Protein 5HBZ (pdb70)

Structure (mmCIF, N/CA/C/O backbone):
data_5HBZ
#
_entry.id   5HBZ
#
_cell.length_a   248.268
_cell.length_b   248.268
_cell.length_c   226.298
_cell.angle_alpha   90.00
_cell.angle_beta   90.00
_cell.angle_gamma   120.00
#
_symmetry.space_group_name_H-M   'H 3 2'
#
loop_
_atom_site.group_PDB
_atom_site.id
_atom_site.type_symbol
_atom_site.label_atom_id
_atom_site.label_alt_id
_atom_site.label_comp_id
_atom_site.label_asym_id
_atom_site.label_entity_id
_atom_site.label_seq_id
_atom_site.pdbx_PDB_ins_code
_atom_site.Cartn_x
_atom_site.Cartn_y
_atom_site.Cartn_z
_atom_site.occupancy
_atom_site.B_iso_or_equiv
_atom_site.auth_seq_id
_atom_site.auth_comp_id
_atom_site.auth_asym_id
_atom_site.auth_atom_id
_atom_site.pdbx_PDB_model_num
ATOM 1 N N . SER A 1 3 ? -24.846 36.483 -13.237 1.00 105.07 1 SER A N 1
ATOM 2 C CA . SER A 1 3 ? -23.959 35.599 -12.418 1.00 105.88 1 SER A CA 1
ATOM 3 C C . SER A 1 3 ? -22.831 34.965 -13.246 1.00 111.55 1 SER A C 1
ATOM 4 O O . SER A 1 3 ? -22.993 34.703 -14.440 1.00 109.18 1 SER A O 1
ATOM 7 N N . ASN A 1 4 ? -21.684 34.759 -12.597 1.00 117.31 2 ASN A N 1
ATOM 8 C CA . ASN A 1 4 ? -20.640 33.836 -13.066 1.00 120.95 2 ASN A CA 1
ATOM 9 C C . ASN A 1 4 ? -20.496 32.713 -12.010 1.00 122.77 2 ASN A C 1
ATOM 10 O O . ASN A 1 4 ? -19.419 32.475 -11.448 1.00 129.63 2 ASN A O 1
ATOM 15 N N . LYS A 1 5 ? -21.613 32.029 -11.765 1.00 113.42 3 LYS A N 1
ATOM 16 C CA . LYS A 1 5 ? -21.763 31.075 -10.664 1.00 101.05 3 LYS A CA 1
ATOM 17 C C . LYS A 1 5 ? -22.300 29.766 -11.228 1.00 91.40 3 LYS A C 1
ATOM 18 O O . LYS A 1 5 ? -23.402 29.743 -11.776 1.00 90.29 3 LYS A O 1
ATOM 24 N N . ILE A 1 6 ? -21.532 28.684 -11.105 1.00 80.54 4 ILE A N 1
ATOM 25 C CA . ILE A 1 6 ? -21.904 27.408 -11.742 1.00 73.16 4 ILE A CA 1
ATOM 26 C C . ILE A 1 6 ? -22.837 26.579 -10.849 1.00 71.41 4 ILE A C 1
ATOM 27 O O . ILE A 1 6 ? -22.803 26.672 -9.617 1.00 68.90 4 ILE A O 1
ATOM 32 N N . SER A 1 7 ? -23.677 25.784 -11.503 1.00 69.48 5 SER A N 1
ATOM 33 C CA . SER A 1 7 ? -24.635 24.901 -10.851 1.00 66.45 5 SER A CA 1
ATOM 34 C C . SER A 1 7 ? -24.962 23.735 -11.785 1.00 66.74 5 SER A C 1
ATOM 35 O O . SER A 1 7 ? -24.843 23.846 -13.013 1.00 68.54 5 SER A O 1
ATOM 38 N N . CYS A 1 8 ? -25.388 22.626 -11.197 1.00 63.35 6 CYS A N 1
ATOM 39 C CA . CYS A 1 8 ? -25.929 21.510 -11.951 1.00 62.68 6 CYS A CA 1
ATOM 40 C C . CYS A 1 8 ? -27.330 21.868 -12.425 1.00 60.73 6 CYS A C 1
ATOM 41 O O . CYS A 1 8 ? -27.924 22.851 -11.969 1.00 58.18 6 CYS A O 1
ATOM 44 N N . LEU A 1 9 ? -27.862 21.063 -13.335 1.00 59.14 7 LEU A N 1
ATOM 45 C CA . LEU A 1 9 ? -29.284 21.122 -13.621 1.00 58.97 7 LEU A CA 1
ATOM 46 C C . LEU A 1 9 ? -30.004 20.856 -12.288 1.00 60.27 7 LEU A C 1
ATOM 47 O O . LEU A 1 9 ? -29.649 19.911 -11.585 1.00 64.30 7 LEU A O 1
ATOM 52 N N . PRO A 1 10 ? -30.989 21.692 -11.912 1.00 60.51 8 PRO A N 1
ATOM 53 C CA . PRO A 1 10 ? -31.495 21.603 -10.532 1.00 59.64 8 PRO A CA 1
ATOM 54 C C . PRO A 1 10 ? -31.963 20.231 -10.048 1.00 59.51 8 PRO A C 1
ATOM 55 O O . PRO A 1 10 ? -31.757 19.906 -8.872 1.00 60.19 8 PRO A O 1
ATOM 59 N N . ARG A 1 11 ? -32.554 19.426 -10.931 1.00 57.78 9 ARG A N 1
ATOM 60 C CA . ARG A 1 11 ? -33.007 18.082 -10.537 1.00 57.08 9 ARG A CA 1
ATOM 61 C C . ARG A 1 11 ? -31.900 17.201 -9.934 1.00 55.40 9 ARG A C 1
ATOM 62 O O . ARG A 1 11 ? -32.162 16.434 -9.015 1.00 51.03 9 ARG A O 1
ATOM 70 N N . VAL A 1 12 ? -30.672 17.349 -10.437 1.00 57.13 10 VAL A N 1
ATOM 71 C CA . VAL A 1 12 ? -29.498 16.609 -9.933 1.00 58.01 10 VAL A CA 1
ATOM 72 C C . VAL A 1 12 ? -29.312 16.790 -8.419 1.00 59.14 10 VAL A C 1
ATOM 73 O O . VAL A 1 12 ? -29.009 15.830 -7.703 1.00 60.11 10 VAL A O 1
ATOM 77 N N . ALA A 1 13 ? -29.481 18.022 -7.949 1.00 58.12 11 ALA A N 1
ATOM 78 C CA . ALA A 1 13 ? -29.289 18.344 -6.534 1.00 58.21 11 ALA A CA 1
ATOM 79 C C . ALA A 1 13 ? -30.530 17.998 -5.743 1.00 58.36 11 ALA A C 1
ATOM 80 O O . ALA A 1 13 ? -30.435 17.456 -4.638 1.00 58.39 11 ALA A O 1
ATOM 82 N N . GLN A 1 14 ? -31.688 18.330 -6.311 1.00 57.36 12 GLN A N 1
ATOM 83 C CA . GLN A 1 14 ? -32.971 18.003 -5.712 1.00 56.07 12 GLN A CA 1
ATOM 84 C C . GLN A 1 14 ? -33.073 16.505 -5.426 1.00 55.08 12 GLN A C 1
ATOM 85 O O . GLN A 1 14 ? -33.351 16.120 -4.302 1.00 53.85 12 GLN A O 1
ATOM 91 N N . ASN A 1 15 ? -32.789 15.668 -6.421 1.00 54.38 13 ASN A N 1
ATOM 92 C CA . ASN A 1 15 ? -32.804 14.207 -6.236 1.00 53.92 13 ASN A CA 1
ATOM 93 C C . ASN A 1 15 ? -31.903 13.694 -5.114 1.00 55.16 13 ASN A C 1
ATOM 94 O O . ASN A 1 15 ? -32.192 12.667 -4.522 1.00 56.22 13 ASN A O 1
ATOM 99 N N . LEU A 1 16 ? -30.813 14.397 -4.827 1.00 58.41 14 LEU A N 1
ATOM 100 C CA . LEU A 1 16 ? -29.956 14.057 -3.679 1.00 57.13 14 LEU A CA 1
ATOM 101 C C . LEU A 1 16 ? -30.549 14.530 -2.366 1.00 57.13 14 LEU A C 1
ATOM 102 O O . LEU A 1 16 ? -30.150 14.056 -1.317 1.00 61.41 14 LEU A O 1
ATOM 107 N N . GLY A 1 17 ? -31.477 15.476 -2.435 1.00 57.88 15 GLY A N 1
ATOM 108 C CA . GLY A 1 17 ? -32.269 15.920 -1.280 1.00 58.84 15 GLY A CA 1
ATOM 109 C C . GLY A 1 17 ? -32.015 17.355 -0.861 1.00 59.63 15 GLY A C 1
ATOM 110 O O . GLY A 1 17 ? -32.126 17.672 0.316 1.00 62.21 15 GLY A O 1
ATOM 111 N N . TYR A 1 18 ? -31.722 18.219 -1.834 1.00 59.81 16 TYR A N 1
ATOM 112 C CA . TYR A 1 18 ? -31.255 19.586 -1.609 1.00 58.42 16 TYR A CA 1
ATOM 113 C C . TYR A 1 18 ? -32.084 20.524 -2.489 1.00 59.39 16 TYR A C 1
ATOM 114 O O . TYR A 1 18 ? -31.906 20.539 -3.706 1.00 62.51 16 TYR A O 1
ATOM 123 N N . HIS A 1 19 ? -32.996 21.281 -1.884 1.00 58.44 17 HIS A N 1
ATOM 124 C CA . HIS A 1 19 ? -33.917 22.158 -2.637 1.00 60.90 17 HIS A CA 1
ATOM 125 C C . HIS A 1 19 ? -33.707 23.646 -2.390 1.00 62.27 17 HIS A C 1
ATOM 126 O O . HIS A 1 19 ? -34.361 24.483 -3.025 1.00 59.03 17 HIS A O 1
ATOM 133 N N . TYR A 1 20 ? -32.783 23.965 -1.485 1.00 63.82 18 TYR A N 1
ATOM 134 C CA . TYR A 1 20 ? -32.495 25.339 -1.098 1.00 63.72 18 TYR A CA 1
ATOM 135 C C . TYR A 1 20 ? -31.062 25.763 -1.470 1.00 62.06 18 TYR A C 1
ATOM 136 O O . TYR A 1 20 ? -30.137 24.937 -1.485 1.00 59.03 18 TYR A O 1
ATOM 145 N N . SER A 1 21 ? -30.888 27.050 -1.769 1.00 61.69 19 SER A N 1
ATOM 146 C CA . SER A 1 21 ? -29.559 27.618 -2.037 1.00 64.60 19 SER A CA 1
ATOM 147 C C . SER A 1 21 ? -29.474 29.083 -1.636 1.00 65.22 19 SER A C 1
ATOM 148 O O . SER A 1 21 ? -30.297 29.882 -2.079 1.00 65.32 19 SER A O 1
ATOM 151 N N . PRO A 1 22 ? -28.470 29.447 -0.814 1.00 67.38 20 PRO A N 1
ATOM 152 C CA . PRO A 1 22 ? -28.272 30.875 -0.561 1.00 67.87 20 PRO A CA 1
ATOM 153 C C . PRO A 1 22 ? -27.750 31.622 -1.783 1.00 66.82 20 PRO A C 1
ATOM 154 O O . PRO A 1 22 ? -28.107 32.776 -1.969 1.00 70.14 20 PRO A O 1
ATOM 158 N N . ASP A 1 23 ? -26.950 30.963 -2.618 1.00 66.27 21 ASP A N 1
ATOM 159 C CA . ASP A 1 23 ? -26.259 31.648 -3.721 1.00 71.13 21 ASP A CA 1
ATOM 160 C C . ASP A 1 23 ? -26.753 31.349 -5.142 1.00 70.96 21 ASP A C 1
ATOM 161 O O . ASP A 1 23 ? -26.741 32.244 -5.987 1.00 71.30 21 ASP A O 1
ATOM 166 N N . LEU A 1 24 ? -27.193 30.116 -5.401 1.00 72.32 22 LEU A N 1
ATOM 167 C CA . LEU A 1 24 ? -27.561 29.683 -6.764 1.00 70.04 22 LEU A CA 1
ATOM 168 C C . LEU A 1 24 ? -29.044 29.940 -7.073 1.00 68.49 22 LEU A C 1
ATOM 169 O O . LEU A 1 24 ? -29.909 29.651 -6.243 1.00 64.07 22 LEU A O 1
ATOM 174 N N . PRO A 1 25 ? -29.340 30.476 -8.271 1.00 67.76 23 PRO A N 1
ATOM 175 C CA . PRO A 1 25 ? -30.673 30.987 -8.561 1.00 68.53 23 PRO A CA 1
ATOM 176 C C . PRO A 1 25 ? -31.711 29.922 -8.909 1.00 69.98 23 PRO A C 1
ATOM 177 O O . PRO A 1 25 ? -32.905 30.180 -8.746 1.00 71.30 23 PRO A O 1
ATOM 181 N N . GLY A 1 26 ? -31.267 28.746 -9.367 1.00 70.53 24 GLY A N 1
ATOM 182 C CA . GLY A 1 26 ? -32.176 27.657 -9.771 1.00 68.82 24 GLY A CA 1
ATOM 183 C C . GLY A 1 26 ? -32.914 26.888 -8.675 1.00 64.11 24 GLY A C 1
ATOM 184 O O . GLY A 1 26 ? -33.670 25.966 -8.971 1.00 61.85 24 GLY A O 1
ATOM 185 N N . PHE A 1 27 ? -32.700 27.262 -7.419 1.00 63.08 25 PHE A N 1
ATOM 186 C CA . PHE A 1 27 ? -33.290 26.579 -6.273 1.00 64.69 25 PHE A CA 1
ATOM 187 C C . PHE A 1 27 ? -34.023 27.589 -5.408 1.00 64.57 25 PHE A C 1
ATOM 188 O O . PHE A 1 27 ? -33.956 28.793 -5.656 1.00 67.44 25 PHE A O 1
ATOM 196 N N . CYS A 1 28 ? -34.719 27.095 -4.390 1.00 64.48 26 CYS A N 1
ATOM 197 C CA . CYS A 1 28 ? -35.446 27.972 -3.487 1.00 65.62 26 CYS A CA 1
ATOM 198 C C . CYS A 1 28 ? -34.446 28.774 -2.668 1.00 66.01 26 CYS A C 1
ATOM 199 O O . CYS A 1 28 ? -33.499 28.204 -2.138 1.00 70.61 26 CYS A O 1
ATOM 202 N N . PRO A 1 29 ? -34.638 30.098 -2.572 1.00 63.92 27 PRO A N 1
ATOM 203 C CA . PRO A 1 29 ? -33.707 30.864 -1.767 1.00 62.41 27 PRO A CA 1
ATOM 204 C C . PRO A 1 29 ? -33.871 30.652 -0.257 1.00 62.73 27 PRO A C 1
ATOM 205 O O . PRO A 1 29 ? -34.898 30.164 0.214 1.00 58.60 27 PRO A O 1
ATOM 209 N N . ILE A 1 30 ? -32.825 31.035 0.467 1.00 68.84 28 ILE A N 1
ATOM 210 C CA . ILE A 1 30 ? -32.731 30.906 1.920 1.00 69.94 28 ILE A CA 1
ATOM 211 C C . ILE A 1 30 ? -31.746 31.974 2.446 1.00 74.57 28 ILE A C 1
ATOM 212 O O . ILE A 1 30 ? -30.791 32.322 1.750 1.00 74.98 28 ILE A O 1
ATOM 217 N N . PRO A 1 31 ? -31.977 32.513 3.659 1.00 83.42 29 PRO A N 1
ATOM 218 C CA . PRO A 1 31 ? -30.920 33.326 4.277 1.00 88.37 29 PRO A CA 1
ATOM 219 C C . PRO A 1 31 ? -29.615 32.539 4.542 1.00 89.66 29 PRO A C 1
ATOM 220 O O . PRO A 1 31 ? -29.666 31.347 4.855 1.00 91.66 29 PRO A O 1
ATOM 224 N N . LYS A 1 32 ? -28.470 33.209 4.412 1.00 88.54 30 LYS A N 1
ATOM 225 C CA . LYS A 1 32 ? -27.164 32.580 4.638 1.00 90.55 30 LYS A CA 1
ATOM 226 C C . LYS A 1 32 ? -26.964 32.136 6.087 1.00 89.28 30 LYS A C 1
ATOM 227 O O . LYS A 1 32 ? -26.320 31.114 6.336 1.00 88.65 30 LYS A O 1
ATOM 233 N N . GLU A 1 33 ? -27.507 32.906 7.033 1.00 87.31 31 GLU A N 1
ATOM 234 C CA . GLU A 1 33 ? -27.538 32.504 8.450 1.00 89.47 31 GLU A CA 1
ATOM 235 C C . GLU A 1 33 ? -28.065 31.081 8.610 1.00 86.24 31 GLU A C 1
ATOM 236 O O . GLU A 1 33 ? -27.488 30.276 9.350 1.00 88.83 31 GLU A O 1
ATOM 242 N N . LEU A 1 34 ? -29.144 30.778 7.890 1.00 78.33 32 LEU A N 1
ATOM 243 C CA . LEU A 1 34 ? -29.811 29.483 8.005 1.00 71.80 32 LEU A CA 1
ATOM 244 C C . LEU A 1 34 ? -29.109 28.354 7.222 1.00 69.41 32 LEU A C 1
ATOM 245 O O . LEU A 1 34 ? -29.143 27.183 7.635 1.00 65.00 32 LEU A O 1
ATOM 250 N N . ALA A 1 35 ? -28.452 28.710 6.119 1.00 66.33 33 ALA A N 1
ATOM 251 C CA . ALA A 1 35 ? -27.644 27.765 5.348 1.00 66.51 33 ALA A CA 1
ATOM 252 C C . ALA A 1 35 ? -26.574 27.033 6.179 1.00 69.42 33 ALA A C 1
ATOM 253 O O . ALA A 1 35 ? -26.113 25.958 5.783 1.00 69.65 33 ALA A O 1
ATOM 255 N N . GLU A 1 36 ? -26.164 27.621 7.303 1.00 72.80 34 GLU A N 1
ATOM 256 C CA . GLU A 1 36 ? -25.278 26.949 8.260 1.00 78.86 34 GLU A CA 1
ATOM 257 C C . GLU A 1 36 ? -25.937 25.744 8.944 1.00 79.83 34 GLU A C 1
ATOM 258 O O . GLU A 1 36 ? -25.273 24.740 9.206 1.00 79.01 34 GLU A O 1
ATOM 264 N N . HIS A 1 37 ? -27.236 25.844 9.217 1.00 81.28 35 HIS A N 1
ATOM 265 C CA . HIS A 1 37 ? -27.965 24.804 9.960 1.00 83.57 35 HIS A CA 1
ATOM 266 C C . HIS A 1 37 ? -29.040 24.089 9.116 1.00 79.55 35 HIS A C 1
ATOM 267 O O . HIS A 1 37 ? -30.067 23.672 9.648 1.00 80.35 35 HIS A O 1
ATOM 274 N N . TRP A 1 38 ? -28.794 23.925 7.816 1.00 76.53 36 TRP A N 1
ATOM 275 C CA . TRP A 1 38 ? -29.816 23.411 6.886 1.00 70.90 36 TRP A CA 1
ATOM 276 C C . TRP A 1 38 ? -29.232 22.924 5.557 1.00 65.93 36 TRP A C 1
ATOM 277 O O . TRP A 1 38 ? -28.394 23.619 4.985 1.00 64.81 36 TRP A O 1
ATOM 288 N N . PRO A 1 39 ? -29.715 21.770 5.028 1.00 62.07 37 PRO A N 1
ATOM 289 C CA . PRO A 1 39 ? -29.116 21.223 3.801 1.00 60.46 37 PRO A CA 1
ATOM 290 C C . PRO A 1 39 ? -29.350 22.108 2.583 1.00 59.08 37 PRO A C 1
ATOM 291 O O . PRO A 1 39 ? -30.502 22.465 2.302 1.00 59.06 37 PRO A O 1
ATOM 295 N N . VAL A 1 40 ? -28.268 22.459 1.884 1.00 57.71 38 VAL A N 1
ATOM 296 C CA . VAL A 1 40 ? -28.324 23.398 0.748 1.00 59.00 38 VAL A CA 1
ATOM 297 C C . VAL A 1 40 ? -27.325 23.071 -0.368 1.00 58.25 38 VAL A C 1
ATOM 298 O O . VAL A 1 40 ? -26.270 22.488 -0.117 1.00 57.78 38 VAL A O 1
ATOM 302 N N . VAL A 1 41 ? -27.668 23.453 -1.596 1.00 59.13 39 VAL A N 1
ATOM 303 C CA . VAL A 1 41 ? -26.664 23.516 -2.680 1.00 62.46 39 VAL A CA 1
ATOM 304 C C . VAL A 1 41 ? -26.053 24.894 -2.651 1.00 67.60 39 VAL A C 1
ATOM 305 O O . VAL A 1 41 ? -26.712 25.870 -2.283 1.00 68.52 39 VAL A O 1
ATOM 309 N N . SER A 1 42 ? -24.800 24.961 -3.083 1.00 72.92 40 SER A N 1
ATOM 310 C CA . SER A 1 42 ? -24.025 26.195 -3.056 1.00 74.57 40 SER A CA 1
ATOM 311 C C . SER A 1 42 ? -22.739 26.009 -3.851 1.00 70.07 40 SER A C 1
ATOM 312 O O . SER A 1 42 ? -22.338 24.881 -4.134 1.00 71.44 40 SER A O 1
ATOM 315 N N . ASN A 1 43 ? -22.119 27.117 -4.237 1.00 65.87 41 ASN A N 1
ATOM 316 C CA . ASN A 1 43 ? -20.702 27.110 -4.586 1.00 65.66 41 ASN A CA 1
ATOM 317 C C . ASN A 1 43 ? -19.862 27.067 -3.315 1.00 62.46 41 ASN A C 1
ATOM 318 O O . ASN A 1 43 ? -18.851 26.365 -3.245 1.00 57.45 41 ASN A O 1
ATOM 323 N N . ASP A 1 44 ? -20.322 27.804 -2.310 1.00 62.78 42 ASP A N 1
ATOM 324 C CA . ASP A 1 44 ? -19.664 27.889 -1.010 1.00 65.70 42 ASP A CA 1
ATOM 325 C C . ASP A 1 44 ? -19.940 26.648 -0.145 1.00 65.91 42 ASP A C 1
ATOM 326 O O . ASP A 1 44 ? -20.802 25.831 -0.454 1.00 66.43 42 ASP A O 1
ATOM 331 N N . ARG A 1 45 ? -19.183 26.541 0.942 1.00 66.12 43 ARG A N 1
ATOM 332 C CA . ARG A 1 45 ? -19.150 25.381 1.828 1.00 64.95 43 ARG A CA 1
ATOM 333 C C . ARG A 1 45 ? -19.989 25.632 3.084 1.00 62.47 43 ARG A C 1
ATOM 334 O O . ARG A 1 45 ? -19.911 26.699 3.679 1.00 65.95 43 ARG A O 1
ATOM 342 N N . TYR A 1 46 ? -20.808 24.663 3.475 1.00 61.44 44 TYR A N 1
ATOM 343 C CA . TYR A 1 46 ? -21.556 24.724 4.739 1.00 60.85 44 TYR A CA 1
ATOM 344 C C . TYR A 1 46 ? -21.555 23.331 5.357 1.00 62.33 44 TYR A C 1
ATOM 345 O O . TYR A 1 46 ? -21.294 22.357 4.653 1.00 66.81 44 TYR A O 1
ATOM 354 N N . PRO A 1 47 ? -21.853 23.223 6.669 1.00 62.31 45 PRO A N 1
ATOM 355 C CA . PRO A 1 47 ? -21.726 21.919 7.342 1.00 62.14 45 PRO A CA 1
ATOM 356 C C . PRO A 1 47 ? -22.528 20.796 6.696 1.00 64.08 45 PRO A C 1
ATOM 357 O O . PRO A 1 47 ? -22.037 19.670 6.603 1.00 64.29 45 PRO A O 1
ATOM 361 N N . ASN A 1 48 ? -23.751 21.108 6.278 1.00 66.37 46 ASN A N 1
ATOM 362 C CA . ASN A 1 48 ? -24.594 20.165 5.554 1.00 66.27 46 ASN A CA 1
ATOM 363 C C . ASN A 1 48 ? -24.949 20.774 4.218 1.00 66.99 46 ASN A C 1
ATOM 364 O O . ASN A 1 48 ? -25.648 21.786 4.151 1.00 67.39 46 ASN A O 1
ATOM 369 N N . CYS A 1 49 ? -24.426 20.173 3.154 1.00 66.37 47 CYS A N 1
ATOM 370 C CA . CYS A 1 49 ? -24.279 20.888 1.900 1.00 66.34 47 CYS A CA 1
ATOM 371 C C . CYS A 1 49 ? -23.876 20.015 0.711 1.00 63.18 47 CYS A C 1
ATOM 372 O O . CYS A 1 49 ? -23.100 19.067 0.854 1.00 61.09 47 CYS A O 1
ATOM 375 N N . LEU A 1 50 ? -24.406 20.354 -0.461 1.00 60.82 48 LEU A N 1
ATOM 376 C CA . LEU A 1 50 ? -23.908 19.822 -1.729 1.00 62.54 48 LEU A CA 1
ATOM 377 C C . LEU A 1 50 ? -23.163 20.963 -2.440 1.00 63.52 48 LEU A C 1
ATOM 378 O O . LEU A 1 50 ? -23.774 21.955 -2.847 1.00 63.22 48 LEU A O 1
ATOM 383 N N . GLN A 1 51 ? -21.846 20.814 -2.580 1.00 61.31 49 GLN A N 1
ATOM 384 C CA . GLN A 1 51 ? -20.992 21.898 -3.056 1.00 58.96 49 GLN A CA 1
ATOM 385 C C . GLN A 1 51 ? -20.600 21.719 -4.522 1.00 56.85 49 GLN A C 1
ATOM 386 O O . GLN A 1 51 ? -19.867 20.786 -4.885 1.00 56.24 49 GLN A O 1
ATOM 392 N N . ILE A 1 52 ? -21.076 22.648 -5.346 1.00 56.81 50 ILE A N 1
ATOM 393 C CA . ILE A 1 52 ? -20.851 22.629 -6.796 1.00 58.94 50 ILE A CA 1
ATOM 394 C C . ILE A 1 52 ? -19.703 23.590 -7.149 1.00 58.04 50 ILE A C 1
ATOM 395 O O . ILE A 1 52 ? -19.791 24.801 -6.932 1.00 53.10 50 ILE A O 1
ATOM 400 N N . THR A 1 53 ? -18.627 23.020 -7.683 1.00 58.13 51 THR A N 1
ATOM 401 C CA . THR A 1 53 ? -17.393 23.743 -7.940 1.00 57.26 51 THR A CA 1
ATOM 402 C C . THR A 1 53 ? -16.878 23.373 -9.303 1.00 58.84 51 THR A C 1
ATOM 403 O O . THR A 1 53 ? -17.219 22.333 -9.849 1.00 58.43 51 THR A O 1
ATOM 407 N N . LEU A 1 54 ? -16.033 24.246 -9.829 1.00 66.29 52 LEU A N 1
ATOM 408 C CA . LEU A 1 54 ? -15.537 24.157 -11.207 1.00 66.26 52 LEU A CA 1
ATOM 409 C C . LEU A 1 54 ? -14.307 23.244 -11.280 1.00 62.92 52 LEU A C 1
ATOM 410 O O . LEU A 1 54 ? -13.952 22.741 -12.353 1.00 56.98 52 LEU A O 1
ATOM 415 N N . GLN A 1 55 ? -13.672 23.050 -10.122 1.00 65.36 53 GLN A N 1
ATOM 416 C CA . GLN A 1 55 ? -12.532 22.147 -9.952 1.00 65.09 53 GLN A CA 1
ATOM 417 C C . GLN A 1 55 ? -12.697 21.310 -8.684 1.00 60.08 53 GLN A C 1
ATOM 418 O O . GLN A 1 55 ? -13.440 21.673 -7.764 1.00 59.13 53 GLN A O 1
ATOM 424 N N . GLN A 1 56 ? -11.969 20.203 -8.638 1.00 55.38 54 GLN A N 1
ATOM 425 C CA . GLN A 1 56 ? -11.996 19.288 -7.505 1.00 56.34 54 GLN A CA 1
ATOM 426 C C . GLN A 1 56 ? -11.646 19.978 -6.190 1.00 55.17 54 GLN A C 1
ATOM 427 O O . GLN A 1 56 ? -10.830 20.888 -6.171 1.00 60.67 54 GLN A O 1
ATOM 433 N N . VAL A 1 57 ? -12.289 19.537 -5.112 1.00 54.32 55 VAL A N 1
ATOM 434 C CA . VAL A 1 57 ? -12.041 20.021 -3.747 1.00 54.65 55 VAL A CA 1
ATOM 435 C C . VAL A 1 57 ? -11.321 18.991 -2.893 1.00 56.69 55 VAL A C 1
ATOM 436 O O . VAL A 1 57 ? -10.423 19.320 -2.133 1.00 56.40 55 VAL A O 1
ATOM 440 N N . CYS A 1 58 ? -11.750 17.745 -3.022 1.00 64.66 56 CYS A N 1
ATOM 441 C CA . CYS A 1 58 ? -11.577 16.734 -2.002 1.00 68.16 56 CYS A CA 1
ATOM 442 C C . CYS A 1 58 ? -11.284 15.393 -2.672 1.00 71.01 56 CYS A C 1
ATOM 443 O O . CYS A 1 58 ? -11.399 15.258 -3.892 1.00 66.86 56 CYS A O 1
ATOM 446 N N . GLU A 1 59 ? -10.903 14.410 -1.862 1.00 76.37 57 GLU A N 1
ATOM 447 C CA . GLU A 1 59 ? -10.721 13.020 -2.319 1.00 77.86 57 GLU A CA 1
ATOM 448 C C . GLU A 1 59 ? -12.011 12.471 -2.938 1.00 72.83 57 GLU A C 1
ATOM 449 O O . GLU A 1 59 ? -11.976 11.782 -3.953 1.00 66.97 57 GLU A O 1
ATOM 455 N N . LEU A 1 60 ? -13.136 12.819 -2.306 1.00 71.62 58 LEU A N 1
ATOM 456 C CA . LEU A 1 60 ? -14.470 12.301 -2.620 1.00 64.89 58 LEU A CA 1
ATOM 457 C C . LEU A 1 60 ? -15.345 13.239 -3.457 1.00 61.20 58 LEU A C 1
ATOM 458 O O . LEU A 1 60 ? -16.566 13.124 -3.436 1.00 62.03 58 LEU A O 1
ATOM 463 N N . SER A 1 61 ? -14.747 14.166 -4.193 1.00 57.74 59 SER A N 1
ATOM 464 C CA . SER A 1 61 ? -15.530 15.049 -5.056 1.00 56.63 59 SER A CA 1
ATOM 465 C C . SER A 1 61 ? -15.837 14.311 -6.362 1.00 56.03 59 SER A C 1
ATOM 466 O O . SER A 1 61 ? -14.931 13.841 -7.036 1.00 56.36 59 SER A O 1
ATOM 469 N N . LYS A 1 62 ? -17.110 14.211 -6.720 1.00 58.23 60 LYS A N 1
ATOM 470 C CA . LYS A 1 62 ? -17.512 13.530 -7.959 1.00 60.14 60 LYS A CA 1
ATOM 471 C C . LYS A 1 62 ? -17.419 14.462 -9.175 1.00 58.02 60 LYS A C 1
ATOM 472 O O . LYS A 1 62 ? -18.042 15.516 -9.174 1.00 54.06 60 LYS A O 1
ATOM 478 N N . PRO A 1 63 ? -16.646 14.076 -10.211 1.00 59.26 61 PRO A N 1
ATOM 479 C CA . PRO A 1 63 ? -16.686 14.807 -11.483 1.00 61.72 61 PRO A CA 1
ATOM 480 C C . PRO A 1 63 ? -17.883 14.381 -12.301 1.00 60.13 61 PRO A C 1
ATOM 481 O O . PRO A 1 63 ? -18.138 13.188 -12.410 1.00 63.06 61 PRO A O 1
ATOM 485 N N . CYS A 1 64 ? -18.596 15.340 -12.875 1.00 57.97 62 CYS A N 1
ATOM 486 C CA . CYS A 1 64 ? -19.790 15.048 -13.661 1.00 58.73 62 CYS A CA 1
ATOM 487 C C . CYS A 1 64 ? -19.692 15.699 -15.032 1.00 60.05 62 CYS A C 1
ATOM 488 O O . CYS A 1 64 ? -19.749 16.929 -15.160 1.00 60.77 62 CYS A O 1
ATOM 491 N N . SER A 1 65 ? -19.515 14.872 -16.056 1.00 59.76 63 SER A N 1
ATOM 492 C CA . SER A 1 65 ? -19.699 15.322 -17.427 1.00 62.91 63 SER A CA 1
ATOM 493 C C . SER A 1 65 ? -21.209 15.339 -17.602 1.00 63.12 63 SER A C 1
ATOM 494 O O . SER A 1 65 ? -21.852 14.287 -17.569 1.00 65.24 63 SER A O 1
ATOM 497 N N . ALA A 1 66 ? -21.767 16.540 -17.735 1.00 61.56 64 ALA A N 1
ATOM 498 C CA . ALA A 1 66 ? -23.212 16.747 -17.641 1.00 60.54 64 ALA A CA 1
ATOM 499 C C . ALA A 1 66 ? -23.625 18.148 -18.063 1.00 59.45 64 ALA A C 1
ATOM 500 O O . ALA A 1 66 ? -22.832 19.083 -18.035 1.00 63.15 64 ALA A O 1
ATOM 502 N N . GLY A 1 67 ? -24.883 18.283 -18.452 1.00 58.27 65 GLY A N 1
ATOM 503 C CA . GLY A 1 67 ? -25.488 19.587 -18.628 1.00 58.12 65 GLY A CA 1
ATOM 504 C C . GLY A 1 67 ? -25.388 20.349 -17.321 1.00 59.65 65 GLY A C 1
ATOM 505 O O . GLY A 1 67 ? -25.485 19.758 -16.226 1.00 59.60 65 GLY A O 1
ATOM 506 N N . TYR A 1 68 ? -25.177 21.654 -17.449 1.00 61.20 66 TYR A N 1
ATOM 507 C CA . TYR A 1 68 ? -24.943 22.534 -16.308 1.00 63.59 66 TYR A CA 1
ATOM 508 C C . TYR A 1 68 ? -25.450 23.917 -16.646 1.00 63.15 66 TYR A C 1
ATOM 509 O O . TYR A 1 68 ? -25.802 24.195 -17.795 1.00 57.86 66 TYR A O 1
ATOM 518 N N . MET A 1 69 ? -25.479 24.778 -15.638 1.00 67.22 67 MET A N 1
ATOM 519 C CA . MET A 1 69 ? -25.912 26.147 -15.837 1.00 71.03 67 MET A CA 1
ATOM 520 C C . MET A 1 69 ? -25.053 27.136 -15.066 1.00 70.87 67 MET A C 1
ATOM 521 O O . MET A 1 69 ? -24.602 26.862 -13.954 1.00 65.62 67 MET A O 1
ATOM 526 N N . VAL A 1 70 ? -24.813 28.273 -15.720 1.00 75.21 68 VAL A N 1
ATOM 527 C CA . VAL A 1 70 ? -24.066 29.394 -15.167 1.00 77.54 68 VAL A CA 1
ATOM 528 C C . VAL A 1 70 ? -25.054 30.551 -15.031 1.00 76.51 68 VAL A C 1
ATOM 529 O O . VAL A 1 70 ? -25.431 31.185 -16.015 1.00 72.82 68 VAL A O 1
ATOM 533 N N . GLY A 1 71 ? -25.484 30.797 -13.801 1.00 78.10 69 GLY A N 1
ATOM 534 C CA . GLY A 1 71 ? -26.569 31.726 -13.539 1.00 80.04 69 GLY A CA 1
ATOM 535 C C . GLY A 1 71 ? -27.873 31.176 -14.079 1.00 80.57 69 GLY A C 1
ATOM 536 O O . GLY A 1 71 ? -28.304 30.098 -13.681 1.00 79.27 69 GLY A O 1
ATOM 537 N N . GLN A 1 72 ? -28.482 31.921 -14.996 1.00 87.12 70 GLN A N 1
ATOM 538 C CA . GLN A 1 72 ? -29.749 31.549 -15.634 1.00 90.47 70 GLN A CA 1
ATOM 539 C C . GLN A 1 72 ? -29.538 30.712 -16.891 1.00 86.56 70 GLN A C 1
ATOM 540 O O . GLN A 1 72 ? -30.451 30.014 -17.317 1.00 85.03 70 GLN A O 1
ATOM 546 N N . SER A 1 73 ? -28.346 30.801 -17.479 1.00 83.12 71 SER A N 1
ATOM 547 C CA . SER A 1 73 ? -28.058 30.209 -18.782 1.00 83.03 71 SER A CA 1
ATOM 548 C C . SER A 1 73 ? -27.740 28.728 -18.639 1.00 82.68 71 SER A C 1
ATOM 549 O O . SER A 1 73 ? -26.778 28.382 -17.951 1.00 84.20 71 SER A O 1
ATOM 552 N N . VAL A 1 74 ? -28.525 27.867 -19.296 1.00 79.42 72 VAL A N 1
ATOM 553 C CA . VAL A 1 74 ? -28.216 26.429 -19.357 1.00 78.64 72 VAL A CA 1
ATOM 554 C C . VAL A 1 74 ? -27.275 26.123 -20.527 1.00 73.77 72 VAL A C 1
ATOM 555 O O . VAL A 1 74 ? -27.379 26.734 -21.592 1.00 70.24 72 VAL A O 1
ATOM 559 N N . PHE A 1 75 ? -26.371 25.170 -20.308 1.00 72.51 73 PHE A N 1
ATOM 560 C CA . PHE A 1 75 ? -25.391 24.748 -21.311 1.00 72.73 73 PHE A CA 1
ATOM 561 C C . PHE A 1 75 ? -25.393 23.239 -21.468 1.00 66.37 73 PHE A C 1
ATOM 562 O O . PHE A 1 75 ? -25.562 22.507 -20.494 1.00 66.37 73 PHE A O 1
ATOM 570 N N . VAL A 1 76 ? -25.197 22.797 -22.706 1.00 61.87 74 VAL A N 1
ATOM 571 C CA . VAL A 1 76 ? -25.198 21.387 -23.061 1.00 59.19 74 VAL A CA 1
ATOM 572 C C . VAL A 1 76 ? -23.873 20.776 -22.630 1.00 60.88 74 VAL A C 1
ATOM 573 O O . VAL A 1 76 ? -22.856 21.467 -22.586 1.00 62.02 74 VAL A O 1
ATOM 577 N N . GLN A 1 77 ? -23.880 19.485 -22.306 1.00 60.53 75 GLN A N 1
ATOM 578 C CA . GLN A 1 77 ? -22.652 18.819 -21.890 1.00 58.90 75 GLN A CA 1
ATOM 579 C C . GLN A 1 77 ? -21.698 18.654 -23.076 1.00 58.13 75 GLN A C 1
ATOM 580 O O . GLN A 1 77 ? -22.124 18.570 -24.227 1.00 56.33 75 GLN A O 1
ATOM 586 N N . THR A 1 78 ? -20.408 18.641 -22.774 1.00 61.36 76 THR A N 1
ATOM 587 C CA . THR A 1 78 ? -19.390 18.232 -23.730 1.00 65.09 76 THR A CA 1
ATOM 588 C C . THR A 1 78 ? -18.975 16.815 -23.343 1.00 65.38 76 THR A C 1
ATOM 589 O O . THR A 1 78 ? -18.426 16.611 -22.253 1.00 62.46 76 THR A O 1
ATOM 593 N N . PRO A 1 79 ? -19.229 15.835 -24.230 1.00 64.71 77 PRO A N 1
ATOM 594 C CA . PRO A 1 79 ? -18.866 14.456 -23.915 1.00 65.84 77 PRO A CA 1
ATOM 595 C C . PRO A 1 79 ? -17.411 14.322 -23.495 1.00 64.77 77 PRO A C 1
ATOM 596 O O . PRO A 1 79 ? -16.543 14.986 -24.060 1.00 63.38 77 PRO A O 1
ATOM 600 N N . GLY A 1 80 ? -17.168 13.506 -22.476 1.00 66.69 78 GLY A N 1
ATOM 601 C CA . GLY A 1 80 ? -15.814 13.254 -21.988 1.00 67.30 78 GLY A CA 1
ATOM 602 C C . GLY A 1 80 ? -15.180 14.337 -21.132 1.00 66.97 78 GLY A C 1
ATOM 603 O O . GLY A 1 80 ? -14.150 14.086 -20.524 1.00 69.82 78 GLY A O 1
ATOM 604 N N . VAL A 1 81 ? -15.799 15.516 -21.060 1.00 67.29 79 VAL A N 1
ATOM 605 C CA . VAL A 1 81 ? -15.268 16.679 -20.348 1.00 66.60 79 VAL A CA 1
ATOM 606 C C . VAL A 1 81 ? -16.111 16.975 -19.102 1.00 65.10 79 VAL A C 1
ATOM 607 O O . VAL A 1 81 ? -17.323 17.199 -19.217 1.00 67.57 79 VAL A O 1
ATOM 611 N N . THR A 1 82 ? -15.470 17.008 -17.931 1.00 59.86 80 THR A N 1
ATOM 612 C CA . THR A 1 82 ? -16.145 17.403 -16.685 1.00 58.83 80 THR A CA 1
ATOM 613 C C . THR A 1 82 ? -16.751 18.798 -16.810 1.00 59.68 80 THR A C 1
ATOM 614 O O . THR A 1 82 ? -16.107 19.704 -17.338 1.00 66.34 80 THR A O 1
ATOM 618 N N . SER A 1 83 ? -17.989 18.943 -16.336 1.00 57.91 81 SER A N 1
ATOM 619 C CA . SER A 1 83 ? -18.684 20.243 -16.264 1.00 56.87 81 SER A CA 1
ATOM 620 C C . SER A 1 83 ? -18.661 20.871 -14.873 1.00 55.78 81 SER A C 1
ATOM 621 O O . SER A 1 83 ? -18.693 22.086 -14.753 1.00 56.31 81 SER A O 1
ATOM 624 N N . TYR A 1 84 ? -18.653 20.037 -13.838 1.00 55.71 82 TYR A N 1
ATOM 625 C CA . TYR A 1 84 ? -18.617 20.491 -12.451 1.00 56.46 82 TYR A CA 1
ATOM 626 C C . TYR A 1 84 ? -18.287 19.340 -11.517 1.00 57.77 82 TYR A C 1
ATOM 627 O O . TYR A 1 84 ? -18.513 18.171 -11.847 1.00 59.36 82 TYR A O 1
ATOM 636 N N . TRP A 1 85 ? -17.750 19.688 -10.355 1.00 58.47 83 TRP A N 1
ATOM 637 C CA . TRP A 1 85 ? -17.387 18.725 -9.334 1.00 62.28 83 TRP A CA 1
ATOM 638 C C . TRP A 1 85 ? -18.412 18.899 -8.210 1.00 62.31 83 TRP A C 1
ATOM 639 O O . TRP A 1 85 ? -18.616 20.011 -7.723 1.00 64.91 83 TRP A O 1
ATOM 650 N N . LEU A 1 86 ? -19.079 17.810 -7.832 1.00 61.95 84 LEU A N 1
ATOM 651 C CA . LEU A 1 86 ? -19.987 17.805 -6.676 1.00 59.68 84 LEU A CA 1
ATOM 652 C C . LEU A 1 86 ? -19.242 17.273 -5.478 1.00 57.86 84 LEU A C 1
ATOM 653 O O . LEU A 1 86 ? -18.494 16.299 -5.593 1.00 53.98 84 LEU A O 1
ATOM 658 N N . THR A 1 87 ? -19.476 17.901 -4.329 1.00 57.20 85 THR A N 1
ATOM 659 C CA . THR A 1 87 ? -18.851 17.508 -3.068 1.00 56.95 85 THR A CA 1
ATOM 660 C C . THR A 1 87 ? -19.927 17.549 -1.977 1.00 58.34 85 THR A C 1
ATOM 661 O O . THR A 1 87 ? -20.433 18.631 -1.648 1.00 56.29 85 THR A O 1
ATOM 665 N N . GLU A 1 88 ? -20.301 16.383 -1.443 1.00 57.86 86 GLU A N 1
ATOM 666 C CA . GLU A 1 88 ? -21.344 16.317 -0.418 1.00 58.93 86 GLU A CA 1
ATOM 667 C C . GLU A 1 88 ? -20.753 16.419 0.980 1.00 58.13 86 GLU A C 1
ATOM 668 O O . GLU A 1 88 ? -19.947 15.580 1.353 1.00 58.67 86 GLU A O 1
ATOM 674 N N . TRP A 1 89 ? -21.188 17.420 1.750 1.00 58.51 87 TRP A N 1
ATOM 675 C CA . TRP A 1 89 ? -20.736 17.639 3.137 1.00 60.08 87 TRP A CA 1
ATOM 676 C C . TRP A 1 89 ? -21.852 17.301 4.119 1.00 60.66 87 TRP A C 1
ATOM 677 O O . TRP A 1 89 ? -22.970 17.792 3.950 1.00 59.28 87 TRP A O 1
ATOM 688 N N . VAL A 1 90 ? -21.554 16.468 5.126 1.00 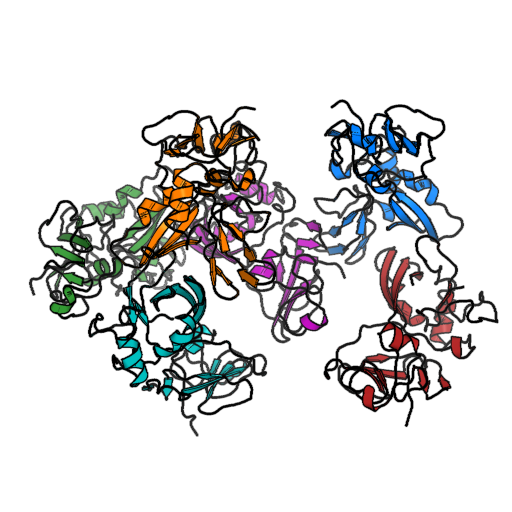65.57 88 VAL A N 1
ATOM 689 C CA . VAL A 1 90 ? -22.454 16.263 6.301 1.00 70.63 88 VAL A CA 1
ATOM 690 C C . VAL A 1 90 ? -21.716 16.383 7.632 1.00 69.75 88 VAL A C 1
ATOM 691 O O . VAL A 1 90 ? -20.902 15.534 7.972 1.00 65.79 88 VAL A O 1
ATOM 695 N N . ASP A 1 91 ? -22.043 17.431 8.385 1.00 76.07 89 ASP A N 1
ATOM 696 C CA . ASP A 1 91 ? -21.275 17.859 9.565 1.00 82.44 89 ASP A CA 1
ATOM 697 C C . ASP A 1 91 ? -19.810 18.067 9.177 1.00 78.41 89 ASP A C 1
ATOM 698 O O . ASP A 1 91 ? -18.908 17.436 9.733 1.00 78.52 89 ASP A O 1
ATOM 703 N N . GLY A 1 92 ? -19.604 18.924 8.178 1.00 74.38 90 GLY A N 1
ATOM 704 C CA . GLY A 1 92 ? -18.269 19.254 7.641 1.00 72.45 90 GLY A CA 1
ATOM 705 C C . GLY A 1 92 ? -17.355 18.093 7.261 1.00 67.98 90 GLY A C 1
ATOM 706 O O . GLY A 1 92 ? -16.126 18.244 7.255 1.00 65.03 90 GLY A O 1
ATOM 707 N N . LYS A 1 93 ? -17.956 16.948 6.942 1.00 63.83 91 LYS A N 1
ATOM 708 C CA . LYS A 1 93 ? -17.240 15.753 6.532 1.00 66.50 91 LYS A CA 1
ATOM 709 C C . LYS A 1 93 ? -17.764 15.382 5.159 1.00 65.14 91 LYS A C 1
ATOM 710 O O . LYS A 1 93 ? -18.974 15.296 4.952 1.00 66.17 91 LYS A O 1
ATOM 716 N N . ALA A 1 94 ? -16.851 15.169 4.222 1.00 65.34 92 ALA A N 1
ATOM 717 C CA . ALA A 1 94 ? -17.217 14.812 2.864 1.00 63.99 92 ALA A CA 1
ATOM 718 C C . ALA A 1 94 ? -17.663 13.355 2.826 1.00 66.25 92 ALA A C 1
ATOM 719 O O . ALA A 1 94 ? -16.948 12.477 3.301 1.00 67.18 92 ALA A O 1
ATOM 721 N N . ARG A 1 95 ? -18.856 13.118 2.289 1.00 69.50 93 ARG A N 1
ATOM 722 C CA . ARG A 1 95 ? -19.384 11.768 2.088 1.00 70.92 93 ARG A CA 1
ATOM 723 C C . ARG A 1 95 ? -19.376 11.466 0.606 1.00 63.22 93 ARG A C 1
ATOM 724 O O . ARG A 1 95 ? -19.616 12.361 -0.194 1.00 59.42 93 ARG A O 1
ATOM 732 N N . ALA A 1 96 ? -19.111 10.210 0.246 1.00 61.11 94 ALA A N 1
ATOM 733 C CA . ALA A 1 96 ? -19.033 9.806 -1.177 1.00 58.63 94 ALA A CA 1
ATOM 734 C C . ALA A 1 96 ? -20.386 9.843 -1.854 1.00 55.00 94 ALA A C 1
ATOM 735 O O . ALA A 1 96 ? -21.404 9.550 -1.242 1.00 55.66 94 ALA A O 1
ATOM 737 N N . LEU A 1 97 ? -20.391 10.208 -3.122 1.00 53.45 95 LEU A N 1
ATOM 738 C CA . LEU A 1 97 ? -21.618 10.200 -3.890 1.00 57.25 95 LEU A CA 1
ATOM 739 C C . LEU A 1 97 ? -21.722 8.924 -4.746 1.00 60.37 95 LEU A C 1
ATOM 740 O O . LEU A 1 97 ? -20.703 8.401 -5.228 1.00 57.09 95 LEU A O 1
ATOM 745 N N . PRO A 1 98 ? -22.956 8.416 -4.932 1.00 62.04 96 PRO A N 1
ATOM 746 C CA . PRO A 1 98 ? -23.161 7.229 -5.763 1.00 62.64 96 PRO A CA 1
ATOM 747 C C . PRO A 1 98 ? -22.906 7.489 -7.240 1.00 62.99 96 PRO A C 1
ATOM 748 O O . PRO A 1 98 ? -22.970 8.641 -7.672 1.00 64.84 96 PRO A O 1
ATOM 752 N N . ASP A 1 99 ? -22.617 6.424 -7.994 1.00 62.29 97 ASP A N 1
ATOM 753 C CA . ASP A 1 99 ? -22.510 6.490 -9.459 1.00 61.93 97 ASP A CA 1
ATOM 754 C C . ASP A 1 99 ? -23.859 6.886 -10.060 1.00 60.00 97 ASP A C 1
ATOM 755 O O . ASP A 1 99 ? -24.913 6.592 -9.490 1.00 60.54 97 ASP A O 1
ATOM 760 N N . SER A 1 100 ? -23.821 7.561 -11.203 1.00 55.62 98 SER A N 1
ATOM 761 C CA . SER A 1 100 ? -25.041 8.046 -11.851 1.00 54.45 98 SER A CA 1
ATOM 762 C C . SER A 1 100 ? -24.739 8.558 -13.233 1.00 53.31 98 SER A C 1
ATOM 763 O O . SER A 1 100 ? -23.758 9.252 -13.418 1.00 56.38 98 SER A O 1
ATOM 766 N N . LEU A 1 101 ? -25.599 8.241 -14.195 1.00 53.90 99 LEU A N 1
ATOM 767 C CA . LEU A 1 101 ? -25.580 8.923 -15.488 1.00 53.03 99 LEU A CA 1
ATOM 768 C C . LEU A 1 101 ? -26.167 10.320 -15.303 1.00 50.28 99 LEU A C 1
ATOM 769 O O . LEU A 1 101 ? -26.797 10.611 -14.277 1.00 46.07 99 LEU A O 1
ATOM 774 N N . PHE A 1 102 ? -25.927 11.181 -16.286 1.00 47.88 100 PHE A N 1
ATOM 775 C CA . PHE A 1 102 ? -26.341 12.570 -16.200 1.00 47.71 100 PHE A CA 1
ATOM 776 C C . PHE A 1 102 ? -27.026 13.058 -17.455 1.00 46.99 100 PHE A C 1
ATOM 777 O O . PHE A 1 102 ? -26.709 12.627 -18.557 1.00 44.17 100 PHE A O 1
ATOM 785 N N . SER A 1 103 ? -27.970 13.967 -17.273 1.00 50.78 101 SER A N 1
ATOM 786 C CA . SER A 1 103 ? -28.671 14.546 -18.404 1.00 57.76 101 SER A CA 1
ATOM 787 C C . SER A 1 103 ? -27.771 15.596 -19.059 1.00 60.68 101 SER A C 1
ATOM 788 O O . SER A 1 103 ? -27.034 16.313 -18.379 1.00 66.32 101 SER A O 1
ATOM 791 N N . SER A 1 104 ? -27.831 15.659 -20.384 1.00 59.29 102 SER A N 1
ATOM 792 C CA . SER A 1 104 ? -26.960 16.513 -21.178 1.00 59.09 102 SER A CA 1
ATOM 793 C C . SER A 1 104 ? -27.336 18.007 -21.219 1.00 60.75 102 SER A C 1
ATOM 794 O O . SER A 1 104 ? -26.585 18.803 -21.776 1.00 61.87 102 SER A O 1
ATOM 797 N N . GLY A 1 105 ? -28.487 18.387 -20.664 1.00 61.91 103 GLY A N 1
ATOM 798 C CA . GLY A 1 105 ? -29.008 19.757 -20.814 1.00 61.89 103 GLY A CA 1
ATOM 799 C C . GLY A 1 105 ? -29.721 20.041 -22.140 1.00 61.58 103 GLY A C 1
ATOM 800 O O . GLY A 1 105 ? -30.132 21.174 -22.400 1.00 59.26 103 GLY A O 1
ATOM 801 N N . ARG A 1 106 ? -29.877 19.015 -22.973 1.00 63.35 104 ARG A N 1
ATOM 802 C CA . ARG A 1 106 ? -30.556 19.146 -24.265 1.00 63.66 104 ARG A CA 1
ATOM 803 C C . ARG A 1 106 ? -32.060 19.380 -24.130 1.00 62.12 104 ARG A C 1
ATOM 804 O O . ARG A 1 106 ? -32.629 20.113 -24.928 1.00 62.24 104 ARG A O 1
ATOM 812 N N . PHE A 1 107 ? -32.693 18.753 -23.136 1.00 61.91 105 PHE A N 1
ATOM 813 C CA . PHE A 1 107 ? -34.124 18.951 -22.880 1.00 60.14 105 PHE A CA 1
ATOM 814 C C . PHE A 1 107 ? -34.423 20.431 -22.717 1.00 58.98 105 PHE A C 1
ATOM 815 O O . PHE A 1 107 ? -35.239 20.987 -23.444 1.00 60.60 105 PHE A O 1
ATOM 823 N N . GLU A 1 108 ? -33.725 21.069 -21.786 1.00 58.74 106 GLU A N 1
ATOM 824 C CA . GLU A 1 108 ? -34.056 22.460 -21.401 1.00 60.24 106 GLU A CA 1
ATOM 825 C C . GLU A 1 108 ? -33.557 23.509 -22.385 1.00 61.42 106 GLU A C 1
ATOM 826 O O . GLU A 1 108 ? -34.092 24.605 -22.436 1.00 63.59 106 GLU A O 1
ATOM 832 N N . THR A 1 109 ? -32.534 23.172 -23.157 1.00 65.90 107 THR A N 1
ATOM 833 C CA . THR A 1 109 ? -32.056 24.034 -24.231 1.00 67.69 107 THR A CA 1
ATOM 834 C C . THR A 1 109 ? -32.809 23.754 -25.562 1.00 68.26 107 THR A C 1
ATOM 835 O O . THR A 1 109 ? -32.584 24.429 -26.570 1.00 64.28 107 THR A O 1
ATOM 839 N N . ASN A 1 110 ? -33.677 22.742 -25.545 1.00 71.50 108 ASN A N 1
ATOM 840 C CA . ASN A 1 110 ? -34.510 22.333 -26.683 1.00 77.50 108 ASN A CA 1
ATOM 841 C C . ASN A 1 110 ? -33.761 21.799 -27.937 1.00 74.73 108 ASN A C 1
ATOM 842 O O . ASN A 1 110 ? -34.317 21.766 -29.037 1.00 76.48 108 ASN A O 1
ATOM 847 N N . SER A 1 111 ? -32.520 21.355 -27.766 1.00 71.24 109 SER A N 1
ATOM 848 C CA . SER A 1 111 ? -31.720 20.862 -28.882 1.00 68.74 109 SER A CA 1
ATOM 849 C C . SER A 1 111 ? -31.960 19.376 -29.026 1.00 66.51 109 SER A C 1
ATOM 850 O O . SER A 1 111 ? -31.738 18.632 -28.086 1.00 67.13 109 SER A O 1
ATOM 853 N N . ARG A 1 112 ? -32.405 18.955 -30.207 1.00 67.65 110 ARG A N 1
ATOM 854 C CA . ARG A 1 112 ? -32.539 17.532 -30.540 1.00 67.80 110 ARG A CA 1
ATOM 855 C C . ARG A 1 112 ? -31.277 16.953 -31.190 1.00 65.65 110 ARG A C 1
ATOM 856 O O . ARG A 1 112 ? -31.281 15.800 -31.608 1.00 69.26 110 ARG A O 1
ATOM 864 N N . ALA A 1 113 ? -30.201 17.730 -31.268 1.00 64.36 111 ALA A N 1
ATOM 865 C CA . ALA A 1 113 ? -29.031 17.339 -32.052 1.00 65.02 111 ALA A CA 1
ATOM 866 C C . ALA A 1 113 ? -28.121 16.384 -31.297 1.00 63.09 111 ALA A C 1
ATOM 867 O O . ALA A 1 113 ? -28.042 16.410 -30.067 1.00 62.71 111 ALA A O 1
ATOM 869 N N . PHE A 1 114 ? -27.421 15.551 -32.058 1.00 60.23 112 PHE A N 1
ATOM 870 C CA . PHE A 1 114 ? -26.368 14.725 -31.510 1.00 60.90 112 PHE A CA 1
ATOM 871 C C . PHE A 1 114 ? -25.289 15.634 -30.940 1.00 63.04 112 PHE A C 1
ATOM 872 O O . PHE A 1 114 ? -25.044 16.710 -31.479 1.00 65.11 112 PHE A O 1
ATOM 880 N N . LEU A 1 115 ? -24.664 15.218 -29.842 1.00 67.31 113 LEU A N 1
ATOM 881 C CA . LEU A 1 115 ? -23.626 16.045 -29.197 1.00 68.18 113 LEU A CA 1
ATOM 882 C C . LEU A 1 115 ? -22.382 16.085 -30.064 1.00 69.67 113 LEU A C 1
ATOM 883 O O . LEU A 1 115 ? -21.946 17.153 -30.485 1.00 71.82 113 LEU A O 1
ATOM 888 N N . ASP A 1 116 ? -21.842 14.905 -30.335 1.00 71.13 114 ASP A N 1
ATOM 889 C CA . ASP A 1 116 ? -20.705 14.743 -31.217 1.00 70.79 114 ASP A CA 1
ATOM 890 C C . ASP A 1 116 ? -21.023 13.639 -32.230 1.00 75.62 114 ASP A C 1
ATOM 891 O O . ASP A 1 116 ? -22.138 13.109 -32.248 1.00 75.02 114 ASP A O 1
ATOM 896 N N . GLU A 1 117 ? -20.050 13.305 -33.073 1.00 84.58 115 GLU A N 1
ATOM 897 C CA . GLU A 1 117 ? -20.223 12.267 -34.091 1.00 89.72 115 GLU A CA 1
ATOM 898 C C . GLU A 1 117 ? -20.358 10.869 -33.477 1.00 83.13 115 GLU A C 1
ATOM 899 O O . GLU A 1 117 ? -21.115 10.052 -33.991 1.00 88.32 115 GLU A O 1
ATOM 905 N N . ALA A 1 118 ? -19.644 10.600 -32.386 1.00 76.14 116 ALA A N 1
ATOM 906 C CA . ALA A 1 118 ? -19.663 9.271 -31.761 1.00 77.52 116 ALA A CA 1
ATOM 907 C C . ALA A 1 118 ? -21.059 8.833 -31.310 1.00 79.80 116 ALA A C 1
ATOM 908 O O . ALA A 1 118 ? -21.395 7.651 -31.417 1.00 80.30 116 ALA A O 1
ATOM 910 N N . GLU A 1 119 ? -21.859 9.780 -30.815 1.00 79.22 117 GLU A N 1
ATOM 911 C CA . GLU A 1 119 ? -23.277 9.527 -30.513 1.00 80.20 117 GLU A CA 1
ATOM 912 C C . GLU A 1 119 ? -24.112 9.180 -31.755 1.00 80.09 117 GLU A C 1
ATOM 913 O O . GLU A 1 119 ? -24.962 8.289 -31.692 1.00 77.40 117 GLU A O 1
ATOM 919 N N . GLU A 1 120 ? -23.888 9.900 -32.859 1.00 79.28 118 GLU A N 1
ATOM 920 C CA . GLU A 1 120 ? -24.579 9.631 -34.133 1.00 81.95 118 GLU A CA 1
ATOM 921 C C . GLU A 1 120 ? -24.273 8.219 -34.653 1.00 80.00 118 GLU A C 1
ATOM 922 O O . GLU A 1 120 ? -25.170 7.493 -35.097 1.00 75.02 118 GLU A O 1
ATOM 928 N N . LYS A 1 121 ? -23.002 7.846 -34.586 1.00 81.73 119 LYS A N 1
ATOM 929 C CA . LYS A 1 121 ? -22.567 6.501 -34.952 1.00 86.41 119 LYS A CA 1
ATOM 930 C C . LYS A 1 121 ? -23.115 5.460 -33.976 1.00 80.81 119 LYS A C 1
ATOM 931 O O . LYS A 1 121 ? -23.563 4.401 -34.406 1.00 82.56 119 LYS A O 1
ATOM 937 N N . PHE A 1 122 ? -23.086 5.770 -32.679 1.00 75.34 120 PHE A N 1
ATOM 938 C CA . PHE A 1 122 ? -23.675 4.898 -31.647 1.00 73.06 120 PHE A CA 1
ATOM 939 C C . PHE A 1 122 ? -25.162 4.662 -31.883 1.00 70.41 120 PHE A C 1
ATOM 940 O O . PHE A 1 122 ? -25.648 3.541 -31.705 1.00 66.74 120 PHE A O 1
ATOM 948 N N . ALA A 1 123 ? -25.869 5.730 -32.254 1.00 69.27 121 ALA A N 1
ATOM 949 C CA . ALA A 1 123 ? -27.311 5.677 -32.513 1.00 69.86 121 ALA A CA 1
ATOM 950 C C . ALA A 1 123 ? -27.631 4.733 -33.656 1.00 71.25 121 ALA A C 1
ATOM 951 O O . ALA A 1 123 ? -28.452 3.829 -33.512 1.00 71.96 121 ALA A O 1
ATOM 953 N N . ALA A 1 124 ? -26.967 4.941 -34.788 1.00 73.13 122 ALA A N 1
ATOM 954 C CA . ALA A 1 124 ? -27.178 4.095 -35.965 1.00 71.30 122 ALA A CA 1
ATOM 955 C C . ALA A 1 124 ? -26.761 2.627 -35.744 1.00 68.28 122 ALA A C 1
ATOM 956 O O . ALA A 1 124 ? -27.299 1.734 -36.384 1.00 61.89 122 ALA A O 1
ATOM 958 N N . ALA A 1 125 ? -25.818 2.398 -34.831 1.00 70.78 123 ALA A N 1
ATOM 959 C CA . ALA A 1 125 ? -25.374 1.052 -34.450 1.00 74.81 123 ALA A CA 1
ATOM 960 C C . ALA A 1 125 ? -26.355 0.313 -33.532 1.00 83.58 123 ALA A C 1
ATOM 961 O O . ALA A 1 125 ? -26.436 -0.915 -33.575 1.00 90.94 123 ALA A O 1
ATOM 963 N N . HIS A 1 126 ? -27.072 1.055 -32.690 1.00 89.55 124 HIS A N 1
ATOM 964 C CA . HIS A 1 126 ? -28.106 0.496 -31.809 1.00 87.36 124 HIS A CA 1
ATOM 965 C C . HIS A 1 126 ? -29.444 1.139 -32.183 1.00 84.01 124 HIS A C 1
ATOM 966 O O . HIS A 1 126 ? -30.045 1.845 -31.369 1.00 80.74 124 HIS A O 1
ATOM 973 N N . PRO A 1 127 ? -29.918 0.894 -33.423 1.00 82.54 125 PRO A N 1
ATOM 974 C CA . PRO A 1 127 ? -31.018 1.667 -34.010 1.00 81.95 125 PRO A CA 1
ATOM 975 C C . PRO A 1 127 ? -32.380 1.446 -33.348 1.00 83.86 125 PRO A C 1
ATOM 976 O O . PRO A 1 127 ? -33.212 2.361 -33.324 1.00 84.64 125 PRO A O 1
ATOM 980 N N . HIS A 1 128 ? -32.603 0.245 -32.820 1.00 83.79 126 HIS A N 1
ATOM 981 C CA . HIS A 1 128 ? -33.882 -0.100 -32.220 1.00 86.22 126 HIS A CA 1
ATOM 982 C C . HIS A 1 128 ? -34.061 0.701 -30.945 1.00 82.94 126 HIS A C 1
ATOM 983 O O . HIS A 1 128 ? -35.123 1.255 -30.703 1.00 88.44 126 HIS A O 1
ATOM 990 N N . ALA A 1 129 ? -33.001 0.769 -30.151 1.00 77.01 127 ALA A N 1
ATOM 991 C CA . ALA A 1 129 ? -32.999 1.533 -28.907 1.00 72.96 127 ALA A CA 1
ATOM 992 C C . ALA A 1 129 ? -33.029 3.052 -29.085 1.00 67.65 127 ALA A C 1
ATOM 993 O O . ALA A 1 129 ? -33.589 3.745 -28.238 1.00 67.17 127 ALA A O 1
ATOM 995 N N . CYS A 1 130 ? -32.414 3.569 -30.151 1.00 63.55 128 CYS A N 1
ATOM 996 C CA . CYS A 1 130 ? -32.197 5.023 -30.277 1.00 63.17 128 CYS A CA 1
ATOM 997 C C . CYS A 1 130 ? -32.967 5.751 -31.360 1.00 63.80 128 CYS A C 1
ATOM 998 O O . CYS A 1 130 ? -33.498 6.832 -31.124 1.00 61.31 128 CYS A O 1
ATOM 1001 N N . LEU A 1 131 ? -32.984 5.183 -32.554 1.00 69.77 129 LEU A N 1
ATOM 1002 C CA . LEU A 1 131 ? -33.607 5.839 -33.718 1.00 73.58 129 LEU A CA 1
ATOM 1003 C C . LEU A 1 131 ? -35.122 5.902 -33.730 1.00 70.96 129 LEU A C 1
ATOM 1004 O O . LEU A 1 131 ? -35.709 6.841 -34.267 1.00 66.01 129 LEU A O 1
ATOM 1009 N N . GLY A 1 132 ? -35.752 4.879 -33.175 1.00 73.58 130 GLY A N 1
ATOM 1010 C CA . GLY A 1 132 ? -37.199 4.802 -33.178 1.00 76.83 130 GLY A CA 1
ATOM 1011 C C . GLY A 1 132 ? -37.629 4.163 -34.479 1.00 78.33 130 GLY A C 1
ATOM 1012 O O . GLY A 1 132 ? -37.009 4.384 -35.524 1.00 80.92 130 GLY A O 1
ATOM 1013 N N . GLU A 1 133 ? -38.691 3.370 -34.413 1.00 76.17 131 GLU A N 1
ATOM 1014 C CA . GLU A 1 133 ? -39.197 2.657 -35.584 1.00 76.54 131 GLU A CA 1
ATOM 1015 C C . GLU A 1 133 ? -40.679 2.423 -35.396 1.00 74.59 131 GLU A C 1
ATOM 1016 O O . GLU A 1 133 ? -41.196 2.562 -34.293 1.00 76.69 131 GLU A O 1
ATOM 1022 N N . ILE A 1 134 ? -41.354 2.041 -36.465 1.00 71.30 132 ILE A N 1
ATOM 1023 C CA . ILE A 1 134 ? -42.783 1.833 -36.409 1.00 67.69 132 ILE A CA 1
ATOM 1024 C C . ILE A 1 134 ? -43.125 0.398 -36.721 1.00 70.82 132 ILE A C 1
ATOM 1025 O O . ILE A 1 134 ? -42.822 -0.094 -37.798 1.00 76.41 132 ILE A O 1
ATOM 1030 N N . ASN A 1 135 ? -43.776 -0.259 -35.770 1.00 75.64 133 ASN A N 1
ATOM 1031 C CA . ASN A 1 135 ? -44.235 -1.630 -35.930 1.00 77.70 133 ASN A CA 1
ATOM 1032 C C . ASN A 1 135 ? -45.731 -1.618 -35.903 1.00 72.58 133 ASN A C 1
ATOM 1033 O O . ASN A 1 135 ? -46.325 -1.255 -34.896 1.00 69.79 133 ASN A O 1
ATOM 1038 N N . LYS A 1 136 ? -46.350 -2.012 -37.005 1.00 72.58 134 LYS A N 1
ATOM 1039 C CA . LYS A 1 136 ? -47.797 -2.011 -37.095 1.00 71.90 134 LYS A CA 1
ATOM 1040 C C . LYS A 1 136 ? -48.298 -0.616 -36.678 1.00 72.69 134 LYS A C 1
ATOM 1041 O O . LYS A 1 136 ? -47.822 0.377 -37.213 1.00 74.18 134 LYS A O 1
ATOM 1045 N N . SER A 1 137 ? -49.198 -0.537 -35.700 1.00 77.63 135 SER A N 1
ATOM 1046 C CA . SER A 1 137 ? -49.812 0.705 -35.247 1.00 75.55 135 SER A CA 1
ATOM 1047 C C . SER A 1 137 ? -49.124 1.317 -34.044 1.00 75.74 135 SER A C 1
ATOM 1048 O O . SER A 1 137 ? -49.645 2.268 -33.471 1.00 76.45 135 SER A O 1
ATOM 1051 N N . THR A 1 138 ? -47.975 0.778 -33.644 1.00 77.25 136 THR A N 1
ATOM 1052 C CA . THR A 1 138 ? -47.277 1.270 -32.460 1.00 73.79 136 THR A CA 1
ATOM 1053 C C . THR A 1 138 ? -45.909 1.779 -32.824 1.00 68.53 136 THR A C 1
ATOM 1054 O O . THR A 1 138 ? -45.344 1.426 -33.845 1.00 66.06 136 THR A O 1
ATOM 1058 N N . VAL A 1 139 ? -45.394 2.626 -31.962 1.00 68.50 137 VAL A N 1
ATOM 1059 C CA . VAL A 1 139 ? -44.076 3.195 -32.118 1.00 67.62 137 VAL A CA 1
ATOM 1060 C C . VAL A 1 139 ? -43.205 2.556 -31.061 1.00 67.80 137 VAL A C 1
ATOM 1061 O O . VAL A 1 139 ? -43.617 2.417 -29.913 1.00 71.90 137 VAL A O 1
ATOM 1065 N N . GLY A 1 140 ? -42.005 2.159 -31.459 1.00 68.75 138 GLY A N 1
ATOM 1066 C CA . GLY A 1 140 ? -41.042 1.549 -30.545 1.00 68.82 138 GLY A CA 1
ATOM 1067 C C . GLY A 1 140 ? -39.708 2.262 -30.596 1.00 66.81 138 GLY A C 1
ATOM 1068 O O . GLY A 1 140 ? -39.348 2.852 -31.619 1.00 63.03 138 GLY A O 1
ATOM 1069 N N . GLY A 1 141 ? -38.992 2.231 -29.477 1.00 67.24 139 GLY A N 1
ATOM 1070 C CA . GLY A 1 141 ? -37.599 2.676 -29.432 1.00 68.39 139 GLY A CA 1
ATOM 1071 C C . GLY A 1 141 ? -37.271 4.149 -29.619 1.00 69.06 139 GLY A C 1
ATOM 1072 O O . GLY A 1 141 ? -36.134 4.482 -29.938 1.00 72.15 139 GLY A O 1
ATOM 1073 N N . SER A 1 142 ? -38.243 5.035 -29.430 1.00 68.00 140 SER A N 1
ATOM 1074 C CA . SER A 1 142 ? -37.985 6.465 -29.490 1.00 66.96 140 SER A CA 1
ATOM 1075 C C . SER A 1 142 ? -37.546 6.920 -28.111 1.00 62.30 140 SER A C 1
ATOM 1076 O O . SER A 1 142 ? -38.269 7.648 -27.442 1.00 63.88 140 SER A O 1
ATOM 1079 N N . HIS A 1 143 ? -36.367 6.485 -27.686 1.00 57.05 141 HIS A N 1
ATOM 1080 C CA . HIS A 1 143 ? -35.967 6.622 -26.285 1.00 58.50 141 HIS A CA 1
ATOM 1081 C C . HIS A 1 143 ? -34.969 7.720 -25.994 1.00 58.23 141 HIS A C 1
ATOM 1082 O O . HIS A 1 143 ? -34.619 7.926 -24.836 1.00 62.12 141 HIS A O 1
ATOM 1089 N N . PHE A 1 144 ? -34.527 8.440 -27.018 1.00 57.70 142 PHE A N 1
ATOM 1090 C CA . PHE A 1 144 ? -33.596 9.558 -26.828 1.00 56.66 142 PHE A CA 1
ATOM 1091 C C . PHE A 1 144 ? -34.150 10.830 -27.429 1.00 55.65 142 PHE A C 1
ATOM 1092 O O . PHE A 1 144 ? -34.982 10.785 -28.331 1.00 58.88 142 PHE A O 1
ATOM 1100 N N . ILE A 1 145 ? -33.684 11.971 -26.945 1.00 53.44 143 ILE A N 1
ATOM 1101 C CA . ILE A 1 145 ? -34.204 13.255 -27.424 1.00 54.44 143 ILE A CA 1
ATOM 1102 C C . ILE A 1 145 ? -34.053 13.409 -28.951 1.00 55.15 143 ILE A C 1
ATOM 1103 O O . ILE A 1 145 ? -34.904 14.003 -29.621 1.00 54.87 143 ILE A O 1
ATOM 1108 N N . PHE A 1 146 ? -32.982 12.833 -29.489 1.00 56.86 144 PHE A N 1
ATOM 1109 C CA . PHE A 1 146 ? -32.755 12.809 -30.945 1.00 57.68 144 PHE A CA 1
ATOM 1110 C C . PHE A 1 146 ? -33.626 11.830 -31.739 1.00 57.85 144 PHE A C 1
ATOM 1111 O O . PHE A 1 146 ? -33.570 11.846 -32.957 1.00 61.73 144 PHE A O 1
ATOM 1119 N N . SER A 1 147 ? -34.414 10.982 -31.077 1.00 58.36 145 SER A N 1
ATOM 1120 C CA . SER A 1 147 ? -35.215 9.959 -31.759 1.00 57.66 145 SER A CA 1
ATOM 1121 C C . SER A 1 147 ? -36.314 10.596 -32.595 1.00 59.32 145 SER A C 1
ATOM 1122 O O . SER A 1 147 ? -36.503 11.811 -32.568 1.00 58.91 145 SER A O 1
ATOM 1125 N N . GLN A 1 148 ? -37.069 9.763 -33.294 1.00 63.74 146 GLN A N 1
ATOM 1126 C CA . GLN A 1 148 ? -37.812 10.213 -34.449 1.00 72.80 146 GLN A CA 1
ATOM 1127 C C . GLN A 1 148 ? -39.221 10.714 -34.172 1.00 74.30 146 GLN A C 1
ATOM 1128 O O . GLN A 1 148 ? -39.543 11.856 -34.524 1.00 89.67 146 GLN A O 1
ATOM 1134 N N . TYR A 1 149 ? -40.056 9.890 -33.547 1.00 65.60 147 TYR A N 1
ATOM 1135 C CA . TYR A 1 149 ? -41.508 10.172 -33.505 1.00 62.87 147 TYR A CA 1
ATOM 1136 C C . TYR A 1 149 ? -41.999 10.946 -32.268 1.00 60.61 147 TYR A C 1
ATOM 1137 O O . TYR A 1 149 ? -43.122 10.755 -31.814 1.00 59.19 147 TYR A O 1
ATOM 1146 N N . LEU A 1 150 ? -41.172 11.860 -31.770 1.00 60.20 148 LEU A N 1
ATOM 1147 C CA . LEU A 1 150 ? -41.415 12.531 -30.501 1.00 58.37 148 LEU A CA 1
ATOM 1148 C C . LEU A 1 150 ? -42.184 13.810 -30.712 1.00 57.59 148 LEU A C 1
ATOM 1149 O O . LEU A 1 150 ? -42.164 14.354 -31.807 1.00 61.08 148 LEU A O 1
ATOM 1154 N N . PRO A 1 151 ? -42.868 14.297 -29.660 1.00 56.34 149 PRO A N 1
ATOM 1155 C CA . PRO A 1 151 ? -43.637 15.521 -29.785 1.00 55.88 149 PRO A CA 1
ATOM 1156 C C . PRO A 1 151 ? -42.751 16.761 -29.870 1.00 57.09 149 PRO A C 1
ATOM 1157 O O . PRO A 1 151 ? -41.559 16.671 -29.594 1.00 55.88 149 PRO A O 1
ATOM 1161 N N . PRO A 1 152 ? -43.329 17.910 -30.276 1.00 61.09 150 PRO A N 1
ATOM 1162 C CA . PRO A 1 152 ? -42.676 19.211 -30.270 1.00 59.14 150 PRO A CA 1
ATOM 1163 C C . PRO A 1 152 ? -42.009 19.596 -28.977 1.00 56.95 150 PRO A C 1
ATOM 1164 O O . PRO A 1 152 ? -40.900 20.095 -29.005 1.00 60.16 150 PRO A O 1
ATOM 1168 N N . LEU A 1 153 ? -42.673 19.379 -27.855 1.00 57.30 151 LEU A N 1
ATOM 1169 C CA . LEU A 1 153 ? -42.087 19.756 -26.568 1.00 58.92 151 LEU A CA 1
ATOM 1170 C C . LEU A 1 153 ? -41.953 18.575 -25.619 1.00 56.72 151 LEU A C 1
ATOM 1171 O O . LEU A 1 153 ? -42.825 17.703 -25.575 1.00 55.38 151 LEU A O 1
ATOM 1176 N N . LEU A 1 154 ? -40.841 18.573 -24.881 1.00 55.52 152 LEU A N 1
ATOM 1177 C CA . LEU A 1 154 ? -40.500 17.528 -23.931 1.00 56.61 152 LEU A CA 1
ATOM 1178 C C . LEU A 1 154 ? -40.168 18.160 -22.587 1.00 60.47 152 LEU A C 1
ATOM 1179 O O . LEU A 1 154 ? -39.473 19.170 -22.541 1.00 61.70 152 LEU A O 1
ATOM 1184 N N . PRO A 1 155 ? -40.638 17.554 -21.485 1.00 62.29 153 PRO A N 1
ATOM 1185 C CA . PRO A 1 155 ? -40.227 18.049 -20.182 1.00 62.70 153 PRO A CA 1
ATOM 1186 C C . PRO A 1 155 ? -38.780 17.710 -19.870 1.00 62.75 153 PRO A C 1
ATOM 1187 O O . PRO A 1 155 ? -38.251 16.713 -20.374 1.00 61.36 153 PRO A O 1
ATOM 1191 N N . ALA A 1 156 ? -38.166 18.528 -19.025 1.00 63.78 154 ALA A N 1
ATOM 1192 C CA . ALA A 1 156 ? -36.825 18.260 -18.521 1.00 61.76 154 ALA A CA 1
ATOM 1193 C C . ALA A 1 156 ? -36.945 17.415 -17.262 1.00 60.59 154 ALA A C 1
ATOM 1194 O O . ALA A 1 156 ? -37.169 17.932 -16.180 1.00 64.51 154 ALA A O 1
ATOM 1196 N N . ASP A 1 157 ? -36.837 16.107 -17.432 1.00 60.66 155 ASP A N 1
ATOM 1197 C CA . ASP A 1 157 ? -36.781 15.158 -16.324 1.00 64.33 155 ASP A CA 1
ATOM 1198 C C . ASP A 1 157 ? -35.546 14.304 -16.521 1.00 60.49 155 ASP A C 1
ATOM 1199 O O . ASP A 1 157 ? -34.903 14.387 -17.562 1.00 58.42 155 ASP A O 1
ATOM 1204 N N . ALA A 1 158 ? -35.212 13.486 -15.527 1.00 59.64 156 ALA A N 1
ATOM 1205 C CA . ALA A 1 158 ? -34.187 12.457 -15.709 1.00 60.48 156 ALA A CA 1
ATOM 1206 C C . ALA A 1 158 ? -34.561 11.618 -16.920 1.00 60.33 156 ALA A C 1
ATOM 1207 O O . ALA A 1 158 ? -33.793 11.514 -17.884 1.00 60.44 156 ALA A O 1
ATOM 1209 N N . VAL A 1 159 ? -35.774 11.080 -16.864 1.00 59.91 157 VAL A N 1
ATOM 1210 C CA . VAL A 1 159 ? -36.329 10.248 -17.921 1.00 62.65 157 VAL A CA 1
ATOM 1211 C C . VAL A 1 159 ? -37.802 10.647 -18.090 1.00 59.15 157 VAL A C 1
ATOM 1212 O O . VAL A 1 159 ? -38.622 10.339 -17.243 1.00 62.70 157 VAL A O 1
ATOM 1216 N N . ALA A 1 160 ? -38.107 11.353 -19.177 1.00 56.98 158 ALA A N 1
ATOM 1217 C CA . ALA A 1 160 ? -39.453 11.858 -19.457 1.00 58.03 158 ALA A CA 1
ATOM 1218 C C . ALA A 1 160 ? -40.366 10.788 -20.054 1.00 60.17 158 ALA A C 1
ATOM 1219 O O . ALA A 1 160 ? -39.960 10.084 -20.969 1.00 61.51 158 ALA A O 1
ATOM 1221 N N . LEU A 1 161 ? -41.588 10.673 -19.519 1.00 62.47 159 LEU A N 1
ATOM 1222 C CA . LEU A 1 161 ? -42.678 9.902 -20.138 1.00 60.53 159 LEU A CA 1
ATOM 1223 C C . LEU A 1 161 ? -43.421 10.845 -21.069 1.00 59.79 159 LEU A C 1
ATOM 1224 O O . LEU A 1 161 ? -43.912 11.887 -20.642 1.00 56.90 159 LEU A O 1
ATOM 1229 N N . VAL A 1 162 ? -43.476 10.491 -22.345 1.00 59.43 160 VAL A N 1
ATOM 1230 C CA . VAL A 1 162 ? -44.227 11.257 -23.331 1.00 58.64 160 VAL A CA 1
ATOM 1231 C C . VAL A 1 162 ? -44.888 10.280 -24.285 1.00 58.67 160 VAL A C 1
ATOM 1232 O O . VAL A 1 162 ? -44.503 9.108 -24.354 1.00 61.86 160 VAL A O 1
ATOM 1236 N N . GLY A 1 163 ? -45.880 10.766 -25.015 1.00 57.39 161 GLY A N 1
ATOM 1237 C CA . GLY A 1 163 ? -46.451 10.016 -26.127 1.00 58.70 161 GLY A CA 1
ATOM 1238 C C . GLY A 1 163 ? -45.575 10.213 -27.348 1.00 59.92 161 GLY A C 1
ATOM 1239 O O . GLY A 1 163 ? -44.971 11.266 -27.497 1.00 63.29 161 GLY A O 1
ATOM 1240 N N . ALA A 1 164 ? -45.486 9.184 -28.189 1.00 60.57 162 ALA A N 1
ATOM 1241 C CA . ALA A 1 164 ? -44.814 9.242 -29.494 1.00 57.45 162 ALA A CA 1
ATOM 1242 C C . ALA A 1 164 ? -45.837 8.942 -30.591 1.00 56.64 162 ALA A C 1
ATOM 1243 O O . ALA A 1 164 ? -46.848 8.301 -30.323 1.00 57.89 162 ALA A O 1
ATOM 1245 N N . SER A 1 165 ? -45.587 9.410 -31.812 1.00 54.63 163 SER A N 1
ATOM 1246 C CA . SER A 1 165 ? -46.577 9.287 -32.885 1.00 55.69 163 SER A CA 1
ATOM 1247 C C . SER A 1 165 ? -46.028 9.507 -34.272 1.00 55.34 163 SER A C 1
ATOM 1248 O O . SER A 1 165 ? -45.235 10.415 -34.478 1.00 58.93 163 SER A O 1
ATOM 1251 N N . LEU A 1 166 ? -46.481 8.689 -35.220 1.00 53.97 164 LEU A N 1
ATOM 1252 C CA . LEU A 1 166 ? -46.450 9.062 -36.626 1.00 55.20 164 LEU A CA 1
ATOM 1253 C C . LEU A 1 166 ? -47.877 9.301 -37.040 1.00 54.26 164 LEU A C 1
ATOM 1254 O O . LEU A 1 166 ? -48.681 8.369 -37.031 1.00 52.96 164 LEU A O 1
ATOM 1259 N N . ALA A 1 167 ? -48.172 10.542 -37.425 1.00 55.34 165 ALA A N 1
ATOM 1260 C CA . ALA A 1 167 ? -49.534 10.974 -37.737 1.00 56.26 165 ALA A CA 1
ATOM 1261 C C . ALA A 1 167 ? -50.132 10.031 -38.742 1.00 58.32 165 ALA A C 1
ATOM 1262 O O . ALA A 1 167 ? -49.500 9.746 -39.757 1.00 61.15 165 ALA A O 1
ATOM 1264 N N . GLY A 1 168 ? -51.312 9.502 -38.426 1.00 61.81 166 GLY A N 1
ATOM 1265 C CA . GLY A 1 168 ? -52.026 8.571 -39.306 1.00 64.66 166 GLY A CA 1
ATOM 1266 C C . GLY A 1 168 ? -51.775 7.089 -39.072 1.00 67.53 166 GLY A C 1
ATOM 1267 O O . GLY A 1 168 ? -52.721 6.304 -39.082 1.00 68.73 166 GLY A O 1
ATOM 1268 N N . LYS A 1 169 ? -50.516 6.700 -38.872 1.00 70.15 167 LYS A N 1
ATOM 1269 C CA . LYS A 1 169 ? -50.130 5.276 -38.869 1.00 74.05 167 LYS A CA 1
ATOM 1270 C C . LYS A 1 169 ? -50.036 4.676 -37.479 1.00 69.71 167 LYS A C 1
ATOM 1271 O O . LYS A 1 169 ? -50.538 3.577 -37.245 1.00 66.73 167 LYS A O 1
ATOM 1277 N N . ALA A 1 170 ? -49.363 5.379 -36.572 1.00 69.23 168 ALA A N 1
ATOM 1278 C CA . ALA A 1 170 ? -49.006 4.797 -35.276 1.00 67.52 168 ALA A CA 1
ATOM 1279 C C . ALA A 1 170 ? -48.825 5.792 -34.132 1.00 64.39 168 ALA A C 1
ATOM 1280 O O . ALA A 1 170 ? -48.595 6.990 -34.338 1.00 60.77 168 ALA A O 1
ATOM 1282 N N . ALA A 1 171 ? -48.913 5.242 -32.924 1.00 61.85 169 ALA A N 1
ATOM 1283 C CA . ALA A 1 171 ? -48.832 5.995 -31.688 1.00 61.16 169 ALA A CA 1
ATOM 1284 C C . ALA A 1 171 ? -48.400 5.074 -30.550 1.00 61.59 169 ALA A C 1
ATOM 1285 O O . ALA A 1 171 ? -48.693 3.882 -30.568 1.00 60.98 169 ALA A O 1
ATOM 1287 N N . ALA A 1 172 ? -47.689 5.638 -29.573 1.00 66.07 170 ALA A N 1
ATOM 1288 C CA . ALA A 1 172 ? -47.311 4.930 -28.331 1.00 68.62 170 ALA A CA 1
ATOM 1289 C C . ALA A 1 172 ? -47.355 5.896 -27.146 1.00 68.81 170 ALA A C 1
ATOM 1290 O O . ALA A 1 172 ? -46.613 6.880 -27.126 1.00 68.32 170 ALA A O 1
ATOM 1292 N N . ALA A 1 173 ? -48.216 5.604 -26.169 1.00 67.28 171 ALA A N 1
ATOM 1293 C CA . ALA A 1 173 ? -48.377 6.447 -24.985 1.00 62.83 171 ALA A CA 1
ATOM 1294 C C . ALA A 1 173 ? -47.382 6.058 -23.921 1.00 63.31 171 ALA A C 1
ATOM 1295 O O . ALA A 1 173 ? -47.069 4.881 -23.755 1.00 61.72 171 ALA A O 1
ATOM 1297 N N . ALA A 1 174 ? -46.901 7.055 -23.190 1.00 68.38 172 ALA A N 1
ATOM 1298 C CA . ALA A 1 174 ? -45.938 6.839 -22.107 1.00 73.72 172 ALA A CA 1
ATOM 1299 C C . ALA A 1 174 ? -44.740 5.981 -22.524 1.00 71.74 172 ALA A C 1
ATOM 1300 O O . ALA A 1 174 ? -44.533 4.892 -21.992 1.00 71.25 172 ALA A O 1
ATOM 1302 N N . CYS A 1 175 ? -43.979 6.461 -23.501 1.00 70.88 173 CYS A N 1
ATOM 1303 C CA . CYS A 1 175 ? -42.678 5.872 -23.789 1.00 73.49 173 CYS A CA 1
ATOM 1304 C C . CYS A 1 175 ? -41.633 6.774 -23.129 1.00 67.63 173 CYS A C 1
ATOM 1305 O O . CYS A 1 175 ? -41.766 8.005 -23.135 1.00 57.03 173 CYS A O 1
ATOM 1308 N N . SER A 1 176 ? -40.635 6.134 -22.516 1.00 66.14 174 SER A N 1
ATOM 1309 C CA . SER A 1 176 ? -39.637 6.815 -21.704 1.00 65.82 174 SER A CA 1
ATOM 1310 C C . SER A 1 176 ? -38.583 7.409 -22.630 1.00 63.98 174 SER A C 1
ATOM 1311 O O . SER A 1 176 ? -38.100 6.727 -23.526 1.00 69.60 174 SER A O 1
ATOM 1314 N N . VAL A 1 177 ? -38.234 8.670 -22.405 1.00 60.28 175 VAL A N 1
ATOM 1315 C CA . VAL A 1 177 ? -37.292 9.401 -23.249 1.00 58.94 175 VAL A CA 1
ATOM 1316 C C . VAL A 1 177 ? -36.256 10.080 -22.365 1.00 61.26 175 VAL A C 1
ATOM 1317 O O . VAL A 1 177 ? -36.590 10.693 -21.357 1.00 65.03 175 VAL A O 1
ATOM 1321 N N . VAL A 1 178 ? -35.008 10.020 -22.797 1.00 60.99 176 VAL A N 1
ATOM 1322 C CA . VAL A 1 178 ? -33.876 10.409 -21.985 1.00 60.64 176 VAL A CA 1
ATOM 1323 C C . VAL A 1 178 ? -32.961 11.313 -22.845 1.00 62.17 176 VAL A C 1
ATOM 1324 O O . VAL A 1 178 ? -32.875 11.097 -24.059 1.00 63.72 176 VAL A O 1
ATOM 1328 N N . ASP A 1 179 ? -32.318 12.337 -22.260 1.00 60.67 177 ASP A N 1
ATOM 1329 C CA . ASP A 1 179 ? -31.353 13.178 -23.039 1.00 58.52 177 ASP A CA 1
ATOM 1330 C C . ASP A 1 179 ? -29.861 12.857 -22.747 1.00 55.36 177 ASP A C 1
ATOM 1331 O O . ASP A 1 179 ? -28.975 13.593 -23.176 1.00 52.29 177 ASP A O 1
ATOM 1336 N N . VAL A 1 180 ? -29.606 11.747 -22.048 1.00 54.80 178 VAL A N 1
ATOM 1337 C CA . VAL A 1 180 ? -28.252 11.262 -21.755 1.00 55.19 178 VAL A CA 1
ATOM 1338 C C . VAL A 1 180 ? -27.449 11.082 -23.043 1.00 59.06 178 VAL A C 1
ATOM 1339 O O . VAL A 1 180 ? -27.999 10.715 -24.094 1.00 55.57 178 VAL A O 1
ATOM 1343 N N . TYR A 1 181 ? -26.145 11.343 -22.939 1.00 62.65 179 TYR A N 1
ATOM 1344 C CA . TYR A 1 181 ? -25.196 11.047 -24.007 1.00 65.28 179 TYR A CA 1
ATOM 1345 C C . TYR A 1 181 ? -25.190 9.543 -24.255 1.00 60.95 179 TYR A C 1
ATOM 1346 O O . TYR A 1 181 ? -24.650 8.777 -23.451 1.00 57.19 179 TYR A O 1
ATOM 1355 N N . ALA A 1 182 ? -25.798 9.144 -25.368 1.00 56.82 180 ALA A N 1
ATOM 1356 C CA . ALA A 1 182 ? -26.152 7.747 -25.604 1.00 58.67 180 ALA A CA 1
ATOM 1357 C C . ALA A 1 182 ? -25.035 6.708 -25.347 1.00 58.63 180 ALA A C 1
ATOM 1358 O O . ALA A 1 182 ? -25.275 5.712 -24.662 1.00 58.46 180 ALA A O 1
ATOM 1360 N N . PRO A 1 183 ? -23.811 6.943 -25.862 1.00 60.60 181 PRO A N 1
ATOM 1361 C CA . PRO A 1 183 ? -22.671 6.051 -25.561 1.00 58.84 181 PRO A CA 1
ATOM 1362 C C . PRO A 1 183 ? -22.390 5.724 -24.088 1.00 56.11 181 PRO A C 1
ATOM 1363 O O . PRO A 1 183 ? -21.753 4.704 -23.815 1.00 53.10 181 PRO A O 1
ATOM 1367 N N . SER A 1 184 ? -22.863 6.556 -23.158 1.00 56.02 182 SER A N 1
ATOM 1368 C CA . SER A 1 184 ? -22.714 6.286 -21.720 1.00 58.53 182 SER A CA 1
ATOM 1369 C C . SER A 1 184 ? -23.360 4.968 -21.262 1.00 59.16 182 SER A C 1
ATOM 1370 O O . SER A 1 184 ? -22.996 4.435 -20.208 1.00 56.92 182 SER A O 1
ATOM 1373 N N . PHE A 1 185 ? -24.313 4.459 -22.046 1.00 59.72 183 PHE A N 1
ATOM 1374 C CA . PHE A 1 185 ? -24.896 3.140 -21.807 1.00 59.91 183 PHE A CA 1
ATOM 1375 C C . PHE A 1 185 ? -24.009 1.970 -22.217 1.00 63.03 183 PHE A C 1
ATOM 1376 O O . PHE A 1 185 ? -24.214 0.873 -21.725 1.00 66.06 183 PHE A O 1
ATOM 1384 N N . GLU A 1 186 ? -23.019 2.190 -23.081 1.00 66.27 184 GLU A N 1
ATOM 1385 C CA . GLU A 1 186 ? -22.203 1.088 -23.639 1.00 69.33 184 GLU A CA 1
ATOM 1386 C C . GLU A 1 186 ? -21.744 -0.011 -22.638 1.00 67.88 184 GLU A C 1
ATOM 1387 O O . GLU A 1 186 ? -21.827 -1.198 -22.967 1.00 68.53 184 GLU A O 1
ATOM 1393 N N . PRO A 1 187 ? -21.277 0.369 -21.430 1.00 65.30 185 PRO A N 1
ATOM 1394 C CA . PRO A 1 187 ? -20.932 -0.606 -20.375 1.00 68.02 185 PRO A CA 1
ATOM 1395 C C . PRO A 1 187 ? -21.978 -1.674 -20.014 1.00 70.90 185 PRO A C 1
ATOM 1396 O O . PRO A 1 187 ? -21.613 -2.772 -19.588 1.00 72.70 185 PRO A O 1
ATOM 1400 N N . TYR A 1 188 ? -23.256 -1.346 -20.164 1.00 72.78 186 TYR A N 1
ATOM 1401 C CA . TYR A 1 188 ? -24.349 -2.244 -19.773 1.00 70.58 186 TYR A CA 1
ATOM 1402 C C . TYR A 1 188 ? -24.829 -3.151 -20.910 1.00 72.78 186 TYR A C 1
ATOM 1403 O O . TYR A 1 188 ? -25.569 -4.097 -20.669 1.00 76.22 186 TYR A O 1
ATOM 1412 N N . LEU A 1 189 ? -24.381 -2.877 -22.135 1.00 75.91 187 LEU A N 1
ATOM 1413 C CA . LEU A 1 189 ? -24.907 -3.529 -23.350 1.00 75.70 187 LEU A CA 1
ATOM 1414 C C . LEU A 1 189 ? -24.335 -4.920 -23.691 1.00 77.22 187 LEU A C 1
ATOM 1415 O O . LEU A 1 189 ? -24.729 -5.516 -24.699 1.00 73.62 187 LEU A O 1
ATOM 1420 N N . HIS A 1 190 ? -23.427 -5.432 -22.857 1.00 80.46 188 HIS A N 1
ATOM 1421 C CA . HIS A 1 190 ? -22.821 -6.752 -23.059 1.00 81.18 188 HIS A CA 1
ATOM 1422 C C . HIS A 1 190 ? -22.868 -7.538 -21.755 1.00 77.47 188 HIS A C 1
ATOM 1423 O O . HIS A 1 190 ? -21.905 -7.543 -21.005 1.00 79.39 188 HIS A O 1
ATOM 1430 N N . PRO A 1 191 ? -24.010 -8.175 -21.455 1.00 77.13 189 PRO A N 1
ATOM 1431 C CA . PRO A 1 191 ? -24.087 -9.002 -20.258 1.00 77.11 189 PRO A CA 1
ATOM 1432 C C . PRO A 1 191 ? -23.853 -10.475 -20.560 1.00 76.98 189 PRO A C 1
ATOM 1433 O O . PRO A 1 191 ? -23.876 -10.880 -21.724 1.00 71.36 189 PRO A O 1
ATOM 1437 N N . GLU A 1 192 ? -23.649 -11.257 -19.500 1.00 81.68 190 GLU A N 1
ATOM 1438 C CA . GLU A 1 192 ? -23.447 -12.717 -19.599 1.00 84.35 190 GLU A CA 1
ATOM 1439 C C . GLU A 1 192 ? -24.712 -13.382 -20.133 1.00 78.20 190 GLU A C 1
ATOM 1440 O O . GLU A 1 192 ? -24.674 -14.144 -21.095 1.00 77.42 190 GLU A O 1
ATOM 1446 N N . THR A 1 193 ? -25.825 -13.062 -19.481 1.00 75.63 191 THR A N 1
ATOM 1447 C CA . THR A 1 193 ? -27.157 -13.512 -19.859 1.00 70.04 191 THR A CA 1
ATOM 1448 C C . THR A 1 193 ? -27.701 -12.635 -21.001 1.00 69.15 191 THR A C 1
ATOM 1449 O O . THR A 1 193 ? -27.304 -11.473 -21.158 1.00 69.11 191 THR A O 1
ATOM 1453 N N . LEU A 1 194 ? -28.594 -13.204 -21.802 1.00 64.83 192 LEU A N 1
ATOM 1454 C CA . LEU A 1 194 ? -29.114 -12.536 -22.996 1.00 64.07 192 LEU A CA 1
ATOM 1455 C C . LEU A 1 194 ? -29.978 -11.338 -22.610 1.00 65.57 192 LEU A C 1
ATOM 1456 O O . LEU A 1 194 ? -29.826 -10.250 -23.172 1.00 68.92 192 LEU A O 1
ATOM 1461 N N . SER A 1 195 ? -30.896 -11.559 -21.668 1.00 63.79 193 SER A N 1
ATOM 1462 C CA . SER A 1 195 ? -31.626 -10.476 -21.004 1.00 62.34 193 SER A CA 1
ATOM 1463 C C . SER A 1 195 ? -30.955 -10.192 -19.675 1.00 61.17 193 SER A C 1
ATOM 1464 O O . SER A 1 195 ? -30.499 -11.119 -19.007 1.00 57.55 193 SER A O 1
ATOM 1467 N N . ARG A 1 196 ? -30.914 -8.912 -19.305 1.00 62.41 194 ARG A N 1
ATOM 1468 C CA . ARG A 1 196 ? -30.297 -8.453 -18.058 1.00 67.46 194 ARG A CA 1
ATOM 1469 C C . ARG A 1 196 ? -30.950 -7.148 -17.625 1.00 65.31 194 ARG A C 1
ATOM 1470 O O . ARG A 1 196 ? -31.352 -6.351 -18.470 1.00 65.42 194 ARG A O 1
ATOM 1478 N N . VAL A 1 197 ? -31.034 -6.936 -16.314 1.00 63.88 195 VAL A N 1
ATOM 1479 C CA . VAL A 1 197 ? -31.704 -5.759 -15.743 1.00 65.51 195 VAL A CA 1
ATOM 1480 C C . VAL A 1 197 ? -30.807 -5.087 -14.690 1.00 66.01 195 VAL A C 1
ATOM 1481 O O . VAL A 1 197 ? -30.574 -5.657 -13.633 1.00 71.55 195 VAL A O 1
ATOM 1485 N N . TYR A 1 198 ? -30.320 -3.876 -14.977 1.00 66.46 196 TYR A N 1
ATOM 1486 C CA . TYR A 1 198 ? -29.398 -3.148 -14.072 1.00 64.49 196 TYR A CA 1
ATOM 1487 C C . TYR A 1 198 ? -30.053 -2.043 -13.236 1.00 63.47 196 TYR A C 1
ATOM 1488 O O . TYR A 1 198 ? -30.953 -1.348 -13.720 1.00 57.95 196 TYR A O 1
ATOM 1497 N N . LYS A 1 199 ? -29.578 -1.883 -11.994 1.00 66.78 197 LYS A N 1
ATOM 1498 C CA . LYS A 1 199 ? -29.900 -0.705 -11.163 1.00 68.32 197 LYS A CA 1
ATOM 1499 C C . LYS A 1 199 ? -28.957 0.400 -11.601 1.00 67.16 197 LYS A C 1
ATOM 1500 O O . LYS A 1 199 ? -27.739 0.211 -11.611 1.00 70.69 197 LYS A O 1
ATOM 1502 N N . ILE A 1 200 ? -29.523 1.527 -12.018 1.00 64.08 198 ILE A N 1
ATOM 1503 C CA . ILE A 1 200 ? -28.744 2.702 -12.380 1.00 62.02 198 ILE A CA 1
ATOM 1504 C C . ILE A 1 200 ? -29.376 3.974 -11.802 1.00 63.09 198 ILE A C 1
ATOM 1505 O O . ILE A 1 200 ? -30.434 3.936 -11.168 1.00 63.43 198 ILE A O 1
ATOM 1510 N N . MET A 1 201 ? -28.691 5.090 -12.010 1.00 62.88 199 MET A N 1
ATOM 1511 C CA . MET A 1 201 ? -29.183 6.400 -11.629 1.00 63.07 199 MET A CA 1
ATOM 1512 C C . MET A 1 201 ? -28.979 7.369 -12.791 1.00 61.22 199 MET A C 1
ATOM 1513 O O . MET A 1 201 ? -27.943 7.331 -13.459 1.00 60.17 199 MET A O 1
ATOM 1518 N N . ILE A 1 202 ? -29.993 8.195 -13.050 1.00 56.48 200 ILE A N 1
ATOM 1519 C CA . ILE A 1 202 ? -29.890 9.304 -13.998 1.00 55.48 200 ILE A CA 1
ATOM 1520 C C . ILE A 1 202 ? -30.210 10.545 -13.193 1.00 57.45 200 ILE A C 1
ATOM 1521 O O . ILE A 1 202 ? -31.290 10.638 -12.601 1.00 57.85 200 ILE A O 1
ATOM 1526 N N . ASP A 1 203 ? -29.261 11.479 -13.158 1.00 57.38 201 ASP A N 1
ATOM 1527 C CA . ASP A 1 203 ? -29.348 12.648 -12.295 1.00 55.63 201 ASP A CA 1
ATOM 1528 C C . ASP A 1 203 ? -29.696 12.229 -10.854 1.00 57.26 201 ASP A C 1
ATOM 1529 O O . ASP A 1 203 ? -30.501 12.879 -10.183 1.00 55.95 201 ASP A O 1
ATOM 1534 N N . PHE A 1 204 ? -29.079 11.130 -10.413 1.00 59.44 202 PHE A N 1
ATOM 1535 C CA . PHE A 1 204 ? -29.311 10.520 -9.096 1.00 63.83 202 PHE A CA 1
ATOM 1536 C C . PHE A 1 204 ? -30.775 10.137 -8.798 1.00 68.36 202 PHE A C 1
ATOM 1537 O O . PHE A 1 204 ? -31.210 10.199 -7.644 1.00 76.01 202 PHE A O 1
ATOM 1545 N N . LYS A 1 205 ? -31.528 9.736 -9.819 1.00 68.02 203 LYS A N 1
ATOM 1546 C CA . LYS A 1 205 ? -32.887 9.221 -9.625 1.00 65.96 203 LYS A CA 1
ATOM 1547 C C . LYS A 1 205 ? -32.840 7.730 -9.893 1.00 62.75 203 LYS A C 1
ATOM 1548 O O . LYS A 1 205 ? -32.505 7.342 -11.006 1.00 63.74 203 LYS A O 1
ATOM 1554 N N . PRO A 1 206 ? -33.156 6.883 -8.888 1.00 61.78 204 PRO A N 1
ATOM 1555 C CA . PRO A 1 206 ? -33.052 5.440 -9.133 1.00 60.65 204 PRO A CA 1
ATOM 1556 C C . PRO A 1 206 ? -33.862 5.009 -10.353 1.00 58.95 204 PRO A C 1
ATOM 1557 O O . PRO A 1 206 ? -34.997 5.452 -10.541 1.00 57.15 204 PRO A O 1
ATOM 1561 N N . CYS A 1 207 ? -33.238 4.181 -11.180 1.00 56.81 205 CYS A N 1
ATOM 1562 C CA . CYS A 1 207 ? -33.784 3.776 -12.450 1.00 56.29 205 CYS A CA 1
ATOM 1563 C C . CYS A 1 207 ? -33.486 2.316 -12.666 1.00 57.38 205 CYS A C 1
ATOM 1564 O O . CYS A 1 207 ? -32.627 1.727 -12.002 1.00 57.99 205 CYS A O 1
ATOM 1567 N N . ARG A 1 208 ? -34.195 1.750 -13.627 1.00 58.33 206 ARG A N 1
ATOM 1568 C CA . ARG A 1 208 ? -34.007 0.379 -14.030 1.00 59.39 206 ARG A CA 1
ATOM 1569 C C . ARG A 1 208 ? -33.680 0.350 -15.521 1.00 61.82 206 ARG A C 1
ATOM 1570 O O . ARG A 1 208 ? -34.504 0.753 -16.357 1.00 60.09 206 ARG A O 1
ATOM 1578 N N . LEU A 1 209 ? -32.472 -0.116 -15.837 1.00 62.91 207 LEU A N 1
ATOM 1579 C CA . LEU A 1 209 ? -32.029 -0.298 -17.220 1.00 62.64 207 LEU A CA 1
ATOM 1580 C C . LEU A 1 209 ? -32.313 -1.733 -17.641 1.00 62.22 207 LEU A C 1
ATOM 1581 O O . LEU A 1 209 ? -31.679 -2.663 -17.146 1.00 59.09 207 LEU A O 1
ATOM 1586 N N . MET A 1 210 ? -33.271 -1.886 -18.551 1.00 63.15 208 MET A N 1
ATOM 1587 C CA . MET A 1 210 ? -33.623 -3.175 -19.135 1.00 64.22 208 MET A CA 1
ATOM 1588 C C . MET A 1 210 ? -32.803 -3.358 -20.407 1.00 64.27 208 MET A C 1
ATOM 1589 O O . MET A 1 210 ? -32.865 -2.510 -21.291 1.00 63.77 208 MET A O 1
ATOM 1594 N N . VAL A 1 211 ? -32.044 -4.454 -20.495 1.00 64.95 209 VAL A N 1
ATOM 1595 C CA . VAL A 1 211 ? -31.174 -4.738 -21.656 1.00 64.30 209 VAL A CA 1
ATOM 1596 C C . VAL A 1 211 ? -31.506 -6.080 -22.306 1.00 63.98 209 VAL A C 1
ATOM 1597 O O . VAL A 1 211 ? -31.561 -7.108 -21.630 1.00 60.94 209 VAL A O 1
ATOM 1601 N N . TRP A 1 212 ? -31.719 -6.043 -23.620 1.00 65.83 210 TRP A N 1
ATOM 1602 C CA . TRP A 1 212 ? -31.787 -7.239 -24.458 1.00 69.77 210 TRP A CA 1
ATOM 1603 C C . TRP A 1 212 ? -30.579 -7.153 -25.381 1.00 69.74 210 TRP A C 1
ATOM 1604 O O . TRP A 1 212 ? -30.496 -6.251 -26.217 1.00 72.34 210 TRP A O 1
ATOM 1615 N N . ARG A 1 213 ? -29.652 -8.096 -25.214 1.00 69.44 211 ARG A N 1
ATOM 1616 C CA . ARG A 1 213 ? -28.342 -8.045 -25.865 1.00 70.47 211 ARG A CA 1
ATOM 1617 C C . ARG A 1 213 ? -28.462 -8.017 -27.392 1.00 69.10 211 ARG A C 1
ATOM 1618 O O . ARG A 1 213 ? -29.262 -8.751 -27.985 1.00 69.92 211 ARG A O 1
ATOM 1626 N N . ASN A 1 214 ? -27.681 -7.131 -28.004 1.00 66.81 212 ASN A N 1
ATOM 1627 C CA . ASN A 1 214 ? -27.688 -6.898 -29.459 1.00 69.26 212 ASN A CA 1
ATOM 1628 C C . ASN A 1 214 ? -29.036 -6.527 -30.086 1.00 69.73 212 ASN A C 1
ATOM 1629 O O . ASN A 1 214 ? -29.167 -6.583 -31.305 1.00 77.20 212 ASN A O 1
ATOM 1634 N N . ALA A 1 215 ? -30.005 -6.107 -29.267 1.00 67.80 213 ALA A N 1
ATOM 1635 C CA . ALA A 1 215 ? -31.374 -5.856 -29.719 1.00 64.62 213 ALA A CA 1
ATOM 1636 C C . ALA A 1 215 ? -31.857 -4.476 -29.306 1.00 66.56 213 ALA A C 1
ATOM 1637 O O . ALA A 1 215 ? -32.122 -3.643 -30.166 1.00 74.12 213 ALA A O 1
ATOM 1639 N N . THR A 1 216 ? -31.990 -4.245 -28.001 1.00 65.93 214 THR A N 1
ATOM 1640 C CA . THR A 1 216 ? -32.548 -2.990 -27.472 1.00 66.81 214 THR A CA 1
ATOM 1641 C C . THR A 1 216 ? -32.201 -2.833 -26.019 1.00 68.88 214 THR A C 1
ATOM 1642 O O . THR A 1 216 ? -31.728 -3.760 -25.357 1.00 71.70 214 THR A O 1
ATOM 1646 N N . PHE A 1 217 ? -32.455 -1.626 -25.540 1.00 67.76 215 PHE A N 1
ATOM 1647 C CA . PHE A 1 217 ? -32.538 -1.340 -24.131 1.00 64.96 215 PHE A CA 1
ATOM 1648 C C . PHE A 1 217 ? -33.499 -0.173 -23.909 1.00 63.54 215 PHE A C 1
ATOM 1649 O O . PHE A 1 217 ? -33.770 0.608 -24.829 1.00 62.66 215 PHE A O 1
ATOM 1657 N N . TYR A 1 218 ? -34.024 -0.082 -22.689 1.00 62.85 216 TYR A N 1
ATOM 1658 C CA . TYR A 1 218 ? -34.856 1.049 -22.266 1.00 61.17 216 TYR A CA 1
ATOM 1659 C C . TYR A 1 218 ? -34.708 1.274 -20.761 1.00 60.02 216 TYR A C 1
ATOM 1660 O O . TYR A 1 218 ? -34.004 0.513 -20.094 1.00 54.57 216 TYR A O 1
ATOM 1669 N N . VAL A 1 219 ? -35.384 2.307 -20.244 1.00 63.50 217 VAL A N 1
ATOM 1670 C CA . VAL A 1 219 ? -35.256 2.747 -18.835 1.00 64.80 217 VAL A CA 1
ATOM 1671 C C . VAL A 1 219 ? -36.598 3.022 -18.137 1.00 63.55 217 VAL A C 1
ATOM 1672 O O . VAL A 1 219 ? -37.559 3.440 -18.782 1.00 59.44 217 VAL A O 1
ATOM 1676 N N . GLN A 1 220 ? -36.636 2.802 -16.818 1.00 64.69 218 GLN A N 1
ATOM 1677 C CA . GLN A 1 220 ? -37.820 3.103 -15.969 1.00 68.80 218 GLN A CA 1
ATOM 1678 C C . GLN A 1 220 ? -37.410 3.717 -14.620 1.00 67.91 218 GLN A C 1
ATOM 1679 O O . GLN A 1 220 ? -36.220 3.821 -14.364 1.00 72.93 218 GLN A O 1
ATOM 1685 N N . GLU A 1 221 ? -38.370 4.093 -13.761 1.00 64.63 219 GLU A N 1
ATOM 1686 C CA . GLU A 1 221 ? -38.061 4.749 -12.462 1.00 66.15 219 GLU A CA 1
ATOM 1687 C C . GLU A 1 221 ? -38.505 4.029 -11.147 1.00 62.17 219 GLU A C 1
ATOM 1688 O O . GLU A 1 221 ? -37.735 3.350 -10.437 1.00 56.34 219 GLU A O 1
ATOM 1695 N N . SER B 1 3 ? -35.819 49.987 -11.915 1.00 119.66 1 SER B N 1
ATOM 1696 C CA . SER B 1 3 ? -36.644 50.379 -13.097 1.00 118.94 1 SER B CA 1
ATOM 1697 C C . SER B 1 3 ? -37.867 51.203 -12.662 1.00 118.34 1 SER B C 1
ATOM 1698 O O . SER B 1 3 ? -38.973 50.675 -12.533 1.00 118.69 1 SER B O 1
ATOM 1701 N N . ASN B 1 4 ? -37.650 52.503 -12.444 1.00 119.68 2 ASN B N 1
ATOM 1702 C CA . ASN B 1 4 ? -38.696 53.432 -11.975 1.00 117.23 2 ASN B CA 1
ATOM 1703 C C . ASN B 1 4 ? -39.641 53.910 -13.078 1.00 113.95 2 ASN B C 1
ATOM 1704 O O . ASN B 1 4 ? -39.643 55.086 -13.461 1.00 107.28 2 ASN B O 1
ATOM 1709 N N . LYS B 1 5 ? -40.449 52.974 -13.565 1.00 113.42 3 LYS B N 1
ATOM 1710 C CA . LYS B 1 5 ? -41.471 53.239 -14.567 1.00 114.34 3 LYS B CA 1
ATOM 1711 C C . LYS B 1 5 ? -42.813 53.042 -13.879 1.00 107.02 3 LYS B C 1
ATOM 1712 O O . LYS B 1 5 ? -43.062 51.987 -13.298 1.00 109.41 3 LYS B O 1
ATOM 1718 N N . ILE B 1 6 ? -43.663 54.060 -13.928 1.00 102.08 4 ILE B N 1
ATOM 1719 C CA . ILE B 1 6 ? -44.978 53.996 -13.285 1.00 97.33 4 ILE B CA 1
ATOM 1720 C C . ILE B 1 6 ? -45.946 53.148 -14.110 1.00 92.43 4 ILE B C 1
ATOM 1721 O O . ILE B 1 6 ? -45.874 53.131 -15.341 1.00 89.13 4 ILE B O 1
ATOM 1726 N N . SER B 1 7 ? -46.844 52.455 -13.414 1.00 88.19 5 SER B N 1
ATOM 1727 C CA . SER B 1 7 ? -47.908 51.674 -14.042 1.00 82.61 5 SER B CA 1
ATOM 1728 C C . SER B 1 7 ? -49.149 51.610 -13.167 1.00 79.80 5 SER B C 1
ATOM 1729 O O . SER B 1 7 ? -49.102 51.863 -11.956 1.00 73.39 5 SER B O 1
ATOM 1732 N N . CYS B 1 8 ? -50.259 51.260 -13.810 1.00 79.58 6 CYS B N 1
ATOM 1733 C CA . CYS B 1 8 ? -51.497 50.918 -13.125 1.00 81.74 6 CYS B CA 1
ATOM 1734 C C . CYS B 1 8 ? -51.369 49.499 -12.593 1.00 82.91 6 CYS B C 1
ATOM 1735 O O . CYS B 1 8 ? -50.432 48.772 -12.955 1.00 82.61 6 CYS B O 1
ATOM 1738 N N . LEU B 1 9 ? -52.297 49.103 -11.728 1.00 82.16 7 LEU B N 1
ATOM 1739 C CA . LEU B 1 9 ? -52.417 47.690 -11.388 1.00 82.17 7 LEU B CA 1
ATOM 1740 C C . LEU B 1 9 ? -52.800 46.975 -12.691 1.00 80.91 7 LEU B C 1
ATOM 1741 O O . LEU B 1 9 ? -53.820 47.321 -13.287 1.00 81.33 7 LEU B O 1
ATOM 1746 N N . PRO B 1 10 ? -51.977 46.003 -13.157 1.00 80.70 8 PRO B N 1
ATOM 1747 C CA . PRO B 1 10 ? -52.094 45.474 -14.537 1.00 79.82 8 PRO B CA 1
ATOM 1748 C C . PRO B 1 10 ? -53.503 45.100 -15.041 1.00 74.23 8 PRO B C 1
ATOM 1749 O O . PRO B 1 10 ? -53.769 45.196 -16.242 1.00 69.13 8 PRO B O 1
ATOM 1753 N N . ARG B 1 11 ? -54.392 44.691 -14.142 1.00 69.16 9 ARG B N 1
ATOM 1754 C CA . ARG B 1 11 ? -55.765 44.406 -14.539 1.00 66.68 9 ARG B CA 1
ATOM 1755 C C . ARG B 1 11 ? -56.503 45.613 -15.148 1.00 68.16 9 ARG B C 1
ATOM 1756 O O . ARG B 1 11 ? -57.385 45.425 -15.985 1.00 70.56 9 ARG B O 1
ATOM 1764 N N . VAL B 1 12 ? -56.131 46.831 -14.738 1.00 70.01 10 VAL B N 1
ATOM 1765 C CA . VAL B 1 12 ? -56.748 48.078 -15.236 1.00 69.02 10 VAL B CA 1
ATOM 1766 C C . VAL B 1 12 ? -56.544 48.241 -16.743 1.00 70.68 10 VAL B C 1
ATOM 1767 O O . VAL B 1 12 ? -57.485 48.559 -17.474 1.00 70.46 10 VAL B O 1
ATOM 1771 N N . ALA B 1 13 ? -55.313 48.021 -17.192 1.00 73.34 11 ALA B N 1
ATOM 1772 C CA . ALA B 1 13 ? -54.983 48.046 -18.623 1.00 73.67 11 ALA B CA 1
ATOM 1773 C C . ALA B 1 13 ? -55.597 46.867 -19.377 1.00 73.25 11 ALA B C 1
ATOM 1774 O O . ALA B 1 13 ? -56.050 47.019 -20.513 1.00 74.04 11 ALA B O 1
ATOM 1776 N N . GLN B 1 14 ? -55.604 45.700 -18.736 1.00 72.71 12 GLN B N 1
ATOM 1777 C CA . GLN B 1 14 ? -56.089 44.466 -19.352 1.00 71.46 12 GLN B CA 1
ATOM 1778 C C . GLN B 1 14 ? -57.583 44.507 -19.635 1.00 69.72 12 GLN B C 1
ATOM 1779 O O . GLN B 1 14 ? -58.011 44.136 -20.723 1.00 68.14 12 GLN B O 1
ATOM 1785 N N . ASN B 1 15 ? -58.361 45.002 -18.679 1.00 70.52 13 ASN B N 1
ATOM 1786 C CA . ASN B 1 15 ? -59.802 45.212 -18.877 1.00 74.64 13 ASN B CA 1
ATOM 1787 C C . ASN B 1 15 ? -60.149 46.163 -20.030 1.00 78.24 13 ASN B C 1
ATOM 1788 O O . ASN B 1 15 ? -61.219 46.052 -20.629 1.00 78.09 13 ASN B O 1
ATOM 1793 N N . LEU B 1 16 ? -59.246 47.096 -20.323 1.00 79.86 14 LEU B N 1
ATOM 1794 C CA . LEU B 1 16 ? -59.358 47.956 -21.510 1.00 79.18 14 LEU B CA 1
ATOM 1795 C C . LEU B 1 16 ? -58.893 47.274 -22.813 1.00 77.67 14 LEU B C 1
ATOM 1796 O O . LEU B 1 16 ? -59.054 47.841 -23.890 1.00 80.65 14 LEU B O 1
ATOM 1801 N N . GLY B 1 17 ? -58.323 46.075 -22.717 1.00 74.56 15 GLY B N 1
ATOM 1802 C CA . GLY B 1 17 ? -57.920 45.298 -23.893 1.00 75.56 15 GLY B CA 1
ATOM 1803 C C . GLY B 1 17 ? -56.438 45.340 -24.229 1.00 75.78 15 GLY B C 1
ATOM 1804 O O . GLY B 1 17 ? -56.012 44.716 -25.198 1.00 77.04 15 GLY B O 1
ATOM 1805 N N . TYR B 1 18 ? -55.649 46.059 -23.432 1.00 76.40 16 TYR B N 1
ATOM 1806 C CA . TYR B 1 18 ? -54.197 46.166 -23.647 1.00 76.48 16 TYR B CA 1
ATOM 1807 C C . TYR B 1 18 ? -53.479 45.157 -22.743 1.00 77.32 16 TYR B C 1
ATOM 1808 O O . TYR B 1 18 ? -53.520 45.288 -21.515 1.00 75.92 16 TYR B O 1
ATOM 1817 N N . HIS B 1 19 ? -52.863 44.142 -23.357 1.00 77.17 17 HIS B N 1
ATOM 1818 C CA . HIS B 1 19 ? -52.188 43.044 -22.631 1.00 76.38 17 HIS B CA 1
ATOM 1819 C C . HIS B 1 19 ? -50.672 43.032 -22.784 1.00 73.43 17 HIS B C 1
ATOM 1820 O O . HIS B 1 19 ? -49.987 42.248 -22.114 1.00 67.01 17 HIS B O 1
ATOM 1827 N N . TYR B 1 20 ? -50.161 43.922 -23.630 1.00 74.69 18 TYR B N 1
ATOM 1828 C CA . TYR B 1 20 ? -48.770 43.900 -24.066 1.00 79.47 18 TYR B CA 1
ATOM 1829 C C . TYR B 1 20 ? -48.066 45.217 -23.737 1.00 81.57 18 TYR B C 1
ATOM 1830 O O . TYR B 1 20 ? -48.666 46.278 -23.866 1.00 83.87 18 TYR B O 1
ATOM 1839 N N . SER B 1 21 ? -46.798 45.148 -23.324 1.00 85.08 19 SER B N 1
ATOM 1840 C CA . SER B 1 21 ? -45.978 46.354 -23.080 1.00 84.73 19 SER B CA 1
ATOM 1841 C C . SER B 1 21 ? -44.503 46.158 -23.429 1.00 84.77 19 SER B C 1
ATOM 1842 O O . SER B 1 21 ? -43.912 45.160 -23.014 1.00 81.11 19 SER B O 1
ATOM 1845 N N . PRO B 1 22 ? -43.895 47.116 -24.168 1.00 87.74 20 PRO B N 1
ATOM 1846 C CA . PRO B 1 22 ? -42.438 47.033 -24.375 1.00 87.92 20 PRO B CA 1
ATOM 1847 C C . PRO B 1 22 ? -41.634 47.378 -23.115 1.00 87.84 20 PRO B C 1
ATOM 1848 O O . PRO B 1 22 ? -40.714 46.644 -22.763 1.00 90.69 20 PRO B O 1
ATOM 1852 N N . ASP B 1 23 ? -42.020 48.454 -22.430 1.00 87.44 21 ASP B N 1
ATOM 1853 C CA . ASP B 1 23 ? -41.230 49.032 -21.321 1.00 88.57 21 ASP B CA 1
ATOM 1854 C C . ASP B 1 23 ? -41.621 48.559 -19.916 1.00 89.06 21 ASP B C 1
ATOM 1855 O O . ASP B 1 23 ? -40.742 48.360 -19.070 1.00 86.51 21 ASP B O 1
ATOM 1860 N N . LEU B 1 24 ? -42.924 48.393 -19.670 1.00 88.35 22 LEU B N 1
ATOM 1861 C CA . LEU B 1 24 ? -43.440 48.066 -18.323 1.00 87.67 22 LEU B CA 1
ATOM 1862 C C . LEU B 1 24 ? -43.366 46.575 -17.965 1.00 86.32 22 LEU B C 1
ATOM 1863 O O . LEU B 1 24 ? -43.667 45.718 -18.797 1.00 80.39 22 LEU B O 1
ATOM 1868 N N . PRO B 1 25 ? -43.006 46.263 -16.708 1.00 89.72 23 PRO B N 1
ATOM 1869 C CA . PRO B 1 25 ? -42.717 44.883 -16.310 1.00 90.35 23 PRO B CA 1
ATOM 1870 C C . PRO B 1 25 ? -43.934 43.982 -16.028 1.00 87.15 23 PRO B C 1
ATOM 1871 O O . PRO B 1 25 ? -43.794 42.756 -16.079 1.00 85.07 23 PRO B O 1
ATOM 1875 N N . GLY B 1 26 ? -45.100 44.570 -15.739 1.00 81.93 24 GLY B N 1
ATOM 1876 C CA . GLY B 1 26 ? -46.270 43.809 -15.267 1.00 79.87 24 GLY B CA 1
ATOM 1877 C C . GLY B 1 26 ? -47.210 43.301 -16.347 1.00 77.49 24 GLY B C 1
ATOM 1878 O O . GLY B 1 26 ? -48.383 43.048 -16.073 1.00 71.48 24 GLY B O 1
ATOM 1879 N N . PHE B 1 27 ? -46.679 43.123 -17.558 1.00 76.31 25 PHE B N 1
ATOM 1880 C CA . PHE B 1 27 ? -47.449 42.802 -18.761 1.00 76.52 25 PHE B CA 1
ATOM 1881 C C . PHE B 1 27 ? -46.640 41.851 -19.640 1.00 77.65 25 PHE B C 1
ATOM 1882 O O . PHE B 1 27 ? -45.513 41.486 -19.294 1.00 76.88 25 PHE B O 1
ATOM 1890 N N . CYS B 1 28 ? -47.212 41.454 -20.777 1.00 78.38 26 CYS B N 1
ATOM 1891 C CA . CYS B 1 28 ? -46.519 40.576 -21.708 1.00 78.26 26 CYS B CA 1
ATOM 1892 C C . CYS B 1 28 ? -45.491 41.351 -22.525 1.00 73.89 26 CYS B C 1
ATOM 1893 O O . CYS B 1 28 ? -45.850 42.336 -23.166 1.00 67.24 26 CYS B O 1
ATOM 1896 N N . PRO B 1 29 ? -44.217 40.904 -22.521 1.00 75.58 27 PRO B N 1
ATOM 1897 C CA . PRO B 1 29 ? -43.217 41.523 -23.394 1.00 77.59 27 PRO B CA 1
ATOM 1898 C C . PRO B 1 29 ? -43.581 41.580 -24.885 1.00 79.89 27 PRO B C 1
ATOM 1899 O O . PRO B 1 29 ? -44.404 40.803 -25.363 1.00 79.26 27 PRO B O 1
ATOM 1903 N N . ILE B 1 30 ? -42.945 42.510 -25.590 1.00 87.43 28 ILE B N 1
ATOM 1904 C CA . ILE B 1 30 ? -43.145 42.719 -27.026 1.00 89.85 28 ILE B CA 1
ATOM 1905 C C . ILE B 1 30 ? -41.964 43.545 -27.592 1.00 96.51 28 ILE B C 1
ATOM 1906 O O . ILE B 1 30 ? -41.430 44.406 -26.882 1.00 94.35 28 ILE B O 1
ATOM 1911 N N . PRO B 1 31 ? -41.536 43.278 -28.852 1.00 107.59 29 PRO B N 1
ATOM 1912 C CA . PRO B 1 31 ? -40.495 44.129 -29.454 1.00 113.15 29 PRO B CA 1
ATOM 1913 C C . PRO B 1 31 ? -40.939 45.583 -29.634 1.00 120.08 29 PRO B C 1
ATOM 1914 O O . PRO B 1 31 ? -42.117 45.844 -29.910 1.00 123.48 29 PRO B O 1
ATOM 1918 N N . LYS B 1 32 ? -39.993 46.510 -29.490 1.00 119.78 30 LYS B N 1
ATOM 1919 C CA . LYS B 1 32 ? -40.272 47.943 -29.623 1.00 116.49 30 LYS B CA 1
ATOM 1920 C C . LYS B 1 32 ? -40.780 48.311 -31.022 1.00 113.69 30 LYS B C 1
ATOM 1921 O O . LYS B 1 32 ? -41.668 49.155 -31.160 1.00 113.08 30 LYS B O 1
ATOM 1927 N N . GLU B 1 33 ? -40.219 47.662 -32.042 1.00 113.79 31 GLU B N 1
ATOM 1928 C CA . GLU B 1 33 ? -40.687 47.777 -33.431 1.00 118.69 31 GLU B CA 1
ATOM 1929 C C . GLU B 1 33 ? -42.182 47.512 -33.570 1.00 118.35 31 GLU B C 1
ATOM 1930 O O . GLU B 1 33 ? -42.894 48.278 -34.218 1.00 116.82 31 GLU B O 1
ATOM 1936 N N . LEU B 1 34 ? -42.640 46.427 -32.948 1.00 117.73 32 LEU B N 1
ATOM 1937 C CA . LEU B 1 34 ? -44.021 45.945 -33.115 1.00 114.19 32 LEU B CA 1
ATOM 1938 C C . LEU B 1 34 ? -45.070 46.823 -32.401 1.00 115.01 32 LEU B C 1
ATOM 1939 O O . LEU B 1 34 ? -46.244 46.852 -32.803 1.00 110.39 32 LEU B O 1
ATOM 1944 N N . ALA B 1 35 ? -44.637 47.558 -31.372 1.00 110.57 33 ALA B N 1
ATOM 1945 C CA . ALA B 1 35 ? -45.519 48.447 -30.597 1.00 111.32 33 ALA B CA 1
ATOM 1946 C C . ALA B 1 35 ? -46.246 49.546 -31.405 1.00 114.23 33 ALA B C 1
ATOM 1947 O O . ALA B 1 35 ? -47.199 50.160 -30.898 1.00 112.22 33 ALA B O 1
ATOM 1949 N N . GLU B 1 36 ? -45.803 49.785 -32.644 1.00 113.69 34 GLU B N 1
ATOM 1950 C CA . GLU B 1 36 ? -46.431 50.773 -33.530 1.00 115.30 34 GLU B CA 1
ATOM 1951 C C . GLU B 1 36 ? -47.800 50.287 -34.018 1.00 121.92 34 GLU B C 1
ATOM 1952 O O . GLU B 1 36 ? -48.825 50.945 -33.791 1.00 122.12 34 GLU B O 1
ATOM 1958 N N . HIS B 1 37 ? -47.802 49.116 -34.658 1.00 126.40 35 HIS B N 1
ATOM 1959 C CA . HIS B 1 37 ? -48.994 48.560 -35.325 1.00 123.27 35 HIS B CA 1
ATOM 1960 C C . HIS B 1 37 ? -49.727 47.525 -34.451 1.00 114.11 35 HIS B C 1
ATOM 1961 O O . HIS B 1 37 ? -50.190 46.500 -34.952 1.00 106.29 35 HIS B O 1
ATOM 1968 N N . TRP B 1 38 ? -49.855 47.814 -33.154 1.00 110.30 36 TRP B N 1
ATOM 1969 C CA . TRP B 1 38 ? -50.433 46.874 -32.186 1.00 102.01 36 TRP B CA 1
ATOM 1970 C C . TRP B 1 38 ? -50.815 47.567 -30.877 1.00 96.97 36 TRP B C 1
ATOM 1971 O O . TRP B 1 38 ? -50.097 48.458 -30.412 1.00 99.40 36 TRP B O 1
ATOM 1982 N N . PRO B 1 39 ? -51.941 47.141 -30.275 1.00 84.11 37 PRO B N 1
ATOM 1983 C CA . PRO B 1 39 ? -52.459 47.676 -29.025 1.00 81.14 37 PRO B CA 1
ATOM 1984 C C . PRO B 1 39 ? -51.530 47.340 -27.844 1.00 88.42 37 PRO B C 1
ATOM 1985 O O . PRO B 1 39 ? -51.380 46.167 -27.520 1.00 98.87 37 PRO B O 1
ATOM 1987 N N . VAL B 1 40 ? -50.891 48.350 -27.235 1.00 92.49 38 VAL B N 1
ATOM 1988 C CA . VAL B 1 40 ? -49.991 48.148 -26.057 1.00 96.54 38 VAL B CA 1
ATOM 1989 C C . VAL B 1 40 ? -50.277 49.071 -24.848 1.00 96.61 38 VAL B C 1
ATOM 1990 O O . VAL B 1 40 ? -51.145 49.934 -24.909 1.00 101.00 38 VAL B O 1
ATOM 1994 N N . VAL B 1 41 ? -49.571 48.836 -23.741 1.00 93.56 39 VAL B N 1
ATOM 1995 C CA . VAL B 1 41 ? -49.492 49.792 -22.616 1.00 92.98 39 VAL B CA 1
ATOM 1996 C C . VAL B 1 41 ? -48.069 50.284 -22.532 1.00 103.22 39 VAL B C 1
ATOM 1997 O O . VAL B 1 41 ? -47.135 49.497 -22.686 1.00 113.75 39 VAL B O 1
ATOM 2001 N N . SER B 1 42 ? -47.906 51.579 -22.268 1.00 106.50 40 SER B N 1
ATOM 2002 C CA . SER B 1 42 ? -46.577 52.184 -22.191 1.00 102.65 40 SER B CA 1
ATOM 2003 C C . SER B 1 42 ? -46.592 53.544 -21.498 1.00 98.78 40 SER B C 1
ATOM 2004 O O . SER B 1 42 ? -47.628 54.218 -21.427 1.00 92.08 40 SER B O 1
ATOM 2007 N N . ASN B 1 43 ? -45.429 53.928 -20.980 1.00 94.82 41 ASN B N 1
ATOM 2008 C CA . ASN B 1 43 ? -45.183 55.316 -20.599 1.00 95.88 41 ASN B CA 1
ATOM 2009 C C . ASN B 1 43 ? -45.039 56.178 -21.844 1.00 97.74 41 ASN B C 1
ATOM 2010 O O . ASN B 1 43 ? -45.603 57.270 -21.914 1.00 98.32 41 ASN B O 1
ATOM 2015 N N . ASP B 1 44 ? -44.298 55.657 -22.825 1.00 98.82 42 ASP B N 1
ATOM 2016 C CA . ASP B 1 44 ? -44.194 56.254 -24.174 1.00 102.84 42 ASP B CA 1
ATOM 2017 C C . ASP B 1 44 ? -45.557 56.328 -24.867 1.00 102.07 42 ASP B C 1
ATOM 2018 O O . ASP B 1 44 ? -46.536 55.734 -24.417 1.00 114.45 42 ASP B O 1
ATOM 2023 N N . ARG B 1 45 ? -45.599 57.057 -25.974 1.00 99.67 43 ARG B N 1
ATOM 2024 C CA . ARG B 1 45 ? -46.782 57.135 -26.826 1.00 99.74 43 ARG B CA 1
ATOM 2025 C C . ARG B 1 45 ? -46.562 56.319 -28.106 1.00 100.95 43 ARG B C 1
ATOM 2026 O O . ARG B 1 45 ? -45.451 56.270 -28.629 1.00 107.15 43 ARG B O 1
ATOM 2034 N N . TYR B 1 46 ? -47.625 55.678 -28.593 1.00 99.01 44 TYR B N 1
ATOM 2035 C CA . TYR B 1 46 ? -47.610 54.917 -29.854 1.00 95.80 44 TYR B CA 1
ATOM 2036 C C . TYR B 1 46 ? -48.934 55.159 -30.583 1.00 98.62 44 TYR B C 1
ATOM 2037 O O . TYR B 1 46 ? -49.880 55.654 -29.963 1.00 95.11 44 TYR B O 1
ATOM 2046 N N . PRO B 1 47 ? -49.005 54.834 -31.900 1.00 107.88 45 PRO B N 1
ATOM 2047 C CA . PRO B 1 47 ? -50.251 54.968 -32.684 1.00 110.67 45 PRO B CA 1
ATOM 2048 C C . PRO B 1 47 ? -51.493 54.376 -32.013 1.00 113.20 45 PRO B C 1
ATOM 2049 O O . PRO B 1 47 ? -52.536 55.036 -31.974 1.00 113.42 45 PRO B O 1
ATOM 2053 N N . ASN B 1 48 ? -51.362 53.148 -31.501 1.00 117.55 46 ASN B N 1
ATOM 2054 C CA . ASN B 1 48 ? -52.389 52.498 -30.669 1.00 113.22 46 ASN B CA 1
ATOM 2055 C C . ASN B 1 48 ? -51.815 52.039 -29.340 1.00 109.40 46 ASN B C 1
ATOM 2056 O O . ASN B 1 48 ? -50.983 51.125 -29.311 1.00 108.67 46 ASN B O 1
ATOM 2061 N N . CYS B 1 49 ? -52.254 52.677 -28.255 1.00 103.45 47 CYS B N 1
ATOM 2062 C CA . CYS B 1 49 ? -51.892 52.264 -26.897 1.00 104.87 47 CYS B CA 1
ATOM 2063 C C . CYS B 1 49 ? -52.670 53.008 -25.814 1.00 96.05 47 CYS B C 1
ATOM 2064 O O . CYS B 1 49 ? -53.313 54.022 -26.072 1.00 94.95 47 CYS B O 1
ATOM 2067 N N . LEU B 1 50 ? -52.598 52.464 -24.603 1.00 90.04 48 LEU B N 1
ATOM 2068 C CA . LEU B 1 50 ? -53.058 53.122 -23.392 1.00 88.34 48 LEU B CA 1
ATOM 2069 C C . LEU B 1 50 ? -51.814 53.715 -22.745 1.00 94.90 48 LEU B C 1
ATOM 2070 O O . LEU B 1 50 ? -51.014 52.987 -22.151 1.00 97.87 48 LEU B O 1
ATOM 2075 N N . GLN B 1 51 ? -51.641 55.029 -22.880 1.00 102.40 49 GLN B N 1
ATOM 2076 C CA . GLN B 1 51 ? -50.469 55.731 -22.330 1.00 105.59 49 GLN B CA 1
ATOM 2077 C C . GLN B 1 51 ? -50.664 56.105 -20.862 1.00 103.85 49 GLN B C 1
ATOM 2078 O O . GLN B 1 51 ? -51.570 56.875 -20.533 1.00 102.01 49 GLN B O 1
ATOM 2084 N N . ILE B 1 52 ? -49.781 55.606 -20.002 1.00 102.90 50 ILE B N 1
ATOM 2085 C CA . ILE B 1 52 ? -49.882 55.841 -18.556 1.00 107.51 50 ILE B CA 1
ATOM 2086 C C . ILE B 1 52 ? -48.669 56.684 -18.093 1.00 107.16 50 ILE B C 1
ATOM 2087 O O . ILE B 1 52 ? -47.509 56.290 -18.265 1.00 100.91 50 ILE B O 1
ATOM 2092 N N . THR B 1 53 ? -48.971 57.857 -17.521 1.00 106.96 51 THR B N 1
ATOM 2093 C CA . THR B 1 53 ? -47.991 58.934 -17.270 1.00 99.99 51 THR B CA 1
ATOM 2094 C C . THR B 1 53 ? -48.104 59.511 -15.853 1.00 99.36 51 THR B C 1
ATOM 2095 O O . THR B 1 53 ? -49.173 59.456 -15.237 1.00 93.20 51 THR B O 1
ATOM 2099 N N . LEU B 1 54 ? -46.993 60.072 -15.363 1.00 102.99 52 LEU B N 1
ATOM 2100 C CA . LEU B 1 54 ? -46.913 60.723 -14.033 1.00 99.09 52 LEU B CA 1
ATOM 2101 C C . LEU B 1 54 ? -47.706 62.026 -13.973 1.00 99.37 52 LEU B C 1
ATOM 2102 O O . LEU B 1 54 ? -48.251 62.373 -12.922 1.00 96.22 52 LEU B O 1
ATOM 2107 N N . GLN B 1 55 ? -47.741 62.746 -15.093 1.00 102.21 53 GLN B N 1
ATOM 2108 C CA . GLN B 1 55 ? -48.511 63.985 -15.211 1.00 107.75 53 GLN B CA 1
ATOM 2109 C C . GLN B 1 55 ? -49.465 63.914 -16.404 1.00 99.81 53 GLN B C 1
ATOM 2110 O O . GLN B 1 55 ? -49.291 63.078 -17.290 1.00 98.37 53 GLN B O 1
ATOM 2116 N N . GLN B 1 56 ? -50.474 64.788 -16.398 1.00 94.18 54 GLN B N 1
ATOM 2117 C CA . GLN B 1 56 ? -51.429 64.938 -17.507 1.00 95.85 54 GLN B CA 1
ATOM 2118 C C . GLN B 1 56 ? -50.749 65.060 -18.877 1.00 93.58 54 GLN B C 1
ATOM 2119 O O . GLN B 1 56 ? -49.611 65.515 -18.975 1.00 90.42 54 GLN B O 1
ATOM 2125 N N . VAL B 1 57 ? -51.454 64.638 -19.923 1.00 95.68 55 VAL B N 1
ATOM 2126 C CA . VAL B 1 57 ? -50.986 64.815 -21.304 1.00 102.06 55 VAL B CA 1
ATOM 2127 C C . VAL B 1 57 ? -52.008 65.600 -22.145 1.00 105.74 55 VAL B C 1
ATOM 2128 O O . VAL B 1 57 ? -51.638 66.595 -22.765 1.00 113.65 55 VAL B O 1
ATOM 2132 N N . CYS B 1 58 ? -53.270 65.160 -22.166 1.00 106.08 56 CYS B N 1
ATOM 2133 C CA . CYS B 1 58 ? -54.312 65.752 -23.035 1.00 106.06 56 CYS B CA 1
ATOM 2134 C C . CYS B 1 58 ? -55.484 66.348 -22.258 1.00 110.38 56 CYS B C 1
ATOM 2135 O O . CYS B 1 58 ? -55.528 66.298 -21.024 1.00 104.65 56 CYS B O 1
ATOM 2138 N N . GLU B 1 59 ? -56.423 66.924 -23.012 1.00 117.31 57 GLU B N 1
ATOM 2139 C CA . GLU B 1 59 ? -57.745 67.301 -22.494 1.00 118.51 57 GLU B CA 1
ATOM 2140 C C . GLU B 1 59 ? -58.537 66.040 -22.085 1.00 115.36 57 GLU B C 1
ATOM 2141 O O . GLU B 1 59 ? -59.407 66.120 -21.217 1.00 114.62 57 GLU B O 1
ATOM 2147 N N . LEU B 1 60 ? -58.230 64.900 -22.722 1.00 113.90 58 LEU B N 1
ATOM 2148 C CA . LEU B 1 60 ? -58.890 63.596 -22.484 1.00 109.68 58 LEU B CA 1
ATOM 2149 C C . LEU B 1 60 ? -58.031 62.523 -21.758 1.00 105.19 58 LEU B C 1
ATOM 2150 O O . LEU B 1 60 ? -58.179 61.317 -22.012 1.00 104.19 58 LEU B O 1
ATOM 2155 N N . SER B 1 61 ? -57.147 62.963 -20.860 1.00 100.61 59 SER B N 1
ATOM 2156 C CA . SER B 1 61 ? -56.399 62.057 -19.976 1.00 97.83 59 SER B CA 1
ATOM 2157 C C . SER B 1 61 ? -57.192 61.866 -18.689 1.00 97.89 59 SER B C 1
ATOM 2158 O O . SER B 1 61 ? -57.565 62.848 -18.053 1.00 98.71 59 SER B O 1
ATOM 2161 N N . LYS B 1 62 ? -57.439 60.617 -18.298 1.00 97.53 60 LYS B N 1
ATOM 2162 C CA . LYS B 1 62 ? -58.137 60.336 -17.037 1.00 96.63 60 LYS B CA 1
ATOM 2163 C C . LYS B 1 62 ? -57.145 60.355 -15.858 1.00 96.01 60 LYS B C 1
ATOM 2164 O O . LYS B 1 62 ? -56.187 59.577 -15.848 1.00 85.65 60 LYS B O 1
ATOM 2170 N N . PRO B 1 63 ? -57.361 61.255 -14.873 1.00 97.01 61 PRO B N 1
ATOM 2171 C CA . PRO B 1 63 ? -56.586 61.178 -13.628 1.00 94.90 61 PRO B CA 1
ATOM 2172 C C . PRO B 1 63 ? -57.161 60.082 -12.735 1.00 90.82 61 PRO B C 1
ATOM 2173 O O . PRO B 1 63 ? -58.379 60.051 -12.523 1.00 93.08 61 PRO B O 1
ATOM 2177 N N . CYS B 1 64 ? -56.304 59.199 -12.220 1.00 85.73 62 CYS B N 1
ATOM 2178 C CA . CYS B 1 64 ? -56.760 58.039 -11.432 1.00 84.15 62 CYS B CA 1
ATOM 2179 C C . CYS B 1 64 ? -56.148 57.940 -10.030 1.00 79.97 62 CYS B C 1
ATOM 2180 O O . CYS B 1 64 ? -54.942 57.712 -9.876 1.00 72.09 62 CYS B O 1
ATOM 2183 N N . SER B 1 65 ? -56.995 58.130 -9.016 1.00 78.18 63 SER B N 1
ATOM 2184 C CA . SER B 1 65 ? -56.623 57.895 -7.632 1.00 80.46 63 SER B CA 1
ATOM 2185 C C . SER B 1 65 ? -56.804 56.407 -7.424 1.00 83.20 63 SER B C 1
ATOM 2186 O O . SER B 1 65 ? -57.935 55.923 -7.319 1.00 88.07 63 SER B O 1
ATOM 2189 N N . ALA B 1 66 ? -55.687 55.686 -7.405 1.00 82.96 64 ALA B N 1
ATOM 2190 C CA . ALA B 1 66 ? -55.708 54.229 -7.387 1.00 84.64 64 ALA B CA 1
ATOM 2191 C C . ALA B 1 66 ? -54.427 53.624 -6.836 1.00 83.75 64 ALA B C 1
ATOM 2192 O O . ALA B 1 66 ? -53.441 54.321 -6.560 1.00 82.73 64 ALA B O 1
ATOM 2194 N N . GLY B 1 67 ? -54.475 52.307 -6.664 1.00 80.02 65 GLY B N 1
ATOM 2195 C CA . GLY B 1 67 ? -53.278 51.514 -6.485 1.00 76.01 65 GLY B CA 1
ATOM 2196 C C . GLY B 1 67 ? -52.467 51.618 -7.760 1.00 74.97 65 GLY B C 1
ATOM 2197 O O . GLY B 1 67 ? -53.025 51.663 -8.869 1.00 72.48 65 GLY B O 1
ATOM 2198 N N . TYR B 1 68 ? -51.153 51.675 -7.596 1.00 76.15 66 TYR B N 1
ATOM 2199 C CA . TYR B 1 68 ? -50.241 51.830 -8.713 1.00 82.37 66 TYR B CA 1
ATOM 2200 C C . TYR B 1 68 ? -48.964 51.056 -8.448 1.00 83.98 66 TYR B C 1
ATOM 2201 O O . TYR B 1 68 ? -48.771 50.485 -7.370 1.00 77.45 66 TYR B O 1
ATOM 2210 N N . MET B 1 69 ? -48.110 51.035 -9.463 1.00 89.28 67 MET B N 1
ATOM 2211 C CA . MET B 1 69 ? -46.804 50.406 -9.397 1.00 95.22 67 MET B CA 1
ATOM 2212 C C . MET B 1 69 ? -45.747 51.388 -9.884 1.00 101.92 67 MET B C 1
ATOM 2213 O O . MET B 1 69 ? -46.021 52.227 -10.742 1.00 110.12 67 MET B O 1
ATOM 2218 N N . VAL B 1 70 ? -44.551 51.289 -9.309 1.00 104.11 68 VAL B N 1
ATOM 2219 C CA . VAL B 1 70 ? -43.336 51.883 -9.875 1.00 97.79 68 VAL B CA 1
ATOM 2220 C C . VAL B 1 70 ? -42.402 50.696 -10.080 1.00 94.11 68 VAL B C 1
ATOM 2221 O O . VAL B 1 70 ? -41.813 50.191 -9.126 1.00 89.04 68 VAL B O 1
ATOM 2225 N N . GLY B 1 71 ? -42.303 50.237 -11.324 1.00 95.79 69 GLY B N 1
ATOM 2226 C CA . GLY B 1 71 ? -41.608 48.990 -11.647 1.00 96.04 69 GLY B CA 1
ATOM 2227 C C . GLY B 1 71 ? -42.353 47.784 -11.093 1.00 97.88 69 GLY B C 1
ATOM 2228 O O . GLY B 1 71 ? -43.570 47.691 -11.235 1.00 97.69 69 GLY B O 1
ATOM 2229 N N . GLN B 1 72 ? -41.619 46.874 -10.453 1.00 102.02 70 GLN B N 1
ATOM 2230 C CA . GLN B 1 72 ? -42.221 45.684 -9.809 1.00 106.05 70 GLN B CA 1
ATOM 2231 C C . GLN B 1 72 ? -42.682 45.982 -8.366 1.00 102.64 70 GLN B C 1
ATOM 2232 O O . GLN B 1 72 ? -43.354 45.156 -7.751 1.00 98.31 70 GLN B O 1
ATOM 2238 N N . SER B 1 73 ? -42.328 47.156 -7.838 1.00 102.22 71 SER B N 1
ATOM 2239 C CA . SER B 1 73 ? -42.918 47.655 -6.583 1.00 103.50 71 SER B CA 1
ATOM 2240 C C . SER B 1 73 ? -44.383 48.029 -6.805 1.00 104.51 71 SER B C 1
ATOM 2241 O O . SER B 1 73 ? -44.769 48.409 -7.911 1.00 109.12 71 SER B O 1
ATOM 2244 N N . VAL B 1 74 ? -45.171 47.937 -5.736 1.00 97.93 72 VAL B N 1
ATOM 2245 C CA . VAL B 1 74 ? -46.622 48.169 -5.769 1.00 90.05 72 VAL B CA 1
ATOM 2246 C C . VAL B 1 74 ? -46.994 49.062 -4.591 1.00 84.18 72 VAL B C 1
ATOM 2247 O O . VAL B 1 74 ? -46.604 48.789 -3.463 1.00 84.53 72 VAL B O 1
ATOM 2251 N N . PHE B 1 75 ? -47.754 50.119 -4.856 1.00 84.84 73 PHE B N 1
ATOM 2252 C CA . PHE B 1 75 ? -48.081 51.112 -3.826 1.00 87.71 73 PHE B CA 1
ATOM 2253 C C . PHE B 1 75 ? -49.582 51.323 -3.659 1.00 83.78 73 PHE B C 1
ATOM 2254 O O . PHE B 1 75 ? -50.357 51.170 -4.600 1.00 84.82 73 PHE B O 1
ATOM 2262 N N . VAL B 1 76 ? -49.960 51.702 -2.444 1.00 81.29 74 VAL B N 1
ATOM 2263 C CA . VAL B 1 76 ? -51.356 51.851 -2.036 1.00 80.86 74 VAL B CA 1
ATOM 2264 C C . VAL B 1 76 ? -51.889 53.236 -2.415 1.00 81.34 74 VAL B C 1
ATOM 2265 O O . VAL B 1 76 ? -51.155 54.219 -2.399 1.00 82.77 74 VAL B O 1
ATOM 2269 N N . GLN B 1 77 ? -53.176 53.293 -2.744 1.00 84.78 75 GLN B N 1
ATOM 2270 C CA . GLN B 1 77 ? -53.889 54.545 -3.009 1.00 84.85 75 GLN B CA 1
ATOM 2271 C C . GLN B 1 77 ? -53.907 55.452 -1.777 1.00 88.81 75 GLN B C 1
ATOM 2272 O O . GLN B 1 77 ? -54.219 54.993 -0.679 1.00 90.31 75 GLN B O 1
ATOM 2278 N N . THR B 1 78 ? -53.563 56.727 -1.969 1.00 94.60 76 THR B N 1
ATOM 2279 C CA . THR B 1 78 ? -53.852 57.784 -0.983 1.00 96.18 76 THR B CA 1
ATOM 2280 C C . THR B 1 78 ? -55.064 58.575 -1.520 1.00 90.32 76 THR B C 1
ATOM 2281 O O . THR B 1 78 ? -54.980 59.163 -2.609 1.00 82.60 76 THR B O 1
ATOM 2285 N N . PRO B 1 79 ? -56.199 58.565 -0.779 1.00 86.49 77 PRO B N 1
ATOM 2286 C CA . PRO B 1 79 ? -57.448 59.093 -1.349 1.00 88.09 77 PRO B CA 1
ATOM 2287 C C . PRO B 1 79 ? -57.380 60.581 -1.642 1.00 90.01 77 PRO B C 1
ATOM 2288 O O . PRO B 1 79 ? -56.743 61.323 -0.901 1.00 94.72 77 PRO B O 1
ATOM 2292 N N . GLY B 1 80 ? -58.010 61.000 -2.733 1.00 94.45 78 GLY B N 1
ATOM 2293 C CA . GLY B 1 80 ? -57.891 62.377 -3.225 1.00 96.46 78 GLY B CA 1
ATOM 2294 C C . GLY B 1 80 ? -56.719 62.570 -4.175 1.00 97.48 78 GLY B C 1
ATOM 2295 O O . GLY B 1 80 ? -56.870 63.204 -5.221 1.00 101.75 78 GLY B O 1
ATOM 2296 N N . VAL B 1 81 ? -55.560 62.009 -3.818 1.00 95.14 79 VAL B N 1
ATOM 2297 C CA . VAL B 1 81 ? -54.315 62.165 -4.584 1.00 93.38 79 VAL B CA 1
ATOM 2298 C C . VAL B 1 81 ? -54.379 61.324 -5.869 1.00 89.73 79 VAL B C 1
ATOM 2299 O O . VAL B 1 81 ? -54.672 60.125 -5.813 1.00 91.08 79 VAL B O 1
ATOM 2303 N N . THR B 1 82 ? -54.103 61.956 -7.012 1.00 80.60 80 THR B N 1
ATOM 2304 C CA . THR B 1 82 ? -53.988 61.247 -8.290 1.00 77.98 80 THR B CA 1
ATOM 2305 C C . THR B 1 82 ? -52.681 60.436 -8.330 1.00 78.49 80 THR B C 1
ATOM 2306 O O . THR B 1 82 ? -51.631 60.918 -7.907 1.00 82.30 80 THR B O 1
ATOM 2310 N N . SER B 1 83 ? -52.775 59.206 -8.837 1.00 77.23 81 SER B N 1
ATOM 2311 C CA . SER B 1 83 ? -51.648 58.259 -8.924 1.00 75.12 81 SER B CA 1
ATOM 2312 C C . SER B 1 83 ? -51.044 58.137 -10.330 1.00 74.72 81 SER B C 1
ATOM 2313 O O . SER B 1 83 ? -49.851 57.896 -10.465 1.00 71.04 81 SER B O 1
ATOM 2316 N N . TYR B 1 84 ? -51.879 58.255 -11.360 1.00 76.80 82 TYR B N 1
ATOM 2317 C CA . TYR B 1 84 ? -51.423 58.269 -12.752 1.00 79.96 82 TYR B CA 1
ATOM 2318 C C . TYR B 1 84 ? -52.485 58.862 -13.670 1.00 85.40 82 TYR B C 1
ATOM 2319 O O . TYR B 1 84 ? -53.636 59.065 -13.264 1.00 87.88 82 TYR B O 1
ATOM 2328 N N . TRP B 1 85 ? -52.070 59.149 -14.903 1.00 89.77 83 TRP B N 1
ATOM 2329 C CA . TRP B 1 85 ? -52.945 59.692 -15.943 1.00 93.67 83 TRP B CA 1
ATOM 2330 C C . TRP B 1 85 ? -52.949 58.749 -17.156 1.00 91.52 83 TRP B C 1
ATOM 2331 O O . TRP B 1 85 ? -51.956 58.660 -17.886 1.00 86.10 83 TRP B O 1
ATOM 2342 N N . LEU B 1 86 ? -54.060 58.040 -17.353 1.00 92.73 84 LEU B N 1
ATOM 2343 C CA . LEU B 1 86 ? -54.267 57.248 -18.572 1.00 97.01 84 LEU B CA 1
ATOM 2344 C C . LEU B 1 86 ? -54.686 58.147 -19.741 1.00 96.47 84 LEU B C 1
ATOM 2345 O O . LEU B 1 86 ? -55.539 59.019 -19.581 1.00 85.91 84 LEU B O 1
ATOM 2350 N N . THR B 1 87 ? -54.087 57.901 -20.906 1.00 103.48 85 THR B N 1
ATOM 2351 C CA . THR B 1 87 ? -54.439 58.562 -22.167 1.00 107.83 85 THR B CA 1
ATOM 2352 C C . THR B 1 87 ? -54.560 57.475 -23.237 1.00 106.01 85 THR B C 1
ATOM 2353 O O . THR B 1 87 ? -53.575 56.793 -23.530 1.00 101.95 85 THR B O 1
ATOM 2357 N N . GLU B 1 88 ? -55.752 57.308 -23.810 1.00 102.35 86 GLU B N 1
ATOM 2358 C CA . GLU B 1 88 ? -55.991 56.250 -24.805 1.00 97.68 86 GLU B CA 1
ATOM 2359 C C . GLU B 1 88 ? -55.803 56.798 -26.211 1.00 97.75 86 GLU B C 1
ATOM 2360 O O . GLU B 1 88 ? -56.452 57.770 -26.572 1.00 98.18 86 GLU B O 1
ATOM 2366 N N . TRP B 1 89 ? -54.933 56.153 -26.992 1.00 99.64 87 TRP B N 1
ATOM 2367 C CA . TRP B 1 89 ? -54.641 56.542 -28.378 1.00 100.53 87 TRP B CA 1
ATOM 2368 C C . TRP B 1 89 ? -55.212 55.518 -29.355 1.00 97.37 87 TRP B C 1
ATOM 2369 O O . TRP B 1 89 ? -54.874 54.336 -29.281 1.00 92.49 87 TRP B O 1
ATOM 2380 N N . VAL B 1 90 ? -56.060 55.986 -30.271 1.00 100.54 88 VAL B N 1
ATOM 2381 C CA . VAL B 1 90 ? -56.639 55.147 -31.339 1.00 104.20 88 VAL B CA 1
ATOM 2382 C C . VAL B 1 90 ? -56.286 55.766 -32.712 1.00 103.96 88 VAL B C 1
ATOM 2383 O O . VAL B 1 90 ? -56.675 56.897 -33.027 1.00 99.42 88 VAL B O 1
ATOM 2387 N N . ASP B 1 91 ? -55.496 55.021 -33.491 1.00 105.22 89 ASP B N 1
ATOM 2388 C CA . ASP B 1 91 ? -54.962 55.446 -34.808 1.00 104.48 89 ASP B CA 1
ATOM 2389 C C . ASP B 1 91 ? -54.144 56.754 -34.825 1.00 104.28 89 ASP B C 1
ATOM 2390 O O . ASP B 1 91 ? -53.788 57.233 -35.904 1.00 103.17 89 ASP B O 1
ATOM 2395 N N . GLY B 1 92 ? -53.797 57.284 -33.648 1.00 105.56 90 GLY B N 1
ATOM 2396 C CA . GLY B 1 92 ? -53.188 58.619 -33.514 1.00 105.03 90 GLY B CA 1
ATOM 2397 C C . GLY B 1 92 ? -53.943 59.586 -32.609 1.00 103.08 90 GLY B C 1
ATOM 2398 O O . GLY B 1 92 ? -53.326 60.259 -31.785 1.00 95.17 90 GLY B O 1
ATOM 2399 N N . LYS B 1 93 ? -55.267 59.667 -32.776 1.00 104.49 91 LYS B N 1
ATOM 2400 C CA . LYS B 1 93 ? -56.120 60.608 -32.016 1.00 108.99 91 LYS B CA 1
ATOM 2401 C C . LYS B 1 93 ? -56.577 60.016 -30.667 1.00 112.80 91 LYS B C 1
ATOM 2402 O O . LYS B 1 93 ? -56.766 58.801 -30.547 1.00 121.84 91 LYS B O 1
ATOM 2404 N N . ALA B 1 94 ? -56.770 60.887 -29.671 1.00 105.58 92 ALA B N 1
ATOM 2405 C CA . ALA B 1 94 ? -57.042 60.475 -28.281 1.00 99.41 92 ALA B CA 1
ATOM 2406 C C . ALA B 1 94 ? -58.529 60.221 -27.989 1.00 98.91 92 ALA B C 1
ATOM 2407 O O . ALA B 1 94 ? -59.355 61.096 -28.238 1.00 101.65 92 ALA B O 1
ATOM 2409 N N . ARG B 1 95 ? -58.851 59.038 -27.447 1.00 99.26 93 ARG B N 1
ATOM 2410 C CA . ARG B 1 95 ? -60.220 58.700 -26.980 1.00 91.96 93 ARG B CA 1
ATOM 2411 C C . ARG B 1 95 ? -60.377 58.902 -25.458 1.00 87.06 93 ARG B C 1
ATOM 2412 O O . ARG B 1 95 ? -59.409 58.786 -24.687 1.00 83.45 93 ARG B O 1
ATOM 2414 N N . ALA B 1 96 ? -61.600 59.222 -25.044 1.00 84.69 94 ALA B N 1
ATOM 2415 C CA . ALA B 1 96 ? -61.917 59.454 -23.631 1.00 90.47 94 ALA B CA 1
ATOM 2416 C C . ALA B 1 96 ? -62.284 58.138 -22.932 1.00 96.02 94 ALA B C 1
ATOM 2417 O O . ALA B 1 96 ? -63.113 57.374 -23.435 1.00 101.17 94 ALA B O 1
ATOM 2419 N N . LEU B 1 97 ? -61.681 57.891 -21.769 1.00 98.15 95 LEU B N 1
ATOM 2420 C CA . LEU B 1 97 ? -61.893 56.649 -21.005 1.00 99.28 95 LEU B CA 1
ATOM 2421 C C . LEU B 1 97 ? -63.119 56.797 -20.095 1.00 96.56 95 LEU B C 1
ATOM 2422 O O . LEU B 1 97 ? -63.272 57.830 -19.444 1.00 102.73 95 LEU B O 1
ATOM 2427 N N . PRO B 1 98 ? -63.979 55.762 -20.019 1.00 94.10 96 PRO B N 1
ATOM 2428 C CA . PRO B 1 98 ? -65.226 55.895 -19.248 1.00 94.52 96 PRO B CA 1
ATOM 2429 C C . PRO B 1 98 ? -65.040 55.977 -17.728 1.00 93.07 96 PRO B C 1
ATOM 2430 O O . PRO B 1 98 ? -63.949 55.736 -17.214 1.00 86.69 96 PRO B O 1
ATOM 2434 N N . ASP B 1 99 ? -66.120 56.323 -17.032 1.00 95.80 97 ASP B N 1
ATOM 2435 C CA . ASP B 1 99 ? -66.107 56.439 -15.564 1.00 96.64 97 ASP B CA 1
ATOM 2436 C C . ASP B 1 99 ? -65.922 55.064 -14.917 1.00 92.36 97 ASP B C 1
ATOM 2437 O O . ASP B 1 99 ? -66.511 54.075 -15.359 1.00 91.68 97 ASP B O 1
ATOM 2442 N N . SER B 1 100 ? -65.117 55.028 -13.862 1.00 86.41 98 SER B N 1
ATOM 2443 C CA . SER B 1 100 ? -64.754 53.784 -13.194 1.00 81.71 98 SER B CA 1
ATOM 2444 C C . SER B 1 100 ? -64.263 54.067 -11.788 1.00 79.24 98 SER B C 1
ATOM 2445 O O . SER B 1 100 ? -63.610 55.079 -11.534 1.00 81.66 98 SER B O 1
ATOM 2448 N N . LEU B 1 101 ? -64.576 53.156 -10.879 1.00 76.75 99 LEU B N 1
ATOM 2449 C CA . LEU B 1 101 ? -63.917 53.108 -9.585 1.00 74.45 99 LEU B CA 1
ATOM 2450 C C . LEU B 1 101 ? -62.602 52.375 -9.793 1.00 74.42 99 LEU B C 1
ATOM 2451 O O . LEU B 1 101 ? -62.348 51.834 -10.869 1.00 78.60 99 LEU B O 1
ATOM 2456 N N . PHE B 1 102 ? -61.762 52.376 -8.770 1.00 72.89 100 PHE B N 1
ATOM 2457 C CA . PHE B 1 102 ? -60.432 51.793 -8.862 1.00 71.57 100 PHE B CA 1
ATOM 2458 C C . PHE B 1 102 ? -60.051 51.127 -7.554 1.00 70.75 100 PHE B C 1
ATOM 2459 O O . PHE B 1 102 ? -60.397 51.601 -6.462 1.00 64.19 100 PHE B O 1
ATOM 2467 N N . SER B 1 103 ? -59.310 50.034 -7.671 1.00 74.56 101 SER B N 1
ATOM 2468 C CA . SER B 1 103 ? -58.860 49.299 -6.495 1.00 78.67 101 SER B CA 1
ATOM 2469 C C . SER B 1 103 ? -57.695 50.047 -5.851 1.00 76.37 101 SER B C 1
ATOM 2470 O O . SER B 1 103 ? -56.906 50.718 -6.541 1.00 76.62 101 SER B O 1
ATOM 2473 N N . SER B 1 104 ? -57.598 49.929 -4.530 1.00 68.96 102 SER B N 1
ATOM 2474 C CA . SER B 1 104 ? -56.587 50.658 -3.772 1.00 64.63 102 SER B CA 1
ATOM 2475 C C . SER B 1 104 ? -55.179 50.070 -3.886 1.00 63.86 102 SER B C 1
ATOM 2476 O O . SER B 1 104 ? -54.206 50.755 -3.606 1.00 61.57 102 SER B O 1
ATOM 2479 N N . GLY B 1 105 ? -55.075 48.811 -4.308 1.00 68.89 103 GLY B N 1
ATOM 2480 C CA . GLY B 1 105 ? -53.813 48.066 -4.253 1.00 68.50 103 GLY B CA 1
ATOM 2481 C C . GLY B 1 105 ? -53.573 47.388 -2.911 1.00 66.71 103 GLY B C 1
ATOM 2482 O O . GLY B 1 105 ? -52.505 46.821 -2.683 1.00 64.25 103 GLY B O 1
ATOM 2483 N N . ARG B 1 106 ? -54.566 47.440 -2.026 1.00 66.35 104 ARG B N 1
ATOM 2484 C CA . ARG B 1 106 ? -54.483 46.785 -0.724 1.00 69.46 104 ARG B CA 1
ATOM 2485 C C . ARG B 1 106 ? -54.452 45.251 -0.846 1.00 72.53 104 ARG B C 1
ATOM 2486 O O . ARG B 1 106 ? -53.830 44.578 -0.011 1.00 76.17 104 ARG B O 1
ATOM 2494 N N . PHE B 1 107 ? -55.106 44.711 -1.883 1.00 71.82 105 PHE B N 1
ATOM 2495 C CA . PHE B 1 107 ? -55.115 43.262 -2.131 1.00 67.81 105 PHE B CA 1
ATOM 2496 C C . PHE B 1 107 ? -53.693 42.776 -2.292 1.00 66.63 105 PHE B C 1
ATOM 2497 O O . PHE B 1 107 ? -53.269 41.876 -1.572 1.00 70.80 105 PHE B O 1
ATOM 2505 N N . GLU B 1 108 ? -52.958 43.399 -3.211 1.00 63.72 106 GLU B N 1
ATOM 2506 C CA . GLU B 1 108 ? -51.601 42.934 -3.542 1.00 66.37 106 GLU B CA 1
ATOM 2507 C C . GLU B 1 108 ? -50.546 43.223 -2.462 1.00 71.00 106 GLU B C 1
ATOM 2508 O O . GLU B 1 108 ? -49.556 42.500 -2.393 1.00 74.99 106 GLU B O 1
ATOM 2514 N N . THR B 1 109 ? -50.759 44.235 -1.614 1.00 72.98 107 THR B N 1
ATOM 2515 C CA . THR B 1 109 ? -49.868 44.479 -0.455 1.00 72.05 107 THR B CA 1
ATOM 2516 C C . THR B 1 109 ? -50.323 43.759 0.820 1.00 73.77 107 THR B C 1
ATOM 2517 O O . THR B 1 109 ? -49.757 43.982 1.883 1.00 76.45 107 THR B O 1
ATOM 2521 N N . ASN B 1 110 ? -51.345 42.909 0.715 1.00 78.08 108 ASN B N 1
ATOM 2522 C CA . ASN B 1 110 ? -51.848 42.095 1.835 1.00 84.69 108 ASN B CA 1
ATOM 2523 C C . ASN B 1 110 ? -52.409 42.932 2.977 1.00 79.86 108 ASN B C 1
ATOM 2524 O O . ASN B 1 110 ? -52.550 42.423 4.080 1.00 80.09 108 ASN B O 1
ATOM 2529 N N . SER B 1 111 ? -52.756 44.190 2.696 1.00 78.59 109 SER B N 1
ATOM 2530 C CA . SER B 1 111 ? -53.078 45.188 3.726 1.00 81.67 109 SER B CA 1
ATOM 2531 C C . SER B 1 111 ? -54.585 45.288 3.996 1.00 80.20 109 SER B C 1
ATOM 2532 O O . SER B 1 111 ? -55.347 45.647 3.112 1.00 83.49 109 SER B O 1
ATOM 2535 N N . ARG B 1 112 ? -54.999 45.001 5.227 1.00 79.68 110 ARG B N 1
ATOM 2536 C CA . ARG B 1 112 ? -56.414 45.092 5.623 1.00 81.21 110 ARG B CA 1
ATOM 2537 C C . ARG B 1 112 ? -56.755 46.394 6.379 1.00 83.89 110 ARG B C 1
ATOM 2538 O O . ARG B 1 112 ? -57.838 46.509 6.967 1.00 81.42 110 ARG B O 1
ATOM 2546 N N . ALA B 1 113 ? -55.841 47.368 6.358 1.00 86.96 111 ALA B N 1
ATOM 2547 C CA . ALA B 1 113 ? -56.008 48.623 7.100 1.00 82.56 111 ALA B CA 1
ATOM 2548 C C . ALA B 1 113 ? -56.807 49.615 6.280 1.00 77.32 111 ALA B C 1
ATOM 2549 O O . ALA B 1 113 ? -56.738 49.593 5.046 1.00 75.78 111 ALA B O 1
ATOM 2551 N N . PHE B 1 114 ? -57.548 50.486 6.972 1.00 72.20 112 PHE B N 1
ATOM 2552 C CA . PHE B 1 114 ? -58.265 51.592 6.330 1.00 70.00 112 PHE B CA 1
ATOM 2553 C C . PHE B 1 114 ? -57.278 52.565 5.675 1.00 70.47 112 PHE B C 1
ATOM 2554 O O . PHE B 1 114 ? -56.142 52.697 6.117 1.00 69.62 112 PHE B O 1
ATOM 2562 N N . LEU B 1 115 ? -57.706 53.242 4.618 1.00 75.88 113 LEU B N 1
ATOM 2563 C CA . LEU B 1 115 ? -56.835 54.209 3.935 1.00 82.10 113 LEU B CA 1
ATOM 2564 C C . LEU B 1 115 ? -56.722 55.543 4.680 1.00 84.39 113 LEU B C 1
ATOM 2565 O O . LEU B 1 115 ? -55.723 56.238 4.532 1.00 86.37 113 LEU B O 1
ATOM 2570 N N . ASP B 1 116 ? -57.740 55.897 5.465 1.00 87.54 114 ASP B N 1
ATOM 2571 C CA . ASP B 1 116 ? -57.724 57.124 6.269 1.00 88.81 114 ASP B CA 1
ATOM 2572 C C . ASP B 1 116 ? -58.830 57.110 7.344 1.00 90.61 114 ASP B C 1
ATOM 2573 O O . ASP B 1 116 ? -59.448 56.074 7.593 1.00 86.25 114 ASP B O 1
ATOM 2578 N N . GLU B 1 117 ? -59.047 58.258 7.987 1.00 96.87 115 GLU B N 1
ATOM 2579 C CA . GLU B 1 117 ? -60.131 58.440 8.966 1.00 98.48 115 GLU B CA 1
ATOM 2580 C C . GLU B 1 117 ? -61.539 58.363 8.357 1.00 94.35 115 GLU B C 1
ATOM 2581 O O . GLU B 1 117 ? -62.440 57.761 8.947 1.00 87.46 115 GLU B O 1
ATOM 2587 N N . ALA B 1 118 ? -61.718 58.980 7.190 1.00 93.81 116 ALA B N 1
ATOM 2588 C CA . ALA B 1 118 ? -63.025 59.031 6.521 1.00 93.55 116 ALA B CA 1
ATOM 2589 C C . ALA B 1 118 ? -63.584 57.641 6.291 1.00 96.88 116 ALA B C 1
ATOM 2590 O O . ALA B 1 118 ? -64.748 57.384 6.621 1.00 94.62 116 ALA B O 1
ATOM 2592 N N . GLU B 1 119 ? -62.743 56.754 5.745 1.00 97.57 117 GLU B N 1
ATOM 2593 C CA . GLU B 1 119 ? -63.138 55.370 5.440 1.00 94.52 117 GLU B CA 1
ATOM 2594 C C . GLU B 1 119 ? -63.632 54.634 6.688 1.00 93.12 117 GLU B C 1
ATOM 2595 O O . GLU B 1 119 ? -64.667 53.970 6.632 1.00 95.01 117 GLU B O 1
ATOM 2601 N N . GLU B 1 120 ? -62.910 54.773 7.804 1.00 87.29 118 GLU B N 1
ATOM 2602 C CA . GLU B 1 120 ? -63.289 54.126 9.071 1.00 82.96 118 GLU B CA 1
ATOM 2603 C C . GLU B 1 120 ? -64.644 54.617 9.571 1.00 79.17 118 GLU B C 1
ATOM 2604 O O . GLU B 1 120 ? -65.472 53.814 10.003 1.00 69.70 118 GLU B O 1
ATOM 2610 N N . LYS B 1 121 ? -64.847 55.935 9.523 1.00 82.19 119 LYS B N 1
ATOM 2611 C CA . LYS B 1 121 ? -66.123 56.553 9.903 1.00 84.55 119 LYS B CA 1
ATOM 2612 C C . LYS B 1 121 ? -67.239 56.142 8.929 1.00 85.03 119 LYS B C 1
ATOM 2613 O O . LYS B 1 121 ? -68.357 55.822 9.351 1.00 81.84 119 LYS B O 1
ATOM 2615 N N . PHE B 1 122 ? -66.915 56.137 7.635 1.00 84.86 120 PHE B N 1
ATOM 2616 C CA . PHE B 1 122 ? -67.825 55.651 6.585 1.00 85.40 120 PHE B CA 1
ATOM 2617 C C . PHE B 1 122 ? -68.218 54.173 6.755 1.00 81.26 120 PHE B C 1
ATOM 2618 O O . PHE B 1 122 ? -69.355 53.789 6.467 1.00 76.70 120 PHE B O 1
ATOM 2626 N N . ALA B 1 123 ? -67.269 53.354 7.198 1.00 81.72 121 ALA B N 1
ATOM 2627 C CA . ALA B 1 123 ? -67.514 51.935 7.456 1.00 84.18 121 ALA B CA 1
ATOM 2628 C C . ALA B 1 123 ? -68.494 51.733 8.606 1.00 85.69 121 ALA B C 1
ATOM 2629 O O . ALA B 1 123 ? -69.394 50.902 8.502 1.00 93.95 121 ALA B O 1
ATOM 2631 N N . ALA B 1 124 ? -68.310 52.483 9.693 1.00 84.10 122 ALA B N 1
ATOM 2632 C CA . ALA B 1 124 ? -69.239 52.446 10.832 1.00 80.96 122 ALA B CA 1
ATOM 2633 C C . ALA B 1 124 ? -70.614 53.044 10.489 1.00 77.04 122 ALA B C 1
ATOM 2634 O O . ALA B 1 124 ? -71.624 52.635 11.054 1.00 72.47 122 ALA B O 1
ATOM 2636 N N . ALA B 1 125 ? -70.644 54.007 9.572 1.00 76.47 123 ALA B N 1
ATOM 2637 C CA . ALA B 1 125 ? -71.905 54.579 9.082 1.00 80.97 123 ALA B CA 1
ATOM 2638 C C . ALA B 1 125 ? -72.761 53.555 8.348 1.00 87.42 123 ALA B C 1
ATOM 2639 O O . ALA B 1 125 ? -73.987 53.567 8.476 1.00 90.39 123 ALA B O 1
ATOM 2641 N N . HIS B 1 126 ? -72.099 52.677 7.590 1.00 92.17 124 HIS B N 1
ATOM 2642 C CA . HIS B 1 126 ? -72.744 51.634 6.787 1.00 87.71 124 HIS B CA 1
ATOM 2643 C C . HIS B 1 126 ? -72.206 50.274 7.234 1.00 85.29 124 HIS B C 1
ATOM 2644 O O . HIS B 1 126 ? -71.412 49.664 6.526 1.00 80.43 124 HIS B O 1
ATOM 2651 N N . PRO B 1 127 ? -72.623 49.801 8.429 1.00 92.12 125 PRO B N 1
ATOM 2652 C CA . PRO B 1 127 ? -72.056 48.584 9.037 1.00 95.46 125 PRO B CA 1
ATOM 2653 C C . PRO B 1 127 ? -72.562 47.262 8.438 1.00 99.13 125 PRO B C 1
ATOM 2654 O O . PRO B 1 127 ? -71.861 46.250 8.494 1.00 94.78 125 PRO B O 1
ATOM 2658 N N . HIS B 1 128 ? -73.773 47.275 7.885 1.00 101.63 126 HIS B N 1
ATOM 2659 C CA . HIS B 1 128 ? -74.339 46.102 7.225 1.00 100.31 126 HIS B CA 1
ATOM 2660 C C . HIS B 1 128 ? -73.659 45.808 5.877 1.00 92.18 126 HIS B C 1
ATOM 2661 O O . HIS B 1 128 ? -73.789 44.707 5.351 1.00 93.86 126 HIS B O 1
ATOM 2668 N N . ALA B 1 129 ? -72.968 46.800 5.317 1.00 82.78 127 ALA B N 1
ATOM 2669 C CA . ALA B 1 129 ? -72.299 46.688 4.018 1.00 76.62 127 ALA B CA 1
ATOM 2670 C C . ALA B 1 129 ? -70.785 46.589 4.086 1.00 74.36 127 ALA B C 1
ATOM 2671 O O . ALA B 1 129 ? -70.175 46.033 3.182 1.00 70.96 127 ALA B O 1
ATOM 2673 N N . CYS B 1 130 ? -70.177 47.158 5.124 1.00 76.98 128 CYS B N 1
ATOM 2674 C CA . CYS B 1 130 ? -68.724 47.363 5.152 1.00 78.44 128 CYS B CA 1
ATOM 2675 C C . CYS B 1 130 ? -68.032 46.527 6.224 1.00 78.31 128 CYS B C 1
ATOM 2676 O O . CYS B 1 130 ? -67.083 45.802 5.940 1.00 72.29 128 CYS B O 1
ATOM 2679 N N . LEU B 1 131 ? -68.508 46.632 7.455 1.00 83.71 129 LEU B N 1
ATOM 2680 C CA . LEU B 1 131 ? -68.122 45.680 8.495 1.00 88.75 129 LEU B CA 1
ATOM 2681 C C . LEU B 1 131 ? -68.900 44.392 8.293 1.00 90.27 129 LEU B C 1
ATOM 2682 O O . LEU B 1 131 ? -69.987 44.403 7.715 1.00 99.02 129 LEU B O 1
ATOM 2687 N N . GLY B 1 132 ? -68.352 43.285 8.775 1.00 89.98 130 GLY B N 1
ATOM 2688 C CA . GLY B 1 132 ? -69.072 42.007 8.749 1.00 94.24 130 GLY B CA 1
ATOM 2689 C C . GLY B 1 132 ? -70.299 41.980 9.660 1.00 93.78 130 GLY B C 1
ATOM 2690 O O . GLY B 1 132 ? -70.468 42.838 10.526 1.00 103.98 130 GLY B O 1
ATOM 2691 N N . GLU B 1 133 ? -71.157 40.993 9.446 1.00 87.50 131 GLU B N 1
ATOM 2692 C CA . GLU B 1 133 ? -72.338 40.757 10.281 1.00 84.50 131 GLU B CA 1
ATOM 2693 C C . GLU B 1 133 ? -72.660 39.261 10.228 1.00 81.65 131 GLU B C 1
ATOM 2694 O O . GLU B 1 133 ? -72.400 38.617 9.218 1.00 86.08 131 GLU B O 1
ATOM 2700 N N . ILE B 1 134 ? -73.218 38.708 11.300 1.00 75.82 132 ILE B N 1
ATOM 2701 C CA . ILE B 1 134 ? -73.531 37.274 11.347 1.00 74.10 132 ILE B CA 1
ATOM 2702 C C . ILE B 1 134 ? -74.990 37.076 11.677 1.00 73.83 132 ILE B C 1
ATOM 2703 O O . ILE B 1 134 ? -75.396 37.196 12.824 1.00 76.47 132 ILE B O 1
ATOM 2708 N N . ASN B 1 135 ? -75.763 36.777 10.639 1.00 77.79 133 ASN B N 1
ATOM 2709 C CA . ASN B 1 135 ? -77.168 36.432 10.764 1.00 78.43 133 ASN B CA 1
ATOM 2710 C C . ASN B 1 135 ? -77.284 34.919 10.773 1.00 75.18 133 ASN B C 1
ATOM 2711 O O . ASN B 1 135 ? -76.971 34.266 9.779 1.00 77.67 133 ASN B O 1
ATOM 2716 N N . LYS B 1 136 ? -77.704 34.374 11.911 1.00 75.84 134 LYS B N 1
ATOM 2717 C CA . LYS B 1 136 ? -77.966 32.944 12.065 1.00 77.11 134 LYS B CA 1
ATOM 2718 C C . LYS B 1 136 ? -76.641 32.185 11.844 1.00 75.93 134 LYS B C 1
ATOM 2719 O O . LYS B 1 136 ? -75.684 32.458 12.565 1.00 74.00 134 LYS B O 1
ATOM 2725 N N . SER B 1 137 ? -76.569 31.275 10.865 1.00 76.51 135 SER B N 1
ATOM 2726 C CA . SER B 1 137 ? -75.323 30.575 10.496 1.00 74.80 135 SER B CA 1
ATOM 2727 C C . SER B 1 137 ? -74.762 30.982 9.109 1.00 69.73 135 SER B C 1
ATOM 2728 O O . SER B 1 137 ? -74.104 30.191 8.434 1.00 67.77 135 SER B O 1
ATOM 2731 N N . THR B 1 138 ? -74.997 32.234 8.724 1.00 66.81 136 THR B N 1
ATOM 2732 C CA . THR B 1 138 ? -74.509 32.815 7.476 1.00 65.38 136 THR B CA 1
ATOM 2733 C C . THR B 1 138 ? -73.737 34.076 7.808 1.00 64.70 136 THR B C 1
ATOM 2734 O O . THR B 1 138 ? -74.028 34.733 8.795 1.00 65.97 136 THR B O 1
ATOM 2738 N N . VAL B 1 139 ? -72.762 34.413 6.977 1.00 64.65 137 VAL B N 1
ATOM 2739 C CA . VAL B 1 139 ? -72.100 35.712 7.043 1.00 64.14 137 VAL B CA 1
ATOM 2740 C C . VAL B 1 139 ? -72.687 36.641 5.988 1.00 64.62 137 VAL B C 1
ATOM 2741 O O . VAL B 1 139 ? -72.822 36.264 4.833 1.00 63.03 137 VAL B O 1
ATOM 2745 N N . GLY B 1 140 ? -73.032 37.854 6.411 1.00 67.57 138 GLY B N 1
ATOM 2746 C CA . GLY B 1 140 ? -73.465 38.918 5.515 1.00 67.01 138 GLY B CA 1
ATOM 2747 C C . GLY B 1 140 ? -72.516 40.096 5.569 1.00 68.17 138 GLY B C 1
ATOM 2748 O O . GLY B 1 140 ? -71.789 40.292 6.547 1.00 70.98 138 GLY B O 1
ATOM 2749 N N . GLY B 1 141 ? -72.502 40.876 4.501 1.00 68.30 139 GLY B N 1
ATOM 2750 C CA . GLY B 1 141 ? -71.862 42.178 4.549 1.00 74.01 139 GLY B CA 1
ATOM 2751 C C . GLY B 1 141 ? -70.347 42.248 4.648 1.00 76.00 139 GLY B C 1
ATOM 2752 O O . GLY B 1 141 ? -69.822 43.286 5.031 1.00 92.86 139 GLY B O 1
ATOM 2753 N N . SER B 1 142 ? -69.632 41.185 4.307 1.00 70.38 140 SER B N 1
ATOM 2754 C CA . SER B 1 142 ? -68.169 41.225 4.362 1.00 68.98 140 SER B CA 1
ATOM 2755 C C . SER B 1 142 ? -67.611 41.633 3.000 1.00 67.22 140 SER B C 1
ATOM 2756 O O . SER B 1 142 ? -66.910 40.848 2.359 1.00 70.89 140 SER B O 1
ATOM 2759 N N . HIS B 1 143 ? -67.899 42.858 2.565 1.00 62.25 141 HIS B N 1
ATOM 2760 C CA . HIS B 1 143 ? -67.633 43.251 1.164 1.00 63.53 141 HIS B CA 1
ATOM 2761 C C . HIS B 1 143 ? -66.386 44.070 0.891 1.00 60.76 141 HIS B C 1
ATOM 2762 O O . HIS B 1 143 ? -66.156 44.462 -0.249 1.00 57.11 141 HIS B O 1
ATOM 2769 N N . PHE B 1 144 ? -65.570 44.301 1.913 1.00 62.16 142 PHE B N 1
ATOM 2770 C CA . PHE B 1 144 ? -64.350 45.103 1.769 1.00 63.77 142 PHE B CA 1
ATOM 2771 C C . PHE B 1 144 ? -63.157 44.417 2.418 1.00 62.22 142 PHE B C 1
ATOM 2772 O O . PHE B 1 144 ? -63.320 43.680 3.386 1.00 58.25 142 PHE B O 1
ATOM 2780 N N . ILE B 1 145 ? -61.959 44.697 1.911 1.00 60.69 143 ILE B N 1
ATOM 2781 C CA . ILE B 1 145 ? -60.730 44.087 2.427 1.00 61.34 143 ILE B CA 1
ATOM 2782 C C . ILE B 1 145 ? -60.520 44.299 3.933 1.00 63.75 143 ILE B C 1
ATOM 2783 O O . ILE B 1 145 ? -59.946 43.445 4.614 1.00 67.66 143 ILE B O 1
ATOM 2788 N N . PHE B 1 146 ? -61.006 45.425 4.445 1.00 65.15 144 PHE B N 1
ATOM 2789 C CA . PHE B 1 146 ? -61.038 45.661 5.900 1.00 67.45 144 PHE B CA 1
ATOM 2790 C C . PHE B 1 146 ? -62.119 44.893 6.681 1.00 70.43 144 PHE B C 1
ATOM 2791 O O . PHE B 1 146 ? -62.073 44.865 7.903 1.00 73.43 144 PHE B O 1
ATOM 2799 N N . SER B 1 147 ? -63.061 44.254 5.989 1.00 73.04 145 SER B N 1
ATOM 2800 C CA . SER B 1 147 ? -64.183 43.561 6.631 1.00 74.63 145 SER B CA 1
ATOM 2801 C C . SER B 1 147 ? -63.745 42.330 7.407 1.00 72.28 145 SER B C 1
ATOM 2802 O O . SER B 1 147 ? -62.618 41.856 7.277 1.00 71.13 145 SER B O 1
ATOM 2805 N N . GLN B 1 148 ? -64.683 41.793 8.172 1.00 74.60 146 GLN B N 1
ATOM 2806 C CA . GLN B 1 148 ? -64.357 41.153 9.430 1.00 82.09 146 GLN B CA 1
ATOM 2807 C C . GLN B 1 148 ? -64.197 39.629 9.420 1.00 84.76 146 GLN B C 1
ATOM 2808 O O . GLN B 1 148 ? -63.494 39.086 10.283 1.00 92.81 146 GLN B O 1
ATOM 2814 N N . TYR B 1 149 ? -64.828 38.938 8.473 1.00 78.69 147 TYR B N 1
ATOM 2815 C CA . TYR B 1 149 ? -64.836 37.461 8.487 1.00 73.29 147 TYR B CA 1
ATOM 2816 C C . TYR B 1 149 ? -64.184 36.811 7.262 1.00 68.31 147 TYR B C 1
ATOM 2817 O O . TYR B 1 149 ? -64.574 35.721 6.838 1.00 66.81 147 TYR B O 1
ATOM 2826 N N . LEU B 1 150 ? -63.158 37.467 6.733 1.00 65.46 148 LEU B N 1
ATOM 2827 C CA . LEU B 1 150 ? -62.540 37.076 5.468 1.00 63.76 148 LEU B CA 1
ATOM 2828 C C . LEU B 1 150 ? -61.388 36.094 5.661 1.00 62.98 148 LEU B C 1
ATOM 2829 O O . LEU B 1 150 ? -60.840 36.003 6.752 1.00 62.93 148 LEU B O 1
ATOM 2834 N N . PRO B 1 151 ? -61.016 35.354 4.596 1.00 63.45 149 PRO B N 1
ATOM 2835 C CA . PRO B 1 151 ? -59.886 34.440 4.685 1.00 63.22 149 PRO B CA 1
ATOM 2836 C C . PRO B 1 151 ? -58.550 35.189 4.603 1.00 63.09 149 PRO B C 1
ATOM 2837 O O . PRO B 1 151 ? -58.524 36.345 4.168 1.00 62.98 149 PRO B O 1
ATOM 2841 N N . PRO B 1 152 ? -57.444 34.530 5.000 1.00 60.72 150 PRO B N 1
ATOM 2842 C CA . PRO B 1 152 ? -56.164 35.206 5.056 1.00 60.10 150 PRO B CA 1
ATOM 2843 C C . PRO B 1 152 ? -55.512 35.467 3.691 1.00 63.28 150 PRO B C 1
ATOM 2844 O O . PRO B 1 152 ? -54.632 36.327 3.625 1.00 65.16 150 PRO B O 1
ATOM 2848 N N . LEU B 1 153 ? -55.926 34.760 2.631 1.00 65.27 151 LEU B N 1
ATOM 2849 C CA . LEU B 1 153 ? -55.512 35.099 1.254 1.00 64.87 151 LEU B CA 1
ATOM 2850 C C . LEU B 1 153 ? -56.701 35.649 0.498 1.00 63.23 151 LEU B C 1
ATOM 2851 O O . LEU B 1 153 ? -57.810 35.130 0.641 1.00 66.25 151 LEU B O 1
ATOM 2856 N N . LEU B 1 154 ? -56.464 36.697 -0.293 1.00 59.97 152 LEU B N 1
ATOM 2857 C CA . LEU B 1 154 ? -57.496 37.312 -1.130 1.00 61.59 152 LEU B CA 1
ATOM 2858 C C . LEU B 1 154 ? -56.875 37.640 -2.470 1.00 63.82 152 LEU B C 1
ATOM 2859 O O . LEU B 1 154 ? -55.869 38.344 -2.515 1.00 68.59 152 LEU B O 1
ATOM 2864 N N . PRO B 1 155 ? -57.483 37.167 -3.570 1.00 65.22 153 PRO B N 1
ATOM 2865 C CA . PRO B 1 155 ? -56.895 37.399 -4.888 1.00 64.49 153 PRO B CA 1
ATOM 2866 C C . PRO B 1 155 ? -57.043 38.840 -5.342 1.00 61.13 153 PRO B C 1
ATOM 2867 O O . PRO B 1 155 ? -58.020 39.507 -4.992 1.00 57.67 153 PRO B O 1
ATOM 2871 N N . ALA B 1 156 ? -56.080 39.295 -6.130 1.00 60.77 154 ALA B N 1
ATOM 2872 C CA . ALA B 1 156 ? -56.088 40.657 -6.652 1.00 63.63 154 ALA B CA 1
ATOM 2873 C C . ALA B 1 156 ? -56.959 40.716 -7.898 1.00 65.51 154 ALA B C 1
ATOM 2874 O O . ALA B 1 156 ? -56.482 40.542 -9.013 1.00 68.78 154 ALA B O 1
ATOM 2876 N N . ASP B 1 157 ? -58.249 40.927 -7.682 1.00 68.27 155 ASP B N 1
ATOM 2877 C CA . ASP B 1 157 ? -59.223 41.112 -8.757 1.00 71.51 155 ASP B CA 1
ATOM 2878 C C . ASP B 1 157 ? -59.909 42.448 -8.536 1.00 69.42 155 ASP B C 1
ATOM 2879 O O . ASP B 1 157 ? -59.762 43.049 -7.474 1.00 68.89 155 ASP B O 1
ATOM 2884 N N . ALA B 1 158 ? -60.668 42.902 -9.530 1.00 69.68 156 ALA B N 1
ATOM 2885 C CA . ALA B 1 158 ? -61.520 44.092 -9.370 1.00 70.52 156 ALA B CA 1
ATOM 2886 C C . ALA B 1 158 ? -62.497 43.874 -8.227 1.00 69.47 156 ALA B C 1
ATOM 2887 O O . ALA B 1 158 ? -62.601 44.698 -7.309 1.00 71.94 156 ALA B O 1
ATOM 2889 N N . VAL B 1 159 ? -63.193 42.744 -8.303 1.00 68.91 157 VAL B N 1
ATOM 2890 C CA . VAL B 1 159 ? -64.049 42.255 -7.227 1.00 69.07 157 VAL B CA 1
ATOM 2891 C C . VAL B 1 159 ? -63.869 40.738 -7.141 1.00 66.05 157 VAL B C 1
ATOM 2892 O O . VAL B 1 159 ? -64.109 40.018 -8.106 1.00 67.90 157 VAL B O 1
ATOM 2896 N N . ALA B 1 160 ? -63.444 40.283 -5.969 1.00 62.94 158 ALA B N 1
ATOM 2897 C CA . ALA B 1 160 ? -63.089 38.903 -5.726 1.00 63.21 158 ALA B CA 1
ATOM 2898 C C . ALA B 1 160 ? -64.257 38.159 -5.108 1.00 65.49 158 ALA B C 1
ATOM 2899 O O . ALA B 1 160 ? -64.919 38.676 -4.215 1.00 67.86 158 ALA B O 1
ATOM 2901 N N . LEU B 1 161 ? -64.515 36.953 -5.607 1.00 68.11 159 LEU B N 1
ATOM 2902 C CA . LEU B 1 161 ? -65.433 36.012 -4.971 1.00 68.72 159 LEU B CA 1
ATOM 2903 C C . LEU B 1 161 ? -64.566 35.199 -4.040 1.00 62.44 159 LEU B C 1
ATOM 2904 O O . LEU B 1 161 ? -63.573 34.654 -4.487 1.00 64.87 159 LEU B O 1
ATOM 2909 N N . VAL B 1 162 ? -64.917 35.131 -2.761 1.00 59.06 160 VAL B N 1
ATOM 2910 C CA . VAL B 1 162 ? -64.219 34.273 -1.795 1.00 58.68 160 VAL B CA 1
ATOM 2911 C C . VAL B 1 162 ? -65.176 33.769 -0.731 1.00 58.58 160 VAL B C 1
ATOM 2912 O O . VAL B 1 162 ? -66.279 34.275 -0.585 1.00 60.91 160 VAL B O 1
ATOM 2916 N N . GLY B 1 163 ? -64.725 32.785 0.030 1.00 58.69 161 GLY B N 1
ATOM 2917 C CA . GLY B 1 163 ? -65.478 32.281 1.166 1.00 57.43 161 GLY B CA 1
ATOM 2918 C C . GLY B 1 163 ? -65.218 33.178 2.350 1.00 57.36 161 GLY B C 1
ATOM 2919 O O . GLY B 1 163 ? -64.135 33.735 2.464 1.00 55.67 161 GLY B O 1
ATOM 2920 N N . ALA B 1 164 ? -66.230 33.319 3.208 1.00 60.59 162 ALA B N 1
ATOM 2921 C CA . ALA B 1 164 ? -66.156 34.078 4.467 1.00 60.29 162 ALA B CA 1
ATOM 2922 C C . ALA B 1 164 ? -66.621 33.181 5.600 1.00 59.25 162 ALA B C 1
ATOM 2923 O O . ALA B 1 164 ? -67.507 32.359 5.396 1.00 59.98 162 ALA B O 1
ATOM 2925 N N . SER B 1 165 ? -66.045 33.350 6.790 1.00 59.88 163 SER B N 1
ATOM 2926 C CA . SER B 1 165 ? -66.308 32.431 7.908 1.00 61.27 163 SER B CA 1
ATOM 2927 C C . SER B 1 165 ? -66.128 33.015 9.297 1.00 59.21 163 SER B C 1
ATOM 2928 O O . SER B 1 165 ? -65.309 33.902 9.509 1.00 58.76 163 SER B O 1
ATOM 2931 N N . LEU B 1 166 ? -66.920 32.492 10.227 1.00 58.87 164 LEU B N 1
ATOM 2932 C CA . LEU B 1 166 ? -66.610 32.527 11.645 1.00 62.96 164 LEU B CA 1
ATOM 2933 C C . LEU B 1 166 ? -66.574 31.081 12.107 1.00 62.35 164 LEU B C 1
ATOM 2934 O O . LEU B 1 166 ? -67.617 30.421 12.142 1.00 62.90 164 LEU B O 1
ATOM 2939 N N . ALA B 1 167 ? -65.382 30.606 12.469 1.00 62.71 165 ALA B N 1
ATOM 2940 C CA . ALA B 1 167 ? -65.168 29.214 12.901 1.00 65.11 165 ALA B CA 1
ATOM 2941 C C . ALA B 1 167 ? -66.228 28.731 13.893 1.00 63.04 165 ALA B C 1
ATOM 2942 O O . ALA B 1 167 ? -66.432 29.342 14.940 1.00 60.55 165 ALA B O 1
ATOM 2944 N N . GLY B 1 168 ? -66.927 27.660 13.521 1.00 63.00 166 GLY B N 1
ATOM 2945 C CA . GLY B 1 168 ? -67.920 27.029 14.380 1.00 62.45 166 GLY B CA 1
ATOM 2946 C C . GLY B 1 168 ? -69.313 27.601 14.293 1.00 65.10 166 GLY B C 1
ATOM 2947 O O . GLY B 1 168 ? -70.263 26.917 14.636 1.00 70.74 166 GLY B O 1
ATOM 2948 N N . LYS B 1 169 ? -69.447 28.843 13.834 1.00 69.64 167 LYS B N 1
ATOM 2949 C CA . LYS B 1 169 ? -70.722 29.558 13.894 1.00 72.57 167 LYS B CA 1
ATOM 2950 C C . LYS B 1 169 ? -71.376 29.643 12.532 1.00 67.04 167 LYS B C 1
ATOM 2951 O O . LYS B 1 169 ? -72.512 29.206 12.360 1.00 68.33 167 LYS B O 1
ATOM 2957 N N . ALA B 1 170 ? -70.652 30.215 11.575 1.00 63.51 168 ALA B N 1
ATOM 2958 C CA . ALA B 1 170 ? -71.238 30.632 10.307 1.00 63.56 168 ALA B CA 1
ATOM 2959 C C . ALA B 1 170 ? -70.215 30.726 9.183 1.00 63.89 168 ALA B C 1
ATOM 2960 O O . ALA B 1 170 ? -69.019 30.963 9.413 1.00 62.09 168 ALA B O 1
ATOM 2962 N N . ALA B 1 171 ? -70.713 30.557 7.962 1.00 62.77 169 ALA B N 1
ATOM 2963 C CA . ALA B 1 171 ? -69.901 30.670 6.759 1.00 61.33 169 ALA B CA 1
ATOM 2964 C C . ALA B 1 171 ? -70.746 31.122 5.579 1.00 58.07 169 ALA B C 1
ATOM 2965 O O . ALA B 1 171 ? -71.964 31.008 5.603 1.00 60.66 169 ALA B O 1
ATOM 2967 N N . ALA B 1 172 ? -70.091 31.649 4.554 1.00 56.90 170 ALA B N 1
ATOM 2968 C CA . ALA B 1 172 ? -70.781 32.069 3.346 1.00 60.46 170 ALA B CA 1
ATOM 2969 C C . ALA B 1 172 ? -69.847 31.973 2.156 1.00 63.51 170 ALA B C 1
ATOM 2970 O O . ALA B 1 172 ? -68.860 32.710 2.076 1.00 65.94 170 ALA B O 1
ATOM 2972 N N . ALA B 1 173 ? -70.174 31.065 1.237 1.00 63.36 171 ALA B N 1
ATOM 2973 C CA . ALA B 1 173 ? -69.406 30.875 0.015 1.00 63.46 171 ALA B CA 1
ATOM 2974 C C . ALA B 1 173 ? -69.660 31.984 -0.993 1.00 63.19 171 ALA B C 1
ATOM 2975 O O . ALA B 1 173 ? -70.725 32.592 -1.011 1.00 62.87 171 ALA B O 1
ATOM 2977 N N . ALA B 1 174 ? -68.672 32.236 -1.840 1.00 67.73 172 ALA B N 1
ATOM 2978 C CA . ALA B 1 174 ? -68.831 33.155 -2.976 1.00 73.11 172 ALA B CA 1
ATOM 2979 C C . ALA B 1 174 ? -69.372 34.538 -2.575 1.00 71.77 172 ALA B C 1
ATOM 2980 O O . ALA B 1 174 ? -70.385 35.007 -3.097 1.00 72.59 172 ALA B O 1
ATOM 2982 N N . CYS B 1 175 ? -68.676 35.165 -1.633 1.00 71.61 173 CYS B N 1
ATOM 2983 C CA . CYS B 1 175 ? -68.996 36.505 -1.146 1.00 71.16 173 CYS B CA 1
ATOM 2984 C C . CYS B 1 175 ? -68.156 37.528 -1.926 1.00 70.60 173 CYS B C 1
ATOM 2985 O O . CYS B 1 175 ? -66.949 37.336 -2.108 1.00 66.00 173 CYS B O 1
ATOM 2988 N N . SER B 1 176 ? -68.800 38.595 -2.403 1.00 73.17 174 SER B N 1
ATOM 2989 C CA . SER B 1 176 ? -68.103 39.666 -3.139 1.00 74.58 174 SER B CA 1
ATOM 2990 C C . SER B 1 176 ? -67.262 40.497 -2.206 1.00 71.38 174 SER B C 1
ATOM 2991 O O . SER B 1 176 ? -67.768 41.003 -1.229 1.00 74.68 174 SER B O 1
ATOM 2994 N N . VAL B 1 177 ? -65.981 40.629 -2.513 1.00 70.75 175 VAL B N 1
ATOM 2995 C CA . VAL B 1 177 ? -65.045 41.398 -1.693 1.00 71.21 175 VAL B CA 1
ATOM 2996 C C . VAL B 1 177 ? -64.352 42.352 -2.631 1.00 69.51 175 VAL B C 1
ATOM 2997 O O . VAL B 1 177 ? -64.071 42.004 -3.774 1.00 66.00 175 VAL B O 1
ATOM 3001 N N . VAL B 1 178 ? -64.063 43.546 -2.136 1.00 72.81 176 VAL B N 1
ATOM 3002 C CA . VAL B 1 178 ? -63.608 44.627 -2.993 1.00 76.03 176 VAL B CA 1
ATOM 3003 C C . VAL B 1 178 ? -62.543 45.471 -2.269 1.00 79.48 176 VAL B C 1
ATOM 3004 O O . VAL B 1 178 ? -62.491 45.515 -1.029 1.00 71.72 176 VAL B O 1
ATOM 3008 N N . ASP B 1 179 ? -61.693 46.109 -3.078 1.00 84.43 177 ASP B N 1
ATOM 3009 C CA . ASP B 1 179 ? -60.490 46.836 -2.634 1.00 82.60 177 ASP B CA 1
ATOM 3010 C C . ASP B 1 179 ? -60.665 48.348 -2.552 1.00 82.42 177 ASP B C 1
ATOM 3011 O O . ASP B 1 179 ? -59.796 49.054 -2.049 1.00 78.13 177 ASP B O 1
ATOM 3016 N N . VAL B 1 180 ? -61.794 48.818 -3.072 1.00 86.04 178 VAL B N 1
ATOM 3017 C CA . VAL B 1 180 ? -62.021 50.212 -3.415 1.00 83.99 178 VAL B CA 1
ATOM 3018 C C . VAL B 1 180 ? -62.106 51.040 -2.148 1.00 83.11 178 VAL B C 1
ATOM 3019 O O . VAL B 1 180 ? -62.562 50.551 -1.112 1.00 81.76 178 VAL B O 1
ATOM 3023 N N . TYR B 1 181 ? -61.641 52.286 -2.248 1.00 82.96 179 TYR B N 1
ATOM 3024 C CA . TYR B 1 181 ? -61.818 53.283 -1.196 1.00 80.95 179 TYR B CA 1
ATOM 3025 C C . TYR B 1 181 ? -63.318 53.446 -0.907 1.00 73.85 179 TYR B C 1
ATOM 3026 O O . TYR B 1 181 ? -64.072 53.924 -1.750 1.00 70.08 179 TYR B O 1
ATOM 3035 N N . ALA B 1 182 ? -63.745 53.029 0.279 1.00 70.04 180 ALA B N 1
ATOM 3036 C CA . ALA B 1 182 ? -65.177 52.851 0.560 1.00 71.44 180 ALA B CA 1
ATOM 3037 C C . ALA B 1 182 ? -66.065 54.079 0.280 1.00 75.09 180 ALA B C 1
ATOM 3038 O O . ALA B 1 182 ? -67.125 53.922 -0.313 1.00 74.97 180 ALA B O 1
ATOM 3040 N N . PRO B 1 183 ? -65.630 55.303 0.669 1.00 83.92 181 PRO B N 1
ATOM 3041 C CA . PRO B 1 183 ? -66.460 56.479 0.347 1.00 80.36 181 PRO B CA 1
ATOM 3042 C C . PRO B 1 183 ? -66.551 56.860 -1.141 1.00 78.21 181 PRO B C 1
ATOM 3043 O O . PRO B 1 183 ? -67.278 57.793 -1.466 1.00 80.72 181 PRO B O 1
ATOM 3047 N N . SER B 1 184 ? -65.845 56.160 -2.032 1.00 73.98 182 SER B N 1
ATOM 3048 C CA . SER B 1 184 ? -66.118 56.263 -3.473 1.00 74.16 182 SER B CA 1
ATOM 3049 C C . SER B 1 184 ? -67.517 55.777 -3.852 1.00 75.55 182 SER B C 1
ATOM 3050 O O . SER B 1 184 ? -68.004 56.114 -4.920 1.00 79.09 182 SER B O 1
ATOM 3053 N N . PHE B 1 185 ? -68.139 54.964 -3.000 1.00 79.88 183 PHE B N 1
ATOM 3054 C CA . PHE B 1 185 ? -69.516 54.488 -3.214 1.00 84.62 183 PHE B CA 1
ATOM 3055 C C . PHE B 1 185 ? -70.636 55.473 -2.828 1.00 88.73 183 PHE B C 1
ATOM 3056 O O . PHE B 1 185 ? -71.764 55.291 -3.292 1.00 89.11 183 PHE B O 1
ATOM 3064 N N . GLU B 1 186 ? -70.337 56.497 -2.010 1.00 92.04 184 GLU B N 1
ATOM 3065 C CA . GLU B 1 186 ? -71.364 57.458 -1.488 1.00 91.92 184 GLU B CA 1
ATOM 3066 C C . GLU B 1 186 ? -72.264 58.128 -2.558 1.00 89.23 184 GLU B C 1
ATOM 3067 O O . GLU B 1 186 ? -73.459 58.300 -2.313 1.00 89.54 184 GLU B O 1
ATOM 3073 N N . PRO B 1 187 ? -71.710 58.499 -3.736 1.00 85.83 185 PRO B N 1
ATOM 3074 C CA . PRO B 1 187 ? -72.564 58.937 -4.859 1.00 83.67 185 PRO B CA 1
ATOM 3075 C C . PRO B 1 187 ? -73.819 58.092 -5.174 1.00 81.87 185 PRO B C 1
ATOM 3076 O O . PRO B 1 187 ? -74.817 58.644 -5.617 1.00 82.44 185 PRO B O 1
ATOM 3080 N N . TYR B 1 188 ? -73.755 56.782 -4.940 1.00 85.14 186 TYR B N 1
ATOM 3081 C CA . TYR B 1 188 ? -74.829 55.834 -5.291 1.00 80.55 186 TYR B CA 1
ATOM 3082 C C . TYR B 1 188 ? -75.772 55.475 -4.147 1.00 79.69 186 TYR B C 1
ATOM 3083 O O . TYR B 1 188 ? -76.817 54.878 -4.383 1.00 81.69 186 TYR B O 1
ATOM 3092 N N . LEU B 1 189 ? -75.420 55.839 -2.921 1.00 80.19 187 LEU B N 1
ATOM 3093 C CA . LEU B 1 189 ? -76.167 55.368 -1.748 1.00 86.56 187 LEU B CA 1
ATOM 3094 C C . LEU B 1 189 ? -77.474 56.107 -1.431 1.00 90.91 187 LEU B C 1
ATOM 3095 O O . LEU B 1 189 ? -78.195 55.684 -0.518 1.00 94.39 187 LEU B O 1
ATOM 3100 N N . HIS B 1 190 ? -77.777 57.182 -2.167 1.00 93.28 188 HIS B N 1
ATOM 3101 C CA . HIS B 1 190 ? -79.015 57.954 -1.983 1.00 93.45 188 HIS B CA 1
ATOM 3102 C C . HIS B 1 190 ? -79.736 58.176 -3.309 1.00 92.43 188 HIS B C 1
ATOM 3103 O O . HIS B 1 190 ? -79.700 59.274 -3.849 1.00 94.34 188 HIS B O 1
ATOM 3110 N N . PRO B 1 191 ? -80.375 57.123 -3.852 1.00 95.97 189 PRO B N 1
ATOM 3111 C CA . PRO B 1 191 ? -81.267 57.275 -5.007 1.00 96.74 189 PRO B CA 1
ATOM 3112 C C . PRO B 1 191 ? -82.686 57.673 -4.614 1.00 93.80 189 PRO B C 1
ATOM 3113 O O . PRO B 1 191 ? -83.064 57.562 -3.442 1.00 86.51 189 PRO B O 1
ATOM 3117 N N . GLU B 1 192 ? -83.454 58.116 -5.609 1.00 94.10 190 GLU B N 1
ATOM 3118 C CA . GLU B 1 192 ? -84.864 58.469 -5.431 1.00 93.20 190 GLU B CA 1
ATOM 3119 C C . GLU B 1 192 ? -85.664 57.243 -4.975 1.00 92.69 190 GLU B C 1
ATOM 3120 O O . GLU B 1 192 ? -86.374 57.299 -3.979 1.00 93.43 190 GLU B O 1
ATOM 3122 N N . THR B 1 193 ? -85.509 56.134 -5.693 1.00 93.92 191 THR B N 1
ATOM 3123 C CA . THR B 1 193 ? -86.181 54.871 -5.361 1.00 92.44 191 THR B CA 1
ATOM 3124 C C . THR B 1 193 ? -85.560 54.230 -4.122 1.00 95.05 191 THR B C 1
ATOM 3125 O O . THR B 1 193 ? -84.466 54.615 -3.706 1.00 101.79 191 THR B O 1
ATOM 3129 N N . LEU B 1 194 ? -86.258 53.248 -3.546 1.00 96.41 192 LEU B N 1
ATOM 3130 C CA . LEU B 1 194 ? -85.792 52.541 -2.327 1.00 91.51 192 LEU B CA 1
ATOM 3131 C C . LEU B 1 194 ? -84.614 51.613 -2.649 1.00 93.59 192 LEU B C 1
ATOM 3132 O O . LEU B 1 194 ? -83.582 51.624 -1.978 1.00 96.49 192 LEU B O 1
ATOM 3137 N N . SER B 1 195 ? -84.804 50.792 -3.670 1.00 89.49 193 SER B N 1
ATOM 3138 C CA . SER B 1 195 ? -83.780 49.899 -4.164 1.00 85.52 193 SER B CA 1
ATOM 3139 C C . SER B 1 195 ? -83.484 50.331 -5.587 1.00 82.29 193 SER B C 1
ATOM 3140 O O . SER B 1 195 ? -84.399 50.522 -6.371 1.00 87.16 193 SER B O 1
ATOM 3143 N N . ARG B 1 196 ? -82.209 50.512 -5.898 1.00 83.15 194 ARG B N 1
ATOM 3144 C CA . ARG B 1 196 ? -81.754 50.895 -7.236 1.00 85.70 194 ARG B CA 1
ATOM 3145 C C . ARG B 1 196 ? -80.612 49.955 -7.612 1.00 82.93 194 ARG B C 1
ATOM 3146 O O . ARG B 1 196 ? -80.031 49.291 -6.752 1.00 80.97 194 ARG B O 1
ATOM 3154 N N . VAL B 1 197 ? -80.316 49.886 -8.902 1.00 79.85 195 VAL B N 1
ATOM 3155 C CA . VAL B 1 197 ? -79.238 49.052 -9.410 1.00 78.98 195 VAL B CA 1
ATOM 3156 C C . VAL B 1 197 ? -78.471 49.810 -10.507 1.00 77.90 195 VAL B C 1
ATOM 3157 O O . VAL B 1 197 ? -79.038 50.140 -11.551 1.00 76.28 195 VAL B O 1
ATOM 3161 N N . TYR B 1 198 ? -77.187 50.083 -10.250 1.00 77.89 196 TYR B N 1
ATOM 3162 C CA . TYR B 1 198 ? -76.325 50.874 -11.154 1.00 80.13 196 TYR B CA 1
ATOM 3163 C C . TYR B 1 198 ? -75.320 50.031 -11.925 1.00 75.90 196 TYR B C 1
ATOM 3164 O O . TYR B 1 198 ? -74.740 49.106 -11.367 1.00 76.93 196 TYR B O 1
ATOM 3173 N N . LYS B 1 199 ? -75.099 50.372 -13.193 1.00 76.45 197 LYS B N 1
ATOM 3174 C CA . LYS B 1 199 ? -73.984 49.810 -13.968 1.00 78.92 197 LYS B CA 1
ATOM 3175 C C . LYS B 1 199 ? -72.756 50.683 -13.699 1.00 78.05 197 LYS B C 1
ATOM 3176 O O . LYS B 1 199 ? -72.763 51.873 -13.999 1.00 76.64 197 LYS B O 1
ATOM 3178 N N . ILE B 1 200 ? -71.722 50.093 -13.102 1.00 77.99 198 ILE B N 1
ATOM 3179 C CA . ILE B 1 200 ? -70.464 50.793 -12.814 1.00 75.49 198 ILE B CA 1
ATOM 3180 C C . ILE B 1 200 ? -69.295 49.995 -13.372 1.00 72.87 198 ILE B C 1
ATOM 3181 O O . ILE B 1 200 ? -69.486 48.929 -13.955 1.00 77.10 198 ILE B O 1
ATOM 3186 N N . MET B 1 201 ? -68.091 50.523 -13.197 1.00 69.86 199 MET B N 1
ATOM 3187 C CA . MET B 1 201 ? -66.870 49.805 -13.528 1.00 71.50 199 MET B CA 1
ATOM 3188 C C . MET B 1 201 ? -65.913 49.849 -12.344 1.00 70.36 199 MET B C 1
ATOM 3189 O O . MET B 1 201 ? -65.942 50.786 -11.554 1.00 76.38 199 MET B O 1
ATOM 3194 N N . ILE B 1 202 ? -65.100 48.807 -12.208 1.00 66.29 200 ILE B N 1
ATOM 3195 C CA . ILE B 1 202 ? -64.060 48.744 -11.187 1.00 65.49 200 ILE B CA 1
ATOM 3196 C C . ILE B 1 202 ? -62.815 48.262 -11.897 1.00 68.24 200 ILE B C 1
ATOM 3197 O O . ILE B 1 202 ? -62.799 47.166 -12.435 1.00 69.71 200 ILE B O 1
ATOM 3202 N N . ASP B 1 203 ? -61.779 49.093 -11.910 1.00 71.32 201 ASP B N 1
ATOM 3203 C CA . ASP B 1 203 ? -60.617 48.862 -12.755 1.00 69.58 201 ASP B CA 1
ATOM 3204 C C . ASP B 1 203 ? -61.081 48.585 -14.201 1.00 71.03 201 ASP B C 1
ATOM 3205 O O . ASP B 1 203 ? -60.527 47.728 -14.885 1.00 70.69 201 ASP B O 1
ATOM 3210 N N . PHE B 1 204 ? -62.114 49.320 -14.633 1.00 73.05 202 PHE B N 1
ATOM 3211 C CA . PHE B 1 204 ? -62.757 49.184 -15.968 1.00 76.83 202 PHE B CA 1
ATOM 3212 C C . PHE B 1 204 ? -63.475 47.858 -16.283 1.00 74.15 202 PHE B C 1
ATOM 3213 O O . PHE B 1 204 ? -63.742 47.555 -17.447 1.00 69.73 202 PHE B O 1
ATOM 3221 N N . LYS B 1 205 ? -63.809 47.096 -15.249 1.00 72.92 203 LYS B N 1
ATOM 3222 C CA . LYS B 1 205 ? -64.518 45.826 -15.390 1.00 73.79 203 LYS B CA 1
ATOM 3223 C C . LYS B 1 205 ? -65.998 46.088 -15.116 1.00 74.64 203 LYS B C 1
ATOM 3224 O O . LYS B 1 205 ? -66.340 46.476 -13.998 1.00 70.87 203 LYS B O 1
ATOM 3230 N N . PRO B 1 206 ? -66.883 45.883 -16.126 1.00 76.13 204 PRO B N 1
ATOM 3231 C CA . PRO B 1 206 ? -68.316 46.108 -15.888 1.00 71.16 204 PRO B CA 1
ATOM 3232 C C . PRO B 1 206 ? -68.842 45.347 -14.669 1.00 69.64 204 PRO B C 1
ATOM 3233 O O . PRO B 1 206 ? -68.530 44.166 -14.473 1.00 70.78 204 PRO B O 1
ATOM 3237 N N . CYS B 1 207 ? -69.603 46.053 -13.846 1.00 69.26 205 CYS B N 1
ATOM 3238 C CA . CYS B 1 207 ? -70.179 45.495 -12.639 1.00 70.06 205 CYS B CA 1
ATOM 3239 C C . CYS B 1 207 ? -71.584 46.014 -12.463 1.00 68.43 205 CYS B C 1
ATOM 3240 O O . CYS B 1 207 ? -72.000 46.972 -13.111 1.00 67.64 205 CYS B O 1
ATOM 3243 N N . ARG B 1 208 ? -72.298 45.367 -11.558 1.00 69.63 206 ARG B N 1
ATOM 3244 C CA . ARG B 1 208 ? -73.634 45.758 -11.178 1.00 73.17 206 ARG B CA 1
ATOM 3245 C C . ARG B 1 208 ? -73.564 46.103 -9.697 1.00 75.15 206 ARG B C 1
ATOM 3246 O O . ARG B 1 208 ? -73.111 45.286 -8.899 1.00 81.13 206 ARG B O 1
ATOM 3254 N N . LEU B 1 209 ? -73.980 47.319 -9.344 1.00 73.86 207 LEU B N 1
ATOM 3255 C CA . LEU B 1 209 ? -74.009 47.783 -7.950 1.00 73.27 207 LEU B CA 1
ATOM 3256 C C . LEU B 1 209 ? -75.449 47.764 -7.431 1.00 72.18 207 LEU B C 1
ATOM 3257 O O . LEU B 1 209 ? -76.257 48.606 -7.817 1.00 74.07 207 LEU B O 1
ATOM 3262 N N . MET B 1 210 ? -75.758 46.800 -6.568 1.00 72.60 208 MET B N 1
ATOM 3263 C CA . MET B 1 210 ? -77.098 46.639 -6.005 1.00 75.45 208 MET B CA 1
ATOM 3264 C C . MET B 1 210 ? -77.175 47.438 -4.727 1.00 77.75 208 MET B C 1
ATOM 3265 O O . MET B 1 210 ? -76.524 47.088 -3.747 1.00 78.04 208 MET B O 1
ATOM 3270 N N . VAL B 1 211 ? -77.970 48.502 -4.734 1.00 81.02 209 VAL B N 1
ATOM 3271 C CA . VAL B 1 211 ? -78.087 49.377 -3.572 1.00 80.51 209 VAL B CA 1
ATOM 3272 C C . VAL B 1 211 ? -79.465 49.255 -2.957 1.00 80.93 209 VAL B C 1
ATOM 3273 O O . VAL B 1 211 ? -80.477 49.273 -3.653 1.00 78.00 209 VAL B O 1
ATOM 3277 N N . TRP B 1 212 ? -79.476 49.137 -1.641 1.00 84.07 210 TRP B N 1
ATOM 3278 C CA . TRP B 1 212 ? -80.678 49.230 -0.859 1.00 84.81 210 TRP B CA 1
ATOM 3279 C C . TRP B 1 212 ? -80.433 50.452 0.014 1.00 90.65 210 TRP B C 1
ATOM 3280 O O . TRP B 1 212 ? -79.431 50.514 0.740 1.00 93.10 210 TRP B O 1
ATOM 3291 N N . ARG B 1 213 ? -81.339 51.420 -0.066 1.00 93.53 211 ARG B N 1
ATOM 3292 C CA . ARG B 1 213 ? -81.135 52.697 0.599 1.00 92.15 211 ARG B CA 1
ATOM 3293 C C . ARG B 1 213 ? -81.124 52.576 2.102 1.00 91.47 211 ARG B C 1
ATOM 3294 O O . ARG B 1 213 ? -82.000 51.930 2.694 1.00 86.12 211 ARG B O 1
ATOM 3302 N N . ASN B 1 214 ? -80.123 53.205 2.712 1.00 92.66 212 ASN B N 1
ATOM 3303 C CA . ASN B 1 214 ? -79.995 53.213 4.163 1.00 92.62 212 ASN B CA 1
ATOM 3304 C C . ASN B 1 214 ? -79.950 51.820 4.761 1.00 87.79 212 ASN B C 1
ATOM 3305 O O . ASN B 1 214 ? -80.380 51.617 5.895 1.00 87.57 212 ASN B O 1
ATOM 3310 N N . ALA B 1 215 ? -79.434 50.860 3.998 1.00 86.46 213 ALA B N 1
ATOM 3311 C CA . ALA B 1 215 ? -79.356 49.489 4.467 1.00 82.14 213 ALA B CA 1
ATOM 3312 C C . ALA B 1 215 ? -78.036 48.863 4.071 1.00 81.55 213 ALA B C 1
ATOM 3313 O O . ALA B 1 215 ? -77.214 48.572 4.947 1.00 81.00 213 ALA B O 1
ATOM 3315 N N . THR B 1 216 ? -77.834 48.659 2.765 1.00 79.00 214 THR B N 1
ATOM 3316 C CA . THR B 1 216 ? -76.638 47.980 2.272 1.00 76.69 214 THR B CA 1
ATOM 3317 C C . THR B 1 216 ? -76.405 48.223 0.823 1.00 73.42 214 THR B C 1
ATOM 3318 O O . THR B 1 216 ? -77.260 48.742 0.109 1.00 72.98 214 THR B O 1
ATOM 3322 N N . PHE B 1 217 ? -75.233 47.788 0.390 1.00 71.70 215 PHE B N 1
ATOM 3323 C CA . PHE B 1 217 ? -74.964 47.628 -1.016 1.00 74.67 215 PHE B CA 1
ATOM 3324 C C . PHE B 1 217 ? -73.988 46.476 -1.267 1.00 71.63 215 PHE B C 1
ATOM 3325 O O . PHE B 1 217 ? -73.301 46.011 -0.348 1.00 68.16 215 PHE B O 1
ATOM 3333 N N . TYR B 1 218 ? -73.978 45.992 -2.508 1.00 68.51 216 TYR B N 1
ATOM 3334 C CA . TYR B 1 218 ? -72.980 45.029 -2.950 1.00 67.31 216 TYR B CA 1
ATOM 3335 C C . TYR B 1 218 ? -72.729 45.113 -4.453 1.00 70.16 216 TYR B C 1
ATOM 3336 O O . TYR B 1 218 ? -73.471 45.760 -5.187 1.00 71.60 216 TYR B O 1
ATOM 3345 N N . VAL B 1 219 ? -71.659 44.453 -4.882 1.00 71.76 217 VAL B N 1
ATOM 3346 C CA . VAL B 1 219 ? -71.196 44.479 -6.263 1.00 72.50 217 VAL B CA 1
ATOM 3347 C C . VAL B 1 219 ? -71.089 43.043 -6.782 1.00 75.68 217 VAL B C 1
ATOM 3348 O O . VAL B 1 219 ? -70.838 42.125 -6.011 1.00 79.12 217 VAL B O 1
ATOM 3352 N N . GLN B 1 220 ? -71.300 42.866 -8.086 1.00 80.18 218 GLN B N 1
ATOM 3353 C CA . GLN B 1 220 ? -71.016 41.605 -8.801 1.00 80.64 218 GLN B CA 1
ATOM 3354 C C . GLN B 1 220 ? -70.643 41.918 -10.257 1.00 74.67 218 GLN B C 1
ATOM 3355 O O . GLN B 1 220 ? -70.808 43.050 -10.700 1.00 70.54 218 GLN B O 1
ATOM 3361 N N . GLU B 1 221 ? -70.132 40.921 -10.977 1.00 72.23 219 GLU B N 1
ATOM 3362 C CA . GLU B 1 221 ? -69.705 41.084 -12.380 1.00 72.47 219 GLU B CA 1
ATOM 3363 C C . GLU B 1 221 ? -70.670 40.399 -13.364 1.00 64.55 219 GLU B C 1
ATOM 3364 O O . GLU B 1 221 ? -70.702 40.735 -14.557 1.00 55.33 219 GLU B O 1
ATOM 3370 N N . SER C 1 3 ? -107.876 60.472 -37.460 1.00 108.90 1 SER C N 1
ATOM 3371 C CA . SER C 1 3 ? -107.836 60.824 -38.925 1.00 111.54 1 SER C CA 1
ATOM 3372 C C . SER C 1 3 ? -107.019 62.079 -39.309 1.00 117.26 1 SER C C 1
ATOM 3373 O O . SER C 1 3 ? -107.003 62.465 -40.483 1.00 121.99 1 SER C O 1
ATOM 3376 N N . ASN C 1 4 ? -106.386 62.734 -38.333 1.00 116.23 2 ASN C N 1
ATOM 3377 C CA . ASN C 1 4 ? -105.335 63.739 -38.587 1.00 114.28 2 ASN C CA 1
ATOM 3378 C C . ASN C 1 4 ? -104.247 63.814 -37.485 1.00 110.71 2 ASN C C 1
ATOM 3379 O O . ASN C 1 4 ? -103.519 64.813 -37.378 1.00 99.68 2 ASN C O 1
ATOM 3384 N N . LYS C 1 5 ? -104.128 62.750 -36.689 1.00 107.06 3 LYS C N 1
ATOM 3385 C CA . LYS C 1 5 ? -103.121 62.664 -35.641 1.00 101.06 3 LYS C CA 1
ATOM 3386 C C . LYS C 1 5 ? -101.889 62.021 -36.287 1.00 97.09 3 LYS C C 1
ATOM 3387 O O . LYS C 1 5 ? -101.962 60.893 -36.794 1.00 96.58 3 LYS C O 1
ATOM 3389 N N . ILE C 1 6 ? -100.777 62.756 -36.308 1.00 90.35 4 ILE C N 1
ATOM 3390 C CA . ILE C 1 6 ? -99.543 62.269 -36.933 1.00 85.35 4 ILE C CA 1
ATOM 3391 C C . ILE C 1 6 ? -98.902 61.178 -36.073 1.00 86.78 4 ILE C C 1
ATOM 3392 O O . ILE C 1 6 ? -98.911 61.262 -34.839 1.00 89.25 4 ILE C O 1
ATOM 3397 N N . SER C 1 7 ? -98.354 60.167 -36.748 1.00 85.66 5 SER C N 1
ATOM 3398 C CA . SER C 1 7 ? -97.633 59.058 -36.118 1.00 79.44 5 SER C CA 1
ATOM 3399 C C . SER C 1 7 ? -96.439 58.686 -36.976 1.00 73.87 5 SER C C 1
ATOM 3400 O O . SER C 1 7 ? -96.377 59.031 -38.154 1.00 70.08 5 SER C O 1
ATOM 3403 N N . CYS C 1 8 ? -95.495 57.972 -36.375 1.00 74.38 6 CYS C N 1
ATOM 3404 C CA . CYS C 1 8 ? -94.399 57.344 -37.115 1.00 75.79 6 CYS C CA 1
ATOM 3405 C C . CYS C 1 8 ? -94.918 56.023 -37.664 1.00 74.38 6 CYS C C 1
ATOM 3406 O O . CYS C 1 8 ? -96.074 55.657 -37.429 1.00 75.94 6 CYS C O 1
ATOM 3409 N N . LEU C 1 9 ? -94.078 55.311 -38.408 1.00 70.85 7 LEU C N 1
ATOM 3410 C CA . LEU C 1 9 ? -94.357 53.904 -38.688 1.00 67.06 7 LEU C CA 1
ATOM 3411 C C . LEU C 1 9 ? -94.222 53.175 -37.340 1.00 65.68 7 LEU C C 1
ATOM 3412 O O . LEU C 1 9 ? -93.269 53.449 -36.599 1.00 67.03 7 LEU C O 1
ATOM 3417 N N . PRO C 1 10 ? -95.186 52.295 -36.987 1.00 62.35 8 PRO C N 1
ATOM 3418 C CA . PRO C 1 10 ? -95.161 51.803 -35.596 1.00 62.90 8 PRO C CA 1
ATOM 3419 C C . PRO C 1 10 ? -93.873 51.083 -35.157 1.00 63.44 8 PRO C C 1
ATOM 3420 O O . PRO C 1 10 ? -93.463 51.212 -34.003 1.00 66.56 8 PRO C O 1
ATOM 3424 N N . ARG C 1 11 ? -93.215 50.380 -36.069 1.00 63.56 9 ARG C N 1
ATOM 3425 C CA . ARG C 1 11 ? -91.939 49.730 -35.744 1.00 64.66 9 ARG C CA 1
ATOM 3426 C C . ARG C 1 11 ? -90.861 50.677 -35.146 1.00 66.91 9 ARG C C 1
ATOM 3427 O O . ARG C 1 11 ? -90.013 50.240 -34.376 1.00 66.88 9 ARG C O 1
ATOM 3435 N N . VAL C 1 12 ? -90.913 51.959 -35.505 1.00 68.39 10 VAL C N 1
ATOM 3436 C CA . VAL C 1 12 ? -89.984 52.979 -34.994 1.00 68.19 10 VAL C CA 1
ATOM 3437 C C . VAL C 1 12 ? -90.114 53.146 -33.479 1.00 66.19 10 VAL C C 1
ATOM 3438 O O . VAL C 1 12 ? -89.124 53.170 -32.752 1.00 64.97 10 VAL C O 1
ATOM 3442 N N . ALA C 1 13 ? -91.349 53.305 -33.026 1.00 65.05 11 ALA C N 1
ATOM 3443 C CA . ALA C 1 13 ? -91.645 53.502 -31.611 1.00 64.43 11 ALA C CA 1
ATOM 3444 C C . ALA C 1 13 ? -91.502 52.209 -30.841 1.00 66.17 11 ALA C C 1
ATOM 3445 O O . ALA C 1 13 ? -90.952 52.199 -29.735 1.00 70.40 11 ALA C O 1
ATOM 3447 N N . GLN C 1 14 ? -92.023 51.132 -31.424 1.00 64.65 12 GLN C N 1
ATOM 3448 C CA . GLN C 1 14 ? -91.882 49.787 -30.877 1.00 62.73 12 GLN C CA 1
ATOM 3449 C C . GLN C 1 14 ? -90.423 49.451 -30.545 1.00 62.49 12 GLN C C 1
ATOM 3450 O O . GLN C 1 14 ? -90.120 49.044 -29.425 1.00 66.64 12 GLN C O 1
ATOM 3456 N N . ASN C 1 15 ? -89.518 49.695 -31.485 1.00 58.61 13 ASN C N 1
ATOM 3457 C CA . ASN C 1 15 ? -88.098 49.426 -31.269 1.00 58.77 13 ASN C CA 1
ATOM 3458 C C . ASN C 1 15 ? -87.433 50.229 -30.154 1.00 58.36 13 ASN C C 1
ATOM 3459 O O . ASN C 1 15 ? -86.396 49.821 -29.648 1.00 56.63 13 ASN C O 1
ATOM 3464 N N . LEU C 1 16 ? -88.001 51.380 -29.811 1.00 62.04 14 LEU C N 1
ATOM 3465 C CA . LEU C 1 16 ? -87.570 52.156 -28.637 1.00 64.18 14 LEU C CA 1
ATOM 3466 C C . LEU C 1 16 ? -88.233 51.696 -27.332 1.00 63.39 14 LEU C C 1
ATOM 3467 O O . LEU C 1 16 ? -87.853 52.150 -26.248 1.00 65.46 14 LEU C O 1
ATOM 3472 N N . GLY C 1 17 ? -89.225 50.816 -27.441 1.00 58.16 15 GLY C N 1
ATOM 3473 C CA . GLY C 1 17 ? -89.886 50.233 -26.284 1.00 57.92 15 GLY C CA 1
ATOM 3474 C C . GLY C 1 17 ? -91.346 50.604 -26.135 1.00 56.27 15 GLY C C 1
ATOM 3475 O O . GLY C 1 17 ? -92.022 50.047 -25.295 1.00 57.09 15 GLY C O 1
ATOM 3476 N N . TYR C 1 18 ? -91.851 51.524 -26.945 1.00 57.27 16 TYR C N 1
ATOM 3477 C CA . TYR C 1 18 ? -93.206 52.053 -26.745 1.00 60.48 16 TYR C CA 1
ATOM 3478 C C . TYR C 1 18 ? -94.210 51.297 -27.630 1.00 62.67 16 TYR C C 1
ATOM 3479 O O . TYR C 1 18 ? -94.099 51.318 -28.856 1.00 63.70 16 TYR C O 1
ATOM 3488 N N . HIS C 1 19 ? -95.145 50.593 -26.986 1.00 65.59 17 HIS C N 1
ATOM 3489 C CA . HIS C 1 19 ? -96.152 49.742 -27.657 1.00 69.52 17 HIS C CA 1
ATOM 3490 C C . HIS C 1 19 ? -97.600 50.200 -27.465 1.00 71.95 17 HIS C C 1
ATOM 3491 O O . HIS C 1 19 ? -98.489 49.734 -28.181 1.00 71.71 17 HIS C O 1
ATOM 3498 N N . TYR C 1 20 ? -97.829 51.098 -26.506 1.00 75.05 18 TYR C N 1
ATOM 3499 C CA . TYR C 1 20 ? -99.172 51.543 -26.129 1.00 75.72 18 TYR C CA 1
ATOM 3500 C C . TYR C 1 20 ? -99.407 53.007 -26.497 1.00 76.52 18 TYR C C 1
ATOM 3501 O O . TYR C 1 20 ? -98.468 53.797 -26.520 1.00 79.68 18 TYR C O 1
ATOM 3510 N N . SER C 1 21 ? -100.659 53.363 -26.780 1.00 75.52 19 SER C N 1
ATOM 3511 C CA . SER C 1 21 ? -101.009 54.739 -27.149 1.00 73.76 19 SER C CA 1
ATOM 3512 C C . SER C 1 21 ? -102.491 55.038 -26.951 1.00 74.51 19 SER C C 1
ATOM 3513 O O . SER C 1 21 ? -103.334 54.360 -27.547 1.00 68.49 19 SER C O 1
ATOM 3516 N N . PRO C 1 22 ? -102.815 56.064 -26.127 1.00 80.96 20 PRO C N 1
ATOM 3517 C CA . PRO C 1 22 ? -104.222 56.455 -25.972 1.00 80.09 20 PRO C CA 1
ATOM 3518 C C . PRO C 1 22 ? -104.779 57.144 -27.208 1.00 80.22 20 PRO C C 1
ATOM 3519 O O . PRO C 1 22 ? -105.912 56.872 -27.587 1.00 82.90 20 PRO C O 1
ATOM 3523 N N . ASP C 1 23 ? -103.986 58.009 -27.835 1.00 79.62 21 ASP C N 1
ATOM 3524 C CA . ASP C 1 23 ? -104.467 58.805 -28.970 1.00 82.87 21 ASP C CA 1
ATOM 3525 C C . ASP C 1 23 ? -104.269 58.122 -30.334 1.00 81.63 21 ASP C C 1
ATOM 3526 O O . ASP C 1 23 ? -105.196 58.118 -31.136 1.00 88.40 21 ASP C O 1
ATOM 3531 N N . LEU C 1 24 ? -103.106 57.520 -30.584 1.00 82.26 22 LEU C N 1
ATOM 3532 C CA . LEU C 1 24 ? -102.752 57.036 -31.944 1.00 80.48 22 LEU C CA 1
ATOM 3533 C C . LEU C 1 24 ? -103.250 55.618 -32.267 1.00 81.80 22 LEU C C 1
ATOM 3534 O O . LEU C 1 24 ? -103.181 54.731 -31.415 1.00 77.07 22 LEU C O 1
ATOM 3539 N N . PRO C 1 25 ? -103.720 55.394 -33.514 1.00 88.27 23 PRO C N 1
ATOM 3540 C CA . PRO C 1 25 ? -104.357 54.133 -33.874 1.00 91.02 23 PRO C CA 1
ATOM 3541 C C . PRO C 1 25 ? -103.410 53.014 -34.355 1.00 92.16 23 PRO C C 1
ATOM 3542 O O . PRO C 1 25 ? -103.883 51.901 -34.597 1.00 94.89 23 PRO C O 1
ATOM 3546 N N . GLY C 1 26 ? -102.109 53.291 -34.490 1.00 87.08 24 GLY C N 1
ATOM 3547 C CA . GLY C 1 26 ? -101.136 52.266 -34.901 1.00 85.01 24 GLY C CA 1
ATOM 3548 C C . GLY C 1 26 ? -100.532 51.435 -33.770 1.00 80.74 24 GLY C C 1
ATOM 3549 O O . GLY C 1 26 ? -99.510 50.767 -33.966 1.00 75.01 24 GLY C O 1
ATOM 3550 N N . PHE C 1 27 ? -101.159 51.473 -32.594 1.00 75.86 25 PHE C N 1
ATOM 3551 C CA . PHE C 1 27 ? -100.594 50.917 -31.367 1.00 74.58 25 PHE C CA 1
ATOM 3552 C C . PHE C 1 27 ? -101.690 50.258 -30.536 1.00 78.18 25 PHE C C 1
ATOM 3553 O O . PHE C 1 27 ? -102.874 50.292 -30.904 1.00 79.63 25 PHE C O 1
ATOM 3561 N N . CYS C 1 28 ? -101.286 49.635 -29.431 1.00 78.14 26 CYS C N 1
ATOM 3562 C CA . CYS C 1 28 ? -102.225 48.993 -28.528 1.00 78.38 26 CYS C CA 1
ATOM 3563 C C . CYS C 1 28 ? -102.965 50.082 -27.738 1.00 75.50 26 CYS C C 1
ATOM 3564 O O . CYS C 1 28 ? -102.318 50.928 -27.124 1.00 72.01 26 CYS C O 1
ATOM 3567 N N . PRO C 1 29 ? -104.317 50.083 -27.766 1.00 74.44 27 PRO C N 1
ATOM 3568 C CA . PRO C 1 29 ? -105.048 51.074 -26.967 1.00 73.82 27 PRO C CA 1
ATOM 3569 C C . PRO C 1 29 ? -104.774 50.996 -25.461 1.00 74.76 27 PRO C C 1
ATOM 3570 O O . PRO C 1 29 ? -104.382 49.947 -24.951 1.00 76.81 27 PRO C O 1
ATOM 3574 N N . ILE C 1 30 ? -104.981 52.115 -24.773 1.00 78.42 28 ILE C N 1
ATOM 3575 C CA . ILE C 1 30 ? -104.707 52.229 -23.334 1.00 80.35 28 ILE C CA 1
ATOM 3576 C C . ILE C 1 30 ? -105.513 53.406 -22.749 1.00 90.68 28 ILE C C 1
ATOM 3577 O O . ILE C 1 30 ? -105.621 54.458 -23.390 1.00 95.26 28 ILE C O 1
ATOM 3582 N N . PRO C 1 31 ? -106.117 53.221 -21.553 1.00 100.98 29 PRO C N 1
ATOM 3583 C CA . PRO C 1 31 ? -106.736 54.332 -20.816 1.00 104.89 29 PRO C CA 1
ATOM 3584 C C . PRO C 1 31 ? -105.802 55.525 -20.572 1.00 106.42 29 PRO C C 1
ATOM 3585 O O . PRO C 1 31 ? -104.630 55.335 -20.230 1.00 102.75 29 PRO C O 1
ATOM 3589 N N . LYS C 1 32 ? -106.337 56.735 -20.730 1.00 106.50 30 LYS C N 1
ATOM 3590 C CA . LYS C 1 32 ? -105.537 57.969 -20.583 1.00 108.25 30 LYS C CA 1
ATOM 3591 C C . LYS C 1 32 ? -105.130 58.211 -19.120 1.00 105.37 30 LYS C C 1
ATOM 3592 O O . LYS C 1 32 ? -104.103 58.842 -18.862 1.00 103.76 30 LYS C O 1
ATOM 3598 N N . GLU C 1 33 ? -105.928 57.703 -18.179 1.00 105.15 31 GLU C N 1
ATOM 3599 C CA . GLU C 1 33 ? -105.534 57.632 -16.765 1.00 113.38 31 GLU C CA 1
ATOM 3600 C C . GLU C 1 33 ? -104.165 56.947 -16.647 1.00 115.92 31 GLU C C 1
ATOM 3601 O O . GLU C 1 33 ? -103.194 57.547 -16.163 1.00 113.07 31 GLU C O 1
ATOM 3607 N N . LEU C 1 34 ? -104.107 55.702 -17.119 1.00 111.07 32 LEU C N 1
ATOM 3608 C CA . LEU C 1 34 ? -102.883 54.883 -17.048 1.00 103.73 32 LEU C CA 1
ATOM 3609 C C . LEU C 1 34 ? -101.680 55.490 -17.781 1.00 101.29 32 LEU C C 1
ATOM 3610 O O . LEU C 1 34 ? -100.533 55.330 -17.327 1.00 93.50 32 LEU C O 1
ATOM 3615 N N . ALA C 1 35 ? -101.962 56.189 -18.891 1.00 96.14 33 ALA C N 1
ATOM 3616 C CA . ALA C 1 35 ? -100.946 56.839 -19.748 1.00 90.47 33 ALA C CA 1
ATOM 3617 C C . ALA C 1 35 ? -100.008 57.784 -19.006 1.00 89.06 33 ALA C C 1
ATOM 3618 O O . ALA C 1 35 ? -98.881 58.025 -19.454 1.00 79.32 33 ALA C O 1
ATOM 3620 N N . GLU C 1 36 ? -100.495 58.328 -17.890 1.00 97.27 34 GLU C N 1
ATOM 3621 C CA . GLU C 1 36 ? -99.675 59.079 -16.943 1.00 105.95 34 GLU C CA 1
ATOM 3622 C C . GLU C 1 36 ? -98.628 58.165 -16.296 1.00 110.21 34 GLU C C 1
ATOM 3623 O O . GLU C 1 36 ? -97.427 58.458 -16.323 1.00 113.31 34 GLU C O 1
ATOM 3629 N N . HIS C 1 37 ? -99.098 57.045 -15.746 1.00 111.76 35 HIS C N 1
ATOM 3630 C CA . HIS C 1 37 ? -98.250 56.111 -14.987 1.00 112.95 35 HIS C CA 1
ATOM 3631 C C . HIS C 1 37 ? -97.660 54.933 -15.799 1.00 104.59 35 HIS C C 1
ATOM 3632 O O . HIS C 1 37 ? -97.171 53.971 -15.207 1.00 103.17 35 HIS C O 1
ATOM 3639 N N . TRP C 1 38 ? -97.667 55.024 -17.131 1.00 98.79 36 TRP C N 1
ATOM 3640 C CA . TRP C 1 38 ? -97.199 53.938 -18.010 1.00 92.36 36 TRP C CA 1
ATOM 3641 C C . TRP C 1 38 ? -96.569 54.475 -19.296 1.00 88.88 36 TRP C C 1
ATOM 3642 O O . TRP C 1 38 ? -97.082 55.442 -19.852 1.00 95.18 36 TRP C O 1
ATOM 3653 N N . PRO C 1 39 ? -95.475 53.844 -19.789 1.00 87.28 37 PRO C N 1
ATOM 3654 C CA . PRO C 1 39 ? -94.857 54.319 -21.042 1.00 85.56 37 PRO C CA 1
ATOM 3655 C C . PRO C 1 39 ? -95.739 54.143 -22.271 1.00 82.28 37 PRO C C 1
ATOM 3656 O O . PRO C 1 39 ? -96.185 53.031 -22.531 1.00 86.40 37 PRO C O 1
ATOM 3660 N N . VAL C 1 40 ? -95.976 55.233 -23.006 1.00 78.46 38 VAL C N 1
ATOM 3661 C CA . VAL C 1 40 ? -96.803 55.217 -24.224 1.00 75.55 38 VAL C CA 1
ATOM 3662 C C . VAL C 1 40 ? -96.191 56.037 -25.367 1.00 72.06 38 VAL C C 1
ATOM 3663 O O . VAL C 1 40 ? -95.170 56.688 -25.195 1.00 68.88 38 VAL C O 1
ATOM 3667 N N . VAL C 1 41 ? -96.822 55.966 -26.537 1.00 71.67 39 VAL C N 1
ATOM 3668 C CA . VAL C 1 41 ? -96.503 56.840 -27.672 1.00 71.94 39 VAL C CA 1
ATOM 3669 C C . VAL C 1 41 ? -97.702 57.733 -27.845 1.00 75.24 39 VAL C C 1
ATOM 3670 O O . VAL C 1 41 ? -98.834 57.260 -27.752 1.00 72.81 39 VAL C O 1
ATOM 3674 N N . SER C 1 42 ? -97.467 59.012 -28.121 1.00 80.60 40 SER C N 1
ATOM 3675 C CA . SER C 1 42 ? -98.559 59.984 -28.199 1.00 81.90 40 SER C CA 1
ATOM 3676 C C . SER C 1 42 ? -98.145 61.293 -28.856 1.00 82.58 40 SER C C 1
ATOM 3677 O O . SER C 1 42 ? -96.954 61.618 -28.935 1.00 83.18 40 SER C O 1
ATOM 3680 N N . ASN C 1 43 ? -99.144 62.031 -29.339 1.00 80.87 41 ASN C N 1
ATOM 3681 C CA . ASN C 1 43 ? -98.976 63.454 -29.660 1.00 79.94 41 ASN C CA 1
ATOM 3682 C C . ASN C 1 43 ? -98.855 64.296 -28.381 1.00 80.77 41 ASN C C 1
ATOM 3683 O O . ASN C 1 43 ? -97.918 65.087 -28.224 1.00 73.26 41 ASN C O 1
ATOM 3688 N N . ASP C 1 44 ? -99.803 64.081 -27.470 1.00 83.68 42 ASP C N 1
ATOM 3689 C CA . ASP C 1 44 ? -99.808 64.697 -26.138 1.00 83.56 42 ASP C CA 1
ATOM 3690 C C . ASP C 1 44 ? -98.642 64.217 -25.261 1.00 82.02 42 ASP C C 1
ATOM 3691 O O . ASP C 1 44 ? -98.051 63.158 -25.497 1.00 78.45 42 ASP C O 1
ATOM 3696 N N . ARG C 1 45 ? -98.350 65.008 -24.233 1.00 82.88 43 ARG C N 1
ATOM 3697 C CA . ARG C 1 45 ? -97.219 64.773 -23.334 1.00 83.42 43 ARG C CA 1
ATOM 3698 C C . ARG C 1 45 ? -97.663 64.058 -22.052 1.00 87.43 43 ARG C C 1
ATOM 3699 O O . ARG C 1 45 ? -98.750 64.326 -21.514 1.00 92.49 43 ARG C O 1
ATOM 3707 N N . TYR C 1 46 ? -96.806 63.149 -21.580 1.00 82.17 44 TYR C N 1
ATOM 3708 C CA . TYR C 1 46 ? -97.002 62.424 -20.325 1.00 78.47 44 TYR C CA 1
ATOM 3709 C C . TYR C 1 46 ? -95.630 62.244 -19.648 1.00 81.86 44 TYR C C 1
ATOM 3710 O O . TYR C 1 46 ? -94.600 62.464 -20.294 1.00 78.47 44 TYR C O 1
ATOM 3719 N N . PRO C 1 47 ? -95.607 61.845 -18.351 1.00 88.50 45 PRO C N 1
ATOM 3720 C CA . PRO C 1 47 ? -94.346 61.764 -17.586 1.00 89.66 45 PRO C CA 1
ATOM 3721 C C . PRO C 1 47 ? -93.253 60.902 -18.207 1.00 89.98 45 PRO C C 1
ATOM 3722 O O . PRO C 1 47 ? -92.085 61.279 -18.163 1.00 89.68 45 PRO C O 1
ATOM 3726 N N . ASN C 1 48 ? -93.635 59.742 -18.734 1.00 94.29 46 ASN C N 1
ATOM 3727 C CA . ASN C 1 48 ? -92.724 58.889 -19.513 1.00 94.07 46 ASN C CA 1
ATOM 3728 C C . ASN C 1 48 ? -93.466 58.470 -20.758 1.00 92.37 46 ASN C C 1
ATOM 3729 O O . ASN C 1 48 ? -94.515 57.829 -20.667 1.00 87.75 46 ASN C O 1
ATOM 3734 N N . CYS C 1 49 ? -92.936 58.883 -21.906 1.00 92.74 47 CYS C N 1
ATOM 3735 C CA . CYS C 1 49 ? -93.551 58.633 -23.209 1.00 90.56 47 CYS C CA 1
ATOM 3736 C C . CYS C 1 49 ? -92.648 59.136 -24.340 1.00 86.13 47 CYS C C 1
ATOM 3737 O O . CYS C 1 49 ? -91.680 59.872 -24.111 1.00 80.20 47 CYS C O 1
ATOM 3740 N N . LEU C 1 50 ? -92.987 58.708 -25.553 1.00 82.44 48 LEU C N 1
ATOM 3741 C CA . LEU C 1 50 ? -92.383 59.201 -26.781 1.00 74.65 48 LEU C CA 1
ATOM 3742 C C . LEU C 1 50 ? -93.408 60.135 -27.421 1.00 77.32 48 LEU C C 1
ATOM 3743 O O . LEU C 1 50 ? -94.531 59.709 -27.737 1.00 72.41 48 LEU C O 1
ATOM 3748 N N . GLN C 1 51 ? -93.018 61.404 -27.584 1.00 77.35 49 GLN C N 1
ATOM 3749 C CA . GLN C 1 51 ? -93.883 62.452 -28.141 1.00 77.76 49 GLN C CA 1
ATOM 3750 C C . GLN C 1 51 ? -93.653 62.635 -29.633 1.00 73.21 49 GLN C C 1
ATOM 3751 O O . GLN C 1 51 ? -92.589 63.113 -30.051 1.00 70.77 49 GLN C O 1
ATOM 3757 N N . ILE C 1 52 ? -94.653 62.256 -30.424 1.00 70.51 50 ILE C N 1
ATOM 3758 C CA . ILE C 1 52 ? -94.594 62.411 -31.878 1.00 78.28 50 ILE C CA 1
ATOM 3759 C C . ILE C 1 52 ? -95.378 63.668 -32.223 1.00 78.71 50 ILE C C 1
ATOM 3760 O O . ILE C 1 52 ? -96.603 63.704 -32.078 1.00 73.44 50 ILE C O 1
ATOM 3765 N N . THR C 1 53 ? -94.663 64.683 -32.700 1.00 81.92 51 THR C N 1
ATOM 3766 C CA . THR C 1 53 ? -95.221 66.019 -32.918 1.00 81.09 51 THR C CA 1
ATOM 3767 C C . THR C 1 53 ? -94.877 66.525 -34.302 1.00 80.40 51 THR C C 1
ATOM 3768 O O . THR C 1 53 ? -93.849 66.149 -34.870 1.00 80.46 51 THR C O 1
ATOM 3772 N N . LEU C 1 54 ? -95.732 67.409 -34.816 1.00 82.57 52 LEU C N 1
ATOM 3773 C CA . LEU C 1 54 ? -95.560 67.997 -36.155 1.00 82.53 52 LEU C CA 1
ATOM 3774 C C . LEU C 1 54 ? -94.415 69.007 -36.154 1.00 79.98 52 LEU C C 1
ATOM 3775 O O . LEU C 1 54 ? -93.782 69.219 -37.180 1.00 75.06 52 LEU C O 1
ATOM 3780 N N . GLN C 1 55 ? -94.164 69.592 -34.982 1.00 83.30 53 GLN C N 1
ATOM 3781 C CA . GLN C 1 55 ? -93.214 70.677 -34.763 1.00 83.64 53 GLN C CA 1
ATOM 3782 C C . GLN C 1 55 ? -92.221 70.287 -33.678 1.00 80.55 53 GLN C C 1
ATOM 3783 O O . GLN C 1 55 ? -92.505 69.404 -32.873 1.00 80.06 53 GLN C O 1
ATOM 3789 N N . GLN C 1 56 ? -91.072 70.959 -33.637 1.00 78.47 54 GLN C N 1
ATOM 3790 C CA . GLN C 1 56 ? -90.118 70.781 -32.536 1.00 78.10 54 GLN C CA 1
ATOM 3791 C C . GLN C 1 56 ? -90.770 71.135 -31.195 1.00 83.15 54 GLN C C 1
ATOM 3792 O O . GLN C 1 56 ? -91.628 72.019 -31.140 1.00 89.80 54 GLN C O 1
ATOM 3798 N N . VAL C 1 57 ? -90.356 70.447 -30.128 1.00 85.39 55 VAL C N 1
ATOM 3799 C CA . VAL C 1 57 ? -90.902 70.674 -28.773 1.00 86.50 55 VAL C CA 1
ATOM 3800 C C . VAL C 1 57 ? -89.863 71.312 -27.863 1.00 81.44 55 VAL C C 1
ATOM 3801 O O . VAL C 1 57 ? -90.129 72.345 -27.251 1.00 79.94 55 VAL C O 1
ATOM 3805 N N . CYS C 1 58 ? -88.702 70.683 -27.753 1.00 79.11 56 CYS C N 1
ATOM 3806 C CA . CYS C 1 58 ? -87.611 71.222 -26.942 1.00 84.21 56 CYS C CA 1
ATOM 3807 C C . CYS C 1 58 ? -86.285 70.996 -27.656 1.00 84.23 56 CYS C C 1
ATOM 3808 O O . CYS C 1 58 ? -86.271 70.516 -28.791 1.00 83.73 56 CYS C O 1
ATOM 3811 N N . GLU C 1 59 ? -85.180 71.350 -27.005 1.00 85.74 57 GLU C N 1
ATOM 3812 C CA . GLU C 1 59 ? -83.859 71.255 -27.634 1.00 92.81 57 GLU C CA 1
ATOM 3813 C C . GLU C 1 59 ? -83.372 69.831 -27.862 1.00 92.60 57 GLU C C 1
ATOM 3814 O O . GLU C 1 59 ? -82.501 69.619 -28.705 1.00 89.67 57 GLU C O 1
ATOM 3820 N N . LEU C 1 60 ? -83.924 68.869 -27.119 1.00 93.06 58 LEU C N 1
ATOM 3821 C CA . LEU C 1 60 ? -83.581 67.449 -27.298 1.00 88.45 58 LEU C CA 1
ATOM 3822 C C . LEU C 1 60 ? -84.511 66.665 -28.234 1.00 80.62 58 LEU C C 1
ATOM 3823 O O . LEU C 1 60 ? -84.275 65.476 -28.459 1.00 80.50 58 LEU C O 1
ATOM 3828 N N . SER C 1 61 ? -85.539 67.317 -28.783 1.00 73.29 59 SER C N 1
ATOM 3829 C CA . SER C 1 61 ? -86.385 66.709 -29.816 1.00 72.28 59 SER C CA 1
ATOM 3830 C C . SER C 1 61 ? -85.571 66.366 -31.060 1.00 73.83 59 SER C C 1
ATOM 3831 O O . SER C 1 61 ? -84.688 67.132 -31.452 1.00 74.47 59 SER C O 1
ATOM 3834 N N . LYS C 1 62 ? -85.877 65.213 -31.663 1.00 74.05 60 LYS C N 1
ATOM 3835 C CA . LYS C 1 62 ? -85.179 64.715 -32.854 1.00 71.69 60 LYS C CA 1
ATOM 3836 C C . LYS C 1 62 ? -86.009 64.948 -34.136 1.00 73.20 60 LYS C C 1
ATOM 3837 O O . LYS C 1 62 ? -87.164 64.486 -34.219 1.00 64.72 60 LYS C O 1
ATOM 3843 N N . PRO C 1 63 ? -85.433 65.670 -35.132 1.00 73.43 61 PRO C N 1
ATOM 3844 C CA . PRO C 1 63 ? -86.033 65.662 -36.467 1.00 71.13 61 PRO C CA 1
ATOM 3845 C C . PRO C 1 63 ? -85.831 64.307 -37.140 1.00 69.08 61 PRO C C 1
ATOM 3846 O O . PRO C 1 63 ? -84.698 63.804 -37.167 1.00 69.66 61 PRO C O 1
ATOM 3850 N N . CYS C 1 64 ? -86.915 63.733 -37.660 1.00 65.71 62 CYS C N 1
ATOM 3851 C CA . CYS C 1 64 ? -86.879 62.439 -38.350 1.00 66.23 62 CYS C CA 1
ATOM 3852 C C . CYS C 1 64 ? -87.429 62.529 -39.773 1.00 66.43 62 CYS C C 1
ATOM 3853 O O . CYS C 1 64 ? -88.647 62.677 -39.966 1.00 63.57 62 CYS C O 1
ATOM 3856 N N . SER C 1 65 ? -86.526 62.442 -40.757 1.00 67.06 63 SER C N 1
ATOM 3857 C CA . SER C 1 65 ? -86.897 62.330 -42.179 1.00 66.72 63 SER C CA 1
ATOM 3858 C C . SER C 1 65 ? -87.204 60.865 -42.460 1.00 62.46 63 SER C C 1
ATOM 3859 O O . SER C 1 65 ? -86.298 60.028 -42.506 1.00 58.19 63 SER C O 1
ATOM 3862 N N . ALA C 1 66 ? -88.490 60.569 -42.629 1.00 60.64 64 ALA C N 1
ATOM 3863 C CA . ALA C 1 66 ? -88.973 59.193 -42.672 1.00 60.50 64 ALA C CA 1
ATOM 3864 C C . ALA C 1 66 ? -90.399 59.080 -43.166 1.00 59.94 64 ALA C C 1
ATOM 3865 O O . ALA C 1 66 ? -91.173 60.030 -43.134 1.00 61.59 64 ALA C O 1
ATOM 3867 N N . GLY C 1 67 ? -90.740 57.877 -43.602 1.00 62.15 65 GLY C N 1
ATOM 3868 C CA . GLY C 1 67 ? -92.120 57.502 -43.813 1.00 61.19 65 GLY C CA 1
ATOM 3869 C C . GLY C 1 67 ? -92.855 57.663 -42.501 1.00 60.76 65 GLY C C 1
ATOM 3870 O O . GLY C 1 67 ? -92.283 57.465 -41.409 1.00 61.20 65 GLY C O 1
ATOM 3871 N N . TYR C 1 68 ? -94.120 58.033 -42.621 1.00 59.42 66 TYR C N 1
ATOM 3872 C CA . TYR C 1 68 ? -94.930 58.413 -41.483 1.00 59.84 66 TYR C CA 1
ATOM 3873 C C . TYR C 1 68 ? -96.377 58.131 -41.787 1.00 60.06 66 TYR C C 1
ATOM 3874 O O . TYR C 1 68 ? -96.736 57.821 -42.921 1.00 57.48 66 TYR C O 1
ATOM 3883 N N . MET C 1 69 ? -97.198 58.275 -40.758 1.00 64.79 67 MET C N 1
ATOM 3884 C CA . MET C 1 69 ? -98.623 58.047 -40.856 1.00 68.69 67 MET C CA 1
ATOM 3885 C C . MET C 1 69 ? -99.402 59.260 -40.381 1.00 69.78 67 MET C C 1
ATOM 3886 O O . MET C 1 69 ? -98.905 60.062 -39.596 1.00 70.26 67 MET C O 1
ATOM 3891 N N . VAL C 1 70 ? -100.632 59.370 -40.875 1.00 72.59 68 VAL C N 1
ATOM 3892 C CA . VAL C 1 70 ? -101.603 60.365 -40.431 1.00 72.68 68 VAL C CA 1
ATOM 3893 C C . VAL C 1 70 ? -102.901 59.602 -40.219 1.00 72.45 68 VAL C C 1
ATOM 3894 O O . VAL C 1 70 ? -103.671 59.411 -41.156 1.00 67.81 68 VAL C O 1
ATOM 3898 N N . GLY C 1 71 ? -103.122 59.143 -38.992 1.00 79.65 69 GLY C N 1
ATOM 3899 C CA . GLY C 1 71 ? -104.256 58.265 -38.690 1.00 85.02 69 GLY C CA 1
ATOM 3900 C C . GLY C 1 71 ? -104.040 56.885 -39.296 1.00 88.09 69 GLY C C 1
ATOM 3901 O O . GLY C 1 71 ? -102.999 56.270 -39.063 1.00 89.60 69 GLY C O 1
ATOM 3902 N N . GLN C 1 72 ? -105.017 56.410 -40.075 1.00 90.38 70 GLN C N 1
ATOM 3903 C CA . GLN C 1 72 ? -104.909 55.144 -40.830 1.00 87.65 70 GLN C CA 1
ATOM 3904 C C . GLN C 1 72 ? -103.974 55.239 -42.036 1.00 82.89 70 GLN C C 1
ATOM 3905 O O . GLN C 1 72 ? -103.435 54.230 -42.469 1.00 78.15 70 GLN C O 1
ATOM 3911 N N . SER C 1 73 ? -103.806 56.443 -42.583 1.00 83.17 71 SER C N 1
ATOM 3912 C CA . SER C 1 73 ? -103.106 56.648 -43.853 1.00 85.24 71 SER C CA 1
ATOM 3913 C C . SER C 1 73 ? -101.603 56.783 -43.664 1.00 84.91 71 SER C C 1
ATOM 3914 O O . SER C 1 73 ? -101.146 57.395 -42.701 1.00 85.13 71 SER C O 1
ATOM 3917 N N . VAL C 1 74 ? -100.850 56.251 -44.622 1.00 82.61 72 VAL C N 1
ATOM 3918 C CA . VAL C 1 74 ? -99.387 56.183 -44.535 1.00 81.56 72 VAL C CA 1
ATOM 3919 C C . VAL C 1 74 ? -98.774 56.881 -45.755 1.00 76.42 72 VAL C C 1
ATOM 3920 O O . VAL C 1 74 ? -99.283 56.763 -46.867 1.00 76.69 72 VAL C O 1
ATOM 3924 N N . PHE C 1 75 ? -97.687 57.614 -45.522 1.00 71.80 73 PHE C N 1
ATOM 3925 C CA . PHE C 1 75 ? -97.104 58.504 -46.527 1.00 70.40 73 PHE C CA 1
ATOM 3926 C C . PHE C 1 75 ? -95.591 58.368 -46.605 1.00 68.93 73 PHE C C 1
ATOM 3927 O O . PHE C 1 75 ? -94.901 58.203 -45.598 1.00 68.13 73 PHE C O 1
ATOM 3935 N N . VAL C 1 76 ? -95.093 58.505 -47.825 1.00 68.42 74 VAL C N 1
ATOM 3936 C CA . VAL C 1 76 ? -93.696 58.280 -48.148 1.00 66.60 74 VAL C CA 1
ATOM 3937 C C . VAL C 1 76 ? -92.816 59.441 -47.648 1.00 64.66 74 VAL C C 1
ATOM 3938 O O . VAL C 1 76 ? -93.251 60.581 -47.574 1.00 65.54 74 VAL C O 1
ATOM 3942 N N . GLN C 1 77 ? -91.577 59.125 -47.299 1.00 63.78 75 GLN C N 1
ATOM 3943 C CA . GLN C 1 77 ? -90.568 60.119 -46.933 1.00 65.26 75 GLN C CA 1
ATOM 3944 C C . GLN C 1 77 ? -90.326 61.141 -48.054 1.00 67.68 75 GLN C C 1
ATOM 3945 O O . GLN C 1 77 ? -90.339 60.788 -49.235 1.00 69.87 75 GLN C O 1
ATOM 3951 N N . THR C 1 78 ? -90.106 62.401 -47.674 1.00 69.03 76 THR C N 1
ATOM 3952 C CA . THR C 1 78 ? -89.524 63.399 -48.585 1.00 69.84 76 THR C CA 1
ATOM 3953 C C . THR C 1 78 ? -88.036 63.598 -48.210 1.00 69.65 76 THR C C 1
ATOM 3954 O O . THR C 1 78 ? -87.736 64.071 -47.109 1.00 65.87 76 THR C O 1
ATOM 3958 N N . PRO C 1 79 ? -87.105 63.225 -49.113 1.00 70.03 77 PRO C N 1
ATOM 3959 C CA . PRO C 1 79 ? -85.669 63.259 -48.768 1.00 71.50 77 PRO C CA 1
ATOM 3960 C C . PRO C 1 79 ? -85.099 64.646 -48.441 1.00 71.95 77 PRO C C 1
ATOM 3961 O O . PRO C 1 79 ? -85.215 65.579 -49.233 1.00 69.92 77 PRO C O 1
ATOM 3965 N N . GLY C 1 80 ? -84.464 64.749 -47.279 1.00 76.20 78 GLY C N 1
ATOM 3966 C CA . GLY C 1 80 ? -83.931 66.023 -46.777 1.00 77.48 78 GLY C CA 1
ATOM 3967 C C . GLY C 1 80 ? -84.943 66.885 -46.040 1.00 74.80 78 GLY C C 1
ATOM 3968 O O . GLY C 1 80 ? -84.623 68.003 -45.638 1.00 76.24 78 GLY C O 1
ATOM 3969 N N . VAL C 1 81 ? -86.149 66.352 -45.846 1.00 71.98 79 VAL C N 1
ATOM 3970 C CA . VAL C 1 81 ? -87.268 67.083 -45.264 1.00 70.22 79 VAL C CA 1
ATOM 3971 C C . VAL C 1 81 ? -87.834 66.269 -44.100 1.00 71.24 79 VAL C C 1
ATOM 3972 O O . VAL C 1 81 ? -88.112 65.072 -44.225 1.00 71.55 79 VAL C O 1
ATOM 3976 N N . THR C 1 82 ? -88.025 66.951 -42.980 1.00 71.17 80 THR C N 1
ATOM 3977 C CA . THR C 1 82 ? -88.451 66.324 -41.750 1.00 74.30 80 THR C CA 1
ATOM 3978 C C . THR C 1 82 ? -89.973 66.108 -41.768 1.00 74.91 80 THR C C 1
ATOM 3979 O O . THR C 1 82 ? -90.727 66.977 -42.213 1.00 77.30 80 THR C O 1
ATOM 3983 N N . SER C 1 83 ? -90.389 64.938 -41.272 1.00 74.62 81 SER C N 1
ATOM 3984 C CA . SER C 1 83 ? -91.786 64.462 -41.309 1.00 72.33 81 SER C CA 1
ATOM 3985 C C . SER C 1 83 ? -92.495 64.558 -39.961 1.00 70.98 81 SER C C 1
ATOM 3986 O O . SER C 1 83 ? -93.673 64.916 -39.901 1.00 69.01 81 SER C O 1
ATOM 3989 N N . TYR C 1 84 ? -91.790 64.142 -38.909 1.00 70.11 82 TYR C N 1
ATOM 3990 C CA . TYR C 1 84 ? -92.236 64.287 -37.520 1.00 68.74 82 TYR C CA 1
ATOM 3991 C C . TYR C 1 84 ? -91.023 64.545 -36.650 1.00 67.56 82 TYR C C 1
ATOM 3992 O O . TYR C 1 84 ? -89.885 64.275 -37.058 1.00 61.75 82 TYR C O 1
ATOM 4001 N N . TRP C 1 85 ? -91.291 65.083 -35.462 1.00 70.65 83 TRP C N 1
ATOM 4002 C CA . TRP C 1 85 ? -90.287 65.262 -34.420 1.00 73.71 83 TRP C CA 1
ATOM 4003 C C . TRP C 1 85 ? -90.556 64.217 -33.340 1.00 70.72 83 TRP C C 1
ATOM 4004 O O . TRP C 1 85 ? -91.710 63.897 -33.064 1.00 69.65 83 TRP C O 1
ATOM 4015 N N . LEU C 1 86 ? -89.492 63.672 -32.757 1.00 69.94 84 LEU C N 1
ATOM 4016 C CA . LEU C 1 86 ? -89.609 62.718 -31.647 1.00 72.01 84 LEU C CA 1
ATOM 4017 C C . LEU C 1 86 ? -88.962 63.282 -30.393 1.00 72.65 84 LEU C C 1
ATOM 4018 O O . LEU C 1 86 ? -87.806 63.707 -30.429 1.00 68.86 84 LEU C O 1
ATOM 4023 N N . THR C 1 87 ? -89.702 63.254 -29.288 1.00 76.04 85 THR C N 1
ATOM 4024 C CA . THR C 1 87 ? -89.214 63.712 -27.986 1.00 79.69 85 THR C CA 1
ATOM 4025 C C . THR C 1 87 ? -89.453 62.594 -26.976 1.00 76.28 85 THR C C 1
ATOM 4026 O O . THR C 1 87 ? -90.588 62.147 -26.820 1.00 73.87 85 THR C O 1
ATOM 4030 N N . GLU C 1 88 ? -88.401 62.143 -26.297 1.00 74.79 86 GLU C N 1
ATOM 4031 C CA . GLU C 1 88 ? -88.531 61.070 -25.308 1.00 78.91 86 GLU C CA 1
ATOM 4032 C C . GLU C 1 88 ? -88.475 61.588 -23.877 1.00 81.02 86 GLU C C 1
ATOM 4033 O O . GLU C 1 88 ? -87.431 62.045 -23.418 1.00 79.83 86 GLU C O 1
ATOM 4039 N N . TRP C 1 89 ? -89.594 61.453 -23.170 1.00 88.40 87 TRP C N 1
ATOM 4040 C CA . TRP C 1 89 ? -89.720 61.871 -21.772 1.00 94.12 87 TRP C CA 1
ATOM 4041 C C . TRP C 1 89 ? -89.365 60.741 -20.785 1.00 96.89 87 TRP C C 1
ATOM 4042 O O . TRP C 1 89 ? -89.768 59.591 -20.982 1.00 103.00 87 TRP C O 1
ATOM 4053 N N . VAL C 1 90 ? -88.602 61.086 -19.739 1.00 101.55 88 VAL C N 1
ATOM 4054 C CA . VAL C 1 90 ? -88.224 60.162 -18.639 1.00 99.41 88 VAL C CA 1
ATOM 4055 C C . VAL C 1 90 ? -88.488 60.802 -17.257 1.00 96.38 88 VAL C C 1
ATOM 4056 O O . VAL C 1 90 ? -87.715 61.634 -16.767 1.00 83.09 88 VAL C O 1
ATOM 4060 N N . ASP C 1 91 ? -89.615 60.414 -16.656 1.00 102.47 89 ASP C N 1
ATOM 4061 C CA . ASP C 1 91 ? -90.094 60.956 -15.365 1.00 107.07 89 ASP C CA 1
ATOM 4062 C C . ASP C 1 91 ? -90.265 62.489 -15.349 1.00 103.45 89 ASP C C 1
ATOM 4063 O O . ASP C 1 91 ? -90.077 63.130 -14.312 1.00 110.11 89 ASP C O 1
ATOM 4068 N N . GLY C 1 92 ? -90.654 63.055 -16.492 1.00 96.26 90 GLY C N 1
ATOM 4069 C CA . GLY C 1 92 ? -90.803 64.506 -16.656 1.00 90.25 90 GLY C CA 1
ATOM 4070 C C . GLY C 1 92 ? -89.753 65.120 -17.566 1.00 87.15 90 GLY C C 1
ATOM 4071 O O . GLY C 1 92 ? -90.102 65.795 -18.523 1.00 87.22 90 GLY C O 1
ATOM 4072 N N . LYS C 1 93 ? -88.474 64.885 -17.262 1.00 85.45 91 LYS C N 1
ATOM 4073 C CA . LYS C 1 93 ? -87.343 65.423 -18.051 1.00 85.26 91 LYS C CA 1
ATOM 4074 C C . LYS C 1 93 ? -87.197 64.688 -19.388 1.00 81.86 91 LYS C C 1
ATOM 4075 O O . LYS C 1 93 ? -87.728 63.600 -19.551 1.00 80.18 91 LYS C O 1
ATOM 4077 N N . ALA C 1 94 ? -86.483 65.292 -20.337 1.00 81.46 92 ALA C N 1
ATOM 4078 C CA . ALA C 1 94 ? -86.246 64.695 -21.660 1.00 80.23 92 ALA C CA 1
ATOM 4079 C C . ALA C 1 94 ? -84.811 64.216 -21.786 1.00 84.53 92 ALA C C 1
ATOM 4080 O O . ALA C 1 94 ? -83.898 64.965 -21.459 1.00 86.94 92 ALA C O 1
ATOM 4082 N N . ARG C 1 95 ? -84.609 62.981 -22.253 1.00 90.41 93 ARG C N 1
ATOM 4083 C CA . ARG C 1 95 ? -83.263 62.518 -22.644 1.00 96.85 93 ARG C CA 1
ATOM 4084 C C . ARG C 1 95 ? -83.203 62.286 -24.153 1.00 87.57 93 ARG C C 1
ATOM 4085 O O . ARG C 1 95 ? -84.203 61.929 -24.773 1.00 76.26 93 ARG C O 1
ATOM 4093 N N . ALA C 1 96 ? -82.015 62.506 -24.716 1.00 85.22 94 ALA C N 1
ATOM 4094 C CA . ALA C 1 96 ? -81.787 62.509 -26.165 1.00 83.53 94 ALA C CA 1
ATOM 4095 C C . ALA C 1 96 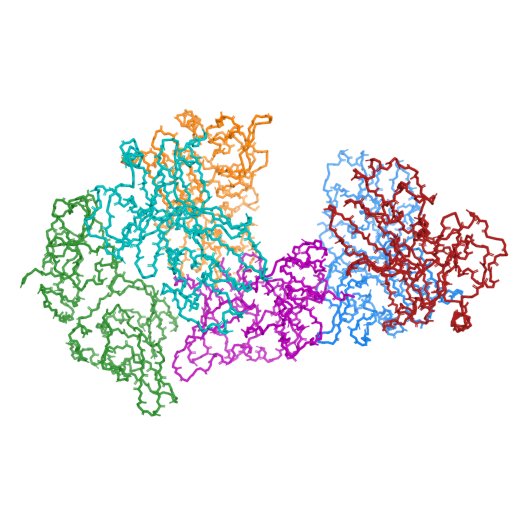? -81.847 61.129 -26.808 1.00 79.67 94 ALA C C 1
ATOM 4096 O O . ALA C 1 96 ? -81.332 60.156 -26.259 1.00 80.12 94 ALA C O 1
ATOM 4098 N N . LEU C 1 97 ? -82.459 61.073 -27.989 1.00 75.65 95 LEU C N 1
ATOM 4099 C CA . LEU C 1 97 ? -82.545 59.850 -28.780 1.00 75.53 95 LEU C CA 1
ATOM 4100 C C . LEU C 1 97 ? -81.250 59.632 -29.571 1.00 74.84 95 LEU C C 1
ATOM 4101 O O . LEU C 1 97 ? -80.537 60.596 -29.844 1.00 71.35 95 LEU C O 1
ATOM 4106 N N . PRO C 1 98 ? -80.940 58.369 -29.942 1.00 74.79 96 PRO C N 1
ATOM 4107 C CA . PRO C 1 98 ? -79.704 58.105 -30.675 1.00 75.20 96 PRO C CA 1
ATOM 4108 C C . PRO C 1 98 ? -79.888 58.279 -32.178 1.00 75.29 96 PRO C C 1
ATOM 4109 O O . PRO C 1 98 ? -81.021 58.440 -32.649 1.00 73.55 96 PRO C O 1
ATOM 4113 N N . ASP C 1 99 ? -78.778 58.233 -32.914 1.00 74.52 97 ASP C N 1
ATOM 4114 C CA . ASP C 1 99 ? -78.810 58.279 -34.381 1.00 76.90 97 ASP C CA 1
ATOM 4115 C C . ASP C 1 99 ? -79.388 56.987 -34.958 1.00 76.86 97 ASP C C 1
ATOM 4116 O O . ASP C 1 99 ? -79.047 55.889 -34.514 1.00 84.30 97 ASP C O 1
ATOM 4121 N N . SER C 1 100 ? -80.265 57.136 -35.945 1.00 72.35 98 SER C N 1
ATOM 4122 C CA . SER C 1 100 ? -80.866 56.002 -36.640 1.00 68.85 98 SER C CA 1
ATOM 4123 C C . SER C 1 100 ? -81.266 56.425 -38.033 1.00 67.52 98 SER C C 1
ATOM 4124 O O . SER C 1 100 ? -81.827 57.508 -38.205 1.00 73.15 98 SER C O 1
ATOM 4127 N N . LEU C 1 101 ? -80.992 55.575 -39.019 1.00 62.68 99 LEU C N 1
ATOM 4128 C CA . LEU C 1 101 ? -81.598 55.727 -40.338 1.00 62.82 99 LEU C CA 1
ATOM 4129 C C . LEU C 1 101 ? -83.067 55.351 -40.228 1.00 62.27 99 LEU C C 1
ATOM 4130 O O . LEU C 1 101 ? -83.473 54.727 -39.248 1.00 67.47 99 LEU C O 1
ATOM 4135 N N . PHE C 1 102 ? -83.870 55.755 -41.205 1.00 59.36 100 PHE C N 1
ATOM 4136 C CA . PHE C 1 102 ? -85.316 55.501 -41.147 1.00 59.03 100 PHE C CA 1
ATOM 4137 C C . PHE C 1 102 ? -85.878 54.917 -42.424 1.00 57.10 100 PHE C C 1
ATOM 4138 O O . PHE C 1 102 ? -85.344 55.125 -43.503 1.00 53.05 100 PHE C O 1
ATOM 4146 N N . SER C 1 103 ? -86.983 54.200 -42.284 1.00 59.42 101 SER C N 1
ATOM 4147 C CA . SER C 1 103 ? -87.610 53.547 -43.421 1.00 62.97 101 SER C CA 1
ATOM 4148 C C . SER C 1 103 ? -88.506 54.562 -44.097 1.00 63.29 101 SER C C 1
ATOM 4149 O O . SER C 1 103 ? -89.160 55.359 -43.423 1.00 66.28 101 SER C O 1
ATOM 4152 N N . SER C 1 104 ? -88.534 54.515 -45.427 1.00 62.37 102 SER C N 1
ATOM 4153 C CA . SER C 1 104 ? -89.165 55.548 -46.250 1.00 60.47 102 SER C CA 1
ATOM 4154 C C . SER C 1 104 ? -90.685 55.490 -46.354 1.00 57.82 102 SER C C 1
ATOM 4155 O O . SER C 1 104 ? -91.290 56.400 -46.902 1.00 60.03 102 SER C O 1
ATOM 4158 N N . GLY C 1 105 ? -91.299 54.421 -45.863 1.00 58.45 103 GLY C N 1
ATOM 4159 C CA . GLY C 1 105 ? -92.745 54.219 -46.002 1.00 58.08 103 GLY C CA 1
ATOM 4160 C C . GLY C 1 105 ? -93.128 53.440 -47.245 1.00 54.88 103 GLY C C 1
ATOM 4161 O O . GLY C 1 105 ? -94.281 53.054 -47.412 1.00 52.88 103 GLY C O 1
ATOM 4162 N N . ARG C 1 106 ? -92.156 53.181 -48.106 1.00 54.47 104 ARG C N 1
ATOM 4163 C CA . ARG C 1 106 ? -92.418 52.506 -49.368 1.00 58.84 104 ARG C CA 1
ATOM 4164 C C . ARG C 1 106 ? -92.916 51.053 -49.249 1.00 59.93 104 ARG C C 1
ATOM 4165 O O . ARG C 1 106 ? -93.631 50.591 -50.140 1.00 60.70 104 ARG C O 1
ATOM 4173 N N . PHE C 1 107 ? -92.551 50.338 -48.180 1.00 61.55 105 PHE C N 1
ATOM 4174 C CA . PHE C 1 107 ? -92.986 48.935 -48.020 1.00 62.36 105 PHE C CA 1
ATOM 4175 C C . PHE C 1 107 ? -94.492 48.895 -47.915 1.00 66.17 105 PHE C C 1
ATOM 4176 O O . PHE C 1 107 ? -95.139 48.115 -48.617 1.00 70.30 105 PHE C O 1
ATOM 4184 N N . GLU C 1 108 ? -95.038 49.773 -47.074 1.00 66.30 106 GLU C N 1
ATOM 4185 C CA . GLU C 1 108 ? -96.472 49.725 -46.733 1.00 68.71 106 GLU C CA 1
ATOM 4186 C C . GLU C 1 108 ? -97.376 50.366 -47.787 1.00 69.99 106 GLU C C 1
ATOM 4187 O O . GLU C 1 108 ? -98.554 50.039 -47.857 1.00 76.68 106 GLU C O 1
ATOM 4193 N N . THR C 1 109 ? -96.830 51.257 -48.607 1.00 73.19 107 THR C N 1
ATOM 4194 C CA . THR C 1 109 ? -97.545 51.769 -49.786 1.00 75.72 107 THR C CA 1
ATOM 4195 C C . THR C 1 109 ? -97.382 50.817 -50.988 1.00 75.11 107 THR C C 1
ATOM 4196 O O . THR C 1 109 ? -98.107 50.907 -51.975 1.00 69.49 107 THR C O 1
ATOM 4200 N N . ASN C 1 110 ? -96.418 49.909 -50.872 1.00 79.76 108 ASN C N 1
ATOM 4201 C CA . ASN C 1 110 ? -95.987 48.997 -51.935 1.00 83.12 108 ASN C CA 1
ATOM 4202 C C . ASN C 1 110 ? -95.304 49.696 -53.131 1.00 76.50 108 ASN C C 1
ATOM 4203 O O . ASN C 1 110 ? -95.211 49.129 -54.214 1.00 78.12 108 ASN C O 1
ATOM 4208 N N . SER C 1 111 ? -94.782 50.900 -52.911 1.00 70.27 109 SER C N 1
ATOM 4209 C CA . SER C 1 111 ? -94.167 51.682 -53.973 1.00 70.74 109 SER C CA 1
ATOM 4210 C C . SER C 1 111 ? -92.748 51.211 -54.222 1.00 70.37 109 SER C C 1
ATOM 4211 O O . SER C 1 111 ? -91.905 51.346 -53.349 1.00 77.97 109 SER C O 1
ATOM 4214 N N . ARG C 1 112 ? -92.477 50.692 -55.418 1.00 67.93 110 ARG C N 1
ATOM 4215 C CA . ARG C 1 112 ? -91.107 50.314 -55.805 1.00 68.84 110 ARG C CA 1
ATOM 4216 C C . ARG C 1 112 ? -90.312 51.438 -56.480 1.00 68.13 110 ARG C C 1
ATOM 4217 O O . ARG C 1 112 ? -89.198 51.198 -56.965 1.00 63.64 110 ARG C O 1
ATOM 4225 N N . ALA C 1 113 ? -90.861 52.657 -56.488 1.00 68.77 111 ALA C N 1
ATOM 4226 C CA . ALA C 1 113 ? -90.299 53.772 -57.266 1.00 69.58 111 ALA C CA 1
ATOM 4227 C C . ALA C 1 113 ? -89.295 54.576 -56.462 1.00 69.45 111 ALA C C 1
ATOM 4228 O O . ALA C 1 113 ? -89.391 54.643 -55.231 1.00 72.12 111 ALA C O 1
ATOM 4230 N N . PHE C 1 114 ? -88.353 55.206 -57.159 1.00 65.35 112 PHE C N 1
ATOM 4231 C CA . PHE C 1 114 ? -87.349 56.034 -56.491 1.00 68.99 112 PHE C CA 1
ATOM 4232 C C . PHE C 1 114 ? -88.014 57.275 -55.866 1.00 70.09 112 PHE C C 1
ATOM 4233 O O . PHE C 1 114 ? -88.986 57.797 -56.405 1.00 69.91 112 PHE C O 1
ATOM 4241 N N . LEU C 1 115 ? -87.502 57.734 -54.726 1.00 73.53 113 LEU C N 1
ATOM 4242 C CA . LEU C 1 115 ? -88.036 58.942 -54.060 1.00 73.29 113 LEU C CA 1
ATOM 4243 C C . LEU C 1 115 ? -87.716 60.235 -54.799 1.00 75.80 113 LEU C C 1
ATOM 4244 O O . LEU C 1 115 ? -88.476 61.191 -54.724 1.00 81.76 113 LEU C O 1
ATOM 4249 N N . ASP C 1 116 ? -86.575 60.266 -55.476 1.00 78.61 114 ASP C N 1
ATOM 4250 C CA . ASP C 1 116 ? -86.192 61.392 -56.326 1.00 79.35 114 ASP C CA 1
ATOM 4251 C C . ASP C 1 116 ? -85.125 60.942 -57.335 1.00 82.74 114 ASP C C 1
ATOM 4252 O O . ASP C 1 116 ? -84.683 59.791 -57.303 1.00 89.43 114 ASP C O 1
ATOM 4257 N N . GLU C 1 117 ? -84.715 61.844 -58.220 1.00 82.56 115 GLU C N 1
ATOM 4258 C CA . GLU C 1 117 ? -83.689 61.542 -59.213 1.00 87.19 115 GLU C CA 1
ATOM 4259 C C . GLU C 1 117 ? -82.334 61.237 -58.559 1.00 84.68 115 GLU C C 1
ATOM 4260 O O . GLU C 1 117 ? -81.578 60.413 -59.068 1.00 91.59 115 GLU C O 1
ATOM 4266 N N . ALA C 1 118 ? -82.038 61.887 -57.437 1.00 82.02 116 ALA C N 1
ATOM 4267 C CA . ALA C 1 118 ? -80.769 61.678 -56.725 1.00 83.90 116 ALA C CA 1
ATOM 4268 C C . ALA C 1 118 ? -80.559 60.227 -56.274 1.00 86.08 116 ALA C C 1
ATOM 4269 O O . ALA C 1 118 ? -79.430 59.729 -56.298 1.00 83.25 116 ALA C O 1
ATOM 4271 N N . GLU C 1 119 ? -81.648 59.569 -55.866 1.00 88.20 117 GLU C N 1
ATOM 4272 C CA . GLU C 1 119 ? -81.630 58.144 -55.504 1.00 87.38 117 GLU C CA 1
ATOM 4273 C C . GLU C 1 119 ? -81.370 57.273 -56.719 1.00 85.35 117 GLU C C 1
ATOM 4274 O O . GLU C 1 119 ? -80.568 56.345 -56.665 1.00 90.16 117 GLU C O 1
ATOM 4280 N N . GLU C 1 120 ? -82.074 57.569 -57.802 1.00 82.17 118 GLU C N 1
ATOM 4281 C CA . GLU C 1 120 ? -81.897 56.870 -59.073 1.00 84.56 118 GLU C CA 1
ATOM 4282 C C . GLU C 1 120 ? -80.475 56.989 -59.627 1.00 83.56 118 GLU C C 1
ATOM 4283 O O . GLU C 1 120 ? -79.959 56.040 -60.213 1.00 84.77 118 GLU C O 1
ATOM 4289 N N . LYS C 1 121 ? -79.856 58.151 -59.449 1.00 86.65 119 LYS C N 1
ATOM 4290 C CA . LYS C 1 121 ? -78.461 58.348 -59.853 1.00 94.05 119 LYS C CA 1
ATOM 4291 C C . LYS C 1 121 ? -77.507 57.584 -58.928 1.00 88.95 119 LYS C C 1
ATOM 4292 O O . LYS C 1 121 ? -76.514 57.009 -59.384 1.00 87.43 119 LYS C O 1
ATOM 4298 N N . PHE C 1 122 ? -77.825 57.585 -57.635 1.00 86.84 120 PHE C N 1
ATOM 4299 C CA . PHE C 1 122 ? -77.064 56.846 -56.617 1.00 85.67 120 PHE C CA 1
ATOM 4300 C C . PHE C 1 122 ? -77.109 55.332 -56.833 1.00 84.83 120 PHE C C 1
ATOM 4301 O O . PHE C 1 122 ? -76.104 54.645 -56.631 1.00 83.74 120 PHE C O 1
ATOM 4309 N N . ALA C 1 123 ? -78.279 54.826 -57.227 1.00 84.55 121 ALA C N 1
ATOM 4310 C CA . ALA C 1 123 ? -78.471 53.399 -57.527 1.00 82.28 121 ALA C CA 1
ATOM 4311 C C . ALA C 1 123 ? -77.593 52.943 -58.695 1.00 81.41 121 ALA C C 1
ATOM 4312 O O . ALA C 1 123 ? -76.929 51.913 -58.607 1.00 84.35 121 ALA C O 1
ATOM 4314 N N . ALA C 1 124 ? -77.588 53.716 -59.778 1.00 80.60 122 ALA C N 1
ATOM 4315 C CA . ALA C 1 124 ? -76.751 53.414 -60.942 1.00 79.32 122 ALA C CA 1
ATOM 4316 C C . ALA C 1 124 ? -75.263 53.520 -60.607 1.00 80.85 122 ALA C C 1
ATOM 4317 O O . ALA C 1 124 ? -74.443 52.800 -61.177 1.00 81.19 122 ALA C O 1
ATOM 4319 N N . ALA C 1 125 ? -74.925 54.413 -59.681 1.00 82.28 123 ALA C N 1
ATOM 4320 C CA . ALA C 1 125 ? -73.549 54.553 -59.202 1.00 84.81 123 ALA C CA 1
ATOM 4321 C C . ALA C 1 125 ? -73.084 53.360 -58.371 1.00 83.76 123 ALA C C 1
ATOM 4322 O O . ALA C 1 125 ? -71.924 52.986 -58.447 1.00 82.90 123 ALA C O 1
ATOM 4324 N N . HIS C 1 126 ? -73.983 52.775 -57.580 1.00 87.01 124 HIS C N 1
ATOM 4325 C CA . HIS C 1 126 ? -73.671 51.603 -56.740 1.00 88.03 124 HIS C CA 1
ATOM 4326 C C . HIS C 1 126 ? -74.577 50.428 -57.131 1.00 85.03 124 HIS C C 1
ATOM 4327 O O . HIS C 1 126 ? -75.445 50.021 -56.352 1.00 80.95 124 HIS C O 1
ATOM 4334 N N . PRO C 1 127 ? -74.375 49.879 -58.345 1.00 84.70 125 PRO C N 1
ATOM 4335 C CA . PRO C 1 127 ? -75.311 48.915 -58.949 1.00 86.43 125 PRO C CA 1
ATOM 4336 C C . PRO C 1 127 ? -75.316 47.529 -58.305 1.00 87.11 125 PRO C C 1
ATOM 4337 O O . PRO C 1 127 ? -76.361 46.869 -58.276 1.00 83.35 125 PRO C O 1
ATOM 4341 N N . HIS C 1 128 ? -74.163 47.106 -57.791 1.00 91.63 126 HIS C N 1
ATOM 4342 C CA . HIS C 1 128 ? -74.032 45.799 -57.152 1.00 96.14 126 HIS C CA 1
ATOM 4343 C C . HIS C 1 128 ? -74.773 45.781 -55.820 1.00 93.30 126 HIS C C 1
ATOM 4344 O O . HIS C 1 128 ? -75.242 44.733 -55.397 1.00 106.01 126 HIS C O 1
ATOM 4351 N N . ALA C 1 129 ? -74.847 46.939 -55.162 1.00 83.04 127 ALA C N 1
ATOM 4352 C CA . ALA C 1 129 ? -75.546 47.087 -53.880 1.00 75.08 127 ALA C CA 1
ATOM 4353 C C . ALA C 1 129 ? -77.038 47.374 -54.005 1.00 70.03 127 ALA C C 1
ATOM 4354 O O . ALA C 1 129 ? -77.755 47.251 -53.024 1.00 67.04 127 ALA C O 1
ATOM 4356 N N . CYS C 1 130 ? -77.501 47.750 -55.194 1.00 70.32 128 CYS C N 1
ATOM 4357 C CA . CYS C 1 130 ? -78.816 48.392 -55.350 1.00 72.89 128 CYS C CA 1
ATOM 4358 C C . CYS C 1 130 ? -79.728 47.814 -56.435 1.00 72.80 128 CYS C C 1
ATOM 4359 O O . CYS C 1 130 ? -80.926 47.634 -56.215 1.00 70.15 128 CYS C O 1
ATOM 4362 N N . LEU C 1 131 ? -79.172 47.565 -57.611 1.00 74.43 129 LEU C N 1
ATOM 4363 C CA . LEU C 1 131 ? -79.963 47.121 -58.750 1.00 78.46 129 LEU C CA 1
ATOM 4364 C C . LEU C 1 131 ? -80.245 45.624 -58.727 1.00 76.90 129 LEU C C 1
ATOM 4365 O O . LEU C 1 131 ? -81.314 45.188 -59.143 1.00 75.75 129 LEU C O 1
ATOM 4370 N N . GLY C 1 132 ? -79.289 44.843 -58.245 1.00 75.34 130 GLY C N 1
ATOM 4371 C CA . GLY C 1 132 ? -79.442 43.406 -58.208 1.00 74.76 130 GLY C CA 1
ATOM 4372 C C . GLY C 1 132 ? -78.759 42.823 -59.417 1.00 77.20 130 GLY C C 1
ATOM 4373 O O . GLY C 1 132 ? -79.169 43.066 -60.550 1.00 74.78 130 GLY C O 1
ATOM 4374 N N . GLU C 1 133 ? -77.708 42.057 -59.145 1.00 85.26 131 GLU C N 1
ATOM 4375 C CA . GLU C 1 133 ? -76.887 41.391 -60.147 1.00 89.23 131 GLU C CA 1
ATOM 4376 C C . GLU C 1 133 ? -77.313 39.933 -60.177 1.00 84.16 131 GLU C C 1
ATOM 4377 O O . GLU C 1 133 ? -77.998 39.461 -59.273 1.00 85.41 131 GLU C O 1
ATOM 4383 N N . ILE C 1 134 ? -76.912 39.221 -61.217 1.00 82.76 132 ILE C N 1
ATOM 4384 C CA . ILE C 1 134 ? -77.208 37.798 -61.312 1.00 80.84 132 ILE C CA 1
ATOM 4385 C C . ILE C 1 134 ? -75.922 37.040 -61.575 1.00 79.89 132 ILE C C 1
ATOM 4386 O O . ILE C 1 134 ? -75.211 37.338 -62.529 1.00 79.26 132 ILE C O 1
ATOM 4391 N N . ASN C 1 135 ? -75.600 36.084 -60.716 1.00 83.97 133 ASN C N 1
ATOM 4392 C CA . ASN C 1 135 ? -74.332 35.357 -60.825 1.00 82.37 133 ASN C CA 1
ATOM 4393 C C . ASN C 1 135 ? -74.580 33.883 -60.819 1.00 80.74 133 ASN C C 1
ATOM 4394 O O . ASN C 1 135 ? -74.968 33.340 -59.785 1.00 87.44 133 ASN C O 1
ATOM 4399 N N . LYS C 1 136 ? -74.349 33.222 -61.949 1.00 77.36 134 LYS C N 1
ATOM 4400 C CA . LYS C 1 136 ? -74.585 31.782 -62.040 1.00 77.02 134 LYS C CA 1
ATOM 4401 C C . LYS C 1 136 ? -76.036 31.467 -61.608 1.00 75.18 134 LYS C C 1
ATOM 4402 O O . LYS C 1 136 ? -76.965 32.016 -62.197 1.00 73.00 134 LYS C O 1
ATOM 4406 N N . SER C 1 137 ? -76.235 30.639 -60.581 1.00 75.31 135 SER C N 1
ATOM 4407 C CA . SER C 1 137 ? -77.566 30.300 -60.100 1.00 75.14 135 SER C CA 1
ATOM 4408 C C . SER C 1 137 ? -78.038 31.189 -58.967 1.00 74.11 135 SER C C 1
ATOM 4409 O O . SER C 1 137 ? -79.108 30.944 -58.421 1.00 74.72 135 SER C O 1
ATOM 4412 N N . THR C 1 138 ? -77.260 32.204 -58.599 1.00 74.00 136 THR C N 1
ATOM 4413 C CA . THR C 1 138 ? -77.619 33.053 -57.473 1.00 73.97 136 THR C CA 1
ATOM 4414 C C . THR C 1 138 ? -77.880 34.470 -57.873 1.00 73.80 136 THR C C 1
ATOM 4415 O O . THR C 1 138 ? -77.277 34.999 -58.798 1.00 74.40 136 THR C O 1
ATOM 4419 N N . VAL C 1 139 ? -78.773 35.078 -57.112 1.00 74.84 137 VAL C N 1
ATOM 4420 C CA . VAL C 1 139 ? -79.119 36.466 -57.262 1.00 72.17 137 VAL C CA 1
ATOM 4421 C C . VAL C 1 139 ? -78.330 37.179 -56.199 1.00 69.69 137 VAL C C 1
ATOM 4422 O O . VAL C 1 139 ? -78.418 36.824 -55.032 1.00 67.97 137 VAL C O 1
ATOM 4426 N N . GLY C 1 140 ? -77.560 38.178 -56.611 1.00 69.43 138 GLY C N 1
ATOM 4427 C CA . GLY C 1 140 ? -76.771 38.989 -55.699 1.00 67.82 138 GLY C CA 1
ATOM 4428 C C . GLY C 1 140 ? -77.359 40.379 -55.558 1.00 67.78 138 GLY C C 1
ATOM 4429 O O . GLY C 1 140 ? -78.069 40.856 -56.434 1.00 70.70 138 GLY C O 1
ATOM 4430 N N . GLY C 1 141 ? -77.113 41.000 -54.414 1.00 68.01 139 GLY C N 1
ATOM 4431 C CA . GLY C 1 141 ? -77.203 42.445 -54.275 1.00 68.50 139 GLY C CA 1
ATOM 4432 C C . GLY C 1 141 ? -78.465 43.211 -54.627 1.00 69.99 139 GLY C C 1
ATOM 4433 O O . GLY C 1 141 ? -78.386 44.399 -54.929 1.00 75.95 139 GLY C O 1
ATOM 4434 N N . SER C 1 142 ? -79.619 42.556 -54.617 1.00 70.20 140 SER C N 1
ATOM 4435 C CA . SER C 1 142 ? -80.890 43.279 -54.663 1.00 71.37 140 SER C CA 1
ATOM 4436 C C . SER C 1 142 ? -81.307 43.570 -53.216 1.00 70.60 140 SER C C 1
ATOM 4437 O O . SER C 1 142 ? -82.111 42.831 -52.620 1.00 65.73 140 SER C O 1
ATOM 4440 N N . HIS C 1 143 ? -80.732 44.645 -52.665 1.00 70.25 141 HIS C N 1
ATOM 4441 C CA . HIS C 1 143 ? -80.921 45.028 -51.246 1.00 71.16 141 HIS C CA 1
ATOM 4442 C C . HIS C 1 143 ? -81.886 46.183 -50.956 1.00 65.96 141 HIS C C 1
ATOM 4443 O O . HIS C 1 143 ? -82.089 46.509 -49.796 1.00 65.89 141 HIS C O 1
ATOM 4450 N N . PHE C 1 144 ? -82.485 46.783 -51.982 1.00 64.77 142 PHE C N 1
ATOM 4451 C CA . PHE C 1 144 ? -83.442 47.896 -51.804 1.00 62.15 142 PHE C CA 1
ATOM 4452 C C . PHE C 1 144 ? -84.799 47.585 -52.424 1.00 58.87 142 PHE C C 1
ATOM 4453 O O . PHE C 1 144 ? -84.906 46.722 -53.280 1.00 54.15 142 PHE C O 1
ATOM 4461 N N . ILE C 1 145 ? -85.834 48.299 -51.994 1.00 60.71 143 ILE C N 1
ATOM 4462 C CA . ILE C 1 145 ? -87.204 48.066 -52.489 1.00 64.08 143 ILE C CA 1
ATOM 4463 C C . ILE C 1 145 ? -87.345 48.240 -54.007 1.00 65.43 143 ILE C C 1
ATOM 4464 O O . ILE C 1 145 ? -88.131 47.543 -54.656 1.00 66.90 143 ILE C O 1
ATOM 4469 N N . PHE C 1 146 ? -86.563 49.166 -54.557 1.00 66.89 144 PHE C N 1
ATOM 4470 C CA . PHE C 1 146 ? -86.482 49.387 -56.014 1.00 65.53 144 PHE C CA 1
ATOM 4471 C C . PHE C 1 146 ? -85.620 48.360 -56.757 1.00 62.15 144 PHE C C 1
ATOM 4472 O O . PHE C 1 146 ? -85.464 48.468 -57.958 1.00 63.34 144 PHE C O 1
ATOM 4480 N N . SER C 1 147 ? -85.071 47.369 -56.061 1.00 63.32 145 SER C N 1
ATOM 4481 C CA . SER C 1 147 ? -84.161 46.406 -56.673 1.00 66.45 145 SER C CA 1
ATOM 4482 C C . SER C 1 147 ? -84.925 45.416 -57.541 1.00 67.14 145 SER C C 1
ATOM 4483 O O . SER C 1 147 ? -86.148 45.317 -57.454 1.00 68.07 145 SER C O 1
ATOM 4486 N N . GLN C 1 148 ? -84.186 44.668 -58.353 1.00 69.13 146 GLN C N 1
ATOM 4487 C CA . GLN C 1 148 ? -84.752 44.017 -59.521 1.00 74.02 146 GLN C CA 1
ATOM 4488 C C . GLN C 1 148 ? -85.464 42.717 -59.215 1.00 73.55 146 GLN C C 1
ATOM 4489 O O . GLN C 1 148 ? -86.655 42.587 -59.506 1.00 79.26 146 GLN C O 1
ATOM 4495 N N . TYR C 1 149 ? -84.762 41.765 -58.611 1.00 69.22 147 TYR C N 1
ATOM 4496 C CA . TYR C 1 149 ? -85.246 40.371 -58.579 1.00 67.62 147 TYR C CA 1
ATOM 4497 C C . TYR C 1 149 ? -86.081 39.996 -57.360 1.00 64.74 147 TYR C C 1
ATOM 4498 O O . TYR C 1 149 ? -86.025 38.864 -56.892 1.00 65.40 147 TYR C O 1
ATOM 4507 N N . LEU C 1 150 ? -86.907 40.927 -56.897 1.00 62.07 148 LEU C N 1
ATOM 4508 C CA . LEU C 1 150 ? -87.639 40.774 -55.647 1.00 60.13 148 LEU C CA 1
ATOM 4509 C C . LEU C 1 150 ? -89.048 40.222 -55.869 1.00 59.47 148 LEU C C 1
ATOM 4510 O O . LEU C 1 150 ? -89.568 40.287 -56.978 1.00 59.32 148 LEU C O 1
ATOM 4515 N N . PRO C 1 151 ? -89.673 39.679 -54.809 1.00 59.51 149 PRO C N 1
ATOM 4516 C CA . PRO C 1 151 ? -91.017 39.128 -54.959 1.00 60.66 149 PRO C CA 1
ATOM 4517 C C . PRO C 1 151 ? -92.102 40.203 -54.935 1.00 61.55 149 PRO C C 1
ATOM 4518 O O . PRO C 1 151 ? -91.817 41.342 -54.566 1.00 63.52 149 PRO C O 1
ATOM 4522 N N . PRO C 1 152 ? -93.348 39.845 -55.302 1.00 63.16 150 PRO C N 1
ATOM 4523 C CA . PRO C 1 152 ? -94.403 40.859 -55.356 1.00 63.45 150 PRO C CA 1
ATOM 4524 C C . PRO C 1 152 ? -94.820 41.399 -53.988 1.00 63.65 150 PRO C C 1
ATOM 4525 O O . PRO C 1 152 ? -95.166 42.579 -53.894 1.00 66.44 150 PRO C O 1
ATOM 4529 N N . LEU C 1 153 ? -94.791 40.549 -52.959 1.00 62.36 151 LEU C N 1
ATOM 4530 C CA . LEU C 1 153 ? -95.032 40.976 -51.573 1.00 62.13 151 LEU C CA 1
ATOM 4531 C C . LEU C 1 153 ? -93.718 41.177 -50.809 1.00 64.01 151 LEU C C 1
ATOM 4532 O O . LEU C 1 153 ? -92.783 40.382 -50.957 1.00 69.33 151 LEU C O 1
ATOM 4537 N N . LEU C 1 154 ? -93.663 42.237 -49.999 1.00 61.03 152 LEU C N 1
ATOM 4538 C CA . LEU C 1 154 ? -92.530 42.515 -49.114 1.00 57.75 152 LEU C CA 1
ATOM 4539 C C . LEU C 1 154 ? -93.091 42.926 -47.771 1.00 59.03 152 LEU C C 1
ATOM 4540 O O . LEU C 1 154 ? -93.986 43.769 -47.717 1.00 57.76 152 LEU C O 1
ATOM 4545 N N . PRO C 1 155 ? -92.556 42.357 -46.676 1.00 61.95 153 PRO C N 1
ATOM 4546 C CA . PRO C 1 155 ? -93.070 42.736 -45.380 1.00 63.82 153 PRO C CA 1
ATOM 4547 C C . PRO C 1 155 ? -92.483 44.097 -44.968 1.00 64.14 153 PRO C C 1
ATOM 4548 O O . PRO C 1 155 ? -91.428 44.499 -45.472 1.00 63.96 153 PRO C O 1
ATOM 4552 N N . ALA C 1 156 ? -93.171 44.797 -44.076 1.00 62.07 154 ALA C N 1
ATOM 4553 C CA . ALA C 1 156 ? -92.737 46.117 -43.646 1.00 59.90 154 ALA C CA 1
ATOM 4554 C C . ALA C 1 156 ? -91.854 45.958 -42.430 1.00 59.40 154 ALA C C 1
ATOM 4555 O O . ALA C 1 156 ? -92.338 45.746 -41.332 1.00 61.40 154 ALA C O 1
ATOM 4557 N N . ASP C 1 157 ? -90.552 46.043 -42.639 1.00 63.32 155 ASP C N 1
ATOM 4558 C CA . ASP C 1 157 ? -89.572 45.865 -41.568 1.00 69.42 155 ASP C CA 1
ATOM 4559 C C . ASP C 1 157 ? -88.449 46.892 -41.702 1.00 68.11 155 ASP C C 1
ATOM 4560 O O . ASP C 1 157 ? -88.275 47.509 -42.755 1.00 69.50 155 ASP C O 1
ATOM 4565 N N . ALA C 1 158 ? -87.687 47.060 -40.627 1.00 66.94 156 ALA C N 1
ATOM 4566 C CA . ALA C 1 158 ? -86.425 47.781 -40.688 1.00 66.25 156 ALA C CA 1
ATOM 4567 C C . ALA C 1 158 ? -85.623 47.256 -41.867 1.00 64.39 156 ALA C C 1
ATOM 4568 O O . ALA C 1 158 ? -85.289 48.017 -42.783 1.00 68.23 156 ALA C O 1
ATOM 4570 N N . VAL C 1 159 ? -85.378 45.945 -41.854 1.00 63.84 157 VAL C N 1
ATOM 4571 C CA . VAL C 1 159 ? -84.714 45.229 -42.962 1.00 64.69 157 VAL C CA 1
ATOM 4572 C C . VAL C 1 159 ? -85.342 43.831 -43.142 1.00 61.80 157 VAL C C 1
ATOM 4573 O O . VAL C 1 159 ? -85.142 42.940 -42.321 1.00 64.92 157 VAL C O 1
ATOM 4577 N N . ALA C 1 160 ? -86.107 43.658 -44.216 1.00 59.68 158 ALA C N 1
ATOM 4578 C CA . ALA C 1 160 ? -86.821 42.404 -44.469 1.00 62.62 158 ALA C CA 1
ATOM 4579 C C . ALA C 1 160 ? -85.925 41.327 -45.074 1.00 61.40 158 ALA C C 1
ATOM 4580 O O . ALA C 1 160 ? -85.067 41.625 -45.897 1.00 59.17 158 ALA C O 1
ATOM 4582 N N . LEU C 1 161 ? -86.147 40.081 -44.651 1.00 63.67 159 LEU C N 1
ATOM 4583 C CA . LEU C 1 161 ? -85.538 38.896 -45.261 1.00 64.20 159 LEU C CA 1
ATOM 4584 C C . LEU C 1 161 ? -86.561 38.288 -46.199 1.00 62.53 159 LEU C C 1
ATOM 4585 O O . LEU C 1 161 ? -87.652 37.881 -45.766 1.00 60.77 159 LEU C O 1
ATOM 4590 N N . VAL C 1 162 ? -86.207 38.229 -47.478 1.00 60.51 160 VAL C N 1
ATOM 4591 C CA . VAL C 1 162 ? -87.085 37.670 -48.493 1.00 59.15 160 VAL C CA 1
ATOM 4592 C C . VAL C 1 162 ? -86.301 36.831 -49.475 1.00 56.50 160 VAL C C 1
ATOM 4593 O O . VAL C 1 162 ? -85.073 36.920 -49.551 1.00 54.82 160 VAL C O 1
ATOM 4597 N N . GLY C 1 163 ? -87.038 36.019 -50.220 1.00 55.05 161 GLY C N 1
ATOM 4598 C CA . GLY C 1 163 ? -86.501 35.325 -51.380 1.00 56.30 161 GLY C CA 1
ATOM 4599 C C . GLY C 1 163 ? -86.372 36.264 -52.565 1.00 55.43 161 GLY C C 1
ATOM 4600 O O . GLY C 1 163 ? -87.205 37.145 -52.751 1.00 56.51 161 GLY C O 1
ATOM 4601 N N . ALA C 1 164 ? -85.306 36.079 -53.340 1.00 54.45 162 ALA C N 1
ATOM 4602 C CA . ALA C 1 164 ? -85.089 36.783 -54.601 1.00 54.05 162 ALA C CA 1
ATOM 4603 C C . ALA C 1 164 ? -85.006 35.745 -55.722 1.00 54.74 162 ALA C C 1
ATOM 4604 O O . ALA C 1 164 ? -84.561 34.618 -55.491 1.00 53.94 162 ALA C O 1
ATOM 4606 N N . SER C 1 165 ? -85.438 36.121 -56.925 1.00 54.55 163 SER C N 1
ATOM 4607 C CA . SER C 1 165 ? -85.563 35.160 -58.024 1.00 54.82 163 SER C CA 1
ATOM 4608 C C . SER C 1 165 ? -85.599 35.784 -59.405 1.00 56.53 163 SER C C 1
ATOM 4609 O O . SER C 1 165 ? -86.198 36.848 -59.616 1.00 59.99 163 SER C O 1
ATOM 4612 N N . LEU C 1 166 ? -84.942 35.098 -60.337 1.00 56.76 164 LEU C N 1
ATOM 4613 C CA . LEU C 1 166 ? -85.205 35.250 -61.755 1.00 57.42 164 LEU C CA 1
ATOM 4614 C C . LEU C 1 166 ? -85.701 33.891 -62.219 1.00 55.43 164 LEU C C 1
ATOM 4615 O O . LEU C 1 166 ? -84.979 32.902 -62.115 1.00 54.84 164 LEU C O 1
ATOM 4620 N N . ALA C 1 167 ? -86.927 33.853 -62.732 1.00 55.09 165 ALA C N 1
ATOM 4621 C CA . ALA C 1 167 ? -87.598 32.595 -63.053 1.00 54.46 165 ALA C CA 1
ATOM 4622 C C . ALA C 1 167 ? -86.705 31.721 -63.930 1.00 55.89 165 ALA C C 1
ATOM 4623 O O . ALA C 1 167 ? -86.120 32.191 -64.907 1.00 57.49 165 ALA C O 1
ATOM 4625 N N . GLY C 1 168 ? -86.537 30.468 -63.534 1.00 57.09 166 GLY C N 1
ATOM 4626 C CA . GLY C 1 168 ? -85.737 29.530 -64.301 1.00 58.60 166 GLY C CA 1
ATOM 4627 C C . GLY C 1 168 ? -84.235 29.662 -64.133 1.00 61.05 166 GLY C C 1
ATOM 4628 O O . GLY C 1 168 ? -83.543 28.657 -64.168 1.00 66.69 166 GLY C O 1
ATOM 4629 N N . LYS C 1 169 ? -83.720 30.875 -63.944 1.00 58.87 167 LYS C N 1
ATOM 4630 C CA . LYS C 1 169 ? -82.272 31.111 -63.959 1.00 59.60 167 LYS C CA 1
ATOM 4631 C C . LYS C 1 169 ? -81.601 31.048 -62.558 1.00 60.32 167 LYS C C 1
ATOM 4632 O O . LYS C 1 169 ? -80.580 30.385 -62.392 1.00 60.32 167 LYS C O 1
ATOM 4634 N N . ALA C 1 170 ? -82.165 31.729 -61.560 1.00 61.30 168 ALA C N 1
ATOM 4635 C CA . ALA C 1 170 ? -81.455 31.951 -60.288 1.00 59.88 168 ALA C CA 1
ATOM 4636 C C . ALA C 1 170 ? -82.359 32.299 -59.104 1.00 59.73 168 ALA C C 1
ATOM 4637 O O . ALA C 1 170 ? -83.529 32.641 -59.274 1.00 57.15 168 ALA C O 1
ATOM 4639 N N . ALA C 1 171 ? -81.782 32.207 -57.904 1.00 61.02 169 ALA C N 1
ATOM 4640 C CA . ALA C 1 171 ? -82.519 32.383 -56.652 1.00 62.86 169 ALA C CA 1
ATOM 4641 C C . ALA C 1 171 ? -81.594 32.583 -55.447 1.00 65.14 169 ALA C C 1
ATOM 4642 O O . ALA C 1 171 ? -80.496 32.033 -55.397 1.00 69.85 169 ALA C O 1
ATOM 4644 N N . ALA C 1 172 ? -82.058 33.370 -54.480 1.00 66.50 170 ALA C N 1
ATOM 4645 C CA . ALA C 1 172 ? -81.311 33.652 -53.252 1.00 65.84 170 ALA C CA 1
ATOM 4646 C C . ALA C 1 172 ? -82.273 33.547 -52.091 1.00 65.12 170 ALA C C 1
ATOM 4647 O O . ALA C 1 172 ? -83.289 34.235 -52.067 1.00 60.70 170 ALA C O 1
ATOM 4649 N N . ALA C 1 173 ? -81.923 32.703 -51.124 1.00 67.91 171 ALA C N 1
ATOM 4650 C CA . ALA C 1 173 ? -82.862 32.209 -50.123 1.00 69.41 171 ALA C CA 1
ATOM 4651 C C . ALA C 1 173 ? -83.324 33.276 -49.151 1.00 70.01 171 ALA C C 1
ATOM 4652 O O . ALA C 1 173 ? -84.535 33.422 -48.917 1.00 77.88 171 ALA C O 1
ATOM 4654 N N . ALA C 1 174 ? -82.375 34.010 -48.577 1.00 63.50 172 ALA C N 1
ATOM 4655 C CA . ALA C 1 174 ? -82.722 35.069 -47.631 1.00 66.43 172 ALA C CA 1
ATOM 4656 C C . ALA C 1 174 ? -81.817 36.272 -47.777 1.00 67.36 172 ALA C C 1
ATOM 4657 O O . ALA C 1 174 ? -80.775 36.336 -47.134 1.00 67.74 172 ALA C O 1
ATOM 4659 N N . CYS C 1 175 ? -82.220 37.228 -48.614 1.00 71.47 173 CYS C N 1
ATOM 4660 C CA . CYS C 1 175 ? -81.443 38.469 -48.785 1.00 77.46 173 CYS C CA 1
ATOM 4661 C C . CYS C 1 175 ? -82.116 39.649 -48.088 1.00 71.44 173 CYS C C 1
ATOM 4662 O O . CYS C 1 175 ? -83.349 39.754 -48.058 1.00 64.53 173 CYS C O 1
ATOM 4665 N N . SER C 1 176 ? -81.273 40.514 -47.522 1.00 67.55 174 SER C N 1
ATOM 4666 C CA . SER C 1 176 ? -81.705 41.663 -46.749 1.00 64.88 174 SER C CA 1
ATOM 4667 C C . SER C 1 176 ? -82.158 42.773 -47.689 1.00 61.60 174 SER C C 1
ATOM 4668 O O . SER C 1 176 ? -81.447 43.111 -48.617 1.00 60.00 174 SER C O 1
ATOM 4671 N N . VAL C 1 177 ? -83.325 43.347 -47.422 1.00 61.55 175 VAL C N 1
ATOM 4672 C CA . VAL C 1 177 ? -83.947 44.339 -48.296 1.00 60.88 175 VAL C CA 1
ATOM 4673 C C . VAL C 1 177 ? -84.398 45.516 -47.446 1.00 62.57 175 VAL C C 1
ATOM 4674 O O . VAL C 1 177 ? -85.098 45.302 -46.454 1.00 61.59 175 VAL C O 1
ATOM 4678 N N . VAL C 1 178 ? -84.028 46.741 -47.848 1.00 64.35 176 VAL C N 1
ATOM 4679 C CA . VAL C 1 178 ? -84.392 47.971 -47.100 1.00 67.34 176 VAL C CA 1
ATOM 4680 C C . VAL C 1 178 ? -85.291 48.985 -47.847 1.00 73.26 176 VAL C C 1
ATOM 4681 O O . VAL C 1 178 ? -85.283 49.110 -49.077 1.00 72.14 176 VAL C O 1
ATOM 4685 N N . ASP C 1 179 ? -86.047 49.713 -47.030 1.00 78.27 177 ASP C N 1
ATOM 4686 C CA . ASP C 1 179 ? -86.985 50.765 -47.436 1.00 73.27 177 ASP C CA 1
ATOM 4687 C C . ASP C 1 179 ? -86.262 52.097 -47.600 1.00 69.19 177 ASP C C 1
ATOM 4688 O O . ASP C 1 179 ? -86.747 52.979 -48.286 1.00 69.27 177 ASP C O 1
ATOM 4693 N N . VAL C 1 180 ? -85.111 52.213 -46.931 1.00 68.66 178 VAL C N 1
ATOM 4694 C CA . VAL C 1 180 ? -84.376 53.456 -46.692 1.00 68.01 178 VAL C CA 1
ATOM 4695 C C . VAL C 1 180 ? -84.007 54.199 -47.971 1.00 66.26 178 VAL C C 1
ATOM 4696 O O . VAL C 1 180 ? -83.695 53.583 -48.989 1.00 61.89 178 VAL C O 1
ATOM 4700 N N . TYR C 1 181 ? -84.051 55.528 -47.890 1.00 66.77 179 TYR C N 1
ATOM 4701 C CA . TYR C 1 181 ? -83.533 56.391 -48.934 1.00 68.27 179 TYR C CA 1
ATOM 4702 C C . TYR C 1 181 ? -82.043 56.105 -49.122 1.00 66.09 179 TYR C C 1
ATOM 4703 O O . TYR C 1 181 ? -81.254 56.306 -48.208 1.00 67.90 179 TYR C O 1
ATOM 4712 N N . ALA C 1 182 ? -81.673 55.640 -50.310 1.00 64.77 180 ALA C N 1
ATOM 4713 C CA . ALA C 1 182 ? -80.342 55.056 -50.542 1.00 63.92 180 ALA C CA 1
ATOM 4714 C C . ALA C 1 182 ? -79.148 55.989 -50.300 1.00 62.37 180 ALA C C 1
ATOM 4715 O O . ALA C 1 182 ? -78.198 55.584 -49.649 1.00 64.02 180 ALA C O 1
ATOM 4717 N N . PRO C 1 183 ? -79.192 57.243 -50.794 1.00 63.88 181 PRO C N 1
ATOM 4718 C CA . PRO C 1 183 ? -78.088 58.165 -50.486 1.00 61.13 181 PRO C CA 1
ATOM 4719 C C . PRO C 1 183 ? -77.734 58.312 -49.003 1.00 59.52 181 PRO C C 1
ATOM 4720 O O . PRO C 1 183 ? -76.591 58.645 -48.683 1.00 57.37 181 PRO C O 1
ATOM 4724 N N . SER C 1 184 ? -78.684 58.031 -48.115 1.00 59.27 182 SER C N 1
ATOM 4725 C CA . SER C 1 184 ? -78.442 58.066 -46.672 1.00 63.50 182 SER C CA 1
ATOM 4726 C C . SER C 1 184 ? -77.291 57.178 -46.176 1.00 67.69 182 SER C C 1
ATOM 4727 O O . SER C 1 184 ? -76.807 57.378 -45.057 1.00 69.85 182 SER C O 1
ATOM 4730 N N . PHE C 1 185 ? -76.865 56.210 -46.992 1.00 69.50 183 PHE C N 1
ATOM 4731 C CA . PHE C 1 185 ? -75.677 55.394 -46.692 1.00 73.48 183 PHE C CA 1
ATOM 4732 C C . PHE C 1 185 ? -74.324 56.043 -47.051 1.00 75.83 183 PHE C C 1
ATOM 4733 O O . PHE C 1 185 ? -73.275 55.569 -46.592 1.00 70.29 183 PHE C O 1
ATOM 4741 N N . GLU C 1 186 ? -74.349 57.134 -47.824 1.00 78.32 184 GLU C N 1
ATOM 4742 C CA . GLU C 1 186 ? -73.123 57.758 -48.352 1.00 80.69 184 GLU C CA 1
ATOM 4743 C C . GLU C 1 186 ? -72.074 58.120 -47.283 1.00 77.18 184 GLU C C 1
ATOM 4744 O O . GLU C 1 186 ? -70.882 57.981 -47.549 1.00 76.74 184 GLU C O 1
ATOM 4750 N N . PRO C 1 187 ? -72.501 58.572 -46.082 1.00 75.84 185 PRO C N 1
ATOM 4751 C CA . PRO C 1 187 ? -71.564 58.757 -44.959 1.00 74.95 185 PRO C CA 1
ATOM 4752 C C . PRO C 1 187 ? -70.610 57.594 -44.668 1.00 75.50 185 PRO C C 1
ATOM 4753 O O . PRO C 1 187 ? -69.455 57.830 -44.305 1.00 75.36 185 PRO C O 1
ATOM 4757 N N . TYR C 1 188 ? -71.102 56.365 -44.841 1.00 78.15 186 TYR C N 1
ATOM 4758 C CA . TYR C 1 188 ? -70.376 55.126 -44.507 1.00 73.09 186 TYR C CA 1
ATOM 4759 C C . TYR C 1 188 ? -69.519 54.545 -45.639 1.00 72.94 186 TYR C C 1
ATOM 4760 O O . TYR C 1 188 ? -68.638 53.720 -45.389 1.00 69.26 186 TYR C O 1
ATOM 4769 N N . LEU C 1 189 ? -69.758 55.010 -46.865 1.00 75.73 187 LEU C N 1
ATOM 4770 C CA . LEU C 1 189 ? -69.314 54.319 -48.083 1.00 75.15 187 LEU C CA 1
ATOM 4771 C C . LEU C 1 189 ? -67.880 54.548 -48.512 1.00 77.13 187 LEU C C 1
ATOM 4772 O O . LEU C 1 189 ? -67.397 53.861 -49.409 1.00 75.91 187 LEU C O 1
ATOM 4777 N N . HIS C 1 190 ? -67.203 55.492 -47.871 1.00 85.66 188 HIS C N 1
ATOM 4778 C CA . HIS C 1 190 ? -65.818 55.809 -48.194 1.00 88.42 188 HIS C CA 1
ATOM 4779 C C . HIS C 1 190 ? -65.051 55.589 -46.931 1.00 88.44 188 HIS C C 1
ATOM 4780 O O . HIS C 1 190 ? -64.628 56.546 -46.277 1.00 85.82 188 HIS C O 1
ATOM 4787 N N . PRO C 1 191 ? -64.906 54.309 -46.549 1.00 93.78 189 PRO C N 1
ATOM 4788 C CA . PRO C 1 191 ? -64.207 54.100 -45.324 1.00 94.92 189 PRO C CA 1
ATOM 4789 C C . PRO C 1 191 ? -62.704 54.303 -45.488 1.00 95.16 189 PRO C C 1
ATOM 4790 O O . PRO C 1 191 ? -62.153 54.304 -46.591 1.00 87.57 189 PRO C O 1
ATOM 4794 N N . GLU C 1 192 ? -62.085 54.451 -44.339 1.00 103.48 190 GLU C N 1
ATOM 4795 C CA . GLU C 1 192 ? -60.648 54.584 -44.159 1.00 101.71 190 GLU C CA 1
ATOM 4796 C C . GLU C 1 192 ? -59.936 53.364 -44.753 1.00 96.93 190 GLU C C 1
ATOM 4797 O O . GLU C 1 192 ? -58.933 53.501 -45.448 1.00 88.28 190 GLU C O 1
ATOM 4803 N N . THR C 1 193 ? -60.504 52.186 -44.490 1.00 100.23 191 THR C N 1
ATOM 4804 C CA . THR C 1 193 ? -59.988 50.894 -44.944 1.00 93.49 191 THR C CA 1
ATOM 4805 C C . THR C 1 193 ? -60.888 50.305 -45.998 1.00 97.03 191 THR C C 1
ATOM 4806 O O . THR C 1 193 ? -62.024 50.718 -46.142 1.00 101.03 191 THR C O 1
ATOM 4810 N N . LEU C 1 194 ? -60.388 49.298 -46.702 1.00 94.60 192 LEU C N 1
ATOM 4811 C CA . LEU C 1 194 ? -61.158 48.692 -47.777 1.00 87.99 192 LEU C CA 1
ATOM 4812 C C . LEU C 1 194 ? -62.472 48.090 -47.277 1.00 89.06 192 LEU C C 1
ATOM 4813 O O . LEU C 1 194 ? -63.530 48.301 -47.873 1.00 93.07 192 LEU C O 1
ATOM 4818 N N . SER C 1 195 ? -62.404 47.349 -46.183 1.00 84.40 193 SER C N 1
ATOM 4819 C CA . SER C 1 195 ? -63.599 46.765 -45.609 1.00 81.24 193 SER C CA 1
ATOM 4820 C C . SER C 1 195 ? -63.801 47.344 -44.229 1.00 83.26 193 SER C C 1
ATOM 4821 O O . SER C 1 195 ? -62.856 47.435 -43.447 1.00 90.50 193 SER C O 1
ATOM 4824 N N . ARG C 1 196 ? -65.022 47.752 -43.931 1.00 83.15 194 ARG C N 1
ATOM 4825 C CA . ARG C 1 196 ? -65.330 48.256 -42.610 1.00 86.20 194 ARG C CA 1
ATOM 4826 C C . ARG C 1 196 ? -66.723 47.821 -42.250 1.00 83.78 194 ARG C C 1
ATOM 4827 O O . ARG C 1 196 ? -67.551 47.598 -43.127 1.00 86.83 194 ARG C O 1
ATOM 4835 N N . VAL C 1 197 ? -66.971 47.676 -40.955 1.00 83.33 195 VAL C N 1
ATOM 4836 C CA . VAL C 1 197 ? -68.302 47.350 -40.471 1.00 85.30 195 VAL C CA 1
ATOM 4837 C C . VAL C 1 197 ? -68.757 48.450 -39.519 1.00 83.60 195 VAL C C 1
ATOM 4838 O O . VAL C 1 197 ? -67.975 48.920 -38.683 1.00 89.35 195 VAL C O 1
ATOM 4842 N N . TYR C 1 198 ? -70.003 48.882 -39.663 1.00 77.76 196 TYR C N 1
ATOM 4843 C CA . TYR C 1 198 ? -70.523 49.958 -38.830 1.00 77.41 196 TYR C CA 1
ATOM 4844 C C . TYR C 1 198 ? -71.701 49.487 -38.006 1.00 81.16 196 TYR C C 1
ATOM 4845 O O . TYR C 1 198 ? -72.469 48.620 -38.433 1.00 83.86 196 TYR C O 1
ATOM 4854 N N . LYS C 1 199 ? -71.832 50.077 -36.822 1.00 84.29 197 LYS C N 1
ATOM 4855 C CA . LYS C 1 199 ? -72.981 49.849 -35.956 1.00 89.81 197 LYS C CA 1
ATOM 4856 C C . LYS C 1 199 ? -74.013 50.942 -36.235 1.00 81.80 197 LYS C C 1
ATOM 4857 O O . LYS C 1 199 ? -73.845 52.081 -35.794 1.00 84.05 197 LYS C O 1
ATOM 4863 N N . ILE C 1 200 ? -75.067 50.599 -36.975 1.00 71.78 198 ILE C N 1
ATOM 4864 C CA . ILE C 1 200 ? -76.134 51.555 -37.293 1.00 67.85 198 ILE C CA 1
ATOM 4865 C C . ILE C 1 200 ? -77.473 51.078 -36.769 1.00 64.99 198 ILE C C 1
ATOM 4866 O O . ILE C 1 200 ? -77.611 49.941 -36.334 1.00 67.66 198 ILE C O 1
ATOM 4871 N N . MET C 1 201 ? -78.446 51.973 -36.804 1.00 63.42 199 MET C N 1
ATOM 4872 C CA . MET C 1 201 ? -79.830 51.640 -36.516 1.00 64.27 199 MET C CA 1
ATOM 4873 C C . MET C 1 201 ? -80.680 52.012 -37.725 1.00 62.35 199 MET C C 1
ATOM 4874 O O . MET C 1 201 ? -80.427 53.020 -38.389 1.00 64.25 199 MET C O 1
ATOM 4879 N N . ILE C 1 202 ? -81.672 51.178 -38.010 1.00 57.66 200 ILE C N 1
ATOM 4880 C CA . ILE C 1 202 ? -82.694 51.477 -38.993 1.00 56.16 200 ILE C CA 1
ATOM 4881 C C . ILE C 1 202 ? -84.009 51.364 -38.245 1.00 56.84 200 ILE C C 1
ATOM 4882 O O . ILE C 1 202 ? -84.285 50.322 -37.660 1.00 58.35 200 ILE C O 1
ATOM 4887 N N . ASP C 1 203 ? -84.793 52.441 -38.239 1.00 56.19 201 ASP C N 1
ATOM 4888 C CA . ASP C 1 203 ? -85.998 52.546 -37.406 1.00 59.09 201 ASP C CA 1
ATOM 4889 C C . ASP C 1 203 ? -85.748 52.202 -35.926 1.00 57.80 201 ASP C C 1
ATOM 4890 O O . ASP C 1 203 ? -86.612 51.637 -35.258 1.00 55.97 201 ASP C O 1
ATOM 4895 N N . PHE C 1 204 ? -84.564 52.556 -35.435 1.00 59.18 202 PHE C N 1
ATOM 4896 C CA . PHE C 1 204 ? -84.093 52.223 -34.076 1.00 63.87 202 PHE C CA 1
ATOM 4897 C C . PHE C 1 204 ? -83.886 50.733 -33.773 1.00 67.56 202 PHE C C 1
ATOM 4898 O O . PHE C 1 204 ? -83.857 50.350 -32.603 1.00 72.49 202 PHE C O 1
ATOM 4906 N N . LYS C 1 205 ? -83.725 49.900 -34.802 1.00 69.43 203 LYS C N 1
ATOM 4907 C CA . LYS C 1 205 ? -83.345 48.495 -34.612 1.00 70.76 203 LYS C CA 1
ATOM 4908 C C . LYS C 1 205 ? -81.859 48.331 -34.907 1.00 69.42 203 LYS C C 1
ATOM 4909 O O . LYS C 1 205 ? -81.445 48.580 -36.039 1.00 66.36 203 LYS C O 1
ATOM 4915 N N . PRO C 1 206 ? -81.055 47.901 -33.906 1.00 70.78 204 PRO C N 1
ATOM 4916 C CA . PRO C 1 206 ? -79.601 47.826 -34.132 1.00 69.33 204 PRO C CA 1
ATOM 4917 C C . PRO C 1 206 ? -79.218 46.875 -35.270 1.00 68.10 204 PRO C C 1
ATOM 4918 O O . PRO C 1 206 ? -79.839 45.817 -35.441 1.00 66.55 204 PRO C O 1
ATOM 4922 N N . CYS C 1 207 ? -78.212 47.292 -36.038 1.00 66.74 205 CYS C N 1
ATOM 4923 C CA . CYS C 1 207 ? -77.841 46.657 -37.296 1.00 65.84 205 CYS C CA 1
ATOM 4924 C C . CYS C 1 207 ? -76.344 46.666 -37.510 1.00 69.48 205 CYS C C 1
ATOM 4925 O O . CYS C 1 207 ? -75.600 47.383 -36.828 1.00 72.94 205 CYS C O 1
ATOM 4928 N N . ARG C 1 208 ? -75.926 45.872 -38.490 1.00 71.43 206 ARG C N 1
ATOM 4929 C CA . ARG C 1 208 ? -74.544 45.820 -38.934 1.00 76.65 206 ARG C CA 1
ATOM 4930 C C . ARG C 1 208 ? -74.504 46.184 -40.409 1.00 75.49 206 ARG C C 1
ATOM 4931 O O . ARG C 1 208 ? -75.068 45.470 -41.238 1.00 77.99 206 ARG C O 1
ATOM 4939 N N . LEU C 1 209 ? -73.848 47.299 -40.719 1.00 71.11 207 LEU C N 1
ATOM 4940 C CA . LEU C 1 209 ? -73.670 47.750 -42.092 1.00 73.19 207 LEU C CA 1
ATOM 4941 C C . LEU C 1 209 ? -72.285 47.330 -42.568 1.00 77.47 207 LEU C C 1
ATOM 4942 O O . LEU C 1 209 ? -71.280 47.921 -42.174 1.00 81.27 207 LEU C O 1
ATOM 4947 N N . MET C 1 210 ? -72.250 46.305 -43.414 1.00 80.49 208 MET C N 1
ATOM 4948 C CA . MET C 1 210 ? -71.011 45.775 -43.970 1.00 79.85 208 MET C CA 1
ATOM 4949 C C . MET C 1 210 ? -70.731 46.508 -45.258 1.00 78.49 208 MET C C 1
ATOM 4950 O O . MET C 1 210 ? -71.592 46.548 -46.124 1.00 78.32 208 MET C O 1
ATOM 4955 N N . VAL C 1 211 ? -69.543 47.095 -45.376 1.00 79.09 209 VAL C N 1
ATOM 4956 C CA . VAL C 1 211 ? -69.172 47.867 -46.559 1.00 77.71 209 VAL C CA 1
ATOM 4957 C C . VAL C 1 211 ? -67.859 47.382 -47.119 1.00 77.66 209 VAL C C 1
ATOM 4958 O O . VAL C 1 211 ? -66.867 47.303 -46.407 1.00 74.52 209 VAL C O 1
ATOM 4962 N N . TRP C 1 212 ? -67.879 47.067 -48.406 1.00 82.15 210 TRP C N 1
ATOM 4963 C CA . TRP C 1 212 ? -66.685 46.811 -49.167 1.00 84.36 210 TRP C CA 1
ATOM 4964 C C . TRP C 1 212 ? -66.555 48.070 -50.002 1.00 84.85 210 TRP C C 1
ATOM 4965 O O . TRP C 1 212 ? -67.471 48.422 -50.745 1.00 86.01 210 TRP C O 1
ATOM 4976 N N . ARG C 1 213 ? -65.420 48.746 -49.883 1.00 86.70 211 ARG C N 1
ATOM 4977 C CA . ARG C 1 213 ? -65.232 50.026 -50.553 1.00 86.75 211 ARG C CA 1
ATOM 4978 C C . ARG C 1 213 ? -65.331 49.955 -52.063 1.00 86.13 211 ARG C C 1
ATOM 4979 O O . ARG C 1 213 ? -64.696 49.113 -52.704 1.00 83.21 211 ARG C O 1
ATOM 4987 N N . ASN C 1 214 ? -66.125 50.863 -52.619 1.00 87.61 212 ASN C N 1
ATOM 4988 C CA . ASN C 1 214 ? -66.289 50.969 -54.063 1.00 90.07 212 ASN C CA 1
ATOM 4989 C C . ASN C 1 214 ? -66.685 49.660 -54.726 1.00 87.10 212 ASN C C 1
ATOM 4990 O O . ASN C 1 214 ? -66.291 49.376 -55.855 1.00 84.50 212 ASN C O 1
ATOM 4995 N N . ALA C 1 215 ? -67.471 48.864 -54.012 1.00 87.56 213 ALA C N 1
ATOM 4996 C CA . ALA C 1 215 ? -67.907 47.581 -54.516 1.00 81.20 213 ALA C CA 1
ATOM 4997 C C . ALA C 1 215 ? -69.342 47.338 -54.102 1.00 77.90 213 ALA C C 1
ATOM 4998 O O . ALA C 1 215 ? -70.224 47.289 -54.960 1.00 74.22 213 ALA C O 1
ATOM 5000 N N . THR C 1 216 ? -69.579 47.204 -52.795 1.00 76.30 214 THR C N 1
ATOM 5001 C CA . THR C 1 216 ? -70.900 46.826 -52.302 1.00 76.20 214 THR C CA 1
ATOM 5002 C C . THR C 1 216 ? -71.055 47.146 -50.850 1.00 73.32 214 THR C C 1
ATOM 5003 O O . THR C 1 216 ? -70.096 47.475 -50.157 1.00 71.93 214 THR C O 1
ATOM 5007 N N . PHE C 1 217 ? -72.296 47.051 -50.405 1.00 69.46 215 PHE C N 1
ATOM 5008 C CA . PHE C 1 217 ? -72.595 47.044 -49.000 1.00 71.94 215 PHE C CA 1
ATOM 5009 C C . PHE C 1 217 ? -73.916 46.318 -48.736 1.00 71.58 215 PHE C C 1
ATOM 5010 O O . PHE C 1 217 ? -74.678 46.068 -49.666 1.00 77.08 215 PHE C O 1
ATOM 5018 N N . TYR C 1 218 ? -74.152 45.934 -47.483 1.00 69.87 216 TYR C N 1
ATOM 5019 C CA . TYR C 1 218 ? -75.421 45.309 -47.085 1.00 70.53 216 TYR C CA 1
ATOM 5020 C C . TYR C 1 218 ? -75.667 45.452 -45.593 1.00 69.98 216 TYR C C 1
ATOM 5021 O O . TYR C 1 218 ? -74.785 45.904 -44.861 1.00 67.04 216 TYR C O 1
ATOM 5030 N N . VAL C 1 219 ? -76.868 45.066 -45.159 1.00 68.94 217 VAL C N 1
ATOM 5031 C CA . VAL C 1 219 ? -77.280 45.221 -43.762 1.00 73.41 217 VAL C CA 1
ATOM 5032 C C . VAL C 1 219 ? -77.739 43.888 -43.142 1.00 78.06 217 VAL C C 1
ATOM 5033 O O . VAL C 1 219 ? -78.294 43.051 -43.846 1.00 79.11 217 VAL C O 1
ATOM 5037 N N . GLN C 1 220 ? -77.469 43.705 -41.838 1.00 80.99 218 GLN C N 1
ATOM 5038 C CA . GLN C 1 220 ? -78.046 42.624 -40.984 1.00 81.96 218 GLN C CA 1
ATOM 5039 C C . GLN C 1 220 ? -78.464 43.205 -39.615 1.00 79.44 218 GLN C C 1
ATOM 5040 O O . GLN C 1 220 ? -78.130 44.351 -39.333 1.00 83.28 218 GLN C O 1
ATOM 5046 N N . GLU C 1 221 ? -79.134 42.416 -38.759 1.00 74.30 219 GLU C N 1
ATOM 5047 C CA . GLU C 1 221 ? -79.634 42.888 -37.425 1.00 75.23 219 GLU C CA 1
ATOM 5048 C C . GLU C 1 221 ? -78.949 42.337 -36.106 1.00 74.29 219 GLU C C 1
ATOM 5049 O O . GLU C 1 221 ? -78.098 42.960 -35.419 1.00 64.34 219 GLU C O 1
ATOM 5056 N N . SER D 1 3 ? -74.149 -27.414 1.193 1.00 112.04 1 SER D N 1
ATOM 5057 C CA . SER D 1 3 ? -74.664 -27.438 -0.215 1.00 109.51 1 SER D CA 1
ATOM 5058 C C . SER D 1 3 ? -73.611 -26.822 -1.157 1.00 103.88 1 SER D C 1
ATOM 5059 O O . SER D 1 3 ? -73.475 -25.595 -1.212 1.00 101.25 1 SER D O 1
ATOM 5062 N N . ASN D 1 4 ? -72.869 -27.693 -1.857 1.00 94.46 2 ASN D N 1
ATOM 5063 C CA . ASN D 1 4 ? -71.804 -27.326 -2.815 1.00 86.25 2 ASN D CA 1
ATOM 5064 C C . ASN D 1 4 ? -70.969 -26.122 -2.390 1.00 79.69 2 ASN D C 1
ATOM 5065 O O . ASN D 1 4 ? -71.110 -25.039 -2.950 1.00 86.43 2 ASN D O 1
ATOM 5070 N N . LYS D 1 5 ? -70.091 -26.297 -1.412 1.00 70.44 3 LYS D N 1
ATOM 5071 C CA . LYS D 1 5 ? -69.364 -25.153 -0.837 1.00 67.25 3 LYS D CA 1
ATOM 5072 C C . LYS D 1 5 ? -68.230 -24.712 -1.775 1.00 63.51 3 LYS D C 1
ATOM 5073 O O . LYS D 1 5 ? -67.041 -24.673 -1.407 1.00 63.50 3 LYS D O 1
ATOM 5079 N N . ILE D 1 6 ? -68.645 -24.350 -2.985 1.00 57.85 4 ILE D N 1
ATOM 5080 C CA . ILE D 1 6 ? -67.754 -24.041 -4.077 1.00 57.50 4 ILE D CA 1
ATOM 5081 C C . ILE D 1 6 ? -67.118 -22.698 -3.753 1.00 60.94 4 ILE D C 1
ATOM 5082 O O . ILE D 1 6 ? -67.806 -21.702 -3.472 1.00 62.18 4 ILE D O 1
ATOM 5087 N N . SER D 1 7 ? -65.794 -22.696 -3.759 1.00 63.47 5 SER D N 1
ATOM 5088 C CA . SER D 1 7 ? -65.013 -21.523 -3.415 1.00 62.93 5 SER D CA 1
ATOM 5089 C C . SER D 1 7 ? -63.873 -21.422 -4.390 1.00 60.22 5 SER D C 1
ATOM 5090 O O . SER D 1 7 ? -63.480 -22.410 -5.012 1.00 59.21 5 SER D O 1
ATOM 5093 N N . CYS D 1 8 ? -63.347 -20.214 -4.513 1.00 59.64 6 CYS D N 1
ATOM 5094 C CA . CYS D 1 8 ? -62.106 -19.974 -5.226 1.00 61.53 6 CYS D CA 1
ATOM 5095 C C . CYS D 1 8 ? -60.987 -20.321 -4.267 1.00 59.92 6 CYS D C 1
ATOM 5096 O O . CYS D 1 8 ? -61.232 -20.630 -3.094 1.00 58.83 6 CYS D O 1
ATOM 5099 N N . LEU D 1 9 ? -59.756 -20.260 -4.756 1.00 57.29 7 LEU D N 1
ATOM 5100 C CA . LEU D 1 9 ? -58.621 -20.293 -3.860 1.00 55.20 7 LEU D CA 1
ATOM 5101 C C . LEU D 1 9 ? -58.735 -18.980 -3.082 1.00 55.73 7 LEU D C 1
ATOM 5102 O O . LEU D 1 9 ? -58.929 -17.930 -3.703 1.00 58.04 7 LEU D O 1
ATOM 5107 N N . PRO D 1 10 ? -58.685 -19.034 -1.735 1.00 52.88 8 PRO D N 1
ATOM 5108 C CA . PRO D 1 10 ? -58.994 -17.857 -0.902 1.00 53.04 8 PRO D CA 1
ATOM 5109 C C . PRO D 1 10 ? -58.349 -16.523 -1.306 1.00 54.60 8 PRO D C 1
ATOM 5110 O O . PRO D 1 10 ? -59.001 -15.478 -1.236 1.00 55.46 8 PRO D O 1
ATOM 5114 N N . ARG D 1 11 ? -57.098 -16.566 -1.750 1.00 55.01 9 ARG D N 1
ATOM 5115 C CA . ARG D 1 11 ? -56.391 -15.358 -2.198 1.00 54.49 9 ARG D CA 1
ATOM 5116 C C . ARG D 1 11 ? -57.092 -14.565 -3.310 1.00 52.88 9 ARG D C 1
ATOM 5117 O O . ARG D 1 11 ? -56.840 -13.382 -3.471 1.00 53.07 9 ARG D O 1
ATOM 5125 N N . VAL D 1 12 ? -57.928 -15.228 -4.102 1.00 54.16 10 VAL D N 1
ATOM 5126 C CA . VAL D 1 12 ? -58.671 -14.577 -5.179 1.00 55.09 10 VAL D CA 1
ATOM 5127 C C . VAL D 1 12 ? -59.673 -13.572 -4.581 1.00 56.01 10 VAL D C 1
ATOM 5128 O O . VAL D 1 12 ? -59.683 -12.394 -4.952 1.00 56.72 10 VAL D O 1
ATOM 5132 N N . ALA D 1 13 ? -60.491 -14.037 -3.643 1.00 55.47 11 ALA D N 1
ATOM 5133 C CA . ALA D 1 13 ? -61.419 -13.162 -2.918 1.00 53.86 11 ALA D CA 1
ATOM 5134 C C . ALA D 1 13 ? -60.709 -12.104 -2.084 1.00 53.20 11 ALA D C 1
ATOM 5135 O O . ALA D 1 13 ? -61.212 -10.998 -1.953 1.00 55.82 11 ALA D O 1
ATOM 5137 N N . GLN D 1 14 ? -59.547 -12.448 -1.530 1.00 53.14 12 GLN D N 1
ATOM 5138 C CA . GLN D 1 14 ? -58.809 -11.567 -0.617 1.00 50.46 12 GLN D CA 1
ATOM 5139 C C . GLN D 1 14 ? -58.135 -10.417 -1.327 1.00 51.79 12 GLN D C 1
ATOM 5140 O O . GLN D 1 14 ? -58.200 -9.292 -0.846 1.00 54.99 12 GLN D O 1
ATOM 5146 N N . ASN D 1 15 ? -57.530 -10.683 -2.484 1.00 53.13 13 ASN D N 1
ATOM 5147 C CA . ASN D 1 15 ? -56.987 -9.612 -3.336 1.00 53.81 13 ASN D CA 1
ATOM 5148 C C . ASN D 1 15 ? -58.082 -8.735 -3.909 1.00 55.24 13 ASN D C 1
ATOM 5149 O O . ASN D 1 15 ? -57.817 -7.630 -4.375 1.00 55.56 13 ASN D O 1
ATOM 5154 N N . LEU D 1 16 ? -59.301 -9.265 -3.910 1.00 56.78 14 LEU D N 1
ATOM 5155 C CA . LEU D 1 16 ? -60.500 -8.531 -4.293 1.00 57.52 14 LEU D CA 1
ATOM 5156 C C . LEU D 1 16 ? -61.106 -7.758 -3.102 1.00 55.06 14 LEU D C 1
ATOM 5157 O O . LEU D 1 16 ? -62.036 -6.987 -3.287 1.00 56.48 14 LEU D O 1
ATOM 5162 N N . GLY D 1 17 ? -60.592 -7.989 -1.893 1.00 51.71 15 GLY D N 1
ATOM 5163 C CA . GLY D 1 17 ? -60.974 -7.231 -0.696 1.00 50.76 15 GLY D CA 1
ATOM 5164 C C . GLY D 1 17 ? -61.882 -7.925 0.311 1.00 50.86 15 GLY D C 1
ATOM 5165 O O . GLY D 1 17 ? -62.259 -7.317 1.304 1.00 51.01 15 GLY D O 1
ATOM 5166 N N . TYR D 1 18 ? -62.220 -9.191 0.076 1.00 52.04 16 TYR D N 1
ATOM 5167 C CA . TYR D 1 18 ? -63.157 -9.935 0.923 1.00 51.85 16 TYR D CA 1
ATOM 5168 C C . TYR D 1 18 ? -62.403 -10.917 1.792 1.00 53.06 16 TYR D C 1
ATOM 5169 O O . TYR D 1 18 ? -61.633 -11.710 1.269 1.00 55.01 16 TYR D O 1
ATOM 5178 N N . HIS D 1 19 ? -62.641 -10.864 3.107 1.00 55.13 17 HIS D N 1
ATOM 5179 C CA . HIS D 1 19 ? -61.923 -11.695 4.103 1.00 52.30 17 HIS D CA 1
ATOM 5180 C C . HIS D 1 19 ? -62.781 -12.597 4.979 1.00 50.47 17 HIS D C 1
ATOM 5181 O O . HIS D 1 19 ? -62.262 -13.561 5.522 1.00 51.75 17 HIS D O 1
ATOM 5188 N N . TYR D 1 20 ? -64.067 -12.279 5.131 1.00 51.23 18 TYR D N 1
ATOM 5189 C CA . TYR D 1 20 ? -64.993 -13.045 5.982 1.00 51.05 18 TYR D CA 1
ATOM 5190 C C . TYR D 1 20 ? -66.044 -13.792 5.172 1.00 49.15 18 TYR D C 1
ATOM 5191 O O . TYR D 1 20 ? -66.461 -13.326 4.122 1.00 48.51 18 TYR D O 1
ATOM 5200 N N . SER D 1 21 ? -66.503 -14.927 5.681 1.00 48.09 19 SER D N 1
ATOM 5201 C CA . SER D 1 21 ? -67.560 -15.689 5.014 1.00 49.42 19 SER D CA 1
ATOM 5202 C C . SER D 1 21 ? -68.401 -16.461 6.016 1.00 49.80 19 SER D C 1
ATOM 5203 O O . SER D 1 21 ? -67.847 -17.221 6.827 1.00 49.31 19 SER D O 1
ATOM 5206 N N . PRO D 1 22 ? -69.740 -16.287 5.957 1.00 50.13 20 PRO D N 1
ATOM 5207 C CA . PRO D 1 22 ? -70.589 -17.055 6.860 1.00 50.25 20 PRO D CA 1
ATOM 5208 C C . PRO D 1 22 ? -70.604 -18.557 6.566 1.00 51.65 20 PRO D C 1
ATOM 5209 O O . PRO D 1 22 ? -70.718 -19.336 7.507 1.00 52.20 20 PRO D O 1
ATOM 5213 N N . ASP D 1 23 ? -70.453 -18.948 5.300 1.00 55.08 21 ASP D N 1
ATOM 5214 C CA . ASP D 1 23 ? -70.590 -20.370 4.895 1.00 61.53 21 ASP D CA 1
ATOM 5215 C C . ASP D 1 23 ? -69.316 -21.097 4.448 1.00 63.95 21 ASP D C 1
ATOM 5216 O O . ASP D 1 23 ? -69.216 -22.308 4.648 1.00 70.37 21 ASP D O 1
ATOM 5221 N N . LEU D 1 24 ? -68.354 -20.378 3.870 1.00 63.83 22 LEU D N 1
ATOM 5222 C CA . LEU D 1 24 ? -67.183 -21.000 3.241 1.00 63.46 22 LEU D CA 1
ATOM 5223 C C . LEU D 1 24 ? -65.993 -21.134 4.196 1.00 61.88 22 LEU D C 1
ATOM 5224 O O . LEU D 1 24 ? -65.554 -20.135 4.758 1.00 64.93 22 LEU D O 1
ATOM 5229 N N . PRO D 1 25 ? -65.443 -22.355 4.347 1.00 58.38 23 PRO D N 1
ATOM 5230 C CA . PRO D 1 25 ? -64.371 -22.621 5.307 1.00 58.30 23 PRO D CA 1
ATOM 5231 C C . PRO D 1 25 ? -62.999 -22.031 4.958 1.00 58.33 23 PRO D C 1
ATOM 5232 O O . PRO D 1 25 ? -62.143 -21.924 5.834 1.00 57.94 23 PRO D O 1
ATOM 5236 N N . GLY D 1 26 ? -62.785 -21.643 3.707 1.00 59.47 24 GLY D N 1
ATOM 5237 C CA . GLY D 1 26 ? -61.511 -21.027 3.316 1.00 61.38 24 GLY D CA 1
ATOM 5238 C C . GLY D 1 26 ? -61.203 -19.654 3.915 1.00 60.11 24 GLY D C 1
ATOM 5239 O O . GLY D 1 26 ? -60.069 -19.165 3.812 1.00 58.21 24 GLY D O 1
ATOM 5240 N N . PHE D 1 27 ? -62.207 -19.037 4.537 1.00 58.10 25 PHE D N 1
ATOM 5241 C CA . PHE D 1 27 ? -62.137 -17.653 4.990 1.00 56.50 25 PHE D CA 1
ATOM 5242 C C . PHE D 1 27 ? -62.428 -17.560 6.478 1.00 54.81 25 PHE D C 1
ATOM 5243 O O . PHE D 1 27 ? -62.622 -18.577 7.135 1.00 55.14 25 PHE D O 1
ATOM 5251 N N . CYS D 1 28 ? -62.437 -16.339 7.002 1.00 52.75 26 CYS D N 1
ATOM 5252 C CA . CYS D 1 28 ? -62.735 -16.108 8.400 1.00 54.28 26 CYS D CA 1
ATOM 5253 C C . CYS D 1 28 ? -64.228 -16.257 8.671 1.00 55.11 26 CYS D C 1
ATOM 5254 O O . CYS D 1 28 ? -65.037 -15.772 7.880 1.00 57.60 26 CYS D O 1
ATOM 5257 N N . PRO D 1 29 ? -64.601 -16.905 9.795 1.00 53.95 27 PRO D N 1
ATOM 5258 C CA . PRO D 1 29 ? -66.013 -16.965 10.160 1.00 53.51 27 PRO D CA 1
ATOM 5259 C C . PRO D 1 29 ? -66.592 -15.601 10.482 1.00 54.70 27 PRO D C 1
ATOM 5260 O O . PRO D 1 29 ? -65.899 -14.728 11.024 1.00 56.86 27 PRO D O 1
ATOM 5264 N N . ILE D 1 30 ? -67.857 -15.440 10.120 1.00 55.74 28 ILE D N 1
ATOM 5265 C CA . ILE D 1 30 ? -68.668 -14.309 10.542 1.00 54.74 28 ILE D CA 1
ATOM 5266 C C . ILE D 1 30 ? -70.096 -14.828 10.729 1.00 56.58 28 ILE D C 1
ATOM 5267 O O . ILE D 1 30 ? -70.553 -15.655 9.937 1.00 55.37 28 ILE D O 1
ATOM 5272 N N . PRO D 1 31 ? -70.794 -14.380 11.788 1.00 60.25 29 PRO D N 1
ATOM 5273 C CA . PRO D 1 31 ? -72.178 -14.811 11.951 1.00 62.62 29 PRO D CA 1
ATOM 5274 C C . PRO D 1 31 ? -73.074 -14.418 10.763 1.00 63.58 29 PRO D C 1
ATOM 5275 O O . PRO D 1 31 ? -73.001 -13.289 10.266 1.00 58.29 29 PRO D O 1
ATOM 5279 N N . LYS D 1 32 ? -73.903 -15.366 10.329 1.00 67.75 30 LYS D N 1
ATOM 5280 C CA . LYS D 1 32 ? -74.824 -15.187 9.203 1.00 72.36 30 LYS D CA 1
ATOM 5281 C C . LYS D 1 32 ? -75.601 -13.855 9.286 1.00 71.13 30 LYS D C 1
ATOM 5282 O O . LYS D 1 32 ? -75.738 -13.140 8.290 1.00 71.54 30 LYS D O 1
ATOM 5288 N N . GLU D 1 33 ? -76.066 -13.534 10.493 1.00 71.10 31 GLU D N 1
ATOM 5289 C CA . GLU D 1 33 ? -76.803 -12.293 10.803 1.00 69.15 31 GLU D CA 1
ATOM 5290 C C . GLU D 1 33 ? -76.042 -11.018 10.438 1.00 66.85 31 GLU D C 1
ATOM 5291 O O . GLU D 1 33 ? -76.643 -10.045 9.999 1.00 66.60 31 GLU D O 1
ATOM 5297 N N . LEU D 1 34 ? -74.728 -11.022 10.648 1.00 67.94 32 LEU D N 1
ATOM 5298 C CA . LEU D 1 34 ? -73.883 -9.850 10.367 1.00 68.89 32 LEU D CA 1
ATOM 5299 C C . LEU D 1 34 ? -73.408 -9.758 8.911 1.00 71.76 32 LEU D C 1
ATOM 5300 O O . LEU D 1 34 ? -72.969 -8.683 8.469 1.00 74.85 32 LEU D O 1
ATOM 5305 N N . ALA D 1 35 ? -73.495 -10.865 8.168 1.00 68.25 33 ALA D N 1
ATOM 5306 C CA . ALA D 1 35 ? -73.104 -10.886 6.752 1.00 65.45 33 ALA D CA 1
ATOM 5307 C C . ALA D 1 35 ? -73.972 -9.991 5.857 1.00 63.66 33 ALA D C 1
ATOM 5308 O O . ALA D 1 35 ? -73.562 -9.635 4.757 1.00 60.92 33 ALA D O 1
ATOM 5310 N N . GLU D 1 36 ? -75.164 -9.633 6.330 1.00 65.18 34 GLU D N 1
ATOM 5311 C CA . GLU D 1 36 ? -75.987 -8.608 5.680 1.00 67.79 34 GLU D CA 1
ATOM 5312 C C . GLU D 1 36 ? -75.303 -7.243 5.675 1.00 66.78 34 GLU D C 1
ATOM 5313 O O . GLU D 1 36 ? -75.462 -6.482 4.731 1.00 67.67 34 GLU D O 1
ATOM 5319 N N . HIS D 1 37 ? -74.545 -6.948 6.731 1.00 68.16 35 HIS D N 1
ATOM 5320 C CA . HIS D 1 37 ? -74.005 -5.605 6.978 1.00 67.91 35 HIS D CA 1
ATOM 5321 C C . HIS D 1 37 ? -72.489 -5.492 6.871 1.00 64.20 35 HIS D C 1
ATOM 5322 O O . HIS D 1 37 ? -71.928 -4.503 7.335 1.00 66.38 35 HIS D O 1
ATOM 5329 N N . TRP D 1 38 ? -71.836 -6.477 6.249 1.00 63.34 36 TRP D N 1
ATOM 5330 C CA . TRP D 1 38 ? -70.377 -6.452 6.031 1.00 60.25 36 TRP D CA 1
ATOM 5331 C C . TRP D 1 38 ? -69.999 -7.156 4.729 1.00 59.35 36 TRP D C 1
ATOM 5332 O O . TRP D 1 38 ? -70.628 -8.152 4.395 1.00 63.02 36 TRP D O 1
ATOM 5343 N N . PRO D 1 39 ? -68.972 -6.662 3.993 1.00 58.14 37 PRO D N 1
ATOM 5344 C CA . PRO D 1 39 ? -68.555 -7.380 2.776 1.00 57.52 37 PRO D CA 1
ATOM 5345 C C . PRO D 1 39 ? -68.107 -8.807 3.065 1.00 54.72 37 PRO D C 1
ATOM 5346 O O . PRO D 1 39 ? -67.306 -9.022 3.979 1.00 54.49 37 PRO D O 1
ATOM 5350 N N . VAL D 1 40 ? -68.639 -9.765 2.313 1.00 51.44 38 VAL D N 1
ATOM 5351 C CA . VAL D 1 40 ? -68.332 -11.185 2.533 1.00 53.25 38 VAL D CA 1
ATOM 5352 C C . VAL D 1 40 ? -68.102 -11.970 1.236 1.00 53.17 38 VAL D C 1
ATOM 5353 O O . VAL D 1 40 ? -68.364 -11.480 0.155 1.00 55.58 38 VAL D O 1
ATOM 5357 N N . VAL D 1 41 ? -67.579 -13.185 1.375 1.00 54.39 39 VAL D N 1
ATOM 5358 C CA . VAL D 1 41 ? -67.503 -14.160 0.283 1.00 53.77 39 VAL D CA 1
ATOM 5359 C C . VAL D 1 41 ? -68.542 -15.181 0.669 1.00 53.98 39 VAL D C 1
ATOM 5360 O O . VAL D 1 41 ? -68.639 -15.526 1.841 1.00 52.58 39 VAL D O 1
ATOM 5364 N N . SER D 1 42 ? -69.320 -15.664 -0.290 1.00 57.19 40 SER D N 1
ATOM 5365 C CA . SER D 1 42 ? -70.352 -16.660 0.002 1.00 60.24 40 SER D CA 1
ATOM 5366 C C . SER D 1 42 ? -70.879 -17.311 -1.259 1.00 60.90 40 SER D C 1
ATOM 5367 O O . SER D 1 42 ? -70.662 -16.808 -2.356 1.00 64.54 40 SER D O 1
ATOM 5370 N N . ASN D 1 43 ? -71.571 -18.435 -1.094 1.00 59.09 41 ASN D N 1
ATOM 5371 C CA . ASN D 1 43 ? -72.411 -18.977 -2.161 1.00 59.58 41 ASN D CA 1
ATOM 5372 C C . ASN D 1 43 ? -73.722 -18.236 -2.250 1.00 62.26 41 ASN D C 1
ATOM 5373 O O . ASN D 1 43 ? -74.287 -18.111 -3.335 1.00 70.44 41 ASN D O 1
ATOM 5378 N N . ASP D 1 44 ? -74.201 -17.750 -1.110 1.00 59.07 42 ASP D N 1
ATOM 5379 C CA . ASP D 1 44 ? -75.448 -17.006 -1.046 1.00 57.94 42 ASP D CA 1
ATOM 5380 C C . ASP D 1 44 ? -75.204 -15.534 -1.347 1.00 59.20 42 ASP D C 1
ATOM 5381 O O . ASP D 1 44 ? -74.056 -15.071 -1.406 1.00 57.80 42 ASP D O 1
ATOM 5386 N N . ARG D 1 45 ? -76.302 -14.816 -1.558 1.00 62.23 43 ARG D N 1
ATOM 5387 C CA . ARG D 1 45 ? -76.264 -13.404 -1.915 1.00 63.40 43 ARG D CA 1
ATOM 5388 C C . ARG D 1 45 ? -76.512 -12.522 -0.707 1.00 65.44 43 ARG D C 1
ATOM 5389 O O . ARG D 1 45 ? -77.410 -12.770 0.099 1.00 70.56 43 ARG D O 1
ATOM 5397 N N . TYR D 1 46 ? -75.701 -11.482 -0.608 1.00 63.78 44 TYR D N 1
ATOM 5398 C CA . TYR D 1 46 ? -75.845 -10.469 0.410 1.00 63.45 44 TYR D CA 1
ATOM 5399 C C . TYR D 1 46 ? -75.654 -9.142 -0.320 1.00 63.11 44 TYR D C 1
ATOM 5400 O O . TYR D 1 46 ? -75.087 -9.126 -1.411 1.00 62.52 44 TYR D O 1
ATOM 5409 N N . PRO D 1 47 ? -76.148 -8.032 0.255 1.00 63.06 45 PRO D N 1
ATOM 5410 C CA . PRO D 1 47 ? -76.106 -6.759 -0.483 1.00 61.82 45 PRO D CA 1
ATOM 5411 C C . PRO D 1 47 ? -74.693 -6.242 -0.814 1.00 62.90 45 PRO D C 1
ATOM 5412 O O . PRO D 1 47 ? -74.521 -5.481 -1.773 1.00 64.61 45 PRO D O 1
ATOM 5416 N N . ASN D 1 48 ? -73.706 -6.635 -0.017 1.00 63.13 46 ASN D N 1
ATOM 5417 C CA . ASN D 1 48 ? -72.306 -6.436 -0.363 1.00 62.20 46 ASN D CA 1
ATOM 5418 C C . ASN D 1 48 ? -71.569 -7.728 -0.163 1.00 64.51 46 ASN D C 1
ATOM 5419 O O . ASN D 1 48 ? -71.340 -8.131 0.976 1.00 65.92 46 ASN D O 1
ATOM 5424 N N . CYS D 1 49 ? -71.237 -8.390 -1.269 1.00 64.15 47 CYS D N 1
ATOM 5425 C CA . CYS D 1 49 ? -70.491 -9.634 -1.220 1.00 64.20 47 CYS D CA 1
ATOM 5426 C C . CYS D 1 49 ? -69.950 -10.048 -2.562 1.00 61.68 47 CYS D C 1
ATOM 5427 O O . CYS D 1 49 ? -70.359 -9.542 -3.599 1.00 63.91 47 CYS D O 1
ATOM 5430 N N . LEU D 1 50 ? -69.017 -10.989 -2.499 1.00 61.76 48 LEU D N 1
ATOM 5431 C CA . LEU D 1 50 ? -68.528 -11.726 -3.650 1.00 60.66 48 LEU D CA 1
ATOM 5432 C C . LEU D 1 50 ? -69.233 -13.077 -3.613 1.00 59.27 48 LEU D C 1
ATOM 5433 O O . LEU D 1 50 ? -69.038 -13.846 -2.676 1.00 59.48 48 LEU D O 1
ATOM 5438 N N . GLN D 1 51 ? -70.077 -13.335 -4.609 1.00 58.83 49 GLN D N 1
ATOM 5439 C CA . GLN D 1 51 ? -70.845 -14.574 -4.689 1.00 58.58 49 GLN D CA 1
ATOM 5440 C C . GLN D 1 51 ? -70.205 -15.573 -5.637 1.00 58.65 49 GLN D C 1
ATOM 5441 O O . GLN D 1 51 ? -70.133 -15.335 -6.845 1.00 60.37 49 GLN D O 1
ATOM 5447 N N . ILE D 1 52 ? -69.793 -16.703 -5.073 1.00 58.63 50 ILE D N 1
ATOM 5448 C CA . ILE D 1 52 ? -69.158 -17.794 -5.801 1.00 58.61 50 ILE D CA 1
ATOM 5449 C C . ILE D 1 52 ? -70.209 -18.876 -6.016 1.00 60.02 50 ILE D C 1
ATOM 5450 O O . ILE D 1 52 ? -70.736 -19.447 -5.055 1.00 58.18 50 ILE D O 1
ATOM 5455 N N . THR D 1 53 ? -70.513 -19.131 -7.285 1.00 63.34 51 THR D N 1
ATOM 5456 C CA . THR D 1 53 ? -71.510 -20.123 -7.688 1.00 65.99 51 THR D CA 1
ATOM 5457 C C . THR D 1 53 ? -70.929 -21.058 -8.735 1.00 67.08 51 THR D C 1
ATOM 5458 O O . THR D 1 53 ? -69.897 -20.763 -9.363 1.00 67.58 51 THR D O 1
ATOM 5462 N N . LEU D 1 54 ? -71.618 -22.175 -8.932 1.00 66.26 52 LEU D N 1
ATOM 5463 C CA . LEU D 1 54 ? -71.196 -23.175 -9.905 1.00 66.52 52 LEU D CA 1
ATOM 5464 C C . LEU D 1 54 ? -71.633 -22.794 -11.310 1.00 68.85 52 LEU D C 1
ATOM 5465 O O . LEU D 1 54 ? -70.899 -23.007 -12.255 1.00 71.15 52 LEU D O 1
ATOM 5470 N N . GLN D 1 55 ? -72.837 -22.247 -11.433 1.00 75.89 53 GLN D N 1
ATOM 5471 C CA . GLN D 1 55 ? -73.350 -21.745 -12.707 1.00 80.22 53 GLN D CA 1
ATOM 5472 C C . GLN D 1 55 ? -73.493 -20.231 -12.640 1.00 74.58 53 GLN D C 1
ATOM 5473 O O . GLN D 1 55 ? -73.434 -19.644 -11.561 1.00 72.23 53 GLN D O 1
ATOM 5479 N N . GLN D 1 56 ? -73.709 -19.620 -13.803 1.00 71.53 54 GLN D N 1
ATOM 5480 C CA . GLN D 1 56 ? -73.885 -18.169 -13.927 1.00 69.03 54 GLN D CA 1
ATOM 5481 C C . GLN D 1 56 ? -75.088 -17.700 -13.121 1.00 69.69 54 GLN D C 1
ATOM 5482 O O . GLN D 1 56 ? -76.047 -18.441 -12.968 1.00 72.53 54 GLN D O 1
ATOM 5488 N N . VAL D 1 57 ? -75.011 -16.481 -12.592 1.00 72.95 55 VAL D N 1
ATOM 5489 C CA . VAL D 1 57 ? -76.095 -15.883 -11.795 1.00 74.68 55 VAL D CA 1
ATOM 5490 C C . VAL D 1 57 ? -76.789 -14.792 -12.607 1.00 75.96 55 VAL D C 1
ATOM 5491 O O . VAL D 1 57 ? -78.013 -14.819 -12.748 1.00 80.44 55 VAL D O 1
ATOM 5495 N N . CYS D 1 58 ? -76.008 -13.836 -13.112 1.00 73.07 56 CYS D N 1
ATOM 5496 C CA . CYS D 1 58 ? -76.522 -12.770 -13.977 1.00 73.75 56 CYS D CA 1
ATOM 5497 C C . CYS D 1 58 ? -75.477 -12.414 -15.028 1.00 76.24 56 CYS D C 1
ATOM 5498 O O . CYS D 1 58 ? -74.376 -12.963 -15.005 1.00 73.28 56 CYS D O 1
ATOM 5501 N N . GLU D 1 59 ? -75.818 -11.490 -15.935 1.00 83.02 57 GLU D N 1
ATOM 5502 C CA . GLU D 1 59 ? -74.938 -11.136 -17.083 1.00 84.33 57 GLU D CA 1
ATOM 5503 C C . GLU D 1 59 ? -73.563 -10.574 -16.706 1.00 76.38 57 GLU D C 1
ATOM 5504 O O . GLU D 1 59 ? -72.639 -10.660 -17.512 1.00 77.23 57 GLU D O 1
ATOM 5510 N N . LEU D 1 60 ? -73.424 -10.030 -15.495 1.00 70.09 58 LEU D N 1
ATOM 5511 C CA . LEU D 1 60 ? -72.124 -9.537 -15.008 1.00 65.27 58 LEU D CA 1
ATOM 5512 C C . LEU D 1 60 ? -71.314 -10.535 -14.160 1.00 59.57 58 LEU D C 1
ATOM 5513 O O . LEU D 1 60 ? -70.259 -10.177 -13.653 1.00 59.17 58 LEU D O 1
ATOM 5518 N N . SER D 1 61 ? -71.783 -11.773 -14.029 1.00 57.26 59 SER D N 1
ATOM 5519 C CA . SER D 1 61 ? -71.008 -12.833 -13.369 1.00 57.98 59 SER D CA 1
ATOM 5520 C C . SER D 1 61 ? -69.795 -13.202 -14.224 1.00 56.63 59 SER D C 1
ATOM 5521 O O . SER D 1 61 ? -69.945 -13.458 -15.403 1.00 61.91 59 SER D O 1
ATOM 5524 N N . LYS D 1 62 ? -68.609 -13.232 -13.629 1.00 56.02 60 LYS D N 1
ATOM 5525 C CA . LYS D 1 62 ? -67.380 -13.560 -14.349 1.00 57.57 60 LYS D CA 1
ATOM 5526 C C . LYS D 1 62 ? -67.045 -15.058 -14.254 1.00 59.24 60 LYS D C 1
ATOM 5527 O O . LYS D 1 62 ? -66.781 -15.556 -13.151 1.00 57.40 60 LYS D O 1
ATOM 5533 N N . PRO D 1 63 ? -67.017 -15.771 -15.407 1.00 60.96 61 PRO D N 1
ATOM 5534 C CA . PRO D 1 63 ? -66.564 -17.171 -15.406 1.00 60.19 61 PRO D CA 1
ATOM 5535 C C . PRO D 1 63 ? -65.056 -17.253 -15.239 1.00 57.32 61 PRO D C 1
ATOM 5536 O O . PRO D 1 63 ? -64.345 -16.475 -15.869 1.00 59.31 61 PRO D O 1
ATOM 5540 N N . CYS D 1 64 ? -64.584 -18.169 -14.397 1.00 55.99 62 CYS D N 1
ATOM 5541 C CA . CYS D 1 64 ? -63.155 -18.277 -14.071 1.00 58.74 62 CYS D CA 1
ATOM 5542 C C . CYS D 1 64 ? -62.625 -19.705 -14.207 1.00 58.96 62 CYS D C 1
ATOM 5543 O O . CYS D 1 64 ? -62.987 -20.584 -13.414 1.00 58.95 62 CYS D O 1
ATOM 5546 N N . SER D 1 65 ? -61.754 -19.937 -15.192 1.00 58.88 63 SER D N 1
ATOM 5547 C CA . SER D 1 65 ? -61.075 -21.233 -15.307 1.00 58.31 63 SER D CA 1
ATOM 5548 C C . SER D 1 65 ? -59.860 -21.139 -14.411 1.00 56.40 63 SER D C 1
ATOM 5549 O O . SER D 1 65 ? -58.924 -20.395 -14.712 1.00 55.09 63 SER D O 1
ATOM 5552 N N . ALA D 1 66 ? -59.895 -21.876 -13.302 1.00 53.24 64 ALA D N 1
ATOM 5553 C CA . ALA D 1 66 ? -58.906 -21.724 -12.248 1.00 52.61 64 ALA D CA 1
ATOM 5554 C C . ALA D 1 66 ? -58.942 -22.866 -11.255 1.00 53.25 64 ALA D C 1
ATOM 5555 O O . ALA D 1 66 ? -59.908 -23.626 -11.193 1.00 56.16 64 ALA D O 1
ATOM 5557 N N . GLY D 1 67 ? -57.882 -22.953 -10.456 1.00 53.05 65 GLY D N 1
ATOM 5558 C CA . GLY D 1 67 ? -57.880 -23.754 -9.241 1.00 52.98 65 GLY D CA 1
ATOM 5559 C C . GLY D 1 67 ? -59.029 -23.312 -8.349 1.00 53.72 65 GLY D C 1
ATOM 5560 O O . GLY D 1 67 ? -59.375 -22.116 -8.298 1.00 51.74 65 GLY D O 1
ATOM 5561 N N . TYR D 1 68 ? -59.624 -24.280 -7.658 1.00 54.06 66 TYR D N 1
ATOM 5562 C CA . TYR D 1 68 ? -60.837 -24.045 -6.885 1.00 56.80 66 TYR D CA 1
ATOM 5563 C C . TYR D 1 68 ? -60.960 -25.028 -5.720 1.00 55.91 66 TYR D C 1
ATOM 5564 O O . TYR D 1 68 ? -60.158 -25.949 -5.592 1.00 56.66 66 TYR D O 1
ATOM 5573 N N . MET D 1 69 ? -61.953 -24.795 -4.864 1.00 56.77 67 MET D N 1
ATOM 5574 C CA . MET D 1 69 ? -62.221 -25.643 -3.697 1.00 56.96 67 MET D CA 1
ATOM 5575 C C . MET D 1 69 ? -63.696 -26.041 -3.642 1.00 57.62 67 MET D C 1
ATOM 5576 O O . MET D 1 69 ? -64.577 -25.304 -4.090 1.00 56.61 67 MET D O 1
ATOM 5581 N N . VAL D 1 70 ? -63.940 -27.218 -3.078 1.00 56.97 68 VAL D N 1
ATOM 5582 C CA . VAL D 1 70 ? -65.264 -27.637 -2.649 1.00 55.83 68 VAL D CA 1
ATOM 5583 C C . VAL D 1 70 ? -65.096 -28.017 -1.190 1.00 58.03 68 VAL D C 1
ATOM 5584 O O . VAL D 1 70 ? -64.380 -28.970 -0.878 1.00 57.33 68 VAL D O 1
ATOM 5588 N N . GLY D 1 71 ? -65.731 -27.246 -0.307 1.00 59.99 69 GLY D N 1
ATOM 5589 C CA . GLY D 1 71 ? -65.519 -27.359 1.138 1.00 58.37 69 GLY D CA 1
ATOM 5590 C C . GLY D 1 71 ? -64.048 -27.162 1.452 1.00 56.58 69 GLY D C 1
ATOM 5591 O O . GLY D 1 71 ? -63.419 -26.256 0.926 1.00 51.98 69 GLY D O 1
ATOM 5592 N N . GLN D 1 72 ? -63.496 -28.040 2.278 1.00 61.89 70 GLN D N 1
ATOM 5593 C CA . GLN D 1 72 ? -62.069 -28.010 2.601 1.00 65.87 70 GLN D CA 1
ATOM 5594 C C . GLN D 1 72 ? -61.200 -28.398 1.411 1.00 61.14 70 GLN D C 1
ATOM 5595 O O . GLN D 1 72 ? -60.111 -27.863 1.249 1.00 58.25 70 GLN D O 1
ATOM 5601 N N . SER D 1 73 ? -61.696 -29.311 0.576 1.00 59.89 71 SER D N 1
ATOM 5602 C CA . SER D 1 73 ? -60.896 -29.922 -0.490 1.00 55.71 71 SER D CA 1
ATOM 5603 C C . SER D 1 73 ? -60.612 -28.992 -1.651 1.00 54.58 71 SER D C 1
ATOM 5604 O O . SER D 1 73 ? -61.501 -28.290 -2.131 1.00 50.18 71 SER D O 1
ATOM 5607 N N . VAL D 1 74 ? -59.370 -29.040 -2.119 1.00 55.89 72 VAL D N 1
ATOM 5608 C CA . VAL D 1 74 ? -58.895 -28.164 -3.193 1.00 58.22 72 VAL D CA 1
ATOM 5609 C C . VAL D 1 74 ? -58.631 -29.018 -4.435 1.00 57.69 72 VAL D C 1
ATOM 5610 O O . VAL D 1 74 ? -58.003 -30.080 -4.356 1.00 58.71 72 VAL D O 1
ATOM 5614 N N . PHE D 1 75 ? -59.152 -28.534 -5.561 1.00 58.30 73 PHE D N 1
ATOM 5615 C CA . PHE D 1 75 ? -59.094 -29.196 -6.860 1.00 59.15 73 PHE D CA 1
ATOM 5616 C C . PHE D 1 75 ? -58.272 -28.337 -7.813 1.00 60.01 73 PHE D C 1
ATOM 5617 O O . PHE D 1 75 ? -58.129 -27.129 -7.607 1.00 62.66 73 PHE D O 1
ATOM 5625 N N . VAL D 1 76 ? -57.753 -28.973 -8.860 1.00 59.37 74 VAL D N 1
ATOM 5626 C CA . VAL D 1 76 ? -56.909 -28.315 -9.855 1.00 57.55 74 VAL D CA 1
ATOM 5627 C C . VAL D 1 76 ? -57.739 -27.831 -11.045 1.00 58.49 74 VAL D C 1
ATOM 5628 O O . VAL D 1 76 ? -58.782 -28.400 -11.352 1.00 63.22 74 VAL D O 1
ATOM 5632 N N . GLN D 1 77 ? -57.270 -26.762 -11.687 1.00 59.08 75 GLN D N 1
ATOM 5633 C CA . GLN D 1 77 ? -57.864 -26.225 -12.908 1.00 58.51 75 GLN D CA 1
ATOM 5634 C C . GLN D 1 77 ? -57.927 -27.281 -13.998 1.00 60.50 75 GLN D C 1
ATOM 5635 O O . GLN D 1 77 ? -56.909 -27.878 -14.333 1.00 61.33 75 GLN D O 1
ATOM 5641 N N . THR D 1 78 ? -59.124 -27.517 -14.531 1.00 64.11 76 THR D N 1
ATOM 5642 C CA . THR D 1 78 ? -59.269 -28.179 -15.829 1.00 62.43 76 THR D CA 1
ATOM 5643 C C . THR D 1 78 ? -59.305 -27.019 -16.822 1.00 62.43 76 THR D C 1
ATOM 5644 O O . THR D 1 78 ? -60.201 -26.165 -16.719 1.00 62.39 76 THR D O 1
ATOM 5648 N N . PRO D 1 79 ? -58.318 -26.952 -17.745 1.00 60.13 77 PRO D N 1
ATOM 5649 C CA . PRO D 1 79 ? -58.282 -25.840 -18.698 1.00 59.37 77 PRO D CA 1
ATOM 5650 C C . PRO D 1 79 ? -59.408 -25.894 -19.698 1.00 60.06 77 PRO D C 1
ATOM 5651 O O . PRO D 1 79 ? -59.826 -26.975 -20.099 1.00 60.48 77 PRO D O 1
ATOM 5655 N N . GLY D 1 80 ? -59.888 -24.716 -20.081 1.00 65.06 78 GLY D N 1
ATOM 5656 C CA . GLY D 1 80 ? -61.014 -24.577 -21.001 1.00 66.21 78 GLY D CA 1
ATOM 5657 C C . GLY D 1 80 ? -62.374 -24.887 -20.409 1.00 66.35 78 GLY D C 1
ATOM 5658 O O . GLY D 1 80 ? -63.349 -24.990 -21.151 1.00 71.44 78 GLY D O 1
ATOM 5659 N N . VAL D 1 81 ? -62.443 -25.039 -19.086 1.00 66.71 79 VAL D N 1
ATOM 5660 C CA . VAL D 1 81 ? -63.707 -25.278 -18.373 1.00 65.50 79 VAL D CA 1
ATOM 5661 C C . VAL D 1 81 ? -63.753 -24.355 -17.149 1.00 65.15 79 VAL D C 1
ATOM 5662 O O . VAL D 1 81 ? -62.788 -24.259 -16.375 1.00 61.87 79 VAL D O 1
ATOM 5666 N N . THR D 1 82 ? -64.891 -23.677 -17.019 1.00 65.12 80 THR D N 1
ATOM 5667 C CA . THR D 1 82 ? -65.197 -22.814 -15.898 1.00 64.15 80 THR D CA 1
ATOM 5668 C C . THR D 1 82 ? -65.226 -23.646 -14.627 1.00 63.85 80 THR D C 1
ATOM 5669 O O . THR D 1 82 ? -65.780 -24.735 -14.616 1.00 67.82 80 THR D O 1
ATOM 5673 N N . SER D 1 83 ? -64.613 -23.126 -13.571 1.00 63.95 81 SER D N 1
ATOM 5674 C CA . SER D 1 83 ? -64.548 -23.806 -12.274 1.00 63.79 81 SER D CA 1
ATOM 5675 C C . SER D 1 83 ? -65.606 -23.268 -11.302 1.00 59.11 81 SER D C 1
ATOM 5676 O O . SER D 1 83 ? -66.287 -24.036 -10.620 1.00 57.05 81 SER D O 1
ATOM 5679 N N . TYR D 1 84 ? -65.713 -21.943 -11.255 1.00 55.80 82 TYR D N 1
ATOM 5680 C CA . TYR D 1 84 ? -66.784 -21.228 -10.560 1.00 54.38 82 TYR D CA 1
ATOM 5681 C C . TYR D 1 84 ? -67.093 -19.947 -11.329 1.00 55.80 82 TYR D C 1
ATOM 5682 O O . TYR D 1 84 ? -66.270 -19.480 -12.126 1.00 52.23 82 TYR D O 1
ATOM 5691 N N . TRP D 1 85 ? -68.275 -19.388 -11.094 1.00 60.47 83 TRP D N 1
ATOM 5692 C CA . TRP D 1 85 ? -68.620 -18.045 -11.584 1.00 65.24 83 TRP D CA 1
ATOM 5693 C C . TRP D 1 85 ? -68.578 -17.084 -10.392 1.00 58.95 83 TRP D C 1
ATOM 5694 O O . TRP D 1 85 ? -69.062 -17.431 -9.314 1.00 57.42 83 TRP D O 1
ATOM 5705 N N . LEU D 1 86 ? -68.008 -15.893 -10.594 1.00 55.17 84 LEU D N 1
ATOM 5706 C CA . LEU D 1 86 ? -67.959 -14.841 -9.565 1.00 54.56 84 LEU D CA 1
ATOM 5707 C C . LEU D 1 86 ? -68.918 -13.722 -9.906 1.00 57.74 84 LEU D C 1
ATOM 5708 O O . LEU D 1 86 ? -68.873 -13.191 -11.007 1.00 57.14 84 LEU D O 1
ATOM 5713 N N . THR D 1 87 ? -69.750 -13.347 -8.941 1.00 62.31 85 THR D N 1
ATOM 5714 C CA . THR D 1 87 ? -70.696 -12.245 -9.078 1.00 60.76 85 THR D CA 1
ATOM 5715 C C . THR D 1 87 ? -70.417 -11.275 -7.934 1.00 60.46 85 THR D C 1
ATOM 5716 O O . THR D 1 87 ? -70.524 -11.663 -6.776 1.00 62.36 85 THR D O 1
ATOM 5720 N N . GLU D 1 88 ? -70.017 -10.043 -8.239 1.00 59.89 86 GLU D N 1
ATOM 5721 C CA . GLU D 1 88 ? -69.770 -9.043 -7.185 1.00 59.74 86 GLU D CA 1
ATOM 5722 C C . GLU D 1 88 ? -70.980 -8.130 -6.980 1.00 60.87 86 GLU D C 1
ATOM 5723 O O . GLU D 1 88 ? -71.274 -7.276 -7.825 1.00 60.00 86 GLU D O 1
ATOM 5729 N N . TRP D 1 89 ? -71.641 -8.298 -5.837 1.00 60.37 87 TRP D N 1
ATOM 5730 C CA . TRP D 1 89 ? -72.738 -7.436 -5.413 1.00 58.49 87 TRP D CA 1
ATOM 5731 C C . TRP D 1 89 ? -72.215 -6.274 -4.586 1.00 59.09 87 TRP D C 1
ATOM 5732 O O . TRP D 1 89 ? -71.398 -6.473 -3.683 1.00 62.41 87 TRP D O 1
ATOM 5743 N N . VAL D 1 90 ? -72.665 -5.060 -4.900 1.00 59.05 88 VAL D N 1
ATOM 5744 C CA . VAL D 1 90 ? -72.392 -3.887 -4.043 1.00 60.43 88 VAL D CA 1
ATOM 5745 C C . VAL D 1 90 ? -73.627 -2.981 -4.014 1.00 59.91 88 VAL D C 1
ATOM 5746 O O . VAL D 1 90 ? -74.204 -2.667 -5.048 1.00 56.45 88 VAL D O 1
ATOM 5750 N N . ASP D 1 91 ? -74.006 -2.577 -2.799 1.00 66.30 89 ASP D N 1
ATOM 5751 C CA . ASP D 1 91 ? -75.322 -1.983 -2.483 1.00 70.53 89 ASP D CA 1
ATOM 5752 C C . ASP D 1 91 ? -76.476 -2.729 -3.150 1.00 67.42 89 ASP D C 1
ATOM 5753 O O . ASP D 1 91 ? -77.460 -2.126 -3.549 1.00 71.59 89 ASP D O 1
ATOM 5758 N N . GLY D 1 92 ? -76.339 -4.045 -3.273 1.00 65.66 90 GLY D N 1
ATOM 5759 C CA . GLY D 1 92 ? -77.384 -4.894 -3.841 1.00 69.61 90 GLY D CA 1
ATOM 5760 C C . GLY D 1 92 ? -77.430 -5.029 -5.353 1.00 70.25 90 GLY D C 1
ATOM 5761 O O . GLY D 1 92 ? -78.260 -5.779 -5.866 1.00 69.98 90 GLY D O 1
ATOM 5762 N N . LYS D 1 93 ? -76.553 -4.315 -6.060 1.00 71.02 91 LYS D N 1
ATOM 5763 C CA . LYS D 1 93 ? -76.502 -4.338 -7.523 1.00 72.06 91 LYS D CA 1
ATOM 5764 C C . LYS D 1 93 ? -75.166 -4.903 -7.972 1.00 70.60 91 LYS D C 1
ATOM 5765 O O . LYS D 1 93 ? -74.121 -4.487 -7.472 1.00 72.74 91 LYS D O 1
ATOM 5771 N N . ALA D 1 94 ? -75.200 -5.851 -8.907 1.00 70.01 92 ALA D N 1
ATOM 5772 C CA . ALA D 1 94 ? -73.973 -6.495 -9.400 1.00 68.87 92 ALA D CA 1
ATOM 5773 C C . ALA D 1 94 ? -73.093 -5.508 -10.155 1.00 65.24 92 ALA D C 1
ATOM 5774 O O . ALA D 1 94 ? -73.597 -4.716 -10.934 1.00 62.46 92 ALA D O 1
ATOM 5776 N N . ARG D 1 95 ? -71.788 -5.541 -9.911 1.00 65.93 93 ARG D N 1
ATOM 5777 C CA . ARG D 1 95 ? -70.852 -4.769 -10.736 1.00 70.33 93 ARG D CA 1
ATOM 577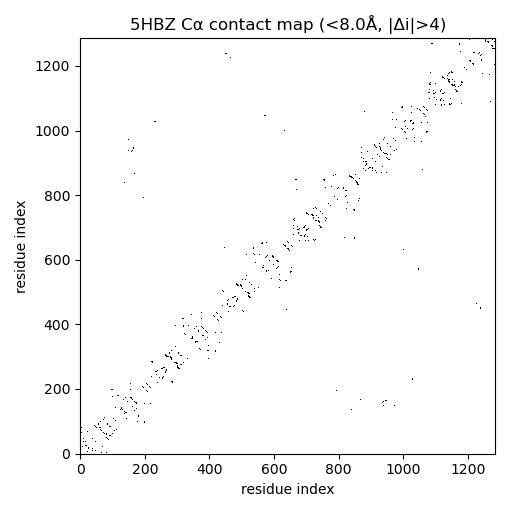8 C C . ARG D 1 95 ? -69.855 -5.699 -11.429 1.00 67.49 93 ARG D C 1
ATOM 5779 O O . ARG D 1 95 ? -69.564 -6.791 -10.934 1.00 66.45 93 ARG D O 1
ATOM 5787 N N . ALA D 1 96 ? -69.368 -5.257 -12.591 1.00 65.35 94 ALA D N 1
ATOM 5788 C CA . ALA D 1 96 ? -68.404 -6.010 -13.404 1.00 63.13 94 ALA D CA 1
ATOM 5789 C C . ALA D 1 96 ? -67.103 -6.220 -12.651 1.00 62.88 94 ALA D C 1
ATOM 5790 O O . ALA D 1 96 ? -66.734 -5.389 -11.824 1.00 68.33 94 ALA D O 1
ATOM 5792 N N . LEU D 1 97 ? -66.424 -7.330 -12.933 1.00 60.88 95 LEU D N 1
ATOM 5793 C CA . LEU D 1 97 ? -65.102 -7.617 -12.356 1.00 62.33 95 LEU D CA 1
ATOM 5794 C C . LEU D 1 97 ? -64.016 -7.480 -13.420 1.00 61.86 95 LEU D C 1
ATOM 5795 O O . LEU D 1 97 ? -64.255 -7.772 -14.587 1.00 62.96 95 LEU D O 1
ATOM 5800 N N . PRO D 1 98 ? -62.805 -7.058 -13.018 1.00 64.19 96 PRO D N 1
ATOM 5801 C CA . PRO D 1 98 ? -61.729 -6.915 -14.003 1.00 64.30 96 PRO D CA 1
ATOM 5802 C C . PRO D 1 98 ? -61.272 -8.261 -14.521 1.00 63.77 96 PRO D C 1
ATOM 5803 O O . PRO D 1 98 ? -61.359 -9.239 -13.788 1.00 62.95 96 PRO D O 1
ATOM 5807 N N . ASP D 1 99 ? -60.800 -8.318 -15.764 1.00 67.42 97 ASP D N 1
ATOM 5808 C CA . ASP D 1 99 ? -60.189 -9.567 -16.259 1.00 72.04 97 ASP D CA 1
ATOM 5809 C C . ASP D 1 99 ? -58.824 -9.798 -15.570 1.00 64.07 97 ASP D C 1
ATOM 5810 O O . ASP D 1 99 ? -58.114 -8.852 -15.220 1.00 57.77 97 ASP D O 1
ATOM 5815 N N . SER D 1 100 ? -58.522 -11.072 -15.329 1.00 60.55 98 SER D N 1
ATOM 5816 C CA . SER D 1 100 ? -57.331 -11.486 -14.590 1.00 60.73 98 SER D CA 1
ATOM 5817 C C . SER D 1 100 ? -56.915 -12.919 -14.959 1.00 57.77 98 SER D C 1
ATOM 5818 O O . SER D 1 100 ? -57.749 -13.725 -15.364 1.00 57.24 98 SER D O 1
ATOM 5821 N N . LEU D 1 101 ? -55.617 -13.207 -14.832 1.00 55.59 99 LEU D N 1
ATOM 5822 C CA . LEU D 1 101 ? -55.101 -14.579 -14.866 1.00 56.00 99 LEU D CA 1
ATOM 5823 C C . LEU D 1 101 ? -55.417 -15.256 -13.535 1.00 55.49 99 LEU D C 1
ATOM 5824 O O . LEU D 1 101 ? -55.710 -14.572 -12.542 1.00 54.17 99 LEU D O 1
ATOM 5829 N N . PHE D 1 102 ? -55.371 -16.592 -13.521 1.00 52.77 100 PHE D N 1
ATOM 5830 C CA . PHE D 1 102 ? -55.720 -17.373 -12.319 1.00 51.18 100 PHE D CA 1
ATOM 5831 C C . PHE D 1 102 ? -54.776 -18.542 -12.027 1.00 52.32 100 PHE D C 1
ATOM 5832 O O . PHE D 1 102 ? -54.280 -19.206 -12.938 1.00 58.82 100 PHE D O 1
ATOM 5840 N N . SER D 1 103 ? -54.558 -18.807 -10.744 1.00 51.18 101 SER D N 1
ATOM 5841 C CA . SER D 1 103 ? -53.699 -19.904 -10.336 1.00 51.56 101 SER D CA 1
ATOM 5842 C C . SER D 1 103 ? -54.430 -21.213 -10.523 1.00 53.28 101 SER D C 1
ATOM 5843 O O . SER D 1 103 ? -55.649 -21.271 -10.365 1.00 52.83 101 SER D O 1
ATOM 5846 N N . SER D 1 104 ? -53.665 -22.256 -10.833 1.00 55.60 102 SER D N 1
ATOM 5847 C CA . SER D 1 104 ? -54.200 -23.576 -11.150 1.00 56.67 102 SER D CA 1
ATOM 5848 C C . SER D 1 104 ? -54.490 -24.445 -9.933 1.00 58.62 102 SER D C 1
ATOM 5849 O O . SER D 1 104 ? -55.188 -25.446 -10.047 1.00 60.30 102 SER D O 1
ATOM 5852 N N . GLY D 1 105 ? -53.955 -24.075 -8.777 1.00 60.91 103 GLY D N 1
ATOM 5853 C CA . GLY D 1 105 ? -54.143 -24.865 -7.566 1.00 60.89 103 GLY D CA 1
ATOM 5854 C C . GLY D 1 105 ? -53.248 -26.089 -7.483 1.00 59.96 103 GLY D C 1
ATOM 5855 O O . GLY D 1 105 ? -53.528 -27.007 -6.716 1.00 59.58 103 GLY D O 1
ATOM 5856 N N . ARG D 1 106 ? -52.173 -26.113 -8.267 1.00 60.80 104 ARG D N 1
ATOM 5857 C CA . ARG D 1 106 ? -51.172 -27.184 -8.174 1.00 62.30 104 ARG D CA 1
ATOM 5858 C C . ARG D 1 106 ? -50.326 -27.066 -6.910 1.00 59.95 104 ARG D C 1
ATOM 5859 O O . ARG D 1 106 ? -50.039 -28.078 -6.283 1.00 59.14 104 ARG D O 1
ATOM 5867 N N . PHE D 1 107 ? -49.941 -25.843 -6.538 1.00 59.15 105 PHE D N 1
ATOM 5868 C CA . PHE D 1 107 ? -49.132 -25.604 -5.339 1.00 57.77 105 PHE D CA 1
ATOM 5869 C C . PHE D 1 107 ? -49.724 -26.285 -4.116 1.00 57.47 105 PHE D C 1
ATOM 5870 O O . PHE D 1 107 ? -49.064 -27.078 -3.473 1.00 61.54 105 PHE D O 1
ATOM 5878 N N . GLU D 1 108 ? -50.983 -25.984 -3.832 1.00 57.92 106 GLU D N 1
ATOM 5879 C CA . GLU D 1 108 ? -51.692 -26.514 -2.647 1.00 58.59 106 GLU D CA 1
ATOM 5880 C C . GLU D 1 108 ? -52.198 -27.947 -2.817 1.00 61.14 106 GLU D C 1
ATOM 5881 O O . GLU D 1 108 ? -52.798 -28.504 -1.904 1.00 63.41 106 GLU D O 1
ATOM 5887 N N . THR D 1 109 ? -51.968 -28.510 -3.998 1.00 65.58 107 THR D N 1
ATOM 5888 C CA . THR D 1 109 ? -52.210 -29.913 -4.325 1.00 64.50 107 THR D CA 1
ATOM 5889 C C . THR D 1 109 ? -50.921 -30.766 -4.274 1.00 66.74 107 THR D C 1
ATOM 5890 O O . THR D 1 109 ? -50.988 -31.986 -4.304 1.00 73.97 107 THR D O 1
ATOM 5894 N N . ASN D 1 110 ? -49.761 -30.121 -4.158 1.00 68.26 108 ASN D N 1
ATOM 5895 C CA . ASN D 1 110 ? -48.434 -30.758 -4.324 1.00 67.11 108 ASN D CA 1
ATOM 5896 C C . ASN D 1 110 ? -48.167 -31.353 -5.703 1.00 63.81 108 ASN D C 1
ATOM 5897 O O . ASN D 1 110 ? -47.359 -32.261 -5.846 1.00 67.58 108 ASN D O 1
ATOM 5902 N N . SER D 1 111 ? -48.817 -30.801 -6.718 1.00 61.79 109 SER D N 1
ATOM 5903 C CA . SER D 1 111 ? -48.639 -31.239 -8.090 1.00 60.83 109 SER D CA 1
ATOM 5904 C C . SER D 1 111 ? -47.572 -30.379 -8.749 1.00 59.00 109 SER D C 1
ATOM 5905 O O . SER D 1 111 ? -47.394 -29.204 -8.399 1.00 55.54 109 SER D O 1
ATOM 5908 N N . ARG D 1 112 ? -46.842 -31.002 -9.672 1.00 58.99 110 ARG D N 1
ATOM 5909 C CA . ARG D 1 112 ? -45.938 -30.314 -10.595 1.00 58.61 110 ARG D CA 1
ATOM 5910 C C . ARG D 1 112 ? -46.327 -30.605 -12.037 1.00 58.58 110 ARG D C 1
ATOM 5911 O O . ARG D 1 112 ? -45.586 -30.264 -12.958 1.00 59.29 110 ARG D O 1
ATOM 5919 N N . ALA D 1 113 ? -47.490 -31.226 -12.232 1.00 59.94 111 ALA D N 1
ATOM 5920 C CA . ALA D 1 113 ? -47.877 -31.787 -13.533 1.00 62.84 111 ALA D CA 1
ATOM 5921 C C . ALA D 1 113 ? -48.352 -30.718 -14.497 1.00 60.97 111 ALA D C 1
ATOM 5922 O O . ALA D 1 113 ? -48.888 -29.697 -14.078 1.00 63.57 111 ALA D O 1
ATOM 5924 N N . PHE D 1 114 ? -48.171 -30.961 -15.789 1.00 59.48 112 PHE D N 1
ATOM 5925 C CA . PHE D 1 114 ? -48.773 -30.096 -16.788 1.00 60.66 112 PHE D CA 1
ATOM 5926 C C . PHE D 1 114 ? -50.273 -30.357 -16.755 1.00 62.24 112 PHE D C 1
ATOM 5927 O O . PHE D 1 114 ? -50.703 -31.467 -16.461 1.00 65.96 112 PHE D O 1
ATOM 5935 N N . LEU D 1 115 ? -51.068 -29.330 -17.016 1.00 65.00 113 LEU D N 1
ATOM 5936 C CA . LEU D 1 115 ? -52.525 -29.465 -16.957 1.00 66.74 113 LEU D CA 1
ATOM 5937 C C . LEU D 1 115 ? -53.082 -30.196 -18.176 1.00 67.53 113 LEU D C 1
ATOM 5938 O O . LEU D 1 115 ? -54.114 -30.852 -18.088 1.00 67.79 113 LEU D O 1
ATOM 5943 N N . ASP D 1 116 ? -52.401 -30.076 -19.307 1.00 68.53 114 ASP D N 1
ATOM 5944 C CA . ASP D 1 116 ? -52.762 -30.825 -20.504 1.00 71.02 114 ASP D CA 1
ATOM 5945 C C . ASP D 1 116 ? -51.567 -30.863 -21.452 1.00 75.65 114 ASP D C 1
ATOM 5946 O O . ASP D 1 116 ? -50.497 -30.355 -21.113 1.00 75.02 114 ASP D O 1
ATOM 5951 N N . GLU D 1 117 ? -51.750 -31.455 -22.629 1.00 82.75 115 GLU D N 1
ATOM 5952 C CA . GLU D 1 117 ? -50.701 -31.486 -23.642 1.00 86.19 115 GLU D CA 1
ATOM 5953 C C . GLU D 1 117 ? -50.358 -30.087 -24.163 1.00 79.21 115 GLU D C 1
ATOM 5954 O O . GLU D 1 117 ? -49.212 -29.833 -24.523 1.00 79.36 115 GLU D O 1
ATOM 5960 N N . ALA D 1 118 ? -51.333 -29.184 -24.192 1.00 74.35 116 ALA D N 1
ATOM 5961 C CA . ALA D 1 118 ? -51.088 -27.815 -24.661 1.00 75.14 116 ALA D CA 1
ATOM 5962 C C . ALA D 1 118 ? -50.010 -27.098 -23.842 1.00 75.39 116 ALA D C 1
ATOM 5963 O O . ALA D 1 118 ? -49.155 -26.406 -24.408 1.00 74.63 116 ALA D O 1
ATOM 5965 N N . GLU D 1 119 ? -50.051 -27.282 -22.522 1.00 73.80 117 GLU D N 1
ATOM 5966 C CA . GLU D 1 119 ? -49.062 -26.689 -21.613 1.00 74.62 117 GLU D CA 1
ATOM 5967 C C . GLU D 1 119 ? -47.678 -27.346 -21.722 1.00 76.41 117 GLU D C 1
ATOM 5968 O O . GLU D 1 119 ? -46.663 -26.659 -21.685 1.00 77.43 117 GLU D O 1
ATOM 5974 N N . GLU D 1 120 ? -47.646 -28.671 -21.834 1.00 80.15 118 GLU D N 1
ATOM 5975 C CA . GLU D 1 120 ? -46.403 -29.417 -22.086 1.00 82.39 118 GLU D CA 1
ATOM 5976 C C . GLU D 1 120 ? -45.692 -28.885 -23.330 1.00 83.77 118 GLU D C 1
ATOM 5977 O O . GLU D 1 120 ? -44.499 -28.596 -23.288 1.00 81.92 118 GLU D O 1
ATOM 5983 N N . LYS D 1 121 ? -46.448 -28.759 -24.422 1.00 87.05 119 LYS D N 1
ATOM 5984 C CA . LYS D 1 121 ? -45.932 -28.247 -25.703 1.00 87.68 119 LYS D CA 1
ATOM 5985 C C . LYS D 1 121 ? -45.504 -26.788 -25.623 1.00 82.56 119 LYS D C 1
ATOM 5986 O O . LYS D 1 121 ? -44.535 -26.400 -26.269 1.00 86.70 119 LYS D O 1
ATOM 5992 N N . PHE D 1 122 ? -46.224 -25.983 -24.849 1.00 76.72 120 PHE D N 1
ATOM 5993 C CA . PHE D 1 122 ? -45.801 -24.606 -24.596 1.00 76.51 120 PHE D CA 1
ATOM 5994 C C . PHE D 1 122 ? -44.440 -24.574 -23.891 1.00 72.52 120 PHE D C 1
ATOM 5995 O O . PHE D 1 122 ? -43.566 -23.799 -24.262 1.00 73.39 120 PHE D O 1
ATOM 6003 N N . ALA D 1 123 ? -44.282 -25.402 -22.865 1.00 69.15 121 ALA D N 1
ATOM 6004 C CA . ALA D 1 123 ? -43.051 -25.445 -22.073 1.00 68.94 121 ALA D CA 1
ATOM 6005 C C . ALA D 1 123 ? -41.847 -25.852 -22.895 1.00 68.78 121 ALA D C 1
ATOM 6006 O O . ALA D 1 123 ? -40.782 -25.269 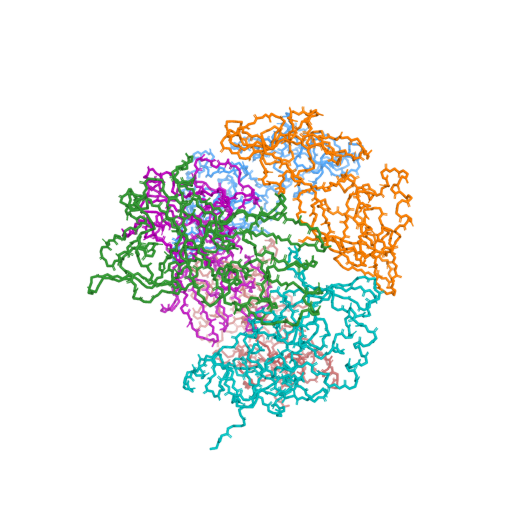-22.759 1.00 67.00 121 ALA D O 1
ATOM 6008 N N . ALA D 1 124 ? -42.023 -26.865 -23.735 1.00 73.98 122 ALA D N 1
ATOM 6009 C CA . ALA D 1 124 ? -40.993 -27.279 -24.692 1.00 77.19 122 ALA D CA 1
ATOM 6010 C C . ALA D 1 124 ? -40.658 -26.153 -25.687 1.00 79.18 122 ALA D C 1
ATOM 6011 O O . ALA D 1 124 ? -39.487 -25.871 -25.946 1.00 78.43 122 ALA D O 1
ATOM 6013 N N . ALA D 1 125 ? -41.699 -25.519 -26.223 1.00 77.20 123 ALA D N 1
ATOM 6014 C CA . ALA D 1 125 ? -41.561 -24.419 -27.174 1.00 75.65 123 ALA D CA 1
ATOM 6015 C C . ALA D 1 125 ? -40.943 -23.154 -26.576 1.00 75.38 123 ALA D C 1
ATOM 6016 O O . ALA D 1 125 ? -40.291 -22.406 -27.292 1.00 75.00 123 ALA D O 1
ATOM 6018 N N . HIS D 1 126 ? -41.170 -22.909 -25.285 1.00 78.53 124 HIS D N 1
ATOM 6019 C CA . HIS D 1 126 ? -40.578 -21.767 -24.564 1.00 77.71 124 HIS D CA 1
ATOM 6020 C C . HIS D 1 126 ? -39.934 -22.271 -23.274 1.00 74.88 124 HIS D C 1
ATOM 6021 O O . HIS D 1 126 ? -40.479 -22.076 -22.195 1.00 71.09 124 HIS D O 1
ATOM 6028 N N . PRO D 1 127 ? -38.772 -22.934 -23.379 1.00 78.48 125 PRO D N 1
ATOM 6029 C CA . PRO D 1 127 ? -38.202 -23.582 -22.189 1.00 80.09 125 PRO D CA 1
ATOM 6030 C C . PRO D 1 127 ? -37.687 -22.641 -21.092 1.00 81.84 125 PRO D C 1
ATOM 6031 O O . PRO D 1 127 ? -37.560 -23.078 -19.939 1.00 86.45 125 PRO D O 1
ATOM 6035 N N . HIS D 1 128 ? -37.405 -21.382 -21.435 1.00 82.11 126 HIS D N 1
ATOM 6036 C CA . HIS D 1 128 ? -36.903 -20.399 -20.465 1.00 87.75 126 HIS D CA 1
ATOM 6037 C C . HIS D 1 128 ? -37.615 -19.066 -20.667 1.00 80.11 126 HIS D C 1
ATOM 6038 O O . HIS D 1 128 ? -36.984 -18.019 -20.805 1.00 75.22 126 HIS D O 1
ATOM 6045 N N . ALA D 1 129 ? -38.943 -19.127 -20.669 1.00 78.88 127 ALA D N 1
ATOM 6046 C CA . ALA D 1 129 ? -39.792 -17.957 -20.892 1.00 75.64 127 ALA D CA 1
ATOM 6047 C C . ALA D 1 129 ? -39.792 -17.032 -19.685 1.00 75.35 127 ALA D C 1
ATOM 6048 O O . ALA D 1 129 ? -39.633 -15.828 -19.833 1.00 73.80 127 ALA D O 1
ATOM 6050 N N . CYS D 1 130 ? -39.981 -17.594 -18.494 1.00 78.62 128 CYS D N 1
ATOM 6051 C CA . CYS D 1 130 ? -39.910 -16.808 -17.263 1.00 79.53 128 CYS D CA 1
ATOM 6052 C C . CYS D 1 130 ? -38.440 -16.487 -16.929 1.00 75.13 128 CYS D C 1
ATOM 6053 O O . CYS D 1 130 ? -37.631 -17.390 -16.690 1.00 72.42 128 CYS D O 1
ATOM 6056 N N . LEU D 1 131 ? -38.111 -15.195 -16.943 1.00 70.08 129 LEU D N 1
ATOM 6057 C CA . LEU D 1 131 ? -36.746 -14.712 -16.702 1.00 67.15 129 LEU D CA 1
ATOM 6058 C C . LEU D 1 131 ? -36.481 -14.308 -15.262 1.00 66.69 129 LEU D C 1
ATOM 6059 O O . LEU D 1 131 ? -35.325 -14.228 -14.861 1.00 67.97 129 LEU D O 1
ATOM 6064 N N . GLY D 1 132 ? -37.532 -14.025 -14.500 1.00 67.34 130 GLY D N 1
ATOM 6065 C CA . GLY D 1 132 ? -37.392 -13.686 -13.082 1.00 67.90 130 GLY D CA 1
ATOM 6066 C C . GLY D 1 132 ? -38.491 -12.766 -12.613 1.00 66.07 130 GLY D C 1
ATOM 6067 O O . GLY D 1 132 ? -39.346 -12.373 -13.395 1.00 64.70 130 GLY D O 1
ATOM 6068 N N . GLU D 1 133 ? -38.461 -12.439 -11.326 1.00 68.41 131 GLU D N 1
ATOM 6069 C CA . GLU D 1 133 ? -39.395 -11.488 -10.733 1.00 73.99 131 GLU D CA 1
ATOM 6070 C C . GLU D 1 133 ? -38.669 -10.208 -10.340 1.00 74.78 131 GLU D C 1
ATOM 6071 O O . GLU D 1 133 ? -37.633 -10.265 -9.690 1.00 79.67 131 GLU D O 1
ATOM 6077 N N . ILE D 1 134 ? -39.233 -9.067 -10.726 1.00 72.81 132 ILE D N 1
ATOM 6078 C CA . ILE D 1 134 ? -38.708 -7.759 -10.365 1.00 72.80 132 ILE D CA 1
ATOM 6079 C C . ILE D 1 134 ? -39.359 -7.332 -9.056 1.00 79.53 132 ILE D C 1
ATOM 6080 O O . ILE D 1 134 ? -40.562 -7.100 -9.008 1.00 83.39 132 ILE D O 1
ATOM 6085 N N . ASN D 1 135 ? -38.553 -7.279 -7.997 1.00 91.30 133 ASN D N 1
ATOM 6086 C CA . ASN D 1 135 ? -38.957 -6.741 -6.696 1.00 97.53 133 ASN D CA 1
ATOM 6087 C C . ASN D 1 135 ? -38.118 -5.475 -6.565 1.00 102.61 133 ASN D C 1
ATOM 6088 O O . ASN D 1 135 ? -36.912 -5.559 -6.318 1.00 110.81 133 ASN D O 1
ATOM 6093 N N . LYS D 1 136 ? -38.734 -4.313 -6.785 1.00 107.20 134 LYS D N 1
ATOM 6094 C CA . LYS D 1 136 ? -38.021 -3.017 -6.761 1.00 111.68 134 LYS D CA 1
ATOM 6095 C C . LYS D 1 136 ? -36.887 -3.038 -7.841 1.00 117.13 134 LYS D C 1
ATOM 6096 O O . LYS D 1 136 ? -37.184 -3.264 -9.024 1.00 114.86 134 LYS D O 1
ATOM 6100 N N . SER D 1 137 ? -35.620 -2.832 -7.458 1.00 120.62 135 SER D N 1
ATOM 6101 C CA . SER D 1 137 ? -34.476 -2.936 -8.396 1.00 116.32 135 SER D CA 1
ATOM 6102 C C . SER D 1 137 ? -33.970 -4.379 -8.569 1.00 112.52 135 SER D C 1
ATOM 6103 O O . SER D 1 137 ? -33.770 -4.824 -9.705 1.00 106.98 135 SER D O 1
ATOM 6106 N N . THR D 1 138 ? -33.774 -5.082 -7.442 1.00 105.64 136 THR D N 1
ATOM 6107 C CA . THR D 1 138 ? -33.323 -6.493 -7.404 1.00 96.35 136 THR D CA 1
ATOM 6108 C C . THR D 1 138 ? -34.245 -7.407 -8.226 1.00 92.52 136 THR D C 1
ATOM 6109 O O . THR D 1 138 ? -35.463 -7.350 -8.049 1.00 94.11 136 THR D O 1
ATOM 6111 N N . VAL D 1 139 ? -33.662 -8.212 -9.130 1.00 83.09 137 VAL D N 1
ATOM 6112 C CA . VAL D 1 139 ? -34.412 -9.152 -9.997 1.00 76.08 137 VAL D CA 1
ATOM 6113 C C . VAL D 1 139 ? -34.139 -10.611 -9.594 1.00 75.88 137 VAL D C 1
ATOM 6114 O O . VAL D 1 139 ? -33.225 -11.224 -10.116 1.00 77.59 137 VAL D O 1
ATOM 6116 N N . GLY D 1 140 ? -34.938 -11.148 -8.665 1.00 78.85 138 GLY D N 1
ATOM 6117 C CA . GLY D 1 140 ? -34.811 -12.538 -8.174 1.00 77.67 138 GLY D CA 1
ATOM 6118 C C . GLY D 1 140 ? -35.426 -13.626 -9.061 1.00 79.50 138 GLY D C 1
ATOM 6119 O O . GLY D 1 140 ? -36.186 -13.334 -9.985 1.00 82.27 138 GLY D O 1
ATOM 6120 N N . GLY D 1 141 ? -35.105 -14.887 -8.750 1.00 78.58 139 GLY D N 1
ATOM 6121 C CA . GLY D 1 141 ? -35.462 -16.055 -9.582 1.00 74.19 139 GLY D CA 1
ATOM 6122 C C . GLY D 1 141 ? -36.928 -16.457 -9.557 1.00 72.24 139 GLY D C 1
ATOM 6123 O O . GLY D 1 141 ? -37.608 -16.307 -8.543 1.00 74.75 139 GLY D O 1
ATOM 6124 N N . SER D 1 142 ? -37.409 -16.990 -10.676 1.00 69.73 140 SER D N 1
ATOM 6125 C CA . SER D 1 142 ? -38.839 -17.251 -10.855 1.00 69.84 140 SER D CA 1
ATOM 6126 C C . SER D 1 142 ? -39.121 -18.279 -11.947 1.00 67.35 140 SER D C 1
ATOM 6127 O O . SER D 1 142 ? -38.620 -18.162 -13.061 1.00 70.95 140 SER D O 1
ATOM 6130 N N . HIS D 1 143 ? -39.955 -19.263 -11.622 1.00 64.99 141 HIS D N 1
ATOM 6131 C CA . HIS D 1 143 ? -40.211 -20.411 -12.494 1.00 64.54 141 HIS D CA 1
ATOM 6132 C C . HIS D 1 143 ? -41.672 -20.822 -12.437 1.00 60.01 141 HIS D C 1
ATOM 6133 O O . HIS D 1 143 ? -42.344 -20.562 -11.460 1.00 56.42 141 HIS D O 1
ATOM 6140 N N . PHE D 1 144 ? -42.161 -21.456 -13.502 1.00 61.34 142 PHE D N 1
ATOM 6141 C CA . PHE D 1 144 ? -43.487 -22.095 -13.500 1.00 57.49 142 PHE D CA 1
ATOM 6142 C C . PHE D 1 144 ? -43.404 -23.323 -12.606 1.00 56.89 142 PHE D C 1
ATOM 6143 O O . PHE D 1 144 ? -42.331 -23.906 -12.455 1.00 57.29 142 PHE D O 1
ATOM 6151 N N . ILE D 1 145 ? -44.528 -23.718 -12.019 1.00 56.65 143 ILE D N 1
ATOM 6152 C CA . ILE D 1 145 ? -44.520 -24.778 -11.004 1.00 56.61 143 ILE D CA 1
ATOM 6153 C C . ILE D 1 145 ? -44.070 -26.124 -11.583 1.00 58.15 143 ILE D C 1
ATOM 6154 O O . ILE D 1 145 ? -43.512 -26.953 -10.865 1.00 60.49 143 ILE D O 1
ATOM 6159 N N . PHE D 1 146 ? -44.293 -26.306 -12.888 1.00 59.92 144 PHE D N 1
ATOM 6160 C CA . PHE D 1 146 ? -43.836 -27.499 -13.633 1.00 59.89 144 PHE D CA 1
ATOM 6161 C C . PHE D 1 146 ? -42.355 -27.530 -14.015 1.00 61.31 144 PHE D C 1
ATOM 6162 O O . PHE D 1 146 ? -41.910 -28.515 -14.596 1.00 61.21 144 PHE D O 1
ATOM 6170 N N . SER D 1 147 ? -41.598 -26.478 -13.711 1.00 62.91 145 SER D N 1
ATOM 6171 C CA . SER D 1 147 ? -40.258 -26.338 -14.267 1.00 65.66 145 SER D CA 1
ATOM 6172 C C . SER D 1 147 ? -39.287 -27.375 -13.743 1.00 65.26 145 SER D C 1
ATOM 6173 O O . SER D 1 147 ? -39.298 -27.695 -12.557 1.00 61.77 145 SER D O 1
ATOM 6176 N N . GLN D 1 148 ? -38.453 -27.869 -14.665 1.00 67.73 146 GLN D N 1
ATOM 6177 C CA . GLN D 1 148 ? -37.334 -28.783 -14.396 1.00 65.32 146 GLN D CA 1
ATOM 6178 C C . GLN D 1 148 ? -36.406 -28.277 -13.313 1.00 66.51 146 GLN D C 1
ATOM 6179 O O . GLN D 1 148 ? -35.890 -29.078 -12.550 1.00 63.14 146 GLN D O 1
ATOM 6181 N N . TYR D 1 149 ? -36.208 -26.953 -13.257 1.00 71.09 147 TYR D N 1
ATOM 6182 C CA . TYR D 1 149 ? -35.160 -26.324 -12.429 1.00 71.48 147 TYR D CA 1
ATOM 6183 C C . TYR D 1 149 ? -35.570 -26.060 -10.967 1.00 66.81 147 TYR D C 1
ATOM 6184 O O . TYR D 1 149 ? -34.719 -25.661 -10.153 1.00 60.79 147 TYR D O 1
ATOM 6192 N N . LEU D 1 150 ? -36.848 -26.288 -10.635 1.00 61.93 148 LEU D N 1
ATOM 6193 C CA . LEU D 1 150 ? -37.332 -26.113 -9.256 1.00 61.15 148 LEU D CA 1
ATOM 6194 C C . LEU D 1 150 ? -36.999 -27.317 -8.411 1.00 61.50 148 LEU D C 1
ATOM 6195 O O . LEU D 1 150 ? -36.942 -28.415 -8.929 1.00 66.62 148 LEU D O 1
ATOM 6200 N N . PRO D 1 151 ? -36.769 -27.124 -7.101 1.00 65.97 149 PRO D N 1
ATOM 6201 C CA . PRO D 1 151 ? -36.646 -28.296 -6.230 1.00 66.49 149 PRO D CA 1
ATOM 6202 C C . PRO D 1 151 ? -37.915 -29.142 -6.182 1.00 69.28 149 PRO D C 1
ATOM 6203 O O . PRO D 1 151 ? -39.003 -28.643 -6.489 1.00 66.89 149 PRO D O 1
ATOM 6207 N N . PRO D 1 152 ? -37.776 -30.422 -5.814 1.00 73.74 150 PRO D N 1
ATOM 6208 C CA . PRO D 1 152 ? -38.966 -31.247 -5.629 1.00 72.05 150 PRO D CA 1
ATOM 6209 C C . PRO D 1 152 ? -39.858 -30.748 -4.484 1.00 67.96 150 PRO D C 1
ATOM 6210 O O . PRO D 1 152 ? -41.066 -30.798 -4.623 1.00 63.87 150 PRO D O 1
ATOM 6214 N N . LEU D 1 153 ? -39.267 -30.267 -3.387 1.00 70.01 151 LEU D N 1
ATOM 6215 C CA . LEU D 1 153 ? -40.035 -29.653 -2.279 1.00 72.58 151 LEU D CA 1
ATOM 6216 C C . LEU D 1 153 ? -40.185 -28.133 -2.447 1.00 71.10 151 LEU D C 1
ATOM 6217 O O . LEU D 1 153 ? -39.191 -27.420 -2.607 1.00 74.70 151 LEU D O 1
ATOM 6222 N N . LEU D 1 154 ? -41.424 -27.647 -2.391 1.00 64.76 152 LEU D N 1
ATOM 6223 C CA . LEU D 1 154 ? -41.704 -26.210 -2.392 1.00 63.89 152 LEU D CA 1
ATOM 6224 C C . LEU D 1 154 ? -42.510 -25.860 -1.147 1.00 65.84 152 LEU D C 1
ATOM 6225 O O . LEU D 1 154 ? -43.742 -25.679 -1.230 1.00 63.84 152 LEU D O 1
ATOM 6230 N N . PRO D 1 155 ? -41.827 -25.761 0.022 1.00 66.99 153 PRO D N 1
ATOM 6231 C CA . PRO D 1 155 ? -42.547 -25.323 1.209 1.00 67.59 153 PRO D CA 1
ATOM 6232 C C . PRO D 1 155 ? -42.984 -23.889 1.000 1.00 73.61 153 PRO D C 1
ATOM 6233 O O . PRO D 1 155 ? -42.505 -23.239 0.058 1.00 79.06 153 PRO D O 1
ATOM 6237 N N . ALA D 1 156 ? -43.868 -23.392 1.869 1.00 75.29 154 ALA D N 1
ATOM 6238 C CA . ALA D 1 156 ? -44.310 -21.994 1.805 1.00 68.51 154 ALA D CA 1
ATOM 6239 C C . ALA D 1 156 ? -43.229 -21.006 2.291 1.00 68.49 154 ALA D C 1
ATOM 6240 O O . ALA D 1 156 ? -43.547 -19.929 2.769 1.00 66.70 154 ALA D O 1
ATOM 6242 N N . ASP D 1 157 ? -41.956 -21.408 2.172 1.00 74.09 155 ASP D N 1
ATOM 6243 C CA . ASP D 1 157 ? -40.770 -20.530 2.174 1.00 73.41 155 ASP D CA 1
ATOM 6244 C C . ASP D 1 157 ? -40.042 -20.588 0.769 1.00 70.53 155 ASP D C 1
ATOM 6245 O O . ASP D 1 157 ? -38.815 -20.628 0.656 1.00 57.97 155 ASP D O 1
ATOM 6250 N N . ALA D 1 158 ? -40.881 -20.734 -0.267 1.00 75.18 156 ALA D N 1
ATOM 6251 C CA . ALA D 1 158 ? -40.816 -20.054 -1.572 1.00 69.64 156 ALA D CA 1
ATOM 6252 C C . ALA D 1 158 ? -42.105 -19.176 -1.592 1.00 70.51 156 ALA D C 1
ATOM 6253 O O . ALA D 1 158 ? -42.754 -19.035 -0.551 1.00 70.81 156 ALA D O 1
ATOM 6255 N N . VAL D 1 159 ? -42.510 -18.604 -2.726 1.00 70.79 157 VAL D N 1
ATOM 6256 C CA . VAL D 1 159 ? -43.729 -17.738 -2.745 1.00 70.20 157 VAL D CA 1
ATOM 6257 C C . VAL D 1 159 ? -44.516 -17.699 -4.054 1.00 63.06 157 VAL D C 1
ATOM 6258 O O . VAL D 1 159 ? -44.015 -17.192 -5.054 1.00 61.39 157 VAL D O 1
ATOM 6262 N N . ALA D 1 160 ? -45.765 -18.185 -4.016 1.00 58.24 158 ALA D N 1
ATOM 6263 C CA . ALA D 1 160 ? -46.669 -18.212 -5.187 1.00 56.06 158 ALA D CA 1
ATOM 6264 C C . ALA D 1 160 ? -47.055 -16.762 -5.532 1.00 52.72 158 ALA D C 1
ATOM 6265 O O . ALA D 1 160 ? -46.565 -15.863 -4.894 1.00 49.91 158 ALA D O 1
ATOM 6267 N N . LEU D 1 161 ? -47.899 -16.523 -6.532 1.00 56.88 159 LEU D N 1
ATOM 6268 C CA . LEU D 1 161 ? -48.126 -15.155 -7.033 1.00 62.83 159 LEU D CA 1
ATOM 6269 C C . LEU D 1 161 ? -49.354 -14.408 -6.462 1.00 72.63 159 LEU D C 1
ATOM 6270 O O . LEU D 1 161 ? -50.332 -14.153 -7.169 1.00 65.15 159 LEU D O 1
ATOM 6275 N N . VAL D 1 162 ? -49.240 -14.014 -5.182 1.00 86.33 160 VAL D N 1
ATOM 6276 C CA . VAL D 1 162 ? -50.332 -13.396 -4.391 1.00 86.15 160 VAL D CA 1
ATOM 6277 C C . VAL D 1 162 ? -49.962 -12.947 -2.984 1.00 93.07 160 VAL D C 1
ATOM 6278 O O . VAL D 1 162 ? -49.063 -13.506 -2.360 1.00 86.90 160 VAL D O 1
ATOM 6282 N N . GLY D 1 163 ? -50.748 -12.000 -2.472 1.00 104.14 161 GLY D N 1
ATOM 6283 C CA . GLY D 1 163 ? -50.458 -11.295 -1.220 1.00 108.68 161 GLY D CA 1
ATOM 6284 C C . GLY D 1 163 ? -51.023 -11.948 0.026 1.00 111.69 161 GLY D C 1
ATOM 6285 O O . GLY D 1 163 ? -52.002 -12.710 -0.052 1.00 99.86 161 GLY D O 1
ATOM 6286 N N . ALA D 1 164 ? -50.382 -11.629 1.161 1.00 119.10 162 ALA D N 1
ATOM 6287 C CA . ALA D 1 164 ? -50.746 -12.108 2.515 1.00 122.59 162 ALA D CA 1
ATOM 6288 C C . ALA D 1 164 ? -50.592 -10.989 3.545 1.00 115.57 162 ALA D C 1
ATOM 6289 O O . ALA D 1 164 ? -51.397 -10.065 3.601 1.00 109.34 162 ALA D O 1
ATOM 6291 N N . CYS D 1 175 ? -37.573 -19.329 -6.751 1.00 72.36 173 CYS D N 1
ATOM 6292 C CA . CYS D 1 175 ? -37.954 -18.762 -5.444 1.00 75.14 173 CYS D CA 1
ATOM 6293 C C . CYS D 1 175 ? -39.323 -18.095 -5.407 1.00 68.23 173 CYS D C 1
ATOM 6294 O O . CYS D 1 175 ? -40.000 -18.140 -4.381 1.00 71.45 173 CYS D O 1
ATOM 6297 N N . SER D 1 176 ? -39.695 -17.431 -6.497 1.00 63.40 174 SER D N 1
ATOM 6298 C CA . SER D 1 176 ? -41.088 -17.053 -6.742 1.00 61.19 174 SER D CA 1
ATOM 6299 C C . SER D 1 176 ? -41.612 -18.041 -7.760 1.00 57.79 174 SER D C 1
ATOM 6300 O O . SER D 1 176 ? -41.125 -18.072 -8.874 1.00 59.81 174 SER D O 1
ATOM 6302 N N . VAL D 1 177 ? -42.597 -18.848 -7.385 1.00 54.23 175 VAL D N 1
ATOM 6303 C CA . VAL D 1 177 ? -43.104 -19.902 -8.277 1.00 52.02 175 VAL D CA 1
ATOM 6304 C C . VAL D 1 177 ? -44.498 -19.532 -8.780 1.00 50.12 175 VAL D C 1
ATOM 6305 O O . VAL D 1 177 ? -45.399 -19.320 -7.989 1.00 49.24 175 VAL D O 1
ATOM 6309 N N . VAL D 1 178 ? -44.651 -19.490 -10.104 1.00 50.96 176 VAL D N 1
ATOM 6310 C CA . VAL D 1 178 ? -45.907 -19.096 -10.773 1.00 52.23 176 VAL D CA 1
ATOM 6311 C C . VAL D 1 178 ? -46.691 -20.353 -11.157 1.00 53.91 176 VAL D C 1
ATOM 6312 O O . VAL D 1 178 ? -46.264 -21.128 -12.013 1.00 50.21 176 VAL D O 1
ATOM 6316 N N . ASP D 1 179 ? -47.837 -20.529 -10.500 1.00 58.45 177 ASP D N 1
ATOM 6317 C CA . ASP D 1 179 ? -48.685 -21.705 -10.656 1.00 61.50 177 ASP D CA 1
ATOM 6318 C C . ASP D 1 179 ? -49.879 -21.298 -11.512 1.00 60.08 177 ASP D C 1
ATOM 6319 O O . ASP D 1 179 ? -51.001 -21.259 -11.039 1.00 62.14 177 ASP D O 1
ATOM 6324 N N . VAL D 1 180 ? -49.615 -20.990 -12.778 1.00 59.52 178 VAL D N 1
ATOM 6325 C CA . VAL D 1 180 ? -50.649 -20.533 -13.713 1.00 60.96 178 VAL D CA 1
ATOM 6326 C C . VAL D 1 180 ? -50.578 -21.348 -14.993 1.00 63.14 178 VAL D C 1
ATOM 6327 O O . VAL D 1 180 ? -49.495 -21.734 -15.430 1.00 67.88 178 VAL D O 1
ATOM 6331 N N . TYR D 1 181 ? -51.740 -21.586 -15.597 1.00 63.84 179 TYR D N 1
ATOM 6332 C CA . TYR D 1 181 ? -51.823 -22.284 -16.875 1.00 63.09 179 TYR D CA 1
ATOM 6333 C C . TYR D 1 181 ? -51.028 -21.483 -17.902 1.00 63.02 179 TYR D C 1
ATOM 6334 O O . TYR D 1 181 ? -51.496 -20.449 -18.369 1.00 63.66 179 TYR D O 1
ATOM 6343 N N . ALA D 1 182 ? -49.829 -21.971 -18.231 1.00 63.19 180 ALA D N 1
ATOM 6344 C CA . ALA D 1 182 ? -48.846 -21.233 -19.051 1.00 63.55 180 ALA D CA 1
ATOM 6345 C C . ALA D 1 182 ? -49.374 -20.578 -20.351 1.00 63.54 180 ALA D C 1
ATOM 6346 O O . ALA D 1 182 ? -49.030 -19.429 -20.648 1.00 62.23 180 ALA D O 1
ATOM 6348 N N . PRO D 1 183 ? -50.218 -21.287 -21.119 1.00 63.02 181 PRO D N 1
ATOM 6349 C CA . PRO D 1 183 ? -50.747 -20.689 -22.346 1.00 64.05 181 PRO D CA 1
ATOM 6350 C C . PRO D 1 183 ? -51.660 -19.483 -22.195 1.00 66.13 181 PRO D C 1
ATOM 6351 O O . PRO D 1 183 ? -51.934 -18.840 -23.205 1.00 69.41 181 PRO D O 1
ATOM 6355 N N . SER D 1 184 ? -52.143 -19.182 -20.986 1.00 67.74 182 SER D N 1
ATOM 6356 C CA . SER D 1 184 ? -52.894 -17.932 -20.757 1.00 71.54 182 SER D CA 1
ATOM 6357 C C . SER D 1 184 ? -52.010 -16.665 -20.831 1.00 70.84 182 SER D C 1
ATOM 6358 O O . SER D 1 184 ? -52.536 -15.550 -20.961 1.00 65.26 182 SER D O 1
ATOM 6361 N N . PHE D 1 185 ? -50.685 -16.848 -20.759 1.00 69.37 183 PHE D N 1
ATOM 6362 C CA . PHE D 1 185 ? -49.718 -15.776 -21.024 1.00 68.45 183 PHE D CA 1
ATOM 6363 C C . PHE D 1 185 ? -49.531 -15.445 -22.506 1.00 71.96 183 PHE D C 1
ATOM 6364 O O . PHE D 1 185 ? -48.962 -14.407 -22.826 1.00 73.92 183 PHE D O 1
ATOM 6372 N N . GLU D 1 186 ? -50.029 -16.304 -23.396 1.00 77.02 184 GLU D N 1
ATOM 6373 C CA . GLU D 1 186 ? -49.769 -16.201 -24.842 1.00 80.28 184 GLU D CA 1
ATOM 6374 C C . GLU D 1 186 ? -50.166 -14.869 -25.507 1.00 73.00 184 GLU D C 1
ATOM 6375 O O . GLU D 1 186 ? -49.510 -14.460 -26.470 1.00 70.92 184 GLU D O 1
ATOM 6381 N N . PRO D 1 187 ? -51.233 -14.195 -25.018 1.00 66.00 185 PRO D N 1
ATOM 6382 C CA . PRO D 1 187 ? -51.543 -12.848 -25.553 1.00 69.20 185 PRO D CA 1
ATOM 6383 C C . PRO D 1 187 ? -50.466 -11.778 -25.293 1.00 70.85 185 PRO D C 1
ATOM 6384 O O . PRO D 1 187 ? -50.298 -10.846 -26.084 1.00 76.07 185 PRO D O 1
ATOM 6388 N N . TYR D 1 188 ? -49.730 -11.937 -24.205 1.00 71.81 186 TYR D N 1
ATOM 6389 C CA . TYR D 1 188 ? -48.715 -10.969 -23.814 1.00 71.66 186 TYR D CA 1
ATOM 6390 C C . TYR D 1 188 ? -47.418 -11.248 -24.564 1.00 73.08 186 TYR D C 1
ATOM 6391 O O . TYR D 1 188 ? -46.861 -10.351 -25.191 1.00 80.44 186 TYR D O 1
ATOM 6400 N N . LEU D 1 189 ? -47.003 -12.512 -24.575 1.00 70.84 187 LEU D N 1
ATOM 6401 C CA . LEU D 1 189 ? -45.740 -12.950 -25.200 1.00 70.74 187 LEU D CA 1
ATOM 6402 C C . LEU D 1 189 ? -45.508 -12.659 -26.698 1.00 71.33 187 LEU D C 1
ATOM 6403 O O . LEU D 1 189 ? -44.410 -12.919 -27.194 1.00 67.19 187 LEU D O 1
ATOM 6408 N N . HIS D 1 190 ? -46.512 -12.132 -27.406 1.00 75.76 188 HIS D N 1
ATOM 6409 C CA . HIS D 1 190 ? -46.379 -11.764 -28.827 1.00 78.19 188 HIS D CA 1
ATOM 6410 C C . HIS D 1 190 ? -46.757 -10.284 -29.012 1.00 72.39 188 HIS D C 1
ATOM 6411 O O . HIS D 1 190 ? -47.860 -9.992 -29.450 1.00 75.80 188 HIS D O 1
ATOM 6418 N N . PRO D 1 191 ? -45.851 -9.346 -28.646 1.00 68.62 189 PRO D N 1
ATOM 6419 C CA . PRO D 1 191 ? -46.071 -7.920 -28.888 1.00 65.97 189 PRO D CA 1
ATOM 6420 C C . PRO D 1 191 ? -45.595 -7.512 -30.272 1.00 65.15 189 PRO D C 1
ATOM 6421 O O . PRO D 1 191 ? -44.801 -8.227 -30.870 1.00 62.10 189 PRO D O 1
ATOM 6425 N N . GLU D 1 192 ? -46.087 -6.370 -30.755 1.00 70.41 190 GLU D N 1
ATOM 6426 C CA . GLU D 1 192 ? -45.694 -5.798 -32.055 1.00 75.66 190 GLU D CA 1
ATOM 6427 C C . GLU D 1 192 ? -44.271 -5.209 -31.970 1.00 74.62 190 GLU D C 1
ATOM 6428 O O . GLU D 1 192 ? -43.397 -5.497 -32.793 1.00 71.84 190 GLU D O 1
ATOM 6434 N N . THR D 1 193 ? -44.073 -4.372 -30.959 1.00 77.45 191 THR D N 1
ATOM 6435 C CA . THR D 1 193 ? -42.765 -3.768 -30.633 1.00 73.94 191 THR D CA 1
ATOM 6436 C C . THR D 1 193 ? -41.813 -4.781 -29.951 1.00 69.21 191 THR D C 1
ATOM 6437 O O . THR D 1 193 ? -42.246 -5.843 -29.515 1.00 72.13 191 THR D O 1
ATOM 6441 N N . LEU D 1 194 ? -40.522 -4.449 -29.889 1.00 65.48 192 LEU D N 1
ATOM 6442 C CA . LEU D 1 194 ? -39.470 -5.356 -29.350 1.00 63.03 192 LEU D CA 1
ATOM 6443 C C . LEU D 1 194 ? -39.599 -5.614 -27.859 1.00 61.73 192 LEU D C 1
ATOM 6444 O O . LEU D 1 194 ? -39.323 -6.710 -27.385 1.00 59.32 192 LEU D O 1
ATOM 6449 N N . SER D 1 195 ? -39.963 -4.569 -27.129 1.00 64.84 193 SER D N 1
ATOM 6450 C CA . SER D 1 195 ? -40.293 -4.662 -25.718 1.00 65.11 193 SER D CA 1
ATOM 6451 C C . SER D 1 195 ? -41.681 -4.097 -25.519 1.00 66.53 193 SER D C 1
ATOM 6452 O O . SER D 1 195 ? -42.185 -3.346 -26.353 1.00 64.38 193 SER D O 1
ATOM 6455 N N . ARG D 1 196 ? -42.268 -4.448 -24.384 1.00 67.92 194 ARG D N 1
ATOM 6456 C CA . ARG D 1 196 ? -43.613 -4.017 -24.023 1.00 70.90 194 ARG D CA 1
ATOM 6457 C C . ARG D 1 196 ? -43.832 -4.380 -22.567 1.00 70.04 194 ARG D C 1
ATOM 6458 O O . ARG D 1 196 ? -43.471 -5.481 -22.135 1.00 71.04 194 ARG D O 1
ATOM 6466 N N . VAL D 1 197 ? -44.426 -3.456 -21.822 1.00 67.56 195 VAL D N 1
ATOM 6467 C CA . VAL D 1 197 ? -44.818 -3.724 -20.442 1.00 66.80 195 VAL D CA 1
ATOM 6468 C C . VAL D 1 197 ? -46.351 -3.760 -20.401 1.00 62.08 195 VAL D C 1
ATOM 6469 O O . VAL D 1 197 ? -47.006 -2.820 -20.837 1.00 58.92 195 VAL D O 1
ATOM 6473 N N . TYR D 1 198 ? -46.894 -4.868 -19.898 1.00 60.97 196 TYR D N 1
ATOM 6474 C CA . TYR D 1 198 ? -48.336 -5.102 -19.792 1.00 61.14 196 TYR D CA 1
ATOM 6475 C C . TYR D 1 198 ? -48.788 -5.029 -18.343 1.00 60.72 196 TYR D C 1
ATOM 6476 O O . TYR D 1 198 ? -48.123 -5.568 -17.469 1.00 60.24 196 TYR D O 1
ATOM 6485 N N . LYS D 1 199 ? -49.928 -4.382 -18.104 1.00 63.83 197 LYS D N 1
ATOM 6486 C CA . LYS D 1 199 ? -50.583 -4.377 -16.791 1.00 65.16 197 LYS D CA 1
ATOM 6487 C C . LYS D 1 199 ? -51.634 -5.486 -16.764 1.00 61.91 197 LYS D C 1
ATOM 6488 O O . LYS D 1 199 ? -52.579 -5.464 -17.537 1.00 63.83 197 LYS D O 1
ATOM 6494 N N . ILE D 1 200 ? -51.456 -6.465 -15.890 1.00 60.41 198 ILE D N 1
ATOM 6495 C CA . ILE D 1 200 ? -52.372 -7.594 -15.780 1.00 59.72 198 ILE D CA 1
ATOM 6496 C C . ILE D 1 200 ? -52.759 -7.778 -14.323 1.00 60.53 198 ILE D C 1
ATOM 6497 O O . ILE D 1 200 ? -52.422 -6.960 -13.476 1.00 61.55 198 ILE D O 1
ATOM 6502 N N . MET D 1 201 ? -53.488 -8.851 -14.051 1.00 63.09 199 MET D N 1
ATOM 6503 C CA . MET D 1 201 ? -53.709 -9.324 -12.696 1.00 63.07 199 MET D CA 1
ATOM 6504 C C . MET D 1 201 ? -53.510 -10.825 -12.641 1.00 61.12 199 MET D C 1
ATOM 6505 O O . MET D 1 201 ? -53.745 -11.524 -13.622 1.00 62.40 199 MET D O 1
ATOM 6510 N N . ILE D 1 202 ? -53.064 -11.304 -11.488 1.00 57.86 200 ILE D N 1
ATOM 6511 C CA . ILE D 1 202 ? -52.983 -12.726 -11.229 1.00 57.04 200 ILE D CA 1
ATOM 6512 C C . ILE D 1 202 ? -53.698 -12.951 -9.917 1.00 56.59 200 ILE D C 1
ATOM 6513 O O . ILE D 1 202 ? -53.300 -12.410 -8.887 1.00 58.67 200 ILE D O 1
ATOM 6518 N N . ASP D 1 203 ? -54.766 -13.740 -9.971 1.00 54.45 201 ASP D N 1
ATOM 6519 C CA . ASP D 1 203 ? -55.669 -13.920 -8.840 1.00 53.09 201 ASP D CA 1
ATOM 6520 C C . ASP D 1 203 ? -56.156 -12.571 -8.302 1.00 49.78 201 ASP D C 1
ATOM 6521 O O . ASP D 1 203 ? -56.281 -12.386 -7.100 1.00 47.87 201 ASP D O 1
ATOM 6526 N N . PHE D 1 204 ? -56.419 -11.648 -9.227 1.00 49.57 202 PHE D N 1
ATOM 6527 C CA . PHE D 1 204 ? -56.809 -10.255 -8.954 1.00 50.80 202 PHE D CA 1
ATOM 6528 C C . PHE D 1 204 ? -55.787 -9.369 -8.239 1.00 55.07 202 PHE D C 1
ATOM 6529 O O . PHE D 1 204 ? -56.115 -8.231 -7.887 1.00 57.40 202 PHE D O 1
ATOM 6537 N N . LYS D 1 205 ? -54.571 -9.867 -8.016 1.00 57.47 203 LYS D N 1
ATOM 6538 C CA . LYS D 1 205 ? -53.486 -9.039 -7.508 1.00 60.69 203 LYS D CA 1
ATOM 6539 C C . LYS D 1 205 ? -52.884 -8.349 -8.721 1.00 59.45 203 LYS D C 1
ATOM 6540 O O . LYS D 1 205 ? -52.524 -9.029 -9.684 1.00 57.22 203 LYS D O 1
ATOM 6546 N N . PRO D 1 206 ? -52.769 -7.004 -8.690 1.00 59.14 204 PRO D N 1
ATOM 6547 C CA . PRO D 1 206 ? -52.256 -6.329 -9.874 1.00 59.38 204 PRO D CA 1
ATOM 6548 C C . PRO D 1 206 ? -50.740 -6.519 -10.039 1.00 58.71 204 PRO D C 1
ATOM 6549 O O . PRO D 1 206 ? -49.974 -6.429 -9.064 1.00 56.38 204 PRO D O 1
ATOM 6553 N N . CYS D 1 207 ? -50.350 -6.838 -11.272 1.00 58.79 205 CYS D N 1
ATOM 6554 C CA . CYS D 1 207 ? -48.958 -7.041 -11.649 1.00 61.05 205 CYS D CA 1
ATOM 6555 C C . CYS D 1 207 ? -48.655 -6.332 -12.942 1.00 60.84 205 CYS D C 1
ATOM 6556 O O . CYS D 1 207 ? -49.551 -6.070 -13.735 1.00 63.20 205 CYS D O 1
ATOM 6559 N N . ARG D 1 208 ? -47.382 -6.015 -13.137 1.00 61.11 206 ARG D N 1
ATOM 6560 C CA . ARG D 1 208 ? -46.880 -5.636 -14.442 1.00 61.70 206 ARG D CA 1
ATOM 6561 C C . ARG D 1 208 ? -46.185 -6.879 -14.974 1.00 66.61 206 ARG D C 1
ATOM 6562 O O . ARG D 1 208 ? -45.704 -7.720 -14.205 1.00 68.64 206 ARG D O 1
ATOM 6565 N N . LEU D 1 209 ? -46.162 -6.987 -16.294 1.00 70.21 207 LEU D N 1
ATOM 6566 C CA . LEU D 1 209 ? -45.550 -8.098 -17.000 1.00 71.37 207 LEU D CA 1
ATOM 6567 C C . LEU D 1 209 ? -44.696 -7.467 -18.085 1.00 71.98 207 LEU D C 1
ATOM 6568 O O . LEU D 1 209 ? -45.226 -6.832 -18.990 1.00 78.68 207 LEU D O 1
ATOM 6573 N N . MET D 1 210 ? -43.382 -7.623 -17.995 1.00 72.39 208 MET D N 1
ATOM 6574 C CA . MET D 1 210 ? -42.464 -6.889 -18.872 1.00 73.56 208 MET D CA 1
ATOM 6575 C C . MET D 1 210 ? -41.798 -7.804 -19.878 1.00 71.86 208 MET D C 1
ATOM 6576 O O . MET D 1 210 ? -40.803 -8.456 -19.564 1.00 72.30 208 MET D O 1
ATOM 6581 N N . VAL D 1 211 ? -42.354 -7.837 -21.092 1.00 69.15 209 VAL D N 1
ATOM 6582 C CA . VAL D 1 211 ? -41.982 -8.845 -22.084 1.00 68.22 209 VAL D CA 1
ATOM 6583 C C . VAL D 1 211 ? -40.971 -8.317 -23.097 1.00 67.98 209 VAL D C 1
ATOM 6584 O O . VAL D 1 211 ? -40.968 -7.129 -23.421 1.00 66.47 209 VAL D O 1
ATOM 6588 N N . TRP D 1 212 ? -40.096 -9.212 -23.553 1.00 68.94 210 TRP D N 1
ATOM 6589 C CA . TRP D 1 212 ? -39.357 -9.035 -24.803 1.00 66.92 210 TRP D CA 1
ATOM 6590 C C . TRP D 1 212 ? -40.129 -9.796 -25.869 1.00 68.40 210 TRP D C 1
ATOM 6591 O O . TRP D 1 212 ? -40.957 -10.657 -25.546 1.00 67.07 210 TRP D O 1
ATOM 6602 N N . ARG D 1 213 ? -39.832 -9.481 -27.130 1.00 70.77 211 ARG D N 1
ATOM 6603 C CA . ARG D 1 213 ? -40.541 -10.039 -28.299 1.00 68.13 211 ARG D CA 1
ATOM 6604 C C . ARG D 1 213 ? -40.155 -11.491 -28.616 1.00 65.93 211 ARG D C 1
ATOM 6605 O O . ARG D 1 213 ? -40.856 -12.166 -29.356 1.00 67.11 211 ARG D O 1
ATOM 6613 N N . ASN D 1 214 ? -39.059 -11.974 -28.040 1.00 65.93 212 ASN D N 1
ATOM 6614 C CA . ASN D 1 214 ? -38.689 -13.396 -28.111 1.00 67.11 212 ASN D CA 1
ATOM 6615 C C . ASN D 1 214 ? -39.497 -14.325 -27.167 1.00 69.17 212 ASN D C 1
ATOM 6616 O O . ASN D 1 214 ? -39.032 -15.425 -26.837 1.00 75.55 212 ASN D O 1
ATOM 6621 N N . ALA D 1 215 ? -40.681 -13.881 -26.732 1.00 67.20 213 ALA D N 1
ATOM 6622 C CA . ALA D 1 215 ? -41.546 -14.623 -25.800 1.00 69.37 213 ALA D CA 1
ATOM 6623 C C . ALA D 1 215 ? -40.834 -14.992 -24.487 1.00 69.02 213 ALA D C 1
ATOM 6624 O O . ALA D 1 215 ? -40.788 -16.162 -24.071 1.00 71.24 213 ALA D O 1
ATOM 6626 N N . THR D 1 216 ? -40.250 -13.969 -23.873 1.00 67.34 214 THR D N 1
ATOM 6627 C CA . THR D 1 216 ? -39.626 -14.064 -22.554 1.00 68.39 214 THR D CA 1
ATOM 6628 C C . THR D 1 216 ? -40.033 -12.812 -21.768 1.00 65.22 214 THR D C 1
ATOM 6629 O O . THR D 1 216 ? -40.362 -11.783 -22.366 1.00 65.07 214 THR D O 1
ATOM 6633 N N . PHE D 1 217 ? -40.034 -12.908 -20.440 1.00 61.57 215 PHE D N 1
ATOM 6634 C CA . PHE D 1 217 ? -40.657 -11.883 -19.611 1.00 61.59 215 PHE D CA 1
ATOM 6635 C C . PHE D 1 217 ? -40.272 -11.927 -18.138 1.00 61.32 215 PHE D C 1
ATOM 6636 O O . PHE D 1 217 ? -39.859 -12.964 -17.616 1.00 60.31 215 PHE D O 1
ATOM 6644 N N . TYR D 1 218 ? -40.430 -10.779 -17.483 1.00 61.82 216 TYR D N 1
ATOM 6645 C CA . TYR D 1 218 ? -40.309 -10.663 -16.034 1.00 60.64 216 TYR D CA 1
ATOM 6646 C C . TYR D 1 218 ? -41.674 -10.346 -15.451 1.00 62.50 216 TYR D C 1
ATOM 6647 O O . TYR D 1 218 ? -42.487 -9.681 -16.100 1.00 65.81 216 TYR D O 1
ATOM 6656 N N . VAL D 1 219 ? -41.899 -10.805 -14.220 1.00 63.89 217 VAL D N 1
ATOM 6657 C CA . VAL D 1 219 ? -43.149 -10.571 -13.487 1.00 64.09 217 VAL D CA 1
ATOM 6658 C C . VAL D 1 219 ? -42.862 -9.528 -12.429 1.00 65.88 217 VAL D C 1
ATOM 6659 O O . VAL D 1 219 ? -41.727 -9.388 -11.998 1.00 66.83 217 VAL D O 1
ATOM 6663 N N . GLN D 1 220 ? -43.893 -8.800 -12.014 1.00 68.24 218 GLN D N 1
ATOM 6664 C CA . GLN D 1 220 ? -43.757 -7.787 -10.982 1.00 67.45 218 GLN D CA 1
ATOM 6665 C C . GLN D 1 220 ? -44.930 -7.805 -9.988 1.00 68.99 218 GLN D C 1
ATOM 6666 O O . GLN D 1 220 ? -46.029 -7.386 -10.340 1.00 66.67 218 GLN D O 1
ATOM 6672 N N . GLU D 1 221 ? -44.651 -8.265 -8.754 1.00 72.07 219 GLU D N 1
ATOM 6673 C CA . GLU D 1 221 ? -45.619 -8.455 -7.616 1.00 71.85 219 GLU D CA 1
ATOM 6674 C C . GLU D 1 221 ? -46.326 -9.883 -7.526 1.00 73.79 219 GLU D C 1
ATOM 6675 O O . GLU D 1 221 ? -45.814 -10.931 -7.081 1.00 66.24 219 GLU D O 1
ATOM 6682 N N . SER E 1 3 ? -52.864 0.477 -25.094 1.00 102.62 1 SER E N 1
ATOM 6683 C CA . SER E 1 3 ? -53.990 1.456 -24.941 1.00 103.92 1 SER E CA 1
ATOM 6684 C C . SER E 1 3 ? -53.610 2.890 -25.358 1.00 100.18 1 SER E C 1
ATOM 6685 O O . SER E 1 3 ? -53.968 3.832 -24.648 1.00 106.70 1 SER E O 1
ATOM 6688 N N . ASN E 1 4 ? -52.917 3.053 -26.501 1.00 90.44 2 ASN E N 1
ATOM 6689 C CA . ASN E 1 4 ? -52.409 4.372 -26.963 1.00 80.95 2 ASN E CA 1
ATOM 6690 C C . ASN E 1 4 ? -53.443 5.457 -26.755 1.00 79.10 2 ASN E C 1
ATOM 6691 O O . ASN E 1 4 ? -54.589 5.312 -27.178 1.00 93.01 2 ASN E O 1
ATOM 6696 N N . LYS E 1 5 ? -53.068 6.546 -26.103 1.00 69.21 3 LYS E N 1
ATOM 6697 C CA . LYS E 1 5 ? -54.073 7.446 -25.547 1.00 64.39 3 LYS E CA 1
ATOM 6698 C C . LYS E 1 5 ? -54.376 8.543 -26.552 1.00 65.37 3 LYS E C 1
ATOM 6699 O O . LYS E 1 5 ? -54.414 9.735 -26.206 1.00 68.55 3 LYS E O 1
ATOM 6705 N N . ILE E 1 6 ? -54.593 8.111 -27.800 1.00 65.77 4 ILE E N 1
ATOM 6706 C CA . ILE E 1 6 ? -54.880 8.978 -28.941 1.00 65.45 4 ILE E CA 1
ATOM 6707 C C . ILE E 1 6 ? -56.144 9.769 -28.629 1.00 63.46 4 ILE E C 1
ATOM 6708 O O . ILE E 1 6 ? -57.192 9.186 -28.337 1.00 63.20 4 ILE E O 1
ATOM 6713 N N . SER E 1 7 ? -56.030 11.093 -28.623 1.00 60.89 5 SER E N 1
ATOM 6714 C CA . SER E 1 7 ? -57.203 11.938 -28.454 1.00 62.58 5 SER E CA 1
ATOM 6715 C C . SER E 1 7 ? -57.083 13.212 -29.238 1.00 61.14 5 SER E C 1
ATOM 6716 O O . SER E 1 7 ? -56.008 13.580 -29.717 1.00 57.24 5 SER E O 1
ATOM 6719 N N . CYS E 1 8 ? -58.233 13.860 -29.369 1.00 63.58 6 CYS E N 1
ATOM 6720 C CA . CYS E 1 8 ? -58.353 15.160 -29.995 1.00 65.42 6 CYS E CA 1
ATOM 6721 C C . CYS E 1 8 ? -57.891 16.173 -28.983 1.00 61.99 6 CYS E C 1
ATOM 6722 O O . CYS E 1 8 ? -57.796 15.859 -27.786 1.00 59.19 6 CYS E O 1
ATOM 6725 N N . LEU E 1 9 ? -57.613 17.385 -29.459 1.00 59.22 7 LEU E N 1
ATOM 6726 C CA . LEU E 1 9 ? -57.414 18.513 -28.561 1.00 56.96 7 LEU E CA 1
ATOM 6727 C C . LEU E 1 9 ? -58.693 18.633 -27.723 1.00 55.33 7 LEU E C 1
ATOM 6728 O O . LEU E 1 9 ? -59.792 18.557 -28.270 1.00 56.04 7 LEU E O 1
ATOM 6733 N N . PRO E 1 10 ? -58.566 18.780 -26.395 1.00 53.62 8 PRO E N 1
ATOM 6734 C CA . PRO E 1 10 ? -59.749 18.618 -25.538 1.00 54.74 8 PRO E CA 1
ATOM 6735 C C . PRO E 1 10 ? -60.986 19.452 -25.897 1.00 57.13 8 PRO E C 1
ATOM 6736 O O . PRO E 1 10 ? -62.110 18.990 -25.690 1.00 58.52 8 PRO E O 1
ATOM 6740 N N . ARG E 1 11 ? -60.787 20.645 -26.446 1.00 57.82 9 ARG E N 1
ATOM 6741 C CA . ARG E 1 11 ? -61.910 21.489 -26.853 1.00 58.27 9 ARG E CA 1
ATOM 6742 C C . ARG E 1 11 ? -62.815 20.885 -27.953 1.00 56.16 9 ARG E C 1
ATOM 6743 O O . ARG E 1 11 ? -63.989 21.220 -28.030 1.00 58.58 9 ARG E O 1
ATOM 6751 N N . VAL E 1 12 ? -62.281 20.007 -28.793 1.00 54.95 10 VAL E N 1
ATOM 6752 C CA . VAL E 1 12 ? -63.086 19.365 -29.834 1.00 55.81 10 VAL E CA 1
ATOM 6753 C C . VAL E 1 12 ? -64.232 18.566 -29.200 1.00 58.82 10 VAL E C 1
ATOM 6754 O O . VAL E 1 12 ? -65.398 18.786 -29.525 1.00 63.75 10 VAL E O 1
ATOM 6758 N N . ALA E 1 13 ? -63.894 17.664 -28.283 1.00 58.52 11 ALA E N 1
ATOM 6759 C CA . ALA E 1 13 ? -64.901 16.893 -27.539 1.00 55.62 11 ALA E CA 1
ATOM 6760 C C . ALA E 1 13 ? -65.822 17.763 -26.681 1.00 55.12 11 ALA E C 1
ATOM 6761 O O . ALA E 1 13 ? -66.991 17.440 -26.503 1.00 54.86 11 ALA E O 1
ATOM 6763 N N . GLN E 1 14 ? -65.296 18.858 -26.149 1.00 57.03 12 GLN E N 1
ATOM 6764 C CA . GLN E 1 14 ? -66.065 19.726 -25.256 1.00 58.90 12 GLN E CA 1
ATOM 6765 C C . GLN E 1 14 ? -67.159 20.495 -25.968 1.00 59.60 12 GLN E C 1
ATOM 6766 O O . GLN E 1 14 ? -68.254 20.631 -25.431 1.00 67.83 12 GLN E O 1
ATOM 6772 N N . ASN E 1 15 ? -66.884 20.982 -27.173 1.00 58.88 13 ASN E N 1
ATOM 6773 C CA . ASN E 1 15 ? -67.925 21.662 -27.965 1.00 60.02 13 ASN E CA 1
ATOM 6774 C C . ASN E 1 15 ? -68.992 20.694 -28.441 1.00 59.46 13 ASN E C 1
ATOM 6775 O O . ASN E 1 15 ? -70.125 21.078 -28.711 1.00 62.48 13 ASN E O 1
ATOM 6780 N N . LEU E 1 16 ? -68.601 19.433 -28.545 1.00 58.40 14 LEU E N 1
ATOM 6781 C CA . LEU E 1 16 ? -69.483 18.356 -28.958 1.00 58.13 14 LEU E CA 1
ATOM 6782 C C . LEU E 1 16 ? -70.303 17.801 -27.779 1.00 54.79 14 LEU E C 1
ATOM 6783 O O . LEU E 1 16 ? -71.074 16.858 -27.947 1.00 50.97 14 LEU E O 1
ATOM 6788 N N . GLY E 1 17 ? -70.108 18.372 -26.591 1.00 54.52 15 GLY E N 1
ATOM 6789 C CA . GLY E 1 17 ? -70.881 18.020 -25.407 1.00 54.96 15 GLY E CA 1
ATOM 6790 C C . GLY E 1 17 ? -70.167 17.206 -24.349 1.00 52.95 15 GLY E C 1
ATOM 6791 O O . GLY E 1 17 ? -70.689 17.071 -23.253 1.00 54.06 15 GLY E O 1
ATOM 6792 N N . TYR E 1 18 ? -68.979 16.685 -24.648 1.00 52.10 16 TYR E N 1
ATOM 6793 C CA . TYR E 1 18 ? -68.329 15.684 -23.788 1.00 52.59 16 TYR E CA 1
ATOM 6794 C C . TYR E 1 18 ? -67.179 16.217 -22.920 1.00 51.22 16 TYR E C 1
ATOM 6795 O O . TYR E 1 18 ? -66.212 16.760 -23.440 1.00 50.09 16 TYR E O 1
ATOM 6804 N N . HIS E 1 19 ? -67.275 16.003 -21.606 1.00 50.80 17 HIS E N 1
ATOM 6805 C CA . HIS E 1 19 ? -66.334 16.579 -20.634 1.00 50.75 17 HIS E CA 1
ATOM 6806 C C . HIS E 1 19 ? -65.623 15.609 -19.694 1.00 52.04 17 HIS E C 1
ATOM 6807 O O . HIS E 1 19 ? -64.585 15.964 -19.140 1.00 54.35 17 HIS E O 1
ATOM 6814 N N . TYR E 1 20 ? -66.177 14.416 -19.482 1.00 53.41 18 TYR E N 1
ATOM 6815 C CA . TYR E 1 20 ? -65.540 13.388 -18.643 1.00 52.49 18 TYR E CA 1
ATOM 6816 C C . TYR E 1 20 ? -64.894 12.285 -19.487 1.00 50.63 18 TYR E C 1
ATOM 6817 O O . TYR E 1 20 ? -65.168 12.154 -20.672 1.00 51.73 18 TYR E O 1
ATOM 6826 N N . SER E 1 21 ? -64.029 11.500 -18.859 1.00 50.07 19 SER E N 1
ATOM 6827 C CA . SER E 1 21 ? -63.294 10.430 -19.533 1.00 48.64 19 SER E CA 1
ATOM 6828 C C . SER E 1 21 ? -62.679 9.498 -18.517 1.00 47.24 19 SER E C 1
ATOM 6829 O O . SER E 1 21 ? -61.964 9.959 -17.636 1.00 49.76 19 SER E O 1
ATOM 6832 N N . PRO E 1 22 ? -62.921 8.188 -18.648 1.00 46.20 20 PRO E N 1
ATOM 6833 C CA . PRO E 1 22 ? -62.284 7.263 -17.734 1.00 47.69 20 PRO E CA 1
ATOM 6834 C C . PRO E 1 22 ? -60.798 7.022 -18.003 1.00 48.84 20 PRO E C 1
ATOM 6835 O O . PRO E 1 22 ? -60.104 6.548 -17.119 1.00 49.44 20 PRO E O 1
ATOM 6839 N N . ASP E 1 23 ? -60.325 7.335 -19.204 1.00 52.15 21 ASP E N 1
ATOM 6840 C CA . ASP E 1 23 ? -58.991 6.914 -19.645 1.00 57.19 21 ASP E CA 1
ATOM 6841 C C . ASP E 1 23 ? -58.107 7.965 -20.324 1.00 59.53 21 ASP E C 1
ATOM 6842 O O . ASP E 1 23 ? -56.919 7.722 -20.506 1.00 61.05 21 ASP E O 1
ATOM 6847 N N . LEU E 1 24 ? -58.660 9.106 -20.713 1.00 59.85 22 LEU E N 1
ATOM 6848 C CA . LEU E 1 24 ? -57.889 10.103 -21.434 1.00 59.42 22 LEU E CA 1
ATOM 6849 C C . LEU E 1 24 ? -57.566 11.259 -20.495 1.00 59.97 22 LEU E C 1
ATOM 6850 O O . LEU E 1 24 ? -58.479 11.841 -19.904 1.00 60.18 22 LEU E O 1
ATOM 6855 N N . PRO E 1 25 ? -56.273 11.615 -20.375 1.00 59.16 23 PRO E N 1
ATOM 6856 C CA . PRO E 1 25 ? -55.820 12.618 -19.419 1.00 57.25 23 PRO E CA 1
ATOM 6857 C C . PRO E 1 25 ? -56.190 14.071 -19.743 1.00 55.90 23 PRO E C 1
ATOM 6858 O O . PRO E 1 25 ? -56.113 14.917 -18.865 1.00 55.79 23 PRO E O 1
ATOM 6862 N N . GLY E 1 26 ? -56.588 14.373 -20.973 1.00 55.12 24 GLY E N 1
ATOM 6863 C CA . GLY E 1 26 ? -57.012 15.740 -21.309 1.00 54.85 24 GLY E CA 1
ATOM 6864 C C . GLY E 1 26 ? -58.318 16.258 -20.706 1.00 54.12 24 GLY E C 1
ATOM 6865 O O . GLY E 1 26 ? -58.602 17.451 -20.807 1.00 55.46 24 GLY E O 1
ATOM 6866 N N . PHE E 1 27 ? -59.100 15.370 -20.085 1.00 54.63 25 PHE E N 1
ATOM 6867 C CA . PHE E 1 27 ? -60.472 15.641 -19.636 1.00 52.90 25 PHE E CA 1
ATOM 6868 C C . PHE E 1 27 ? -60.606 15.347 -18.153 1.00 52.53 25 PHE E C 1
ATOM 6869 O O . PHE E 1 27 ? -59.649 14.921 -17.504 1.00 55.20 25 PHE E O 1
ATOM 6877 N N . CYS E 1 28 ? -61.799 15.567 -17.617 1.00 51.45 26 CYS E N 1
ATOM 6878 C CA . CYS E 1 28 ? -62.071 15.255 -16.221 1.00 52.63 26 CYS E CA 1
ATOM 6879 C C . CYS E 1 28 ? -62.147 13.758 -15.998 1.00 53.43 26 CYS E C 1
ATOM 6880 O O . CYS E 1 28 ? -62.761 13.056 -16.792 1.00 54.31 26 CYS E O 1
ATOM 6883 N N . PRO E 1 29 ? -61.533 13.263 -14.916 1.00 53.13 27 PRO E N 1
ATOM 6884 C CA . PRO E 1 29 ? -61.656 11.840 -14.641 1.00 52.70 27 PRO E CA 1
ATOM 6885 C C . PRO E 1 29 ? -63.031 11.456 -14.117 1.00 51.25 27 PRO E C 1
ATOM 6886 O O . PRO E 1 29 ? -63.777 12.293 -13.605 1.00 53.03 27 PRO E O 1
ATOM 6890 N N . ILE E 1 30 ? -63.318 10.172 -14.265 1.00 53.01 28 ILE E N 1
ATOM 6891 C CA . ILE E 1 30 ? -64.573 9.541 -13.872 1.00 54.96 28 ILE E CA 1
ATOM 6892 C C . ILE E 1 30 ? -64.294 8.027 -13.770 1.00 55.73 28 ILE E C 1
ATOM 6893 O O . ILE E 1 30 ? -63.558 7.478 -14.585 1.00 56.75 28 ILE E O 1
ATOM 6898 N N . PRO E 1 31 ? -64.847 7.343 -12.767 1.00 59.03 29 PRO E N 1
ATOM 6899 C CA . PRO E 1 31 ? -64.610 5.887 -12.704 1.00 62.00 29 PRO E CA 1
ATOM 6900 C C . PRO E 1 31 ? -65.143 5.094 -13.914 1.00 64.07 29 PRO E C 1
ATOM 6901 O O . PRO E 1 31 ? -66.150 5.477 -14.506 1.00 61.34 29 PRO E O 1
ATOM 6905 N N . LYS E 1 32 ? -64.466 3.997 -14.258 1.00 71.53 30 LYS E N 1
ATOM 6906 C CA . LYS E 1 32 ? -64.911 3.082 -15.326 1.00 76.64 30 LYS E CA 1
ATOM 6907 C C . LYS E 1 32 ? -66.366 2.678 -15.149 1.00 73.11 30 LYS E C 1
ATOM 6908 O O . LYS E 1 32 ? -67.146 2.692 -16.105 1.00 77.44 30 LYS E O 1
ATOM 6914 N N . GLU E 1 33 ? -66.713 2.354 -13.907 1.00 71.38 31 GLU E N 1
ATOM 6915 C CA . GLU E 1 33 ? -68.047 1.869 -13.526 1.00 73.84 31 GLU E CA 1
ATOM 6916 C C . GLU E 1 33 ? -69.159 2.857 -13.876 1.00 72.44 31 GLU E C 1
ATOM 6917 O O . GLU E 1 33 ? -70.273 2.443 -14.187 1.00 75.69 31 GLU E O 1
ATOM 6923 N N . LEU E 1 34 ? -68.848 4.152 -13.823 1.00 70.08 32 LEU E N 1
ATOM 6924 C CA . LEU E 1 34 ? -69.817 5.208 -14.124 1.00 70.51 32 LEU E CA 1
ATOM 6925 C C . LEU E 1 34 ? -69.810 5.685 -15.580 1.00 70.23 32 LEU E C 1
ATOM 6926 O O . LEU E 1 34 ? -70.739 6.371 -15.995 1.00 73.34 32 LEU E O 1
ATOM 6931 N N . ALA E 1 35 ? -68.784 5.333 -16.354 1.00 70.52 33 ALA E N 1
ATOM 6932 C CA . ALA E 1 35 ? -68.752 5.650 -17.795 1.00 71.51 33 ALA E CA 1
ATOM 6933 C C . ALA E 1 35 ? -69.865 4.928 -18.559 1.00 70.80 33 ALA E C 1
ATOM 6934 O O . ALA E 1 35 ? -70.375 5.422 -19.575 1.00 67.30 33 ALA E O 1
ATOM 6936 N N . GLU E 1 36 ? -70.248 3.766 -18.042 1.00 70.18 34 GLU E N 1
ATOM 6937 C CA . GLU E 1 36 ? -71.375 3.011 -18.579 1.00 74.15 34 GLU E CA 1
ATOM 6938 C C . GLU E 1 36 ? -72.672 3.833 -18.561 1.00 68.96 34 GLU E C 1
ATOM 6939 O O . GLU E 1 36 ? -73.502 3.697 -19.455 1.00 67.75 34 GLU E O 1
ATOM 6945 N N . HIS E 1 37 ? -72.821 4.688 -17.548 1.00 67.92 35 HIS E N 1
ATOM 6946 C CA . HIS E 1 37 ? -74.044 5.472 -17.321 1.00 66.34 35 HIS E CA 1
ATOM 6947 C C . HIS E 1 37 ? -73.825 6.987 -17.416 1.00 59.58 35 HIS E C 1
ATOM 6948 O O . HIS E 1 37 ? -74.426 7.742 -16.657 1.00 60.40 35 HIS E O 1
ATOM 6955 N N . TRP E 1 38 ? -72.980 7.434 -18.342 1.00 56.68 36 TRP E N 1
ATOM 6956 C CA . TRP E 1 38 ? -72.762 8.880 -18.553 1.00 55.23 36 TRP E CA 1
ATOM 6957 C C . TRP E 1 38 ? -72.029 9.174 -19.864 1.00 54.35 36 TRP E C 1
ATOM 6958 O O . TRP E 1 38 ? -71.135 8.414 -20.240 1.00 57.31 36 TRP E O 1
ATOM 6969 N N . PRO E 1 39 ? -72.389 10.279 -20.554 1.00 52.11 37 PRO E N 1
ATOM 6970 C CA . PRO E 1 39 ? -71.646 10.652 -21.761 1.00 52.40 37 PRO E CA 1
ATOM 6971 C C . PRO E 1 39 ? -70.191 10.911 -21.459 1.00 51.39 37 PRO E C 1
ATOM 6972 O O . PRO E 1 39 ? -69.878 11.626 -20.516 1.00 50.63 37 PRO E O 1
ATOM 6976 N N . VAL E 1 40 ? -69.315 10.354 -22.278 1.00 50.97 38 VAL E N 1
ATOM 6977 C CA . VAL E 1 40 ? -67.909 10.288 -21.937 1.00 51.05 38 VAL E CA 1
ATOM 6978 C C . VAL E 1 40 ? -67.025 10.321 -23.199 1.00 50.53 38 VAL E C 1
ATOM 6979 O O . VAL E 1 40 ? -67.513 10.140 -24.297 1.00 49.92 38 VAL E O 1
ATOM 6983 N N . VAL E 1 41 ? -65.738 10.614 -23.035 1.00 53.16 39 VAL E N 1
ATOM 6984 C CA . VAL E 1 41 ? -64.756 10.574 -24.143 1.00 54.06 39 VAL E CA 1
ATOM 6985 C C . VAL E 1 41 ? -63.780 9.452 -23.840 1.00 54.33 39 VAL E C 1
ATOM 6986 O O . VAL E 1 41 ? -63.354 9.307 -22.696 1.00 55.44 39 VAL E O 1
ATOM 6990 N N . SER E 1 42 ? -63.429 8.652 -24.842 1.00 52.43 40 SER E N 1
ATOM 6991 C CA . SER E 1 42 ? -62.656 7.443 -24.579 1.00 53.45 40 SER E CA 1
ATOM 6992 C C . SER E 1 42 ? -62.025 6.856 -25.828 1.00 54.74 40 SER E C 1
ATOM 6993 O O . SER E 1 42 ? -62.461 7.119 -26.939 1.00 58.00 40 SER E O 1
ATOM 6996 N N . ASN E 1 43 ? -60.963 6.085 -25.626 1.00 57.12 41 ASN E N 1
ATOM 6997 C CA . ASN E 1 43 ? -60.472 5.161 -26.643 1.00 59.09 41 ASN E CA 1
ATOM 6998 C C . ASN E 1 43 ? -61.397 3.950 -26.738 1.00 60.67 41 ASN E C 1
ATOM 6999 O O . ASN E 1 43 ? -61.681 3.456 -27.835 1.00 59.85 41 ASN E O 1
ATOM 7004 N N . ASP E 1 44 ? -61.862 3.490 -25.579 1.00 61.29 42 ASP E N 1
ATOM 7005 C CA . ASP E 1 44 ? -62.836 2.408 -25.494 1.00 63.79 42 ASP E CA 1
ATOM 7006 C C . ASP E 1 44 ? -64.240 2.877 -25.884 1.00 63.52 42 ASP E C 1
ATOM 7007 O O . ASP E 1 44 ? -64.482 4.065 -26.104 1.00 62.21 42 ASP E O 1
ATOM 7012 N N . ARG E 1 45 ? -65.148 1.914 -25.994 1.00 62.82 43 ARG E N 1
ATOM 7013 C CA . ARG E 1 45 ? -66.514 2.175 -26.398 1.00 61.48 43 ARG E CA 1
ATOM 7014 C C . ARG E 1 45 ? -67.488 1.959 -25.251 1.00 63.21 43 ARG E C 1
ATOM 7015 O O . ARG E 1 45 ? -67.392 0.971 -24.518 1.00 63.20 43 ARG E O 1
ATOM 7023 N N . TYR E 1 46 ? -68.444 2.879 -25.134 1.00 63.94 44 TYR E N 1
ATOM 7024 C CA . TYR E 1 46 ? -69.491 2.835 -24.111 1.00 62.20 44 TYR E CA 1
ATOM 7025 C C . TYR E 1 46 ? -70.844 3.120 -24.787 1.00 64.03 44 TYR E C 1
ATOM 7026 O O . TYR E 1 46 ? -70.873 3.460 -25.973 1.00 66.23 44 TYR E O 1
ATOM 7035 N N . PRO E 1 47 ? -71.969 2.941 -24.057 1.00 64.92 45 PRO E N 1
ATOM 7036 C CA . PRO E 1 47 ? -73.283 3.189 -24.669 1.00 64.02 45 PRO E CA 1
ATOM 7037 C C . PRO E 1 47 ? -73.498 4.626 -25.128 1.00 65.59 45 PRO E C 1
ATOM 7038 O O . PRO E 1 47 ? -74.088 4.833 -26.186 1.00 69.27 45 PRO E O 1
ATOM 7042 N N . ASN E 1 48 ? -73.047 5.594 -24.328 1.00 67.10 46 ASN E N 1
ATOM 7043 C CA . ASN E 1 48 ? -72.986 7.009 -24.749 1.00 67.88 46 ASN E CA 1
ATOM 7044 C C . ASN E 1 48 ? -71.573 7.557 -24.608 1.00 69.14 46 ASN E C 1
ATOM 7045 O O . ASN E 1 48 ? -71.127 7.846 -23.490 1.00 65.75 46 ASN E O 1
ATOM 7050 N N . CYS E 1 49 ? -70.866 7.668 -25.733 1.00 67.18 47 CYS E N 1
ATOM 7051 C CA . CYS E 1 49 ? -69.517 8.208 -25.731 1.00 64.95 47 CYS E CA 1
ATOM 7052 C C . CYS E 1 49 ? -69.059 8.630 -27.088 1.00 60.57 47 CYS E C 1
ATOM 7053 O O . CYS E 1 49 ? -69.509 8.096 -28.085 1.00 59.46 47 CYS E O 1
ATOM 7056 N N . LEU E 1 50 ? -68.142 9.592 -27.086 1.00 62.44 48 LEU E N 1
ATOM 7057 C CA . LEU E 1 50 ? -67.351 9.971 -28.245 1.00 61.24 48 LEU E CA 1
ATOM 7058 C C . LEU E 1 50 ? -66.099 9.102 -28.215 1.00 62.76 48 LEU E C 1
ATOM 7059 O O . LEU E 1 50 ? -65.272 9.235 -27.311 1.00 64.48 48 LEU E O 1
ATOM 7064 N N . GLN E 1 51 ? -65.979 8.197 -29.184 1.00 63.28 49 GLN E N 1
ATOM 7065 C CA . GLN E 1 51 ? -64.857 7.255 -29.235 1.00 64.35 49 GLN E CA 1
ATOM 7066 C C . GLN E 1 51 ? -63.788 7.718 -30.215 1.00 65.73 49 GLN E C 1
ATOM 7067 O O . GLN E 1 51 ? -64.037 7.833 -31.424 1.00 68.21 49 GLN E O 1
ATOM 7073 N N . ILE E 1 52 ? -62.591 7.941 -29.678 1.00 65.65 50 ILE E N 1
ATOM 7074 C CA . ILE E 1 52 ? -61.457 8.417 -30.463 1.00 66.25 50 ILE E CA 1
ATOM 7075 C C . ILE E 1 52 ? -60.492 7.254 -30.651 1.00 62.39 50 ILE E C 1
ATOM 7076 O O . ILE E 1 52 ? -60.044 6.657 -29.681 1.00 55.53 50 ILE E O 1
ATOM 7081 N N . THR E 1 53 ? -60.210 6.938 -31.912 1.00 64.15 51 THR E N 1
ATOM 7082 C CA . THR E 1 53 ? -59.388 5.790 -32.293 1.00 65.57 51 THR E CA 1
ATOM 7083 C C . THR E 1 53 ? -58.413 6.217 -33.354 1.00 65.63 51 THR E C 1
ATOM 7084 O O . THR E 1 53 ? -58.633 7.209 -34.055 1.00 64.16 51 THR E O 1
ATOM 7088 N N . LEU E 1 54 ? -57.336 5.452 -33.469 1.00 69.71 52 LEU E N 1
ATOM 7089 C CA . LEU E 1 54 ? -56.321 5.711 -34.484 1.00 71.71 52 LEU E CA 1
ATOM 7090 C C . LEU E 1 54 ? -56.828 5.307 -35.862 1.00 70.41 52 LEU E C 1
ATOM 7091 O O . LEU E 1 54 ? -56.433 5.895 -36.851 1.00 65.45 52 LEU E O 1
ATOM 7096 N N . GLN E 1 55 ? -57.702 4.303 -35.901 1.00 78.03 53 GLN E N 1
ATOM 7097 C CA . GLN E 1 55 ? -58.242 3.745 -37.148 1.00 78.44 53 GLN E CA 1
ATOM 7098 C C . GLN E 1 55 ? -59.773 3.822 -37.174 1.00 73.78 53 GLN E C 1
ATOM 7099 O O . GLN E 1 55 ? -60.405 3.852 -36.120 1.00 71.14 53 GLN E O 1
ATOM 7105 N N . GLN E 1 56 ? -60.349 3.847 -38.378 1.00 70.95 54 GLN E N 1
ATOM 7106 C CA . GLN E 1 56 ? -61.810 3.861 -38.573 1.00 71.14 54 GLN E CA 1
ATOM 7107 C C . GLN E 1 56 ? -62.460 2.668 -37.869 1.00 70.36 54 GLN E C 1
ATOM 7108 O O . GLN E 1 56 ? -61.969 1.555 -37.988 1.00 73.10 54 GLN E O 1
ATOM 7114 N N . VAL E 1 57 ? -63.554 2.907 -37.146 1.00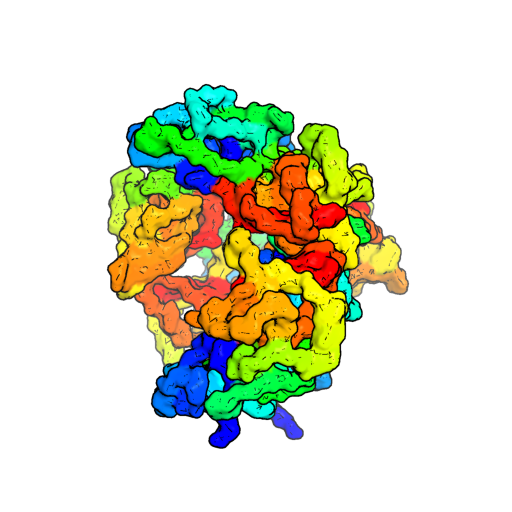 70.65 55 VAL E N 1
ATOM 7115 C CA . VAL E 1 57 ? -64.231 1.852 -36.367 1.00 72.29 55 VAL E CA 1
ATOM 7116 C C . VAL E 1 57 ? -65.406 1.290 -37.148 1.00 72.35 55 VAL E C 1
ATOM 7117 O O . VAL E 1 57 ? -65.525 0.076 -37.295 1.00 72.85 55 VAL E O 1
ATOM 7121 N N . CYS E 1 58 ? -66.282 2.185 -37.606 1.00 71.86 56 CYS E N 1
ATOM 7122 C CA . CYS E 1 58 ? -67.471 1.823 -38.383 1.00 72.87 56 CYS E CA 1
ATOM 7123 C C . CYS E 1 58 ? -67.699 2.820 -39.523 1.00 72.19 56 CYS E C 1
ATOM 7124 O O . CYS E 1 58 ? -66.987 3.819 -39.626 1.00 66.51 56 CYS E O 1
ATOM 7127 N N . GLU E 1 59 ? -68.691 2.536 -40.372 1.00 75.49 57 GLU E N 1
ATOM 7128 C CA . GLU E 1 59 ? -68.994 3.371 -41.559 1.00 77.83 57 GLU E CA 1
ATOM 7129 C C . GLU E 1 59 ? -69.174 4.855 -41.196 1.00 69.90 57 GLU E C 1
ATOM 7130 O O . GLU E 1 59 ? -68.718 5.739 -41.923 1.00 61.13 57 GLU E O 1
ATOM 7136 N N . LEU E 1 60 ? -69.822 5.108 -40.061 1.00 67.71 58 LEU E N 1
ATOM 7137 C CA . LEU E 1 60 ? -70.081 6.479 -39.600 1.00 66.38 58 LEU E CA 1
ATOM 7138 C C . LEU E 1 60 ? -68.939 7.207 -38.874 1.00 62.67 58 LEU E C 1
ATOM 7139 O O . LEU E 1 60 ? -69.048 8.420 -38.657 1.00 62.88 58 LEU E O 1
ATOM 7144 N N . SER E 1 61 ? -67.871 6.498 -38.502 1.00 56.26 59 SER E N 1
ATOM 7145 C CA . SER E 1 61 ? -66.681 7.139 -37.924 1.00 54.74 59 SER E CA 1
ATOM 7146 C C . SER E 1 61 ? -66.172 8.280 -38.812 1.00 53.86 59 SER E C 1
ATOM 7147 O O . SER E 1 61 ? -66.078 8.110 -40.012 1.00 58.08 59 SER E O 1
ATOM 7150 N N . LYS E 1 62 ? -65.852 9.430 -38.222 1.00 55.49 60 LYS E N 1
ATOM 7151 C CA . LYS E 1 62 ? -65.364 10.605 -38.971 1.00 57.09 60 LYS E CA 1
ATOM 7152 C C . LYS E 1 62 ? -63.833 10.787 -38.915 1.00 61.11 60 LYS E C 1
ATOM 7153 O O . LYS E 1 62 ? -63.279 10.928 -37.821 1.00 61.51 60 LYS E O 1
ATOM 7159 N N . PRO E 1 63 ? -63.156 10.831 -40.089 1.00 63.61 61 PRO E N 1
ATOM 7160 C CA . PRO E 1 63 ? -61.741 11.203 -40.100 1.00 64.28 61 PRO E CA 1
ATOM 7161 C C . PRO E 1 63 ? -61.539 12.705 -39.889 1.00 64.37 61 PRO E C 1
ATOM 7162 O O . PRO E 1 63 ? -62.211 13.521 -40.531 1.00 64.72 61 PRO E O 1
ATOM 7166 N N . CYS E 1 64 ? -60.620 13.049 -38.990 1.00 63.19 62 CYS E N 1
ATOM 7167 C CA . CYS E 1 64 ? -60.298 14.435 -38.687 1.00 64.20 62 CYS E CA 1
ATOM 7168 C C . CYS E 1 64 ? -58.806 14.654 -38.861 1.00 64.23 62 CYS E C 1
ATOM 7169 O O . CYS E 1 64 ? -58.001 14.008 -38.188 1.00 66.04 62 CYS E O 1
ATOM 7172 N N . SER E 1 65 ? -58.445 15.545 -39.781 1.00 64.28 63 SER E N 1
ATOM 7173 C CA . SER E 1 65 ? -57.066 15.989 -39.928 1.00 63.30 63 SER E CA 1
ATOM 7174 C C . SER E 1 65 ? -56.973 17.226 -39.061 1.00 65.96 63 SER E C 1
ATOM 7175 O O . SER E 1 65 ? -57.596 18.253 -39.359 1.00 64.14 63 SER E O 1
ATOM 7178 N N . ALA E 1 66 ? -56.221 17.103 -37.968 1.00 67.26 64 ALA E N 1
ATOM 7179 C CA . ALA E 1 66 ? -56.233 18.086 -36.894 1.00 66.12 64 ALA E CA 1
ATOM 7180 C C . ALA E 1 66 ? -55.076 17.897 -35.938 1.00 63.16 64 ALA E C 1
ATOM 7181 O O . ALA E 1 66 ? -54.436 16.846 -35.905 1.00 61.02 64 ALA E O 1
ATOM 7183 N N . GLY E 1 67 ? -54.845 18.924 -35.128 1.00 60.90 65 GLY E N 1
ATOM 7184 C CA . GLY E 1 67 ? -54.028 18.786 -33.934 1.00 60.15 65 GLY E CA 1
ATOM 7185 C C . GLY E 1 67 ? -54.615 17.678 -33.065 1.00 59.45 65 GLY E C 1
ATOM 7186 O O . GLY E 1 67 ? -55.851 17.540 -32.944 1.00 62.48 65 GLY E O 1
ATOM 7187 N N . TYR E 1 68 ? -53.727 16.889 -32.475 1.00 57.40 66 TYR E N 1
ATOM 7188 C CA . TYR E 1 68 ? -54.103 15.733 -31.682 1.00 57.30 66 TYR E CA 1
ATOM 7189 C C . TYR E 1 68 ? -53.119 15.533 -30.541 1.00 56.81 66 TYR E C 1
ATOM 7190 O O . TYR E 1 68 ? -52.051 16.137 -30.518 1.00 59.27 66 TYR E O 1
ATOM 7199 N N . MET E 1 69 ? -53.499 14.705 -29.581 1.00 55.93 67 MET E N 1
ATOM 7200 C CA . MET E 1 69 ? -52.618 14.356 -28.479 1.00 55.98 67 MET E CA 1
ATOM 7201 C C . MET E 1 69 ? -52.427 12.856 -28.479 1.00 56.37 67 MET E C 1
ATOM 7202 O O . MET E 1 69 ? -53.269 12.110 -28.979 1.00 59.81 67 MET E O 1
ATOM 7207 N N . VAL E 1 70 ? -51.298 12.429 -27.930 1.00 56.26 68 VAL E N 1
ATOM 7208 C CA . VAL E 1 70 ? -51.060 11.036 -27.586 1.00 56.06 68 VAL E CA 1
ATOM 7209 C C . VAL E 1 70 ? -50.554 11.088 -26.156 1.00 57.18 68 VAL E C 1
ATOM 7210 O O . VAL E 1 70 ? -49.470 11.596 -25.897 1.00 55.56 68 VAL E O 1
ATOM 7214 N N . GLY E 1 71 ? -51.377 10.604 -25.232 1.00 59.52 69 GLY E N 1
ATOM 7215 C CA . GLY E 1 71 ? -51.134 10.780 -23.810 1.00 60.88 69 GLY E CA 1
ATOM 7216 C C . GLY E 1 71 ? -51.258 12.257 -23.488 1.00 64.22 69 GLY E C 1
ATOM 7217 O O . GLY E 1 71 ? -52.143 12.948 -24.015 1.00 64.51 69 GLY E O 1
ATOM 7218 N N . GLN E 1 72 ? -50.360 12.737 -22.635 1.00 67.17 70 GLN E N 1
ATOM 7219 C CA . GLN E 1 72 ? -50.293 14.154 -22.298 1.00 67.99 70 GLN E CA 1
ATOM 7220 C C . GLN E 1 72 ? -49.678 14.989 -23.421 1.00 64.04 70 GLN E C 1
ATOM 7221 O O . GLN E 1 72 ? -49.976 16.170 -23.537 1.00 62.12 70 GLN E O 1
ATOM 7227 N N . SER E 1 73 ? -48.833 14.371 -24.245 1.00 64.20 71 SER E N 1
ATOM 7228 C CA . SER E 1 73 ? -48.078 15.074 -25.288 1.00 62.08 71 SER E CA 1
ATOM 7229 C C . SER E 1 73 ? -48.944 15.452 -26.477 1.00 60.65 71 SER E C 1
ATOM 7230 O O . SER E 1 73 ? -49.732 14.644 -26.950 1.00 63.16 71 SER E O 1
ATOM 7233 N N . VAL E 1 74 ? -48.742 16.660 -26.988 1.00 60.33 72 VAL E N 1
ATOM 7234 C CA . VAL E 1 74 ? -49.605 17.233 -28.039 1.00 61.69 72 VAL E CA 1
ATOM 7235 C C . VAL E 1 74 ? -48.810 17.364 -29.357 1.00 59.70 72 VAL E C 1
ATOM 7236 O O . VAL E 1 74 ? -47.679 17.866 -29.360 1.00 59.86 72 VAL E O 1
ATOM 7240 N N . PHE E 1 75 ? -49.426 16.907 -30.451 1.00 58.95 73 PHE E N 1
ATOM 7241 C CA . PHE E 1 75 ? -48.832 16.885 -31.803 1.00 60.48 73 PHE E CA 1
ATOM 7242 C C . PHE E 1 75 ? -49.576 17.795 -32.784 1.00 62.15 73 PHE E C 1
ATOM 7243 O O . PHE E 1 75 ? -50.796 17.951 -32.702 1.00 64.05 73 PHE E O 1
ATOM 7251 N N . VAL E 1 76 ? -48.829 18.366 -33.728 1.00 61.06 74 VAL E N 1
ATOM 7252 C CA . VAL E 1 76 ? -49.376 19.250 -34.754 1.00 59.17 74 VAL E CA 1
ATOM 7253 C C . VAL E 1 76 ? -49.995 18.425 -35.881 1.00 58.85 74 VAL E C 1
ATOM 7254 O O . VAL E 1 76 ? -49.626 17.281 -36.094 1.00 64.28 74 VAL E O 1
ATOM 7258 N N . GLN E 1 77 ? -50.958 19.010 -36.581 1.00 61.47 75 GLN E N 1
ATOM 7259 C CA . GLN E 1 77 ? -51.558 18.408 -37.778 1.00 63.88 75 GLN E CA 1
ATOM 7260 C C . GLN E 1 77 ? -50.509 18.174 -38.862 1.00 63.25 75 GLN E C 1
ATOM 7261 O O . GLN E 1 77 ? -49.736 19.072 -39.187 1.00 67.20 75 GLN E O 1
ATOM 7267 N N . THR E 1 78 ? -50.473 16.956 -39.390 1.00 63.14 76 THR E N 1
ATOM 7268 C CA . THR E 1 78 ? -49.780 16.672 -40.641 1.00 61.29 76 THR E CA 1
ATOM 7269 C C . THR E 1 78 ? -50.860 16.744 -41.716 1.00 60.87 76 THR E C 1
ATOM 7270 O O . THR E 1 78 ? -51.685 15.833 -41.814 1.00 58.37 76 THR E O 1
ATOM 7274 N N . PRO E 1 79 ? -50.890 17.844 -42.504 1.00 60.25 77 PRO E N 1
ATOM 7275 C CA . PRO E 1 79 ? -52.031 18.070 -43.401 1.00 58.12 77 PRO E CA 1
ATOM 7276 C C . PRO E 1 79 ? -52.127 17.020 -44.507 1.00 57.48 77 PRO E C 1
ATOM 7277 O O . PRO E 1 79 ? -51.113 16.455 -44.925 1.00 56.19 77 PRO E O 1
ATOM 7281 N N . GLY E 1 80 ? -53.354 16.765 -44.948 1.00 58.12 78 GLY E N 1
ATOM 7282 C CA . GLY E 1 80 ? -53.657 15.635 -45.815 1.00 61.59 78 GLY E CA 1
ATOM 7283 C C . GLY E 1 80 ? -53.470 14.282 -45.137 1.00 65.83 78 GLY E C 1
ATOM 7284 O O . GLY E 1 80 ? -53.202 13.281 -45.812 1.00 69.81 78 GLY E O 1
ATOM 7285 N N . VAL E 1 81 ? -53.589 14.251 -43.807 1.00 67.71 79 VAL E N 1
ATOM 7286 C CA . VAL E 1 81 ? -53.476 13.008 -43.029 1.00 65.99 79 VAL E CA 1
ATOM 7287 C C . VAL E 1 81 ? -54.500 13.048 -41.903 1.00 63.97 79 VAL E C 1
ATOM 7288 O O . VAL E 1 81 ? -54.628 14.041 -41.194 1.00 61.85 79 VAL E O 1
ATOM 7292 N N . THR E 1 82 ? -55.226 11.951 -41.759 1.00 64.09 80 THR E N 1
ATOM 7293 C CA . THR E 1 82 ? -56.139 11.764 -40.657 1.00 64.82 80 THR E CA 1
ATOM 7294 C C . THR E 1 82 ? -55.327 11.593 -39.374 1.00 63.43 80 THR E C 1
ATOM 7295 O O . THR E 1 82 ? -54.518 10.680 -39.268 1.00 64.49 80 THR E O 1
ATOM 7299 N N . SER E 1 83 ? -55.543 12.483 -38.413 1.00 62.93 81 SER E N 1
ATOM 7300 C CA . SER E 1 83 ? -54.906 12.394 -37.100 1.00 62.02 81 SER E CA 1
ATOM 7301 C C . SER E 1 83 ? -55.573 11.317 -36.248 1.00 60.10 81 SER E C 1
ATOM 7302 O O . SER E 1 83 ? -54.887 10.492 -35.631 1.00 59.68 81 SER E O 1
ATOM 7305 N N . TYR E 1 84 ? -56.909 11.358 -36.224 1.00 55.78 82 TYR E N 1
ATOM 7306 C CA . TYR E 1 84 ? -57.747 10.428 -35.468 1.00 52.82 82 TYR E CA 1
ATOM 7307 C C . TYR E 1 84 ? -59.117 10.324 -36.113 1.00 57.26 82 TYR E C 1
ATOM 7308 O O . TYR E 1 84 ? -59.533 11.244 -36.827 1.00 57.85 82 TYR E O 1
ATOM 7317 N N . TRP E 1 85 ? -59.806 9.211 -35.847 1.00 62.58 83 TRP E N 1
ATOM 7318 C CA . TRP E 1 85 ? -61.219 9.012 -36.228 1.00 65.25 83 TRP E CA 1
ATOM 7319 C C . TRP E 1 85 ? -62.117 9.179 -34.991 1.00 61.34 83 TRP E C 1
ATOM 7320 O O . TRP E 1 85 ? -61.854 8.577 -33.954 1.00 62.39 83 TRP E O 1
ATOM 7331 N N . LEU E 1 86 ? -63.169 9.988 -35.109 1.00 57.92 84 LEU E N 1
ATOM 7332 C CA . LEU E 1 86 ? -64.192 10.137 -34.057 1.00 55.25 84 LEU E CA 1
ATOM 7333 C C . LEU E 1 86 ? -65.387 9.241 -34.355 1.00 55.92 84 LEU E C 1
ATOM 7334 O O . LEU E 1 86 ? -65.744 9.055 -35.508 1.00 58.16 84 LEU E O 1
ATOM 7339 N N . THR E 1 87 ? -66.027 8.715 -33.319 1.00 56.54 85 THR E N 1
ATOM 7340 C CA . THR E 1 87 ? -67.195 7.842 -33.484 1.00 55.63 85 THR E CA 1
ATOM 7341 C C . THR E 1 87 ? -68.180 8.098 -32.339 1.00 57.08 85 THR E C 1
ATOM 7342 O O . THR E 1 87 ? -67.990 7.593 -31.233 1.00 52.42 85 THR E O 1
ATOM 7346 N N . GLU E 1 88 ? -69.219 8.894 -32.596 1.00 58.59 86 GLU E N 1
ATOM 7347 C CA . GLU E 1 88 ? -70.187 9.246 -31.557 1.00 56.38 86 GLU E CA 1
ATOM 7348 C C . GLU E 1 88 ? -71.216 8.144 -31.359 1.00 55.98 86 GLU E C 1
ATOM 7349 O O . GLU E 1 88 ? -72.113 7.991 -32.162 1.00 58.10 86 GLU E O 1
ATOM 7355 N N . TRP E 1 89 ? -71.061 7.368 -30.293 1.00 59.79 87 TRP E N 1
ATOM 7356 C CA . TRP E 1 89 ? -72.040 6.352 -29.892 1.00 62.79 87 TRP E CA 1
ATOM 7357 C C . TRP E 1 89 ? -73.092 6.976 -28.980 1.00 65.79 87 TRP E C 1
ATOM 7358 O O . TRP E 1 89 ? -72.769 7.442 -27.887 1.00 68.69 87 TRP E O 1
ATOM 7369 N N . VAL E 1 90 ? -74.342 6.999 -29.433 1.00 67.37 88 VAL E N 1
ATOM 7370 C CA . VAL E 1 90 ? -75.453 7.485 -28.605 1.00 67.11 88 VAL E CA 1
ATOM 7371 C C . VAL E 1 90 ? -76.521 6.389 -28.499 1.00 68.27 88 VAL E C 1
ATOM 7372 O O . VAL E 1 90 ? -77.105 5.954 -29.496 1.00 62.45 88 VAL E O 1
ATOM 7376 N N . ASP E 1 91 ? -76.718 5.942 -27.258 1.00 72.67 89 ASP E N 1
ATOM 7377 C CA . ASP E 1 91 ? -77.739 4.984 -26.875 1.00 74.61 89 ASP E CA 1
ATOM 7378 C C . ASP E 1 91 ? -77.489 3.629 -27.543 1.00 75.19 89 ASP E C 1
ATOM 7379 O O . ASP E 1 91 ? -78.427 2.950 -27.957 1.00 80.16 89 ASP E O 1
ATOM 7384 N N . GLY E 1 92 ? -76.211 3.259 -27.647 1.00 73.02 90 GLY E N 1
ATOM 7385 C CA . GLY E 1 92 ? -75.785 1.992 -28.256 1.00 72.18 90 GLY E CA 1
ATOM 7386 C C . GLY E 1 92 ? -75.391 2.046 -29.730 1.00 72.36 90 GLY E C 1
ATOM 7387 O O . GLY E 1 92 ? -74.607 1.217 -30.197 1.00 70.11 90 GLY E O 1
ATOM 7388 N N . LYS E 1 93 ? -75.927 3.014 -30.466 1.00 72.25 91 LYS E N 1
ATOM 7389 C CA . LYS E 1 93 ? -75.784 3.056 -31.921 1.00 74.16 91 LYS E CA 1
ATOM 7390 C C . LYS E 1 93 ? -74.984 4.279 -32.344 1.00 69.84 91 LYS E C 1
ATOM 7391 O O . LYS E 1 93 ? -75.134 5.353 -31.763 1.00 69.36 91 LYS E O 1
ATOM 7397 N N . ALA E 1 94 ? -74.142 4.117 -33.360 1.00 66.67 92 ALA E N 1
ATOM 7398 C CA . ALA E 1 94 ? -73.322 5.222 -33.860 1.00 66.53 92 ALA E CA 1
ATOM 7399 C C . ALA E 1 94 ? -74.179 6.262 -34.573 1.00 65.13 92 ALA E C 1
ATOM 7400 O O . ALA E 1 94 ? -75.153 5.922 -35.222 1.00 65.00 92 ALA E O 1
ATOM 7402 N N . ARG E 1 95 ? -73.805 7.527 -34.427 1.00 67.37 93 ARG E N 1
ATOM 7403 C CA . ARG E 1 95 ? -74.501 8.644 -35.050 1.00 70.18 93 ARG E CA 1
ATOM 7404 C C . ARG E 1 95 ? -73.490 9.502 -35.796 1.00 68.88 93 ARG E C 1
ATOM 7405 O O . ARG E 1 95 ? -72.383 9.735 -35.309 1.00 67.00 93 ARG E O 1
ATOM 7413 N N . ALA E 1 96 ? -73.889 9.981 -36.972 1.00 71.16 94 ALA E N 1
ATOM 7414 C CA . ALA E 1 96 ? -73.028 10.796 -37.830 1.00 69.89 94 ALA E CA 1
ATOM 7415 C C . ALA E 1 96 ? -72.631 12.078 -37.131 1.00 66.14 94 ALA E C 1
ATOM 7416 O O . ALA E 1 96 ? -73.440 12.673 -36.425 1.00 65.53 94 ALA E O 1
ATOM 7418 N N . LEU E 1 97 ? -71.386 12.489 -37.326 1.00 63.12 95 LEU E N 1
ATOM 7419 C CA . LEU E 1 97 ? -70.909 13.763 -36.813 1.00 63.56 95 LEU E CA 1
ATOM 7420 C C . LEU E 1 97 ? -70.889 14.797 -37.944 1.00 62.20 95 LEU E C 1
ATOM 7421 O O . LEU E 1 97 ? -70.603 14.446 -39.092 1.00 62.24 95 LEU E O 1
ATOM 7426 N N . PRO E 1 98 ? -71.163 16.077 -37.621 1.00 61.43 96 PRO E N 1
ATOM 7427 C CA . PRO E 1 98 ? -71.222 17.138 -38.640 1.00 63.33 96 PRO E CA 1
ATOM 7428 C C . PRO E 1 98 ? -69.881 17.452 -39.308 1.00 64.88 96 PRO E C 1
ATOM 7429 O O . PRO E 1 98 ? -68.863 16.876 -38.958 1.00 66.99 96 PRO E O 1
ATOM 7433 N N . ASP E 1 99 ? -69.905 18.354 -40.281 1.00 68.87 97 ASP E N 1
ATOM 7434 C CA . ASP E 1 99 ? -68.680 18.876 -40.890 1.00 72.83 97 ASP E CA 1
ATOM 7435 C C . ASP E 1 99 ? -68.134 20.002 -40.027 1.00 72.87 97 ASP E C 1
ATOM 7436 O O . ASP E 1 99 ? -68.895 20.810 -39.483 1.00 70.66 97 ASP E O 1
ATOM 7441 N N . SER E 1 100 ? -66.811 20.063 -39.927 1.00 73.09 98 SER E N 1
ATOM 7442 C CA . SER E 1 100 ? -66.148 21.097 -39.140 1.00 72.45 98 SER E CA 1
ATOM 7443 C C . SER E 1 100 ? -64.683 21.245 -39.544 1.00 68.74 98 SER E C 1
ATOM 7444 O O . SER E 1 100 ? -64.000 20.255 -39.803 1.00 65.28 98 SER E O 1
ATOM 7447 N N . LEU E 1 101 ? -64.209 22.487 -39.596 1.00 68.18 99 LEU E N 1
ATOM 7448 C CA . LEU E 1 101 ? -62.772 22.752 -39.651 1.00 70.44 99 LEU E CA 1
ATOM 7449 C C . LEU E 1 101 ? -62.170 22.415 -38.294 1.00 68.60 99 LEU E C 1
ATOM 7450 O O . LEU E 1 101 ? -62.869 22.434 -37.277 1.00 67.84 99 LEU E O 1
ATOM 7455 N N . PHE E 1 102 ? -60.882 22.097 -38.280 1.00 64.41 100 PHE E N 1
ATOM 7456 C CA . PHE E 1 102 ? -60.200 21.736 -37.036 1.00 63.63 100 PHE E CA 1
ATOM 7457 C C . PHE E 1 102 ? -58.996 22.613 -36.774 1.00 64.29 100 PHE E C 1
ATOM 7458 O O . PHE E 1 102 ? -58.510 23.293 -37.668 1.00 71.38 100 PHE E O 1
ATOM 7466 N N . SER E 1 103 ? -58.535 22.614 -35.531 1.00 63.53 101 SER E N 1
ATOM 7467 C CA . SER E 1 103 ? -57.339 23.370 -35.174 1.00 64.75 101 SER E CA 1
ATOM 7468 C C . SER E 1 103 ? -56.097 22.484 -35.252 1.00 66.54 101 SER E C 1
ATOM 7469 O O . SER E 1 103 ? -56.144 21.279 -34.940 1.00 67.81 101 SER E O 1
ATOM 7472 N N . SER E 1 104 ? -54.992 23.108 -35.650 1.00 63.15 102 SER E N 1
ATOM 7473 C CA . SER E 1 104 ? -53.762 22.404 -35.989 1.00 63.49 102 SER E CA 1
ATOM 7474 C C . SER E 1 104 ? -52.814 22.128 -34.819 1.00 62.71 102 SER E C 1
ATOM 7475 O O . SER E 1 104 ? -51.822 21.437 -35.002 1.00 65.22 102 SER E O 1
ATOM 7478 N N . GLY E 1 105 ? -53.109 22.644 -33.629 1.00 61.55 103 GLY E N 1
ATOM 7479 C CA . GLY E 1 105 ? -52.281 22.358 -32.446 1.00 59.42 103 GLY E CA 1
ATOM 7480 C C . GLY E 1 105 ? -50.958 23.110 -32.357 1.00 57.44 103 GLY E C 1
ATOM 7481 O O . GLY E 1 105 ? -50.078 22.742 -31.574 1.00 55.14 103 GLY E O 1
ATOM 7482 N N . ARG E 1 106 ? -50.811 24.166 -33.149 1.00 57.91 104 ARG E N 1
ATOM 7483 C CA . ARG E 1 106 ? -49.617 25.007 -33.087 1.00 60.77 104 ARG E CA 1
ATOM 7484 C C . ARG E 1 106 ? -49.626 25.917 -31.866 1.00 59.89 104 ARG E C 1
ATOM 7485 O O . ARG E 1 106 ? -48.571 26.161 -31.279 1.00 60.91 104 ARG E O 1
ATOM 7493 N N . PHE E 1 107 ? -50.803 26.412 -31.481 1.00 57.86 105 PHE E N 1
ATOM 7494 C CA . PHE E 1 107 ? -50.923 27.267 -30.298 1.00 58.73 105 PHE E CA 1
ATOM 7495 C C . PHE E 1 107 ? -50.361 26.589 -29.063 1.00 58.72 105 PHE E C 1
ATOM 7496 O O . PHE E 1 107 ? -49.636 27.205 -28.290 1.00 63.85 105 PHE E O 1
ATOM 7504 N N . GLU E 1 108 ? -50.675 25.310 -28.918 1.00 58.49 106 GLU E N 1
ATOM 7505 C CA . GLU E 1 108 ? -50.329 24.553 -27.713 1.00 59.07 106 GLU E CA 1
ATOM 7506 C C . GLU E 1 108 ? -48.930 23.877 -27.794 1.00 62.66 106 GLU E C 1
ATOM 7507 O O . GLU E 1 108 ? -48.500 23.200 -26.848 1.00 60.72 106 GLU E O 1
ATOM 7513 N N . THR E 1 109 ? -48.225 24.083 -28.911 1.00 65.73 107 THR E N 1
ATOM 7514 C CA . THR E 1 109 ? -46.810 23.690 -29.059 1.00 64.75 107 THR E CA 1
ATOM 7515 C C . THR E 1 109 ? -45.895 24.882 -29.409 1.00 67.68 107 THR E C 1
ATOM 7516 O O . THR E 1 109 ? -44.836 24.704 -30.020 1.00 68.15 107 THR E O 1
ATOM 7520 N N . ASN E 1 110 ? -46.302 26.093 -29.023 1.00 68.10 108 ASN E N 1
ATOM 7521 C CA . ASN E 1 110 ? -45.523 27.313 -29.275 1.00 68.39 108 ASN E CA 1
ATOM 7522 C C . ASN E 1 110 ? -45.117 27.567 -30.729 1.00 64.90 108 ASN E C 1
ATOM 7523 O O . ASN E 1 110 ? -44.208 28.333 -30.978 1.00 71.75 108 ASN E O 1
ATOM 7528 N N . SER E 1 111 ? -45.800 26.957 -31.687 1.00 64.95 109 SER E N 1
ATOM 7529 C CA . SER E 1 111 ? -45.358 26.976 -33.086 1.00 65.29 109 SER E CA 1
ATOM 7530 C C . SER E 1 111 ? -46.018 28.128 -33.833 1.00 66.09 109 SER E C 1
ATOM 7531 O O . SER E 1 111 ? -47.164 28.486 -33.538 1.00 66.11 109 SER E O 1
ATOM 7534 N N . ARG E 1 112 ? -45.268 28.728 -34.761 1.00 64.83 110 ARG E N 1
ATOM 7535 C CA . ARG E 1 112 ? -45.814 29.657 -35.765 1.00 62.52 110 ARG E CA 1
ATOM 7536 C C . ARG E 1 112 ? -45.531 29.181 -37.191 1.00 61.16 110 ARG E C 1
ATOM 7537 O O . ARG E 1 112 ? -45.805 29.904 -38.143 1.00 61.24 110 ARG E O 1
ATOM 7545 N N . ALA E 1 113 ? -45.011 27.963 -37.338 1.00 60.26 111 ALA E N 1
ATOM 7546 C CA . ALA E 1 113 ? -44.585 27.452 -38.638 1.00 62.02 111 ALA E CA 1
ATOM 7547 C C . ALA E 1 113 ? -45.781 27.251 -39.542 1.00 63.17 111 ALA E C 1
ATOM 7548 O O . ALA E 1 113 ? -46.903 27.121 -39.070 1.00 65.81 111 ALA E O 1
ATOM 7550 N N . PHE E 1 114 ? -45.542 27.253 -40.846 1.00 64.83 112 PHE E N 1
ATOM 7551 C CA . PHE E 1 114 ? -46.525 26.732 -41.777 1.00 65.77 112 PHE E CA 1
ATOM 7552 C C . PHE E 1 114 ? -46.489 25.211 -41.662 1.00 65.12 112 PHE E C 1
ATOM 7553 O O . PHE E 1 114 ? -45.446 24.625 -41.394 1.00 61.68 112 PHE E O 1
ATOM 7561 N N . LEU E 1 115 ? -47.636 24.574 -41.834 1.00 71.22 113 LEU E N 1
ATOM 7562 C CA . LEU E 1 115 ? -47.701 23.108 -41.812 1.00 77.71 113 LEU E CA 1
ATOM 7563 C C . LEU E 1 115 ? -47.086 22.488 -43.075 1.00 78.61 113 LEU E C 1
ATOM 7564 O O . LEU E 1 115 ? -46.629 21.340 -43.045 1.00 76.78 113 LEU E O 1
ATOM 7569 N N . ASP E 1 116 ? -47.104 23.254 -44.170 1.00 79.96 114 ASP E N 1
ATOM 7570 C CA . ASP E 1 116 ? -46.479 22.869 -45.431 1.00 81.88 114 ASP E CA 1
ATOM 7571 C C . ASP E 1 116 ? -46.328 24.065 -46.370 1.00 81.90 114 ASP E C 1
ATOM 7572 O O . ASP E 1 116 ? -46.877 25.143 -46.117 1.00 77.84 114 ASP E O 1
ATOM 7577 N N . GLU E 1 117 ? -45.573 23.840 -47.446 1.00 86.55 115 GLU E N 1
ATOM 7578 C CA . GLU E 1 117 ? -45.437 24.771 -48.589 1.00 89.39 115 GLU E CA 1
ATOM 7579 C C . GLU E 1 117 ? -46.764 25.369 -49.114 1.00 83.32 115 GLU E C 1
ATOM 7580 O O . GLU E 1 117 ? -46.809 26.539 -49.490 1.00 81.57 115 GLU E O 1
ATOM 7586 N N . ALA E 1 118 ? -47.828 24.567 -49.131 1.00 78.69 116 ALA E N 1
ATOM 7587 C CA . ALA E 1 118 ? -49.130 24.997 -49.648 1.00 75.36 116 ALA E CA 1
ATOM 7588 C C . ALA E 1 118 ? -49.743 26.107 -48.798 1.00 75.23 116 ALA E C 1
ATOM 7589 O O . ALA E 1 118 ? -50.305 27.057 -49.339 1.00 78.21 116 ALA E O 1
ATOM 7591 N N . GLU E 1 119 ? -49.628 25.987 -47.477 1.00 75.78 117 GLU E N 1
ATOM 7592 C CA . GLU E 1 119 ? -50.087 27.043 -46.567 1.00 78.95 117 GLU E CA 1
ATOM 7593 C C . GLU E 1 119 ? -49.242 28.311 -46.703 1.00 80.78 117 GLU E C 1
ATOM 7594 O O . GLU E 1 119 ? -49.776 29.420 -46.632 1.00 79.22 117 GLU E O 1
ATOM 7600 N N . GLU E 1 120 ? -47.930 28.139 -46.876 1.00 84.01 118 GLU E N 1
ATOM 7601 C CA . GLU E 1 120 ? -47.013 29.252 -47.165 1.00 87.14 118 GLU E CA 1
ATOM 7602 C C . GLU E 1 120 ? -47.401 29.978 -48.465 1.00 85.59 118 GLU E C 1
ATOM 7603 O O . GLU E 1 120 ? -47.371 31.208 -48.525 1.00 81.94 118 GLU E O 1
ATOM 7609 N N . LYS E 1 121 ? -47.759 29.214 -49.494 1.00 85.79 119 LYS E N 1
ATOM 7610 C CA . LYS E 1 121 ? -48.240 29.798 -50.752 1.00 90.18 119 LYS E CA 1
ATOM 7611 C C . LYS E 1 121 ? -49.571 30.540 -50.572 1.00 89.59 119 LYS E C 1
ATOM 7612 O O . LYS E 1 121 ? -49.771 31.595 -51.178 1.00 90.81 119 LYS E O 1
ATOM 7618 N N . PHE E 1 122 ? -50.465 29.990 -49.746 1.00 88.61 120 PHE E N 1
ATOM 7619 C CA . PHE E 1 122 ? -51.746 30.642 -49.423 1.00 89.02 120 PHE E CA 1
ATOM 7620 C C . PHE E 1 122 ? -51.549 32.010 -48.762 1.00 86.96 120 PHE E C 1
ATOM 7621 O O . PHE E 1 122 ? -52.223 32.972 -49.122 1.00 91.00 120 PHE E O 1
ATOM 7629 N N . ALA E 1 123 ? -50.660 32.087 -47.777 1.00 84.00 121 ALA E N 1
ATOM 7630 C CA . ALA E 1 123 ? -50.402 33.353 -47.079 1.00 86.87 121 ALA E CA 1
ATOM 7631 C C . ALA E 1 123 ? -49.762 34.416 -47.997 1.00 89.95 121 ALA E C 1
ATOM 7632 O O . ALA E 1 123 ? -50.064 35.607 -47.884 1.00 82.54 121 ALA E O 1
ATOM 7634 N N . ALA E 1 124 ? -48.888 33.970 -48.903 1.00 95.13 122 ALA E N 1
ATOM 7635 C CA . ALA E 1 124 ? -48.315 34.824 -49.959 1.00 91.50 122 ALA E CA 1
ATOM 7636 C C . ALA E 1 124 ? -49.368 35.318 -50.963 1.00 89.31 122 ALA E C 1
ATOM 7637 O O . ALA E 1 124 ? -49.278 36.439 -51.456 1.00 84.39 122 ALA E O 1
ATOM 7639 N N . ALA E 1 125 ? -50.349 34.468 -51.262 1.00 92.16 123 ALA E N 1
ATOM 7640 C CA . ALA E 1 125 ? -51.474 34.819 -52.139 1.00 91.81 123 ALA E CA 1
ATOM 7641 C C . ALA E 1 125 ? -52.444 35.789 -51.474 1.00 88.37 123 ALA E C 1
ATOM 7642 O O . ALA E 1 125 ? -52.735 36.843 -52.025 1.00 92.40 123 ALA E O 1
ATOM 7644 N N . HIS E 1 126 ? -52.942 35.422 -50.297 1.00 89.72 124 HIS E N 1
ATOM 7645 C CA . HIS E 1 126 ? -53.946 36.220 -49.574 1.00 93.28 124 HIS E CA 1
ATOM 7646 C C . HIS E 1 126 ? -53.357 36.698 -48.232 1.00 92.17 124 HIS E C 1
ATOM 7647 O O . HIS E 1 126 ? -53.688 36.163 -47.179 1.00 89.61 124 HIS E O 1
ATOM 7654 N N . PRO E 1 127 ? -52.464 37.707 -48.269 1.00 95.03 125 PRO E N 1
ATOM 7655 C CA . PRO E 1 127 ? -51.777 38.127 -47.040 1.00 96.39 125 PRO E CA 1
ATOM 7656 C C . PRO E 1 127 ? -52.661 38.735 -45.951 1.00 96.95 125 PRO E C 1
ATOM 7657 O O . PRO E 1 127 ? -52.375 38.529 -44.774 1.00 103.51 125 PRO E O 1
ATOM 7661 N N . HIS E 1 128 ? -53.700 39.474 -46.332 1.00 101.47 126 HIS E N 1
ATOM 7662 C CA . HIS E 1 128 ? -54.612 40.098 -45.364 1.00 107.80 126 HIS E CA 1
ATOM 7663 C C . HIS E 1 128 ? -55.991 39.489 -45.543 1.00 103.09 126 HIS E C 1
ATOM 7664 O O . HIS E 1 128 ? -56.941 40.173 -45.926 1.00 104.46 126 HIS E O 1
ATOM 7671 N N . ALA E 1 129 ? -56.073 38.189 -45.251 1.00 99.07 127 ALA E N 1
ATOM 7672 C CA . ALA E 1 129 ? -57.276 37.371 -45.494 1.00 91.89 127 ALA E CA 1
ATOM 7673 C C . ALA E 1 129 ? -58.265 37.407 -44.341 1.00 89.16 127 ALA E C 1
ATOM 7674 O O . ALA E 1 129 ? -59.462 37.579 -44.560 1.00 84.51 127 ALA E O 1
ATOM 7676 N N . CYS E 1 130 ? -57.774 37.212 -43.119 1.00 90.30 128 CYS E N 1
ATOM 7677 C CA . CYS E 1 130 ? -58.624 37.349 -41.929 1.00 89.51 128 CYS E CA 1
ATOM 7678 C C . CYS E 1 130 ? -58.701 38.837 -41.573 1.00 86.16 128 CYS E C 1
ATOM 7679 O O . CYS E 1 130 ? -57.688 39.454 -41.244 1.00 89.05 128 CYS E O 1
ATOM 7682 N N . LEU E 1 131 ? -59.900 39.404 -41.668 1.00 81.28 129 LEU E N 1
ATOM 7683 C CA . LEU E 1 131 ? -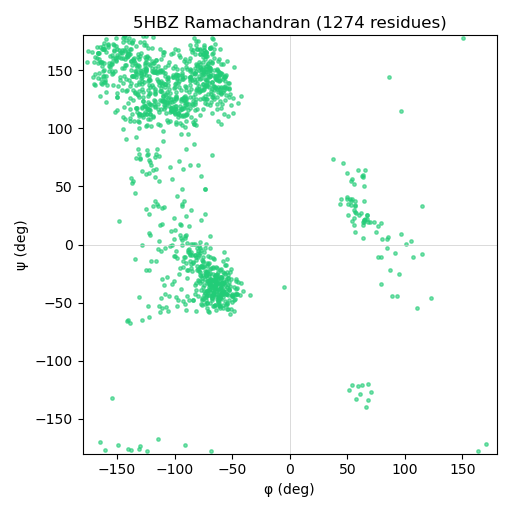60.112 40.836 -41.445 1.00 80.37 129 LEU E CA 1
ATOM 7684 C C . LEU E 1 131 ? -60.398 41.192 -39.991 1.00 79.15 129 LEU E C 1
ATOM 7685 O O . LEU E 1 131 ? -60.101 42.302 -39.555 1.00 77.02 129 LEU E O 1
ATOM 7690 N N . GLY E 1 132 ? -60.992 40.268 -39.250 1.00 79.69 130 GLY E N 1
ATOM 7691 C CA . GLY E 1 132 ? -61.334 40.514 -37.851 1.00 82.08 130 GLY E CA 1
ATOM 7692 C C . GLY E 1 132 ? -62.342 39.508 -37.344 1.00 83.18 130 GLY E C 1
ATOM 7693 O O . GLY E 1 132 ? -62.742 38.597 -38.074 1.00 81.65 130 GLY E O 1
ATOM 7694 N N . GLU E 1 133 ? -62.752 39.679 -36.091 1.00 82.90 131 GLU E N 1
ATOM 7695 C CA . GLU E 1 133 ? -63.738 38.799 -35.469 1.00 85.36 131 GLU E CA 1
ATOM 7696 C C . GLU E 1 133 ? -64.937 39.607 -34.989 1.00 81.69 131 GLU E C 1
ATOM 7697 O O . GLU E 1 133 ? -64.807 40.436 -34.104 1.00 88.33 131 GLU E O 1
ATOM 7703 N N . ILE E 1 134 ? -66.102 39.340 -35.561 1.00 79.04 132 ILE E N 1
ATOM 7704 C CA . ILE E 1 134 ? -67.329 40.015 -35.171 1.00 82.88 132 ILE E CA 1
ATOM 7705 C C . ILE E 1 134 ? -67.888 39.329 -33.927 1.00 88.49 132 ILE E C 1
ATOM 7706 O O . ILE E 1 134 ? -68.013 38.107 -33.903 1.00 89.11 132 ILE E O 1
ATOM 7711 N N . ASN E 1 135 ? -68.200 40.118 -32.899 1.00 92.57 133 ASN E N 1
ATOM 7712 C CA . ASN E 1 135 ? -68.882 39.637 -31.694 1.00 98.75 133 ASN E CA 1
ATOM 7713 C C . ASN E 1 135 ? -70.015 40.603 -31.365 1.00 108.20 133 ASN E C 1
ATOM 7714 O O . ASN E 1 135 ? -69.915 41.389 -30.423 1.00 119.07 133 ASN E O 1
ATOM 7716 N N . LYS E 1 136 ? -71.088 40.529 -32.155 1.00 115.88 134 LYS E N 1
ATOM 7717 C CA . LYS E 1 136 ? -72.201 41.500 -32.123 1.00 116.12 134 LYS E CA 1
ATOM 7718 C C . LYS E 1 136 ? -71.680 42.914 -32.435 1.00 124.45 134 LYS E C 1
ATOM 7719 O O . LYS E 1 136 ? -71.736 43.810 -31.589 1.00 130.52 134 LYS E O 1
ATOM 7721 N N . SER E 1 137 ? -71.168 43.078 -33.658 1.00 128.18 135 SER E N 1
ATOM 7722 C CA . SER E 1 137 ? -70.465 44.302 -34.129 1.00 135.16 135 SER E CA 1
ATOM 7723 C C . SER E 1 137 ? -69.412 44.857 -33.131 1.00 142.57 135 SER E C 1
ATOM 7724 O O . SER E 1 137 ? -69.601 45.914 -32.519 1.00 137.32 135 SER E O 1
ATOM 7726 N N . THR E 1 138 ? -68.317 44.109 -32.988 1.00 148.78 136 THR E N 1
ATOM 7727 C CA . THR E 1 138 ? -67.148 44.487 -32.164 1.00 153.86 136 THR E CA 1
ATOM 7728 C C . THR E 1 138 ? -65.940 44.735 -33.072 1.00 156.48 136 THR E C 1
ATOM 7729 O O . THR E 1 138 ? -65.359 45.818 -33.058 1.00 168.74 136 THR E O 1
ATOM 7733 N N . VAL E 1 139 ? -65.580 43.709 -33.847 1.00 148.82 137 VAL E N 1
ATOM 7734 C CA . VAL E 1 139 ? -64.407 43.702 -34.746 1.00 136.93 137 VAL E CA 1
ATOM 7735 C C . VAL E 1 139 ? -63.081 43.825 -33.983 1.00 132.31 137 VAL E C 1
ATOM 7736 O O . VAL E 1 139 ? -62.299 44.754 -34.197 1.00 134.35 137 VAL E O 1
ATOM 7740 N N . GLY E 1 140 ? -62.856 42.880 -33.075 1.00 125.98 138 GLY E N 1
ATOM 7741 C CA . GLY E 1 140 ? -61.524 42.634 -32.527 1.00 120.85 138 GLY E CA 1
ATOM 7742 C C . GLY E 1 140 ? -60.656 42.011 -33.612 1.00 114.09 138 GLY E C 1
ATOM 7743 O O . GLY E 1 140 ? -61.117 41.162 -34.380 1.00 114.83 138 GLY E O 1
ATOM 7744 N N . GLY E 1 141 ? -59.404 42.443 -33.685 1.00 110.04 139 GLY E N 1
ATOM 7745 C CA . GLY E 1 141 ? -58.490 41.983 -34.725 1.00 108.12 139 GLY E CA 1
ATOM 7746 C C . GLY E 1 141 ? -58.156 40.512 -34.567 1.00 105.35 139 GLY E C 1
ATOM 7747 O O . GLY E 1 141 ? -57.915 40.041 -33.453 1.00 107.02 139 GLY E O 1
ATOM 7748 N N . SER E 1 142 ? -58.164 39.788 -35.682 1.00 100.76 140 SER E N 1
ATOM 7749 C CA . SER E 1 142 ? -57.798 38.375 -35.691 1.00 99.77 140 SER E CA 1
ATOM 7750 C C . SER E 1 142 ? -56.829 38.074 -36.827 1.00 94.53 140 SER E C 1
ATOM 7751 O O . SER E 1 142 ? -56.883 38.711 -37.880 1.00 97.70 140 SER E O 1
ATOM 7754 N N . HIS E 1 143 ? -55.928 37.120 -36.584 1.00 89.67 141 HIS E N 1
ATOM 7755 C CA . HIS E 1 143 ? -54.902 36.712 -37.550 1.00 86.77 141 HIS E CA 1
ATOM 7756 C C . HIS E 1 143 ? -54.668 35.215 -37.487 1.00 79.04 141 HIS E C 1
ATOM 7757 O O . HIS E 1 143 ? -54.951 34.569 -36.482 1.00 75.91 141 HIS E O 1
ATOM 7764 N N . PHE E 1 144 ? -54.105 34.671 -38.554 1.00 74.74 142 PHE E N 1
ATOM 7765 C CA . PHE E 1 144 ? -53.643 33.290 -38.528 1.00 75.24 142 PHE E CA 1
ATOM 7766 C C . PHE E 1 144 ? -52.437 33.223 -37.594 1.00 75.29 142 PHE E C 1
ATOM 7767 O O . PHE E 1 144 ? -51.725 34.207 -37.441 1.00 83.07 142 PHE E O 1
ATOM 7775 N N . ILE E 1 145 ? -52.225 32.087 -36.939 1.00 72.20 143 ILE E N 1
ATOM 7776 C CA . ILE E 1 145 ? -51.137 31.956 -35.959 1.00 66.70 143 ILE E CA 1
ATOM 7777 C C . ILE E 1 145 ? -49.748 32.143 -36.597 1.00 68.96 143 ILE E C 1
ATOM 7778 O O . ILE E 1 145 ? -48.815 32.612 -35.945 1.00 72.67 143 ILE E O 1
ATOM 7783 N N . PHE E 1 146 ? -49.634 31.788 -37.877 1.00 71.75 144 PHE E N 1
ATOM 7784 C CA . PHE E 1 146 ? -48.426 32.063 -38.678 1.00 71.12 144 PHE E CA 1
ATOM 7785 C C . PHE E 1 146 ? -48.210 33.538 -39.049 1.00 72.04 144 PHE E C 1
ATOM 7786 O O . PHE E 1 146 ? -47.155 33.876 -39.573 1.00 69.15 144 PHE E O 1
ATOM 7794 N N . SER E 1 147 ? -49.201 34.398 -38.812 1.00 76.49 145 SER E N 1
ATOM 7795 C CA . SER E 1 147 ? -49.137 35.803 -39.225 1.00 82.88 145 SER E CA 1
ATOM 7796 C C . SER E 1 147 ? -47.915 36.496 -38.653 1.00 86.82 145 SER E C 1
ATOM 7797 O O . SER E 1 147 ? -47.566 36.313 -37.484 1.00 82.62 145 SER E O 1
ATOM 7800 N N . GLN E 1 148 ? -47.273 37.268 -39.521 1.00 94.76 146 GLN E N 1
ATOM 7801 C CA . GLN E 1 148 ? -46.102 38.074 -39.183 1.00 97.31 146 GLN E CA 1
ATOM 7802 C C . GLN E 1 148 ? -46.441 39.286 -38.305 1.00 94.49 146 GLN E C 1
ATOM 7803 O O . GLN E 1 148 ? -45.567 39.784 -37.597 1.00 89.26 146 GLN E O 1
ATOM 7809 N N . TYR E 1 149 ? -47.693 39.753 -38.358 1.00 92.96 147 TYR E N 1
ATOM 7810 C CA . TYR E 1 149 ? -48.148 40.900 -37.544 1.00 94.74 147 TYR E CA 1
ATOM 7811 C C . TYR E 1 149 ? -48.378 40.599 -36.060 1.00 91.26 147 TYR E C 1
ATOM 7812 O O . TYR E 1 149 ? -48.527 41.535 -35.270 1.00 93.71 147 TYR E O 1
ATOM 7821 N N . LEU E 1 150 ? -48.432 39.318 -35.684 1.00 83.95 148 LEU E N 1
ATOM 7822 C CA . LEU E 1 150 ? -48.619 38.926 -34.277 1.00 75.16 148 LEU E CA 1
ATOM 7823 C C . LEU E 1 150 ? -47.340 39.114 -33.467 1.00 71.23 148 LEU E C 1
ATOM 7824 O O . LEU E 1 150 ? -46.240 39.038 -34.008 1.00 69.18 148 LEU E O 1
ATOM 7829 N N . PRO E 1 151 ? -47.484 39.377 -32.163 1.00 71.45 149 PRO E N 1
ATOM 7830 C CA . PRO E 1 151 ? -46.339 39.300 -31.265 1.00 73.01 149 PRO E CA 1
ATOM 7831 C C . PRO E 1 151 ? -45.669 37.924 -31.250 1.00 73.45 149 PRO E C 1
ATOM 7832 O O . PRO E 1 151 ? -46.315 36.925 -31.564 1.00 69.29 149 PRO E O 1
ATOM 7836 N N . PRO E 1 152 ? -44.376 37.868 -30.888 1.00 80.00 150 PRO E N 1
ATOM 7837 C CA . PRO E 1 152 ? -43.750 36.553 -30.695 1.00 83.88 150 PRO E CA 1
ATOM 7838 C C . PRO E 1 152 ? -44.379 35.721 -29.556 1.00 81.52 150 PRO E C 1
ATOM 7839 O O . PRO E 1 152 ? -44.357 34.492 -29.628 1.00 80.83 150 PRO E O 1
ATOM 7843 N N . LEU E 1 153 ? -44.927 36.389 -28.535 1.00 80.05 151 LEU E N 1
ATOM 7844 C CA . LEU E 1 153 ? -45.549 35.725 -27.385 1.00 79.89 151 LEU E CA 1
ATOM 7845 C C . LEU E 1 153 ? -47.055 35.875 -27.396 1.00 79.67 151 LEU E C 1
ATOM 7846 O O . LEU E 1 153 ? -47.580 36.980 -27.340 1.00 78.47 151 LEU E O 1
ATOM 7851 N N . LEU E 1 154 ? -47.739 34.742 -27.450 1.00 81.50 152 LEU E N 1
ATOM 7852 C CA . LEU E 1 154 ? -49.180 34.704 -27.387 1.00 79.82 152 LEU E CA 1
ATOM 7853 C C . LEU E 1 154 ? -49.521 33.975 -26.121 1.00 77.15 152 LEU E C 1
ATOM 7854 O O . LEU E 1 154 ? -49.782 32.768 -26.168 1.00 70.14 152 LEU E O 1
ATOM 7859 N N . PRO E 1 155 ? -49.503 34.692 -24.964 1.00 79.04 153 PRO E N 1
ATOM 7860 C CA . PRO E 1 155 ? -49.912 33.981 -23.766 1.00 80.95 153 PRO E CA 1
ATOM 7861 C C . PRO E 1 155 ? -51.390 33.692 -23.861 1.00 81.99 153 PRO E C 1
ATOM 7862 O O . PRO E 1 155 ? -52.065 34.261 -24.737 1.00 83.30 153 PRO E O 1
ATOM 7866 N N . ALA E 1 156 ? -51.906 32.852 -22.972 1.00 80.11 154 ALA E N 1
ATOM 7867 C CA . ALA E 1 156 ? -53.311 32.467 -23.043 1.00 77.18 154 ALA E CA 1
ATOM 7868 C C . ALA E 1 156 ? -54.203 33.610 -22.580 1.00 78.44 154 ALA E C 1
ATOM 7869 O O . ALA E 1 156 ? -55.117 33.417 -21.795 1.00 75.22 154 ALA E O 1
ATOM 7871 N N . ASP E 1 157 ? -53.915 34.801 -23.109 1.00 89.70 155 ASP E N 1
ATOM 7872 C CA . ASP E 1 157 ? -54.675 36.035 -22.890 1.00 87.89 155 ASP E CA 1
ATOM 7873 C C . ASP E 1 157 ? -54.799 36.691 -24.285 1.00 86.19 155 ASP E C 1
ATOM 7874 O O . ASP E 1 157 ? -54.424 37.837 -24.538 1.00 71.03 155 ASP E O 1
ATOM 7879 N N . ALA E 1 158 ? -55.331 35.830 -25.157 1.00 87.68 156 ALA E N 1
ATOM 7880 C CA . ALA E 1 158 ? -55.640 36.006 -26.568 1.00 75.06 156 ALA E CA 1
ATOM 7881 C C . ALA E 1 158 ? -56.723 34.913 -26.728 1.00 74.35 156 ALA E C 1
ATOM 7882 O O . ALA E 1 158 ? -56.750 33.965 -25.934 1.00 76.60 156 ALA E O 1
ATOM 7884 N N . VAL E 1 159 ? -57.611 35.021 -27.710 1.00 69.11 157 VAL E N 1
ATOM 7885 C CA . VAL E 1 159 ? -58.667 34.010 -27.896 1.00 65.70 157 VAL E CA 1
ATOM 7886 C C . VAL E 1 159 ? -58.293 33.067 -29.026 1.00 70.88 157 VAL E C 1
ATOM 7887 O O . VAL E 1 159 ? -58.036 33.535 -30.138 1.00 72.75 157 VAL E O 1
ATOM 7889 N N . ALA E 1 160 ? -58.278 31.749 -28.778 1.00 71.50 158 ALA E N 1
ATOM 7890 C CA . ALA E 1 160 ? -57.821 30.786 -29.812 1.00 73.39 158 ALA E CA 1
ATOM 7891 C C . ALA E 1 160 ? -58.968 30.221 -30.654 1.00 81.38 158 ALA E C 1
ATOM 7892 O O . ALA E 1 160 ? -58.914 29.080 -31.097 1.00 104.51 158 ALA E O 1
ATOM 7894 N N . LEU E 1 161 ? -59.995 31.025 -30.899 1.00 82.20 159 LEU E N 1
ATOM 7895 C CA . LEU E 1 161 ? -61.130 30.641 -31.757 1.00 87.96 159 LEU E CA 1
ATOM 7896 C C . LEU E 1 161 ? -62.037 29.472 -31.341 1.00 95.45 159 LEU E C 1
ATOM 7897 O O . LEU E 1 161 ? -62.802 28.969 -32.175 1.00 95.07 159 LEU E O 1
ATOM 7902 N N . VAL E 1 162 ? -61.977 29.071 -30.064 1.00 96.01 160 VAL E N 1
ATOM 7903 C CA . VAL E 1 162 ? -62.897 28.078 -29.487 1.00 82.50 160 VAL E CA 1
ATOM 7904 C C . VAL E 1 162 ? -62.899 28.114 -27.949 1.00 79.17 160 VAL E C 1
ATOM 7905 O O . VAL E 1 162 ? -61.870 28.401 -27.353 1.00 67.62 160 VAL E O 1
ATOM 7909 N N . GLY E 1 163 ? -64.044 27.781 -27.333 1.00 83.91 161 GLY E N 1
ATOM 7910 C CA . GLY E 1 163 ? -64.215 27.707 -25.857 1.00 85.59 161 GLY E CA 1
ATOM 7911 C C . GLY E 1 163 ? -63.754 26.400 -25.214 1.00 85.07 161 GLY E C 1
ATOM 7912 O O . GLY E 1 163 ? -64.404 25.351 -25.329 1.00 76.08 161 GLY E O 1
ATOM 7913 N N . ALA E 1 174 ? -56.767 41.398 -25.561 1.00 97.93 172 ALA E N 1
ATOM 7914 C CA . ALA E 1 174 ? -57.865 40.487 -25.871 1.00 95.92 172 ALA E CA 1
ATOM 7915 C C . ALA E 1 174 ? -58.161 40.508 -27.383 1.00 104.37 172 ALA E C 1
ATOM 7916 O O . ALA E 1 174 ? -59.260 40.888 -27.799 1.00 109.22 172 ALA E O 1
ATOM 7918 N N . CYS E 1 175 ? -57.152 40.133 -28.187 1.00 105.54 173 CYS E N 1
ATOM 7919 C CA . CYS E 1 175 ? -57.306 39.841 -29.639 1.00 97.48 173 CYS E CA 1
ATOM 7920 C C . CYS E 1 175 ? -57.379 38.318 -29.850 1.00 87.70 173 CYS E C 1
ATOM 7921 O O . CYS E 1 175 ? -57.057 37.560 -28.937 1.00 87.58 173 CYS E O 1
ATOM 7924 N N . SER E 1 176 ? -57.752 37.875 -31.053 1.00 80.93 174 SER E N 1
ATOM 7925 C CA . SER E 1 176 ? -57.920 36.426 -31.338 1.00 78.34 174 SER E CA 1
ATOM 7926 C C . SER E 1 176 ? -57.068 35.869 -32.493 1.00 70.89 174 SER E C 1
ATOM 7927 O O . SER E 1 176 ? -56.836 36.560 -33.470 1.00 64.23 174 SER E O 1
ATOM 7930 N N . VAL E 1 177 ? -56.610 34.618 -32.365 1.00 66.77 175 VAL E N 1
ATOM 7931 C CA . VAL E 1 177 ? -55.826 33.955 -33.429 1.00 67.66 175 VAL E CA 1
ATOM 7932 C C . VAL E 1 177 ? -56.524 32.702 -33.932 1.00 64.69 175 VAL E C 1
ATOM 7933 O O . VAL E 1 177 ? -57.048 31.924 -33.129 1.00 61.28 175 VAL E O 1
ATOM 7937 N N . VAL E 1 178 ? -56.522 32.509 -35.253 1.00 63.22 176 VAL E N 1
ATOM 7938 C CA . VAL E 1 178 ? -57.008 31.250 -35.836 1.00 65.06 176 VAL E CA 1
ATOM 7939 C C . VAL E 1 178 ? -55.760 30.390 -36.001 1.00 65.06 176 VAL E C 1
ATOM 7940 O O . VAL E 1 178 ? -54.773 30.836 -36.584 1.00 65.91 176 VAL E O 1
ATOM 7944 N N . ASP E 1 179 ? -55.796 29.188 -35.435 1.00 63.91 177 ASP E N 1
ATOM 7945 C CA . ASP E 1 179 ? -54.740 28.211 -35.613 1.00 63.22 177 ASP E CA 1
ATOM 7946 C C . ASP E 1 179 ? -55.380 27.074 -36.406 1.00 62.85 177 ASP E C 1
ATOM 7947 O O . ASP E 1 179 ? -55.733 26.038 -35.861 1.00 68.42 177 ASP E O 1
ATOM 7952 N N . VAL E 1 180 ? -55.555 27.318 -37.702 1.00 61.54 178 VAL E N 1
ATOM 7953 C CA . VAL E 1 180 ? -56.235 26.407 -38.617 1.00 61.30 178 VAL E CA 1
ATOM 7954 C C . VAL E 1 180 ? -55.434 26.365 -39.905 1.00 64.30 178 VAL E C 1
ATOM 7955 O O . VAL E 1 180 ? -54.981 27.408 -40.379 1.00 64.42 178 VAL E O 1
ATOM 7959 N N . TYR E 1 181 ? -55.284 25.167 -40.474 1.00 67.94 179 TYR E N 1
ATOM 7960 C CA . TYR E 1 181 ? -54.689 24.990 -41.810 1.00 69.54 179 TYR E CA 1
ATOM 7961 C C . TYR E 1 181 ? -55.440 25.865 -42.810 1.00 70.02 179 TYR E C 1
ATOM 7962 O O . TYR E 1 181 ? -56.607 25.608 -43.107 1.00 70.44 179 TYR E O 1
ATOM 7971 N N . ALA E 1 182 ? -54.771 26.912 -43.292 1.00 68.15 180 ALA E N 1
ATOM 7972 C CA . ALA E 1 182 ? -55.419 27.985 -44.047 1.00 66.27 180 ALA E CA 1
ATOM 7973 C C . ALA E 1 182 ? -56.146 27.538 -45.325 1.00 66.80 180 ALA E C 1
ATOM 7974 O O . ALA E 1 182 ? -57.256 28.007 -45.583 1.00 65.06 180 ALA E O 1
ATOM 7976 N N . PRO E 1 183 ? -55.541 26.626 -46.120 1.00 70.19 181 PRO E N 1
ATOM 7977 C CA . PRO E 1 183 ? -56.254 26.011 -47.253 1.00 70.66 181 PRO E CA 1
ATOM 7978 C C . PRO E 1 183 ? -57.677 25.493 -46.985 1.00 70.95 181 PRO E C 1
ATOM 7979 O O . PRO E 1 183 ? -58.506 25.524 -47.894 1.00 73.64 181 PRO E O 1
ATOM 7983 N N . SER E 1 184 ? -57.951 25.028 -45.764 1.00 71.58 182 SER E N 1
ATOM 7984 C CA . SER E 1 184 ? -59.307 24.614 -45.345 1.00 71.02 182 SER E CA 1
ATOM 7985 C C . SER E 1 184 ? -60.384 25.666 -45.566 1.00 71.83 182 SER E C 1
ATOM 7986 O O . SER E 1 184 ? -61.547 25.311 -45.730 1.00 74.29 182 SER E O 1
ATOM 7989 N N . PHE E 1 185 ? -60.000 26.942 -45.519 1.00 69.98 183 PHE E N 1
ATOM 7990 C CA . PHE E 1 185 ? -60.911 28.048 -45.787 1.00 73.92 183 PHE E CA 1
ATOM 7991 C C . PHE E 1 185 ? -61.227 28.291 -47.271 1.00 83.62 183 PHE E C 1
ATOM 7992 O O . PHE E 1 185 ? -62.221 28.952 -47.570 1.00 88.25 183 PHE E O 1
ATOM 8000 N N . GLU E 1 186 ? -60.407 27.765 -48.187 1.00 91.78 184 GLU E N 1
ATOM 8001 C CA . GLU E 1 186 ? -60.522 28.069 -49.636 1.00 95.22 184 GLU E CA 1
ATOM 8002 C C . GLU E 1 186 ? -61.874 27.697 -50.302 1.00 89.10 184 GLU E C 1
ATOM 8003 O O . GLU E 1 186 ? -62.273 28.350 -51.268 1.00 93.41 184 GLU E O 1
ATOM 8009 N N . PRO E 1 187 ? -62.579 26.657 -49.805 1.00 82.04 185 PRO E N 1
ATOM 8010 C CA . PRO E 1 187 ? -63.971 26.447 -50.250 1.00 82.99 185 PRO E CA 1
ATOM 8011 C C . PRO E 1 187 ? -64.941 27.610 -49.974 1.00 82.48 185 PRO E C 1
ATOM 8012 O O . PRO E 1 187 ? -65.911 27.793 -50.708 1.00 84.13 185 PRO E O 1
ATOM 8016 N N . TYR E 1 188 ? -64.671 28.385 -48.933 1.00 83.25 186 TYR E N 1
ATOM 8017 C CA . TYR E 1 188 ? -65.527 29.503 -48.535 1.00 81.83 186 TYR E CA 1
ATOM 8018 C C . TYR E 1 188 ? -65.109 30.841 -49.145 1.00 80.55 186 TYR E C 1
ATOM 8019 O O . TYR E 1 188 ? -65.914 31.752 -49.228 1.00 82.57 186 TYR E O 1
ATOM 8028 N N . LEU E 1 189 ? -63.867 30.936 -49.603 1.00 79.86 187 LEU E N 1
ATOM 8029 C CA . LEU E 1 189 ? -63.292 32.204 -50.077 1.00 82.58 187 LEU E CA 1
ATOM 8030 C C . LEU E 1 189 ? -63.569 32.552 -51.548 1.00 86.85 187 LEU E C 1
ATOM 8031 O O . LEU E 1 189 ? -63.115 33.598 -52.031 1.00 91.65 187 LEU E O 1
ATOM 8036 N N . HIS E 1 190 ? -64.308 31.701 -52.255 1.00 88.45 188 HIS E N 1
ATOM 8037 C CA . HIS E 1 190 ? -64.651 31.959 -53.648 1.00 89.94 188 HIS E CA 1
ATOM 8038 C C . HIS E 1 190 ? -66.152 31.752 -53.840 1.00 87.92 188 HIS E C 1
ATOM 8039 O O . HIS E 1 190 ? -66.570 30.709 -54.327 1.00 97.85 188 HIS E O 1
ATOM 8046 N N . PRO E 1 191 ? -66.975 32.734 -53.414 1.00 82.08 189 PRO E N 1
ATOM 8047 C CA . PRO E 1 191 ? -68.404 32.721 -53.725 1.00 79.21 189 PRO E CA 1
ATOM 8048 C C . PRO E 1 191 ? -68.650 33.275 -55.123 1.00 79.78 189 PRO E C 1
ATOM 8049 O O . PRO E 1 191 ? -67.759 33.892 -55.700 1.00 80.82 189 PRO E O 1
ATOM 8053 N N . GLU E 1 192 ? -69.836 33.019 -55.668 1.00 82.35 190 GLU E N 1
ATOM 8054 C CA . GLU E 1 192 ? -70.217 33.508 -57.003 1.00 84.17 190 GLU E CA 1
ATOM 8055 C C . GLU E 1 192 ? -70.576 34.991 -56.898 1.00 81.64 190 GLU E C 1
ATOM 8056 O O . GLU E 1 192 ? -70.078 35.845 -57.641 1.00 74.92 190 GLU E O 1
ATOM 8062 N N . THR E 1 193 ? -71.451 35.268 -55.942 1.00 81.61 191 THR E N 1
ATOM 8063 C CA . THR E 1 193 ? -71.842 36.629 -55.587 1.00 78.60 191 THR E CA 1
ATOM 8064 C C . THR E 1 193 ? -70.720 37.379 -54.828 1.00 76.48 191 THR E C 1
ATOM 8065 O O . THR E 1 193 ? -69.758 36.775 -54.358 1.00 74.13 191 THR E O 1
ATOM 8069 N N . LEU E 1 194 ? -70.858 38.700 -54.742 1.00 74.89 192 LEU E N 1
ATOM 8070 C CA . LEU E 1 194 ? -69.855 39.579 -54.103 1.00 72.61 192 LEU E CA 1
ATOM 8071 C C . LEU E 1 194 ? -69.631 39.319 -52.611 1.00 70.52 192 LEU E C 1
ATOM 8072 O O . LEU E 1 194 ? -68.531 39.532 -52.091 1.00 66.53 192 LEU E O 1
ATOM 8077 N N . SER E 1 195 ? -70.686 38.895 -51.926 1.00 69.06 193 SER E N 1
ATOM 8078 C CA . SER E 1 195 ? -70.583 38.480 -50.533 1.00 67.91 193 SER E CA 1
ATOM 8079 C C . SER E 1 195 ? -71.486 37.281 -50.278 1.00 68.14 193 SER E C 1
ATOM 8080 O O . SER E 1 195 ? -72.571 37.195 -50.834 1.00 70.59 193 SER E O 1
ATOM 8083 N N . ARG E 1 196 ? -71.017 36.353 -49.455 1.00 68.33 194 ARG E N 1
ATOM 8084 C CA . ARG E 1 196 ? -71.862 35.302 -48.906 1.00 69.54 194 ARG E CA 1
ATOM 8085 C C . ARG E 1 196 ? -71.488 35.175 -47.452 1.00 65.92 194 ARG E C 1
ATOM 8086 O O . ARG E 1 196 ? -70.323 35.342 -47.086 1.00 68.40 194 ARG E O 1
ATOM 8091 N N . VAL E 1 197 ? -72.484 34.884 -46.629 1.00 63.00 195 VAL E N 1
ATOM 8092 C CA . VAL E 1 197 ? -72.245 34.565 -45.230 1.00 65.53 195 VAL E CA 1
ATOM 8093 C C . VAL E 1 197 ? -72.431 33.043 -45.045 1.00 66.13 195 VAL E C 1
ATOM 8094 O O . VAL E 1 197 ? -73.550 32.524 -45.077 1.00 62.84 195 VAL E O 1
ATOM 8098 N N . TYR E 1 198 ? -71.303 32.343 -44.899 1.00 67.14 196 TYR E N 1
ATOM 8099 C CA . TYR E 1 198 ? -71.267 30.885 -44.749 1.00 67.99 196 TYR E CA 1
ATOM 8100 C C . TYR E 1 198 ? -71.423 30.492 -43.287 1.00 67.98 196 TYR E C 1
ATOM 8101 O O . TYR E 1 198 ? -70.901 31.168 -42.415 1.00 68.48 196 TYR E O 1
ATOM 8110 N N . LYS E 1 199 ? -72.138 29.400 -43.028 1.00 71.53 197 LYS E N 1
ATOM 8111 C CA . LYS E 1 199 ? -72.295 28.869 -41.670 1.00 76.46 197 LYS E CA 1
ATOM 8112 C C . LYS E 1 199 ? -71.495 27.568 -41.549 1.00 77.76 197 LYS E C 1
ATOM 8113 O O . LYS E 1 199 ? -71.727 26.623 -42.303 1.00 79.31 197 LYS E O 1
ATOM 8119 N N . ILE E 1 200 ? -70.537 27.547 -40.621 1.00 75.86 198 ILE E N 1
ATOM 8120 C CA . ILE E 1 200 ? -69.548 26.474 -40.523 1.00 72.76 198 ILE E CA 1
ATOM 8121 C C . ILE E 1 200 ? -69.325 26.082 -39.076 1.00 74.21 198 ILE E C 1
ATOM 8122 O O . ILE E 1 200 ? -69.991 26.602 -38.187 1.00 81.66 198 ILE E O 1
ATOM 8127 N N . MET E 1 201 ? -68.395 25.156 -38.852 1.00 73.58 199 MET E N 1
ATOM 8128 C CA . MET E 1 201 ? -67.881 24.873 -37.511 1.00 72.04 199 MET E CA 1
ATOM 8129 C C . MET E 1 201 ? -66.353 24.898 -37.480 1.00 69.78 199 MET E C 1
ATOM 8130 O O . MET E 1 201 ? -65.692 24.580 -38.469 1.00 70.76 199 MET E O 1
ATOM 8135 N N . ILE E 1 202 ? -65.810 25.310 -36.339 1.00 65.79 200 ILE E N 1
ATOM 8136 C CA . ILE E 1 202 ? -64.386 25.181 -36.045 1.00 62.92 200 ILE E CA 1
ATOM 8137 C C . ILE E 1 202 ? -64.250 24.430 -34.710 1.00 63.52 200 ILE E C 1
ATOM 8138 O O . ILE E 1 202 ? -64.749 24.888 -33.678 1.00 61.75 200 ILE E O 1
ATOM 8143 N N . ASP E 1 203 ? -63.592 23.269 -34.747 1.00 63.30 201 ASP E N 1
ATOM 8144 C CA . ASP E 1 203 ? -63.518 22.339 -33.602 1.00 62.82 201 ASP E CA 1
ATOM 8145 C C . ASP E 1 203 ? -64.921 21.987 -33.038 1.00 62.76 201 ASP E C 1
ATOM 8146 O O . ASP E 1 203 ? -65.103 21.844 -31.838 1.00 65.93 201 ASP E O 1
ATOM 8151 N N . PHE E 1 204 ? -65.894 21.848 -33.932 1.00 63.58 202 PHE E N 1
ATOM 8152 C CA . PHE E 1 204 ? -67.325 21.678 -33.597 1.00 63.51 202 PHE E CA 1
ATOM 8153 C C . PHE E 1 204 ? -67.993 22.804 -32.799 1.00 63.99 202 PHE E C 1
ATOM 8154 O O . PHE E 1 204 ? -69.004 22.574 -32.124 1.00 64.25 202 PHE E O 1
ATOM 8162 N N . LYS E 1 205 ? -67.453 24.013 -32.905 1.00 63.78 203 LYS E N 1
ATOM 8163 C CA . LYS E 1 205 ? -68.095 25.206 -32.381 1.00 68.33 203 LYS E CA 1
ATOM 8164 C C . LYS E 1 205 ? -68.811 25.895 -33.546 1.00 70.80 203 LYS E C 1
ATOM 8165 O O . LYS E 1 205 ? -68.187 26.130 -34.581 1.00 72.28 203 LYS E O 1
ATOM 8171 N N . PRO E 1 206 ? -70.116 26.211 -33.396 1.00 70.21 204 PRO E N 1
ATOM 8172 C CA . PRO E 1 206 ? -70.795 26.968 -34.451 1.00 67.45 204 PRO E CA 1
ATOM 8173 C C . PRO E 1 206 ? -70.175 28.343 -34.696 1.00 68.26 204 PRO E C 1
ATOM 8174 O O . PRO E 1 206 ? -70.034 29.145 -33.764 1.00 67.53 204 PRO E O 1
ATOM 8178 N N . CYS E 1 207 ? -69.779 28.574 -35.944 1.00 69.06 205 CYS E N 1
ATOM 8179 C CA . CYS E 1 207 ? -69.310 29.875 -36.408 1.00 70.37 205 CYS E CA 1
ATOM 8180 C C . CYS E 1 207 ? -70.040 30.262 -37.694 1.00 69.04 205 CYS E C 1
ATOM 8181 O O . CYS E 1 207 ? -70.654 29.422 -38.352 1.00 72.53 205 CYS E O 1
ATOM 8184 N N . ARG E 1 208 ? -69.991 31.551 -38.014 1.00 66.25 206 ARG E N 1
ATOM 8185 C CA . ARG E 1 208 ? -70.428 32.082 -39.307 1.00 63.70 206 ARG E CA 1
ATOM 8186 C C . ARG E 1 208 ? -69.209 32.796 -39.900 1.00 65.48 206 ARG E C 1
ATOM 8187 O O . ARG E 1 208 ? -68.480 33.471 -39.176 1.00 70.32 206 ARG E O 1
ATOM 8190 N N . LEU E 1 209 ? -68.981 32.602 -41.197 1.00 65.81 207 LEU E N 1
ATOM 8191 C CA . LEU E 1 209 ? -67.955 33.316 -41.964 1.00 65.80 207 LEU E CA 1
ATOM 8192 C C . LEU E 1 209 ? -68.617 34.331 -42.879 1.00 69.89 207 LEU E C 1
ATOM 8193 O O . LEU E 1 209 ? -69.431 33.951 -43.711 1.00 73.29 207 LEU E O 1
ATOM 8198 N N . MET E 1 210 ? -68.259 35.606 -42.735 1.00 71.68 208 MET E N 1
ATOM 8199 C CA . MET E 1 210 ? -68.766 36.662 -43.618 1.00 73.20 208 MET E CA 1
ATOM 8200 C C . MET E 1 210 ? -67.636 36.891 -44.610 1.00 75.16 208 MET E C 1
ATOM 8201 O O . MET E 1 210 ? -66.563 37.359 -44.227 1.00 77.48 208 MET E O 1
ATOM 8206 N N . VAL E 1 211 ? -67.884 36.558 -45.875 1.00 73.63 209 VAL E N 1
ATOM 8207 C CA . VAL E 1 211 ? -66.858 36.565 -46.912 1.00 71.61 209 VAL E CA 1
ATOM 8208 C C . VAL E 1 211 ? -67.140 37.623 -47.984 1.00 72.79 209 VAL E C 1
ATOM 8209 O O . VAL E 1 211 ? -68.285 37.848 -48.349 1.00 74.54 209 VAL E O 1
ATOM 8213 N N . TRP E 1 212 ? -66.081 38.279 -48.453 1.00 74.09 210 TRP E N 1
ATOM 8214 C CA . TRP E 1 212 ? -66.098 39.065 -49.689 1.00 72.71 210 TRP E CA 1
ATOM 8215 C C . TRP E 1 212 ? -65.479 38.223 -50.802 1.00 73.60 210 TRP E C 1
ATOM 8216 O O . TRP E 1 212 ? -64.628 37.370 -50.536 1.00 67.56 210 TRP E O 1
ATOM 8227 N N . ARG E 1 213 ? -65.870 38.487 -52.049 1.00 77.00 211 ARG E N 1
ATOM 8228 C CA . ARG E 1 213 ? -65.376 37.694 -53.191 1.00 77.08 211 ARG E CA 1
ATOM 8229 C C . ARG E 1 213 ? -63.878 37.867 -53.470 1.00 76.02 211 ARG E C 1
ATOM 8230 O O . ARG E 1 213 ? -63.269 36.995 -54.089 1.00 78.78 211 ARG E O 1
ATOM 8238 N N . ASN E 1 214 ? -63.287 38.965 -52.986 1.00 74.35 212 ASN E N 1
ATOM 8239 C CA . ASN E 1 214 ? -61.825 39.171 -53.024 1.00 71.97 212 ASN E CA 1
ATOM 8240 C C . ASN E 1 214 ? -60.998 38.255 -52.091 1.00 72.19 212 ASN E C 1
ATOM 8241 O O . ASN E 1 214 ? -59.796 38.474 -51.935 1.00 74.29 212 ASN E O 1
ATOM 8246 N N . ALA E 1 215 ? -61.646 37.275 -51.453 1.00 73.86 213 ALA E N 1
ATOM 8247 C CA . ALA E 1 215 ? -61.007 36.318 -50.543 1.00 77.84 213 ALA E CA 1
ATOM 8248 C C . ALA E 1 215 ? -60.441 36.994 -49.288 1.00 78.84 213 ALA E C 1
ATOM 8249 O O . ALA E 1 215 ? -59.268 36.825 -48.933 1.00 82.48 213 ALA E O 1
ATOM 8251 N N . THR E 1 216 ? -61.300 37.791 -48.658 1.00 75.99 214 THR E N 1
ATOM 8252 C CA . THR E 1 216 ? -61.097 38.304 -47.310 1.00 75.93 214 THR E CA 1
ATOM 8253 C C . THR E 1 216 ? -62.337 37.917 -46.519 1.00 74.27 214 THR E C 1
ATOM 8254 O O . THR E 1 216 ? -63.396 37.710 -47.108 1.00 75.53 214 THR E O 1
ATOM 8258 N N . PHE E 1 217 ? -62.212 37.799 -45.198 1.00 75.11 215 PHE E N 1
ATOM 8259 C CA . PHE E 1 217 ? -63.354 37.386 -44.362 1.00 74.81 215 PHE E CA 1
ATOM 8260 C C . PHE E 1 217 ? -63.303 37.813 -42.899 1.00 72.10 215 PHE E C 1
ATOM 8261 O O . PHE E 1 217 ? -62.253 38.170 -42.369 1.00 75.87 215 PHE E O 1
ATOM 8269 N N . TYR E 1 218 ? -64.472 37.764 -42.271 1.00 69.34 216 TYR E N 1
ATOM 8270 C CA . TYR E 1 218 ? -64.616 37.930 -40.833 1.00 70.86 216 TYR E CA 1
ATOM 8271 C C . TYR E 1 218 ? -65.048 36.591 -40.229 1.00 71.92 216 TYR E C 1
ATOM 8272 O O . TYR E 1 218 ? -65.582 35.726 -40.926 1.00 70.53 216 TYR E O 1
ATOM 8281 N N . VAL E 1 219 ? -64.820 36.446 -38.927 1.00 72.69 217 VAL E N 1
ATOM 8282 C CA . VAL E 1 219 ? -65.198 35.249 -38.176 1.00 74.76 217 VAL E CA 1
ATOM 8283 C C . VAL E 1 219 ? -66.203 35.663 -37.115 1.00 78.31 217 VAL E C 1
ATOM 8284 O O . VAL E 1 219 ? -66.135 36.781 -36.609 1.00 84.55 217 VAL E O 1
ATOM 8288 N N . GLN E 1 220 ? -67.126 34.767 -36.775 1.00 78.72 218 GLN E N 1
ATOM 8289 C CA . GLN E 1 220 ? -68.101 35.026 -35.717 1.00 82.39 218 GLN E CA 1
ATOM 8290 C C . GLN E 1 220 ? -68.084 33.894 -34.688 1.00 83.45 218 GLN E C 1
ATOM 8291 O O . GLN E 1 220 ? -68.483 32.779 -35.004 1.00 80.14 218 GLN E O 1
ATOM 8297 N N . GLU E 1 221 ? -67.617 34.213 -33.468 1.00 86.94 219 GLU E N 1
ATOM 8298 C CA . GLU E 1 221 ? -67.419 33.268 -32.325 1.00 88.40 219 GLU E CA 1
ATOM 8299 C C . GLU E 1 221 ? -66.142 32.346 -32.410 1.00 95.58 219 GLU E C 1
ATOM 8300 O O . GLU E 1 221 ? -65.042 32.571 -31.856 1.00 84.22 219 GLU E O 1
ATOM 8307 N N . GLU F 1 1 ? -110.794 5.383 -29.603 1.00 111.87 -1 GLU F N 1
ATOM 8308 C CA . GLU F 1 1 ? -110.418 5.447 -28.144 1.00 123.47 -1 GLU F CA 1
ATOM 8309 C C . GLU F 1 1 ? -109.361 6.524 -27.874 1.00 127.16 -1 GLU F C 1
ATOM 8310 O O . GLU F 1 1 ? -108.168 6.227 -27.727 1.00 123.16 -1 GLU F O 1
ATOM 8316 N N . SER F 1 2 ? -109.828 7.770 -27.797 1.00 129.59 0 SER F N 1
ATOM 8317 C CA . SER F 1 2 ? -108.963 8.951 -27.673 1.00 129.36 0 SER F CA 1
ATOM 8318 C C . SER F 1 2 ? -108.423 9.181 -26.246 1.00 124.28 0 SER F C 1
ATOM 8319 O O . SER F 1 2 ? -109.103 8.912 -25.246 1.00 109.69 0 SER F O 1
ATOM 8322 N N . SER F 1 3 ? -107.188 9.681 -26.174 1.00 121.26 1 SER F N 1
ATOM 8323 C CA . SER F 1 3 ? -106.640 10.233 -24.935 1.00 111.66 1 SER F CA 1
ATOM 8324 C C . SER F 1 3 ? -107.388 11.546 -24.624 1.00 105.53 1 SER F C 1
ATOM 8325 O O . SER F 1 3 ? -107.921 12.209 -25.527 1.00 107.46 1 SER F O 1
ATOM 8328 N N . ASN F 1 4 ? -107.475 11.871 -23.339 1.00 89.69 2 ASN F N 1
ATOM 8329 C CA . ASN F 1 4 ? -107.886 13.204 -22.871 1.00 75.72 2 ASN F CA 1
ATOM 8330 C C . ASN F 1 4 ? -107.118 14.443 -23.399 1.00 68.61 2 ASN F C 1
ATOM 8331 O O . ASN F 1 4 ? -107.590 15.559 -23.240 1.00 66.17 2 ASN F O 1
ATOM 8336 N N . LYS F 1 5 ? -105.967 14.244 -24.043 1.00 66.20 3 LYS F N 1
ATOM 8337 C CA . LYS F 1 5 ? -105.149 15.325 -24.638 1.00 61.63 3 LYS F CA 1
ATOM 8338 C C . LYS F 1 5 ? -104.757 16.397 -23.645 1.00 59.82 3 LYS F C 1
ATOM 8339 O O . LYS F 1 5 ? -104.707 17.581 -23.975 1.00 60.45 3 LYS F O 1
ATOM 8345 N N . ILE F 1 6 ? -104.469 15.964 -22.423 1.00 60.36 4 ILE F N 1
ATOM 8346 C CA . ILE F 1 6 ? -103.984 16.864 -21.397 1.00 61.57 4 ILE F CA 1
ATOM 8347 C C . ILE F 1 6 ? -102.541 17.249 -21.744 1.00 60.37 4 ILE F C 1
ATOM 8348 O O . ILE F 1 6 ? -101.774 16.424 -22.256 1.00 63.84 4 ILE F O 1
ATOM 8353 N N . SER F 1 7 ? -102.199 18.508 -21.493 1.00 57.06 5 SER F N 1
ATOM 8354 C CA . SER F 1 7 ? -100.876 19.049 -21.817 1.00 56.74 5 SER F CA 1
ATOM 8355 C C . SER F 1 7 ? -100.524 20.145 -20.850 1.00 56.71 5 SER F C 1
ATOM 8356 O O . SER F 1 7 ? -101.399 20.743 -20.225 1.00 58.12 5 SER F O 1
ATOM 8359 N N . CYS F 1 8 ? -99.228 20.407 -20.748 1.00 56.80 6 CYS F N 1
ATOM 8360 C CA . CYS F 1 8 ? -98.723 21.572 -20.043 1.00 58.90 6 CYS F CA 1
ATOM 8361 C C . CYS F 1 8 ? -98.870 22.739 -20.991 1.00 57.78 6 CYS F C 1
ATOM 8362 O O . CYS F 1 8 ? -99.264 22.553 -22.151 1.00 58.14 6 CYS F O 1
ATOM 8365 N N . LEU F 1 9 ? -98.559 23.936 -20.505 1.00 54.70 7 LEU F N 1
ATOM 8366 C CA . LEU F 1 9 ? -98.387 25.068 -21.400 1.00 53.06 7 LEU F CA 1
ATOM 8367 C C . LEU F 1 9 ? -97.128 24.759 -22.212 1.00 51.63 7 LEU F C 1
ATOM 8368 O O . LEU F 1 9 ? -96.101 24.425 -21.633 1.00 52.15 7 LEU F O 1
ATOM 8373 N N . PRO F 1 10 ? -97.213 24.817 -23.550 1.00 50.87 8 PRO F N 1
ATOM 8374 C CA . PRO F 1 10 ? -96.128 24.407 -24.435 1.00 52.61 8 PRO F CA 1
ATOM 8375 C C . PRO F 1 10 ? -94.701 24.795 -24.024 1.00 54.15 8 PRO F C 1
ATOM 8376 O O . PRO F 1 10 ? -93.778 23.983 -24.166 1.00 51.94 8 PRO F O 1
ATOM 8380 N N . ARG F 1 11 ? -94.527 26.011 -23.508 1.00 56.35 9 ARG F N 1
ATOM 8381 C CA . ARG F 1 11 ? -93.196 26.480 -23.102 1.00 57.84 9 ARG F CA 1
ATOM 8382 C C . ARG F 1 11 ? -92.546 25.604 -22.007 1.00 56.78 9 ARG F C 1
ATOM 8383 O O . ARG F 1 11 ? -91.318 25.533 -21.929 1.00 57.55 9 ARG F O 1
ATOM 8391 N N . VAL F 1 12 ? -93.370 24.956 -21.176 1.00 54.60 10 VAL F N 1
ATOM 8392 C CA . VAL F 1 12 ? -92.896 24.045 -20.122 1.00 54.92 10 VAL F CA 1
ATOM 8393 C C . VAL F 1 12 ? -92.103 22.877 -20.725 1.00 56.24 10 VAL F C 1
ATOM 8394 O O . VAL F 1 12 ? -90.962 22.609 -20.324 1.00 56.12 10 VAL F O 1
ATOM 8398 N N . ALA F 1 13 ? -92.707 22.197 -21.694 1.00 54.82 11 ALA F N 1
ATOM 8399 C CA . ALA F 1 13 ? -92.043 21.097 -22.387 1.00 54.79 11 ALA F CA 1
ATOM 8400 C C . ALA F 1 13 ? -90.876 21.590 -23.246 1.00 55.81 11 ALA F C 1
ATOM 8401 O O . ALA F 1 13 ? -89.805 20.985 -23.244 1.00 53.87 11 ALA F O 1
ATOM 8403 N N . GLN F 1 14 ? -91.083 22.691 -23.965 1.00 58.10 12 GLN F N 1
ATOM 8404 C CA . GLN F 1 14 ? -90.038 23.276 -24.820 1.00 60.31 12 GLN F CA 1
ATOM 8405 C C . GLN F 1 14 ? -88.776 23.633 -24.053 1.00 61.42 12 GLN F C 1
ATOM 8406 O O . GLN F 1 14 ? -87.670 23.423 -24.560 1.00 63.56 12 GLN F O 1
ATOM 8412 N N . ASN F 1 15 ? -88.937 24.163 -22.840 1.00 60.33 13 ASN F N 1
ATOM 8413 C CA . ASN F 1 15 ? -87.790 24.460 -21.966 1.00 61.91 13 ASN F CA 1
ATOM 8414 C C . ASN F 1 15 ? -87.032 23.221 -21.476 1.00 59.85 13 ASN F C 1
ATOM 8415 O O . ASN F 1 15 ? -85.858 23.320 -21.134 1.00 59.12 13 ASN F O 1
ATOM 8420 N N . LEU F 1 16 ? -87.713 22.078 -21.422 1.00 57.07 14 LEU F N 1
ATOM 8421 C CA . LEU F 1 16 ? -87.062 20.768 -21.248 1.00 54.19 14 LEU F CA 1
ATOM 8422 C C . LEU F 1 16 ? -86.461 20.186 -22.540 1.00 52.49 14 LEU F C 1
ATOM 8423 O O . LEU F 1 16 ? -85.855 19.127 -22.507 1.00 52.01 14 LEU F O 1
ATOM 8428 N N . GLY F 1 17 ? -86.624 20.864 -23.665 1.00 52.28 15 GLY F N 1
ATOM 8429 C CA . GLY F 1 17 ? -86.010 20.436 -24.916 1.00 54.47 15 GLY F CA 1
ATOM 8430 C C . GLY F 1 17 ? -86.890 19.617 -25.842 1.00 54.97 15 GLY F C 1
ATOM 8431 O O . GLY F 1 17 ? -86.391 19.103 -26.841 1.00 54.34 15 GLY F O 1
ATOM 8432 N N . TYR F 1 18 ? -88.186 19.520 -25.535 1.00 55.39 16 TYR F N 1
ATOM 8433 C CA . TYR F 1 18 ? -89.143 18.772 -26.358 1.00 55.14 16 TYR F CA 1
ATOM 8434 C C . TYR F 1 18 ? -89.999 19.729 -27.171 1.00 55.55 16 TYR F C 1
ATOM 8435 O O . TYR F 1 18 ? -90.681 20.579 -26.608 1.00 55.24 16 TYR F O 1
ATOM 8444 N N . HIS F 1 19 ? -89.967 19.558 -28.491 1.00 56.50 17 HIS F N 1
ATOM 8445 C CA . HIS F 1 19 ? -90.678 20.418 -29.436 1.00 55.73 17 HIS F CA 1
ATOM 8446 C C . HIS F 1 19 ? -91.690 19.710 -30.323 1.00 54.34 17 HIS F C 1
ATOM 8447 O O . HIS F 1 19 ? -92.499 20.378 -30.955 1.00 57.18 17 HIS F O 1
ATOM 8454 N N . TYR F 1 20 ? -91.645 18.380 -30.375 1.00 52.92 18 TYR F N 1
ATOM 8455 C CA . TYR F 1 20 ? -92.497 17.590 -31.263 1.00 51.99 18 TYR F CA 1
ATOM 8456 C C . TYR F 1 20 ? -93.443 16.663 -30.489 1.00 49.53 18 TYR F C 1
ATOM 8457 O O . TYR F 1 20 ? -93.105 16.184 -29.418 1.00 47.89 18 TYR F O 1
ATOM 8466 N N . SER F 1 21 ? -94.622 16.407 -31.051 1.00 48.55 19 SER F N 1
ATOM 8467 C CA . SER F 1 21 ? -95.617 15.543 -30.424 1.00 50.36 19 SER F CA 1
ATOM 8468 C C . SER F 1 21 ? -96.469 14.831 -31.454 1.00 51.94 19 SER F C 1
ATOM 8469 O O . SER F 1 21 ? -97.021 15.468 -32.346 1.00 56.18 19 SER F O 1
ATOM 8472 N N . PRO F 1 22 ? -96.621 13.511 -31.316 1.00 52.22 20 PRO F N 1
ATOM 8473 C CA . PRO F 1 22 ? -97.535 12.857 -32.222 1.00 53.28 20 PRO F CA 1
ATOM 8474 C C . PRO F 1 22 ? -99.022 13.116 -31.921 1.00 54.77 20 PRO F C 1
ATOM 8475 O O . PRO F 1 22 ? -99.826 12.991 -32.832 1.00 60.12 20 PRO F O 1
ATOM 8479 N N . ASP F 1 23 ? -99.381 13.477 -30.688 1.00 55.37 21 ASP F N 1
ATOM 8480 C CA . ASP F 1 23 ? -100.805 13.501 -30.262 1.00 56.94 21 ASP F CA 1
ATOM 8481 C C . ASP F 1 23 ? -101.345 14.789 -29.611 1.00 58.22 21 ASP F C 1
ATOM 8482 O O . ASP F 1 23 ? -102.530 14.849 -29.268 1.00 61.40 21 ASP F O 1
ATOM 8487 N N . LEU F 1 24 ? -100.510 15.810 -29.453 1.00 54.17 22 LEU F N 1
ATOM 8488 C CA . LEU F 1 24 ? -100.903 16.988 -28.709 1.00 52.29 22 LEU F CA 1
ATOM 8489 C C . LEU F 1 24 ? -100.810 18.218 -29.597 1.00 53.52 22 LEU F C 1
ATOM 8490 O O . LEU F 1 24 ? -99.768 18.443 -30.213 1.00 50.58 22 LEU F O 1
ATOM 8495 N N . PRO F 1 25 ? -101.883 19.042 -29.635 1.00 56.75 23 PRO F N 1
ATOM 8496 C CA . PRO F 1 25 ? -101.958 20.127 -30.613 1.00 55.83 23 PRO F CA 1
ATOM 8497 C C . PRO F 1 25 ? -100.993 21.275 -30.392 1.00 54.10 23 PRO F C 1
ATOM 8498 O O . PRO F 1 25 ? -100.652 21.958 -31.350 1.00 55.40 23 PRO F O 1
ATOM 8502 N N . GLY F 1 26 ? -100.550 21.485 -29.157 1.00 52.72 24 GLY F N 1
ATOM 8503 C CA . GLY F 1 26 ? -99.695 22.632 -28.836 1.00 51.65 24 GLY F CA 1
ATOM 8504 C C . GLY F 1 26 ? -98.249 22.579 -29.304 1.00 48.85 24 GLY F C 1
ATOM 8505 O O . GLY F 1 26 ? -97.514 23.531 -29.102 1.00 46.48 24 GLY F O 1
ATOM 8506 N N . PHE F 1 27 ? -97.838 21.475 -29.917 1.00 49.56 25 PHE F N 1
ATOM 8507 C CA 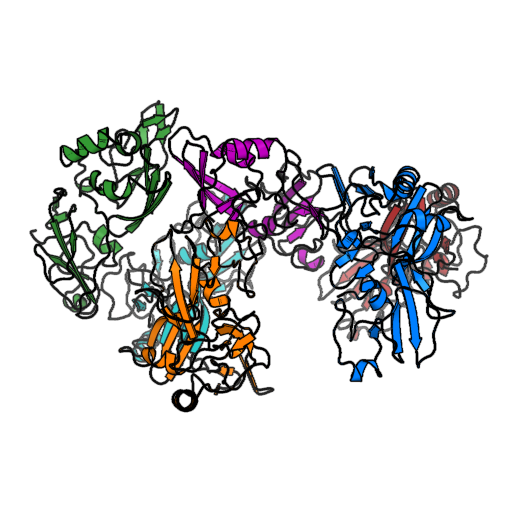. PHE F 1 27 ? -96.471 21.293 -30.394 1.00 50.88 25 PHE F CA 1
ATOM 8508 C C . PHE F 1 27 ? -96.484 20.946 -31.881 1.00 50.51 25 PHE F C 1
ATOM 8509 O O . PHE F 1 27 ? -97.544 20.700 -32.460 1.00 53.98 25 PHE F O 1
ATOM 8517 N N . CYS F 1 28 ? -95.306 20.916 -32.493 1.00 49.79 26 CYS F N 1
ATOM 8518 C CA . CYS F 1 28 ? -95.182 20.533 -33.901 1.00 51.21 26 CYS F CA 1
ATOM 8519 C C . CYS F 1 28 ? -95.597 19.087 -34.092 1.00 53.57 26 CYS F C 1
ATOM 8520 O O . CYS F 1 28 ? -95.286 18.253 -33.244 1.00 56.18 26 CYS F O 1
ATOM 8523 N N . PRO F 1 29 ? -96.264 18.767 -35.213 1.00 55.86 27 PRO F N 1
ATOM 8524 C CA . PRO F 1 29 ? -96.656 17.381 -35.395 1.00 56.89 27 PRO F CA 1
ATOM 8525 C C . PRO F 1 29 ? -95.478 16.519 -35.860 1.00 57.14 27 PRO F C 1
ATOM 8526 O O . PRO F 1 29 ? -94.532 17.035 -36.477 1.00 64.79 27 PRO F O 1
ATOM 8530 N N . ILE F 1 30 ? -95.550 15.230 -35.528 1.00 55.45 28 ILE F N 1
ATOM 8531 C CA . ILE F 1 30 ? -94.600 14.206 -35.972 1.00 53.51 28 ILE F CA 1
ATOM 8532 C C . ILE F 1 30 ? -95.366 12.876 -36.082 1.00 52.80 28 ILE F C 1
ATOM 8533 O O . ILE F 1 30 ? -96.170 12.565 -35.209 1.00 51.10 28 ILE F O 1
ATOM 8538 N N . PRO F 1 31 ? -95.144 12.098 -37.158 1.00 53.72 29 PRO F N 1
ATOM 8539 C CA . PRO F 1 31 ? -95.879 10.833 -37.261 1.00 55.45 29 PRO F CA 1
ATOM 8540 C C . PRO F 1 31 ? -95.531 9.812 -36.164 1.00 57.03 29 PRO F C 1
ATOM 8541 O O . PRO F 1 31 ? -94.355 9.622 -35.868 1.00 58.14 29 PRO F O 1
ATOM 8545 N N . LYS F 1 32 ? -96.556 9.167 -35.594 1.00 60.78 30 LYS F N 1
ATOM 8546 C CA . LYS F 1 32 ? -96.419 8.120 -34.559 1.00 65.43 30 LYS F CA 1
ATOM 8547 C C . LYS F 1 32 ? -95.193 7.221 -34.698 1.00 67.70 30 LYS F C 1
ATOM 8548 O O . LYS F 1 32 ? -94.527 6.907 -33.705 1.00 67.67 30 LYS F O 1
ATOM 8554 N N . GLU F 1 33 ? -94.925 6.803 -35.937 1.00 69.88 31 GLU F N 1
ATOM 8555 C CA . GLU F 1 33 ? -93.863 5.846 -36.269 1.00 71.09 31 GLU F CA 1
ATOM 8556 C C . GLU F 1 33 ? -92.467 6.389 -35.956 1.00 69.77 31 GLU F C 1
ATOM 8557 O O . GLU F 1 33 ? -91.567 5.628 -35.592 1.00 75.06 31 GLU F O 1
ATOM 8563 N N . LEU F 1 34 ? -92.302 7.702 -36.091 1.00 64.50 32 LEU F N 1
ATOM 8564 C CA . LEU F 1 34 ? -91.036 8.362 -35.802 1.00 61.98 32 LEU F CA 1
ATOM 8565 C C . LEU F 1 34 ? -90.919 8.849 -34.359 1.00 61.51 32 LEU F C 1
ATOM 8566 O O . LEU F 1 34 ? -89.833 9.219 -33.929 1.00 64.75 32 LEU F O 1
ATOM 8571 N N . ALA F 1 35 ? -92.014 8.833 -33.606 1.00 60.12 33 ALA F N 1
ATOM 8572 C CA . ALA F 1 35 ? -91.985 9.198 -32.185 1.00 62.48 33 ALA F CA 1
ATOM 8573 C C . ALA F 1 35 ? -91.239 8.156 -31.365 1.00 65.27 33 ALA F C 1
ATOM 8574 O O . ALA F 1 35 ? -90.631 8.477 -30.341 1.00 69.31 33 ALA F O 1
ATOM 8576 N N . GLU F 1 36 ? -91.285 6.909 -31.831 1.00 65.16 34 GLU F N 1
ATOM 8577 C CA . GLU F 1 36 ? -90.446 5.838 -31.301 1.00 64.47 34 GLU F CA 1
ATOM 8578 C C . GLU F 1 36 ? -88.955 6.128 -31.389 1.00 59.80 34 GLU F C 1
ATOM 8579 O O . GLU F 1 36 ? -88.193 5.542 -30.645 1.00 59.10 34 GLU F O 1
ATOM 8585 N N . HIS F 1 37 ? -88.547 6.999 -32.312 1.00 59.15 35 HIS F N 1
ATOM 8586 C CA . HIS F 1 37 ? -87.128 7.300 -32.572 1.00 61.30 35 HIS F CA 1
ATOM 8587 C C . HIS F 1 37 ? -86.786 8.788 -32.469 1.00 55.86 35 HIS F C 1
ATOM 8588 O O . HIS F 1 37 ? -85.883 9.265 -33.158 1.00 54.60 35 HIS F O 1
ATOM 8595 N N . TRP F 1 38 ? -87.490 9.525 -31.622 1.00 52.82 36 TRP F N 1
ATOM 8596 C CA . TRP F 1 38 ? -87.186 10.946 -31.425 1.00 51.78 36 TRP F CA 1
ATOM 8597 C C . TRP F 1 38 ? -87.807 11.428 -30.116 1.00 52.26 36 TRP F C 1
ATOM 8598 O O . TRP F 1 38 ? -88.822 10.871 -29.682 1.00 56.80 36 TRP F O 1
ATOM 8609 N N . PRO F 1 39 ? -87.188 12.431 -29.460 1.00 48.49 37 PRO F N 1
ATOM 8610 C CA . PRO F 1 39 ? -87.796 12.958 -28.241 1.00 48.12 37 PRO F CA 1
ATOM 8611 C C . PRO F 1 39 ? -89.097 13.716 -28.494 1.00 48.91 37 PRO F C 1
ATOM 8612 O O . PRO F 1 39 ? -89.103 14.686 -29.256 1.00 53.89 37 PRO F O 1
ATOM 8616 N N . VAL F 1 40 ? -90.180 13.273 -27.855 1.00 45.29 38 VAL F N 1
ATOM 8617 C CA . VAL F 1 40 ? -91.490 13.859 -28.075 1.00 43.97 38 VAL F CA 1
ATOM 8618 C C . VAL F 1 40 ? -92.215 14.176 -26.784 1.00 43.95 38 VAL F C 1
ATOM 8619 O O . VAL F 1 40 ? -91.851 13.686 -25.730 1.00 46.06 38 VAL F O 1
ATOM 8623 N N . VAL F 1 41 ? -93.249 15.000 -26.892 1.00 44.18 39 VAL F N 1
ATOM 8624 C CA . VAL F 1 41 ? -94.155 15.262 -25.783 1.00 46.55 39 VAL F CA 1
ATOM 8625 C C . VAL F 1 41 ? -95.407 14.484 -26.111 1.00 47.25 39 VAL F C 1
ATOM 8626 O O . VAL F 1 41 ? -95.874 14.535 -27.235 1.00 47.85 39 VAL F O 1
ATOM 8630 N N . SER F 1 42 ? -95.960 13.764 -25.149 1.00 49.98 40 SER F N 1
ATOM 8631 C CA . SER F 1 42 ? -97.134 12.947 -25.426 1.00 53.94 40 SER F CA 1
ATOM 8632 C C . SER F 1 42 ? -97.873 12.563 -24.176 1.00 55.07 40 SER F C 1
ATOM 8633 O O . SER F 1 42 ? -97.378 12.748 -23.067 1.00 56.16 40 SER F O 1
ATOM 8636 N N . ASN F 1 43 ? -99.076 12.035 -24.379 1.00 56.06 41 ASN F N 1
ATOM 8637 C CA . ASN F 1 43 ? -99.793 11.326 -23.335 1.00 56.91 41 ASN F CA 1
ATOM 8638 C C . ASN F 1 43 ? -99.301 9.895 -23.234 1.00 56.05 41 ASN F C 1
ATOM 8639 O O . ASN F 1 43 ? -99.270 9.332 -22.153 1.00 56.95 41 ASN F O 1
ATOM 8644 N N . ASP F 1 44 ? -98.909 9.316 -24.360 1.00 57.72 42 ASP F N 1
ATOM 8645 C CA . ASP F 1 44 ? -98.386 7.953 -24.393 1.00 60.83 42 ASP F CA 1
ATOM 8646 C C . ASP F 1 44 ? -96.904 7.903 -24.054 1.00 60.54 42 ASP F C 1
ATOM 8647 O O . ASP F 1 44 ? -96.226 8.928 -24.012 1.00 61.25 42 ASP F O 1
ATOM 8652 N N . ARG F 1 45 ? -96.416 6.693 -23.816 1.00 60.66 43 ARG F N 1
ATOM 8653 C CA . ARG F 1 45 ? -95.018 6.466 -23.502 1.00 59.92 43 ARG F CA 1
ATOM 8654 C C . ARG F 1 45 ? -94.206 6.155 -24.742 1.00 61.81 43 ARG F C 1
ATOM 8655 O O . ARG F 1 45 ? -94.674 5.457 -25.634 1.00 65.53 43 ARG F O 1
ATOM 8663 N N . TYR F 1 46 ? -92.981 6.672 -24.774 1.00 64.34 44 TYR F N 1
ATOM 8664 C CA . TYR F 1 46 ? -92.000 6.345 -25.807 1.00 65.87 44 TYR F CA 1
ATOM 8665 C C . TYR F 1 46 ? -90.637 6.192 -25.123 1.00 68.57 44 TYR F C 1
ATOM 8666 O O . TYR F 1 46 ? -90.508 6.518 -23.942 1.00 73.20 44 TYR F O 1
ATOM 8675 N N . PRO F 1 47 ? -89.626 5.653 -25.833 1.00 70.55 45 PRO F N 1
ATOM 8676 C CA . PRO F 1 47 ? -88.298 5.538 -25.224 1.00 68.90 45 PRO F CA 1
ATOM 8677 C C . PRO F 1 47 ? -87.748 6.854 -24.703 1.00 66.86 45 PRO F C 1
ATOM 8678 O O . PRO F 1 47 ? -87.343 6.925 -23.548 1.00 68.74 45 PRO F O 1
ATOM 8682 N N . ASN F 1 48 ? -87.741 7.881 -25.540 1.00 67.22 46 ASN F N 1
ATOM 8683 C CA . ASN F 1 48 ? -87.348 9.217 -25.090 1.00 68.98 46 ASN F CA 1
ATOM 8684 C C . ASN F 1 48 ? -88.517 10.139 -25.276 1.00 65.41 46 ASN F C 1
ATOM 8685 O O . ASN F 1 48 ? -88.912 10.395 -26.407 1.00 66.26 46 ASN F O 1
ATOM 8690 N N . CYS F 1 49 ? -89.105 10.588 -24.170 1.00 61.18 47 CYS F N 1
ATOM 8691 C CA . CYS F 1 49 ? -90.313 11.401 -24.232 1.00 60.09 47 CYS F CA 1
ATOM 8692 C C . CYS F 1 49 ? -90.681 12.030 -22.892 1.00 58.69 47 CYS F C 1
ATOM 8693 O O . CYS F 1 49 ? -90.447 11.450 -21.836 1.00 56.87 47 CYS F O 1
ATOM 8696 N N . LEU F 1 50 ? -91.263 13.223 -22.959 1.00 57.91 48 LEU F N 1
ATOM 8697 C CA . LEU F 1 50 ? -91.893 13.850 -21.806 1.00 57.67 48 LEU F CA 1
ATOM 8698 C C . LEU F 1 50 ? -93.360 13.413 -21.798 1.00 56.06 48 LEU F C 1
ATOM 8699 O O . LEU F 1 50 ? -94.138 13.871 -22.625 1.00 57.46 48 LEU F O 1
ATOM 8704 N N . GLN F 1 51 ? -93.719 12.515 -20.879 1.00 54.38 49 GLN F N 1
ATOM 8705 C CA . GLN F 1 51 ? -95.083 11.983 -20.796 1.00 54.04 49 GLN F CA 1
ATOM 8706 C C . GLN F 1 51 ? -95.953 12.806 -19.848 1.00 55.00 49 GLN F C 1
ATOM 8707 O O . GLN F 1 51 ? -95.628 12.968 -18.668 1.00 57.45 49 GLN F O 1
ATOM 8713 N N . ILE F 1 52 ? -97.075 13.292 -20.373 1.00 55.05 50 ILE F N 1
ATOM 8714 C CA . ILE F 1 52 ? -98.017 14.118 -19.614 1.00 56.38 50 ILE F CA 1
ATOM 8715 C C . ILE F 1 52 ? -99.285 13.320 -19.367 1.00 57.20 50 ILE F C 1
ATOM 8716 O O . ILE F 1 52 ? -99.881 12.787 -20.303 1.00 56.82 50 ILE F O 1
ATOM 8721 N N . THR F 1 53 ? -99.692 13.267 -18.102 1.00 60.04 51 THR F N 1
ATOM 8722 C CA . THR F 1 53 ? -100.836 12.468 -17.670 1.00 60.68 51 THR F CA 1
ATOM 8723 C C . THR F 1 53 ? -101.639 13.197 -16.618 1.00 61.93 51 THR F C 1
ATOM 8724 O O . THR F 1 53 ? -101.159 14.145 -15.989 1.00 60.14 51 THR F O 1
ATOM 8728 N N . LEU F 1 54 ? -102.875 12.745 -16.453 1.00 67.77 52 LEU F N 1
ATOM 8729 C CA . LEU F 1 54 ? -103.766 13.279 -15.428 1.00 71.06 52 LEU F CA 1
ATOM 8730 C C . LEU F 1 54 ? -103.386 12.768 -14.051 1.00 76.08 52 LEU F C 1
ATOM 8731 O O . LEU F 1 54 ? -103.337 13.540 -13.102 1.00 81.04 52 LEU F O 1
ATOM 8736 N N . GLN F 1 55 ? -103.155 11.460 -13.959 1.00 81.66 53 GLN F N 1
ATOM 8737 C CA . GLN F 1 55 ? -102.722 10.812 -12.723 1.00 81.15 53 GLN F CA 1
ATOM 8738 C C . GLN F 1 55 ? -101.269 10.370 -12.839 1.00 77.64 53 GLN F C 1
ATOM 8739 O O . GLN F 1 55 ? -100.700 10.305 -13.935 1.00 70.85 53 GLN F O 1
ATOM 8745 N N . GLN F 1 56 ? -100.700 10.050 -11.682 1.00 76.82 54 GLN F N 1
ATOM 8746 C CA . GLN F 1 56 ? -99.299 9.650 -11.542 1.00 73.88 54 GLN F CA 1
ATOM 8747 C C . GLN F 1 56 ? -99.015 8.357 -12.292 1.00 70.78 54 GLN F C 1
ATOM 8748 O O . GLN F 1 56 ? -99.779 7.404 -12.188 1.00 67.63 54 GLN F O 1
ATOM 8754 N N . VAL F 1 57 ? -97.915 8.334 -13.038 1.00 71.30 55 VAL F N 1
ATOM 8755 C CA . VAL F 1 57 ? -97.556 7.176 -13.862 1.00 71.45 55 VAL F CA 1
ATOM 8756 C C . VAL F 1 57 ? -96.682 6.239 -13.055 1.00 72.10 55 VAL F C 1
ATOM 8757 O O . VAL F 1 57 ? -96.952 5.042 -12.987 1.00 78.66 55 VAL F O 1
ATOM 8761 N N . CYS F 1 58 ? -95.629 6.785 -12.463 1.00 69.93 56 CYS F N 1
ATOM 8762 C CA . CYS F 1 58 ? -94.702 5.995 -11.676 1.00 72.55 56 CYS F CA 1
ATOM 8763 C C . CYS F 1 58 ? -94.084 6.831 -10.537 1.00 76.42 56 CYS F C 1
ATOM 8764 O O . CYS F 1 58 ? -94.499 7.969 -10.293 1.00 71.19 56 CYS F O 1
ATOM 8767 N N . GLU F 1 59 ? -93.098 6.260 -9.845 1.00 81.65 57 GLU F N 1
ATOM 8768 C CA . GLU F 1 59 ? -92.538 6.878 -8.639 1.00 84.39 57 GLU F CA 1
ATOM 8769 C C . GLU F 1 59 ? -91.823 8.195 -8.949 1.00 76.71 57 GLU F C 1
ATOM 8770 O O . GLU F 1 59 ? -91.856 9.107 -8.132 1.00 70.73 57 GLU F O 1
ATOM 8776 N N . LEU F 1 60 ? -91.194 8.292 -10.123 1.00 74.60 58 LEU F N 1
ATOM 8777 C CA . LEU F 1 60 ? -90.458 9.512 -10.526 1.00 71.01 58 LEU F CA 1
ATOM 8778 C C . LEU F 1 60 ? -91.248 10.508 -11.396 1.00 68.07 58 LEU F C 1
ATOM 8779 O O . LEU F 1 60 ? -90.639 11.364 -12.036 1.00 68.46 58 LEU F O 1
ATOM 8784 N N . SER F 1 61 ? -92.581 10.403 -11.413 1.00 64.90 59 SER F N 1
ATOM 8785 C CA . SER F 1 61 ? -93.449 11.410 -12.048 1.00 61.96 59 SER F CA 1
ATOM 8786 C C . SER F 1 61 ? -93.579 12.652 -11.155 1.00 60.77 59 SER F C 1
ATOM 8787 O O . SER F 1 61 ? -93.830 12.522 -9.960 1.00 62.48 59 SER F O 1
ATOM 8790 N N . LYS F 1 62 ? -93.426 13.842 -11.739 1.00 60.16 60 LYS F N 1
ATOM 8791 C CA . LYS F 1 62 ? -93.528 15.110 -11.004 1.00 57.93 60 LYS F CA 1
ATOM 8792 C C . LYS F 1 62 ? -94.935 15.663 -11.105 1.00 59.66 60 LYS F C 1
ATOM 8793 O O . LYS F 1 62 ? -95.409 15.892 -12.216 1.00 61.94 60 LYS F O 1
ATOM 8799 N N . PRO F 1 63 ? -95.599 15.906 -9.960 1.00 62.82 61 PRO F N 1
ATOM 8800 C CA . PRO F 1 63 ? -96.873 16.628 -9.986 1.00 67.07 61 PRO F CA 1
ATOM 8801 C C . PRO F 1 63 ? -96.646 18.138 -10.124 1.00 68.99 61 PRO F C 1
ATOM 8802 O O . PRO F 1 63 ? -95.787 18.693 -9.427 1.00 68.00 61 PRO F O 1
ATOM 8806 N N . CYS F 1 64 ? -97.398 18.777 -11.025 1.00 67.76 62 CYS F N 1
ATOM 8807 C CA . CYS F 1 64 ? -97.286 20.220 -11.277 1.00 66.55 62 CYS F CA 1
ATOM 8808 C C . CYS F 1 64 ? -98.641 20.926 -11.162 1.00 65.34 62 CYS F C 1
ATOM 8809 O O . CYS F 1 64 ? -99.583 20.595 -11.890 1.00 61.39 62 CYS F O 1
ATOM 8812 N N . SER F 1 65 ? -98.732 21.881 -10.232 1.00 64.83 63 SER F N 1
ATOM 8813 C CA . SER F 1 65 ? -99.906 22.746 -10.105 1.00 62.24 63 SER F CA 1
ATOM 8814 C C . SER F 1 65 ? -99.609 23.963 -10.953 1.00 63.68 63 SER F C 1
ATOM 8815 O O . SER F 1 65 ? -98.715 24.749 -10.625 1.00 63.49 63 SER F O 1
ATOM 8818 N N . ALA F 1 66 ? -100.340 24.096 -12.056 1.00 64.18 64 ALA F N 1
ATOM 8819 C CA . ALA F 1 66 ? -99.998 25.059 -13.093 1.00 63.49 64 ALA F CA 1
ATOM 8820 C C . ALA F 1 66 ? -101.113 25.247 -14.096 1.00 61.36 64 ALA F C 1
ATOM 8821 O O . ALA F 1 66 ? -102.080 24.496 -14.118 1.00 59.41 64 ALA F O 1
ATOM 8823 N N . GLY F 1 67 ? -100.941 26.264 -14.936 1.00 61.12 65 GLY F N 1
ATOM 8824 C CA . GLY F 1 67 ? -101.739 26.430 -16.139 1.00 59.43 65 GLY F CA 1
ATOM 8825 C C . GLY F 1 67 ? -101.516 25.222 -17.032 1.00 57.56 65 GLY F C 1
ATOM 8826 O O . GLY F 1 67 ? -100.420 24.637 -17.058 1.00 59.83 65 GLY F O 1
ATOM 8827 N N . TYR F 1 68 ? -102.559 24.848 -17.755 1.00 54.52 66 TYR F N 1
ATOM 8828 C CA . TYR F 1 68 ? -102.555 23.616 -18.520 1.00 54.72 66 TYR F CA 1
ATOM 8829 C C . TYR F 1 68 ? -103.571 23.669 -19.637 1.00 54.82 66 TYR F C 1
ATOM 8830 O O . TYR F 1 68 ? -104.383 24.580 -19.696 1.00 56.63 66 TYR F O 1
ATOM 8839 N N . MET F 1 69 ? -103.515 22.682 -20.520 1.00 54.06 67 MET F N 1
ATOM 8840 C CA . MET F 1 69 ? -104.454 22.581 -21.623 1.00 53.83 67 MET F CA 1
ATOM 8841 C C . MET F 1 69 ? -105.137 21.229 -21.597 1.00 52.94 67 MET F C 1
ATOM 8842 O O . MET F 1 69 ? -104.573 20.247 -21.129 1.00 54.16 67 MET F O 1
ATOM 8847 N N . VAL F 1 70 ? -106.368 21.209 -22.084 1.00 52.32 68 VAL F N 1
ATOM 8848 C CA . VAL F 1 70 ? -107.029 19.994 -22.532 1.00 52.20 68 VAL F CA 1
ATOM 8849 C C . VAL F 1 70 ? -107.361 20.252 -23.993 1.00 54.45 68 VAL F C 1
ATOM 8850 O O . VAL F 1 70 ? -108.079 21.189 -24.300 1.00 57.62 68 VAL F O 1
ATOM 8854 N N . GLY F 1 71 ? -106.832 19.437 -24.896 1.00 56.32 69 GLY F N 1
ATOM 8855 C CA . GLY F 1 71 ? -106.953 19.709 -26.327 1.00 56.14 69 GLY F CA 1
ATOM 8856 C C . GLY F 1 71 ? -106.284 21.030 -26.636 1.00 56.47 69 GLY F C 1
ATOM 8857 O O . GLY F 1 71 ? -105.142 21.241 -26.238 1.00 57.02 69 GLY F O 1
ATOM 8858 N N . GLN F 1 72 ? -107.005 21.915 -27.325 1.00 60.06 70 GLN F N 1
ATOM 8859 C CA . GLN F 1 72 ? -106.522 23.271 -27.642 1.00 63.39 70 GLN F CA 1
ATOM 8860 C C . GLN F 1 72 ? -106.845 24.295 -26.560 1.00 60.87 70 GLN F C 1
ATOM 8861 O O . GLN F 1 72 ? -106.194 25.340 -26.483 1.00 59.06 70 GLN F O 1
ATOM 8867 N N . SER F 1 73 ? -107.856 23.994 -25.746 1.00 58.62 71 SER F N 1
ATOM 8868 C CA . SER F 1 73 ? -108.340 24.894 -24.702 1.00 55.40 71 SER F CA 1
ATOM 8869 C C . SER F 1 73 ? -107.359 24.990 -23.544 1.00 54.17 71 SER F C 1
ATOM 8870 O O . SER F 1 73 ? -107.048 23.984 -22.915 1.00 55.51 71 SER F O 1
ATOM 8873 N N . VAL F 1 74 ? -106.896 26.205 -23.268 1.00 52.61 72 VAL F N 1
ATOM 8874 C CA . VAL F 1 74 ? -106.064 26.485 -22.089 1.00 52.44 72 VAL F CA 1
ATOM 8875 C C . VAL F 1 74 ? -106.971 26.758 -20.866 1.00 52.00 72 VAL F C 1
ATOM 8876 O O . VAL F 1 74 ? -107.970 27.472 -20.965 1.00 50.25 72 VAL F O 1
ATOM 8880 N N . PHE F 1 75 ? -106.616 26.133 -19.739 1.00 55.31 73 PHE F N 1
ATOM 8881 C CA . PHE F 1 75 ? -107.268 26.306 -18.425 1.00 56.45 73 PHE F CA 1
ATOM 8882 C C . PHE F 1 75 ? -106.292 26.904 -17.407 1.00 54.84 73 PHE F C 1
ATOM 8883 O O . PHE F 1 75 ? -105.072 26.780 -17.543 1.00 50.95 73 PHE F O 1
ATOM 8891 N N . VAL F 1 76 ? -106.847 27.499 -16.357 1.00 55.38 74 VAL F N 1
ATOM 8892 C CA . VAL F 1 76 ? -106.042 28.149 -15.332 1.00 57.83 74 VAL F CA 1
ATOM 8893 C C . VAL F 1 76 ? -105.807 27.221 -14.131 1.00 57.35 74 VAL F C 1
ATOM 8894 O O . VAL F 1 76 ? -106.664 26.404 -13.780 1.00 53.25 74 VAL F O 1
ATOM 8898 N N . GLN F 1 77 ? -104.617 27.358 -13.537 1.00 58.76 75 GLN F N 1
ATOM 8899 C CA . GLN F 1 77 ? -104.243 26.708 -12.281 1.00 59.70 75 GLN F CA 1
ATOM 8900 C C . GLN F 1 77 ? -105.312 26.908 -11.214 1.00 60.92 75 GLN F C 1
ATOM 8901 O O . GLN F 1 77 ? -105.720 28.042 -10.965 1.00 63.19 75 GLN F O 1
ATOM 8907 N N . THR F 1 78 ? -105.778 25.805 -10.626 1.00 61.79 76 THR F N 1
ATOM 8908 C CA . THR F 1 78 ? -106.402 25.822 -9.299 1.00 64.23 76 THR F CA 1
ATOM 8909 C C . THR F 1 78 ? -105.272 25.572 -8.294 1.00 67.91 76 THR F C 1
ATOM 8910 O O . THR F 1 78 ? -104.619 24.528 -8.371 1.00 69.74 76 THR F O 1
ATOM 8914 N N . PRO F 1 79 ? -105.023 26.515 -7.361 1.00 69.72 77 PRO F N 1
ATOM 8915 C CA . PRO F 1 79 ? -103.894 26.317 -6.444 1.00 70.42 77 PRO F CA 1
ATOM 8916 C C . PRO F 1 79 ? -104.021 25.099 -5.533 1.00 69.50 77 PRO F C 1
ATOM 8917 O O . PRO F 1 79 ? -105.123 24.750 -5.122 1.00 63.68 77 PRO F O 1
ATOM 8921 N N . GLY F 1 80 ? -102.883 24.461 -5.255 1.00 70.96 78 GLY F N 1
ATOM 8922 C CA . GLY F 1 80 ? -102.822 23.250 -4.430 1.00 68.89 78 GLY F CA 1
ATOM 8923 C C . GLY F 1 80 ? -103.510 22.034 -5.027 1.00 66.40 78 GLY F C 1
ATOM 8924 O O . GLY F 1 80 ? -103.893 21.115 -4.308 1.00 66.02 78 GLY F O 1
ATOM 8925 N N . VAL F 1 81 ? -103.674 22.041 -6.345 1.00 65.08 79 VAL F N 1
ATOM 8926 C CA . VAL F 1 81 ? -104.249 20.927 -7.078 1.00 62.21 79 VAL F CA 1
ATOM 8927 C C . VAL F 1 81 ? -103.306 20.652 -8.242 1.00 65.19 79 VAL F C 1
ATOM 8928 O O . VAL F 1 81 ? -102.884 21.578 -8.952 1.00 63.30 79 VAL F O 1
ATOM 8932 N N . THR F 1 82 ? -102.975 19.377 -8.421 1.00 66.03 80 THR F N 1
ATOM 8933 C CA . THR F 1 82 ? -102.104 18.956 -9.497 1.00 66.16 80 THR F CA 1
ATOM 8934 C C . THR F 1 82 ? -102.896 19.035 -10.785 1.00 65.16 80 THR F C 1
ATOM 8935 O O . THR F 1 82 ? -103.950 18.417 -10.903 1.00 66.53 80 THR F O 1
ATOM 8939 N N . SER F 1 83 ? -102.396 19.828 -11.728 1.00 64.65 81 SER F N 1
ATOM 8940 C CA . SER F 1 83 ? -103.018 19.983 -13.042 1.00 62.80 81 SER F CA 1
ATOM 8941 C C . SER F 1 83 ? -102.718 18.752 -13.888 1.00 62.09 81 SER F C 1
ATOM 8942 O O . SER F 1 83 ? -103.630 18.115 -14.428 1.00 61.03 81 SER F O 1
ATOM 8945 N N . TYR F 1 84 ? -101.427 18.433 -13.963 1.00 60.48 82 TYR F N 1
ATOM 8946 C CA . TYR F 1 84 ? -100.906 17.290 -14.698 1.00 60.65 82 TYR F CA 1
ATOM 8947 C C . TYR F 1 84 ? -99.676 16.736 -13.997 1.00 65.09 82 TYR F C 1
ATOM 8948 O O . TYR F 1 84 ? -99.060 17.401 -13.148 1.00 64.27 82 TYR F O 1
ATOM 8957 N N . TRP F 1 85 ? -99.317 15.522 -14.400 1.00 67.06 83 TRP F N 1
ATOM 8958 C CA . TRP F 1 85 ? -98.183 14.797 -13.860 1.00 67.39 83 TRP F CA 1
ATOM 8959 C C . TRP F 1 85 ? -97.190 14.604 -15.028 1.00 63.83 83 TRP F C 1
ATOM 8960 O O . TRP F 1 85 ? -97.530 13.978 -16.039 1.00 64.55 83 TRP F O 1
ATOM 8971 N N . LEU F 1 86 ? -95.984 15.167 -14.893 1.00 61.08 84 LEU F N 1
ATOM 8972 C CA . LEU F 1 86 ? -94.899 14.993 -15.882 1.00 59.37 84 LEU F CA 1
ATOM 8973 C C . LEU F 1 86 ? -93.957 13.841 -15.547 1.00 59.67 84 LEU F C 1
ATOM 8974 O O . LEU F 1 86 ? -93.596 13.641 -14.393 1.00 59.65 84 LEU F O 1
ATOM 8979 N N . THR F 1 87 ? -93.518 13.133 -16.580 1.00 57.75 85 THR F N 1
ATOM 8980 C CA . THR F 1 87 ? -92.740 11.906 -16.435 1.00 56.00 85 THR F CA 1
ATOM 8981 C C . THR F 1 87 ? -91.741 11.891 -17.576 1.00 53.47 85 THR F C 1
ATOM 8982 O O . THR F 1 87 ? -92.132 11.740 -18.734 1.00 51.09 85 THR F O 1
ATOM 8986 N N . GLU F 1 88 ? -90.463 12.075 -17.273 1.00 53.37 86 GLU F N 1
ATOM 8987 C CA . GLU F 1 88 ? -89.446 12.112 -18.328 1.00 54.73 86 GLU F CA 1
ATOM 8988 C C . GLU F 1 88 ? -88.827 10.740 -18.538 1.00 55.91 86 GLU F C 1
ATOM 8989 O O . GLU F 1 88 ? -88.199 10.220 -17.637 1.00 59.39 86 GLU F O 1
ATOM 8995 N N . TRP F 1 89 ? -89.005 10.165 -19.725 1.00 57.88 87 TRP F N 1
ATOM 8996 C CA . TRP F 1 89 ? -88.366 8.900 -20.103 1.00 56.46 87 TRP F CA 1
ATOM 8997 C C . TRP F 1 89 ? -87.126 9.166 -20.946 1.00 57.94 87 TRP F C 1
ATOM 8998 O O . TRP F 1 89 ? -87.213 9.861 -21.951 1.00 59.31 87 TRP F O 1
ATOM 9009 N N . VAL F 1 90 ? -85.981 8.626 -20.528 1.00 60.65 88 VAL F N 1
ATOM 9010 C CA . VAL F 1 90 ? -84.771 8.579 -21.366 1.00 62.89 88 VAL F CA 1
ATOM 9011 C C . VAL F 1 90 ? -84.360 7.107 -21.482 1.00 64.82 88 VAL F C 1
ATOM 9012 O O . VAL F 1 90 ? -84.355 6.384 -20.481 1.00 64.61 88 VAL F O 1
ATOM 9016 N N . ASP F 1 91 ? -84.057 6.662 -22.703 1.00 67.87 89 ASP F N 1
ATOM 9017 C CA . ASP F 1 91 ? -83.782 5.238 -23.001 1.00 70.51 89 ASP F CA 1
ATOM 9018 C C . ASP F 1 91 ? -84.785 4.283 -22.327 1.00 67.46 89 ASP F C 1
ATOM 9019 O O . ASP F 1 91 ? -84.403 3.233 -21.825 1.00 77.08 89 ASP F O 1
ATOM 9024 N N . GLY F 1 92 ? -86.056 4.666 -22.289 1.00 62.30 90 GLY F N 1
ATOM 9025 C CA . GLY F 1 92 ? -87.100 3.853 -21.666 1.00 60.45 90 GLY F CA 1
ATOM 9026 C C . GLY F 1 92 ? -87.001 3.703 -20.158 1.00 59.69 90 GLY F C 1
ATOM 9027 O O . GLY F 1 92 ? -87.503 2.734 -19.606 1.00 55.84 90 GLY F O 1
ATOM 9028 N N . LYS F 1 93 ? -86.362 4.665 -19.499 1.00 63.39 91 LYS F N 1
ATOM 9029 C CA . LYS F 1 93 ? -86.197 4.673 -18.043 1.00 68.63 91 LYS F CA 1
ATOM 9030 C C . LYS F 1 93 ? -86.597 6.046 -17.525 1.00 67.23 91 LYS F C 1
ATOM 9031 O O . LYS F 1 93 ? -86.086 7.059 -18.001 1.00 69.23 91 LYS F O 1
ATOM 9037 N N . ALA F 1 94 ? -87.495 6.080 -16.548 1.00 66.50 92 ALA F N 1
ATOM 9038 C CA . ALA F 1 94 ? -87.930 7.341 -15.942 1.00 67.04 92 ALA F CA 1
ATOM 9039 C C . ALA F 1 94 ? -86.781 8.061 -15.231 1.00 67.25 92 ALA F C 1
ATOM 9040 O O . ALA F 1 94 ? -86.227 7.545 -14.272 1.00 71.41 92 ALA F O 1
ATOM 9042 N N . ARG F 1 95 ? -86.429 9.242 -15.721 1.00 68.94 93 ARG F N 1
ATOM 9043 C CA . ARG F 1 95 ? -85.451 10.105 -15.073 1.00 73.42 93 ARG F CA 1
ATOM 9044 C C . ARG F 1 95 ? -86.166 11.225 -14.310 1.00 69.70 93 ARG F C 1
ATOM 9045 O O . ARG F 1 95 ? -87.198 11.732 -14.748 1.00 66.15 93 ARG F O 1
ATOM 9053 N N . ALA F 1 96 ? -85.608 11.606 -13.166 1.00 69.93 94 ALA F N 1
ATOM 9054 C CA . ALA F 1 96 ? -86.239 12.597 -12.299 1.00 68.02 94 ALA F CA 1
ATOM 9055 C C . ALA F 1 96 ? -86.133 13.977 -12.909 1.00 65.84 94 ALA F C 1
ATOM 9056 O O . ALA F 1 96 ? -85.188 14.263 -13.650 1.00 65.51 94 ALA F O 1
ATOM 9058 N N . LEU F 1 97 ? -87.114 14.815 -12.581 1.00 63.94 95 LEU F N 1
ATOM 9059 C CA . LEU F 1 97 ? -87.198 16.188 -13.076 1.00 62.39 95 LEU F CA 1
ATOM 9060 C C . LEU F 1 97 ? -86.963 17.202 -11.945 1.00 59.15 95 LEU F C 1
ATOM 9061 O O . LEU F 1 97 ? -87.495 17.027 -10.832 1.00 55.84 95 LEU F O 1
ATOM 9066 N N . PRO F 1 98 ? -86.229 18.297 -12.248 1.00 56.66 96 PRO F N 1
ATOM 9067 C CA . PRO F 1 98 ? -85.888 19.312 -11.250 1.00 57.01 96 PRO F CA 1
ATOM 9068 C C . PRO F 1 98 ? -87.091 20.060 -10.701 1.00 59.23 96 PRO F C 1
ATOM 9069 O O . PRO F 1 98 ? -88.207 19.899 -11.188 1.00 58.27 96 PRO F O 1
ATOM 9073 N N . ASP F 1 99 ? -86.838 20.880 -9.691 1.00 64.67 97 ASP F N 1
ATOM 9074 C CA . ASP F 1 99 ? -87.864 21.752 -9.134 1.00 69.13 97 ASP F CA 1
ATOM 9075 C C . ASP F 1 99 ? -87.990 23.010 -9.973 1.00 67.03 97 ASP F C 1
ATOM 9076 O O . ASP F 1 99 ? -87.001 23.495 -10.545 1.00 62.13 97 ASP F O 1
ATOM 9081 N N . SER F 1 100 ? -89.217 23.522 -10.033 1.00 66.63 98 SER F N 1
ATOM 9082 C CA . SER F 1 100 ? -89.532 24.723 -10.799 1.00 68.56 98 SER F CA 1
ATOM 9083 C C . SER F 1 100 ? -90.852 25.351 -10.362 1.00 66.20 98 SER F C 1
ATOM 9084 O O . SER F 1 100 ? -91.803 24.650 -9.998 1.00 64.80 98 SER F O 1
ATOM 9087 N N . LEU F 1 101 ? -90.893 26.681 -10.412 1.00 64.05 99 LEU F N 1
ATOM 9088 C CA . LEU F 1 101 ? -92.142 27.432 -10.346 1.00 63.98 99 LEU F CA 1
ATOM 9089 C C . LEU F 1 101 ? -92.877 27.336 -11.680 1.00 63.52 99 LEU F C 1
ATOM 9090 O O . LEU F 1 101 ? -92.272 27.088 -12.731 1.00 59.87 99 LEU F O 1
ATOM 9095 N N . PHE F 1 102 ? -94.184 27.550 -11.630 1.00 63.09 100 PHE F N 1
ATOM 9096 C CA . PHE F 1 102 ? -95.028 27.367 -12.797 1.00 63.39 100 PHE F CA 1
ATOM 9097 C C . PHE F 1 102 ? -95.976 28.542 -13.089 1.00 62.67 100 PHE F C 1
ATOM 9098 O O . PHE F 1 102 ? -96.578 29.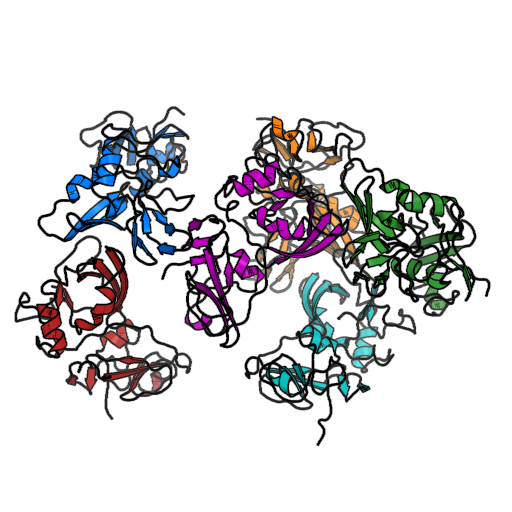134 -12.182 1.00 60.41 100 PHE F O 1
ATOM 9106 N N . SER F 1 103 ? -96.116 28.849 -14.376 1.00 60.54 101 SER F N 1
ATOM 9107 C CA . SER F 1 103 ? -97.078 29.834 -14.821 1.00 60.22 101 SER F CA 1
ATOM 9108 C C . SER F 1 103 ? -98.484 29.258 -14.733 1.00 61.06 101 SER F C 1
ATOM 9109 O O . SER F 1 103 ? -98.706 28.077 -15.014 1.00 62.93 101 SER F O 1
ATOM 9112 N N . SER F 1 104 ? -99.419 30.120 -14.353 1.00 61.18 102 SER F N 1
ATOM 9113 C CA . SER F 1 104 ? -100.807 29.750 -14.093 1.00 59.40 102 SER F CA 1
ATOM 9114 C C . SER F 1 104 ? -101.728 29.788 -15.319 1.00 56.14 102 SER F C 1
ATOM 9115 O O . SER F 1 104 ? -102.876 29.393 -15.220 1.00 54.06 102 SER F O 1
ATOM 9118 N N . GLY F 1 105 ? -101.236 30.262 -16.460 1.00 56.13 103 GLY F N 1
ATOM 9119 C CA . GLY F 1 105 ? -102.042 30.316 -17.680 1.00 57.87 103 GLY F CA 1
ATOM 9120 C C . GLY F 1 105 ? -103.122 31.392 -17.722 1.00 59.19 103 GLY F C 1
ATOM 9121 O O . GLY F 1 105 ? -104.066 31.313 -18.517 1.00 56.62 103 GLY F O 1
ATOM 9122 N N . ARG F 1 106 ? -102.989 32.401 -16.870 1.00 62.40 104 ARG F N 1
ATOM 9123 C CA . ARG F 1 106 ? -103.868 33.561 -16.917 1.00 62.46 104 ARG F CA 1
ATOM 9124 C C . ARG F 1 106 ? -103.581 34.387 -18.150 1.00 60.30 104 ARG F C 1
ATOM 9125 O O . ARG F 1 106 ? -104.504 34.826 -18.840 1.00 62.77 104 ARG F O 1
ATOM 9133 N N . PHE F 1 107 ? -102.301 34.579 -18.437 1.00 56.26 105 PHE F N 1
ATOM 9134 C CA . PHE F 1 107 ? -101.901 35.329 -19.605 1.00 57.24 105 PHE F CA 1
ATOM 9135 C C . PHE F 1 107 ? -102.607 34.847 -20.874 1.00 60.12 105 PHE F C 1
ATOM 9136 O O . PHE F 1 107 ? -103.096 35.664 -21.651 1.00 68.16 105 PHE F O 1
ATOM 9144 N N . GLU F 1 108 ? -102.700 33.531 -21.053 1.00 58.49 106 GLU F N 1
ATOM 9145 C CA . GLU F 1 108 ? -103.285 32.960 -22.288 1.00 59.09 106 GLU F CA 1
ATOM 9146 C C . GLU F 1 108 ? -104.833 32.902 -22.285 1.00 60.51 106 GLU F C 1
ATOM 9147 O O . GLU F 1 108 ? -105.453 32.603 -23.316 1.00 61.90 106 GLU F O 1
ATOM 9153 N N . THR F 1 109 ? -105.450 33.188 -21.145 1.00 61.21 107 THR F N 1
ATOM 9154 C CA . THR F 1 109 ? -106.911 33.342 -21.066 1.00 63.32 107 THR F CA 1
ATOM 9155 C C . THR F 1 109 ? -107.356 34.794 -20.794 1.00 66.58 107 THR F C 1
ATOM 9156 O O . THR F 1 109 ? -108.493 35.039 -20.394 1.00 65.64 107 THR F O 1
ATOM 9160 N N . ASN F 1 110 ? -106.456 35.751 -21.032 1.00 72.05 108 ASN F N 1
ATOM 9161 C CA . ASN F 1 110 ? -106.726 37.188 -20.851 1.00 73.02 108 ASN F CA 1
ATOM 9162 C C . ASN F 1 110 ? -107.184 37.560 -19.437 1.00 70.71 108 ASN F C 1
ATOM 9163 O O . ASN F 1 110 ? -107.892 38.544 -19.266 1.00 76.02 108 ASN F O 1
ATOM 9168 N N . SER F 1 111 ? -106.764 36.790 -18.432 1.00 64.35 109 SER F N 1
ATOM 9169 C CA . SER F 1 111 ? -107.247 36.952 -17.057 1.00 60.82 109 SER F CA 1
ATOM 9170 C C . SER F 1 111 ? -106.285 37.813 -16.242 1.00 61.61 109 SER F C 1
ATOM 9171 O O . SER F 1 111 ? -105.066 37.701 -16.416 1.00 60.66 109 SER F O 1
ATOM 9174 N N . ARG F 1 112 ? -106.843 38.680 -15.384 1.00 60.74 110 ARG F N 1
ATOM 9175 C CA . ARG F 1 112 ? -106.080 39.390 -14.341 1.00 57.57 110 ARG F CA 1
ATOM 9176 C C . ARG F 1 112 ? -106.488 38.962 -12.930 1.00 54.95 110 ARG F C 1
ATOM 9177 O O . ARG F 1 112 ? -105.975 39.519 -11.962 1.00 55.74 110 ARG F O 1
ATOM 9185 N N . ALA F 1 113 ? -107.394 37.993 -12.794 1.00 54.74 111 ALA F N 1
ATOM 9186 C CA . ALA F 1 113 ? -107.962 37.642 -11.474 1.00 57.54 111 ALA F CA 1
ATOM 9187 C C . ALA F 1 113 ? -106.957 37.004 -10.512 1.00 62.25 111 ALA F C 1
ATOM 9188 O O . ALA F 1 113 ? -105.954 36.441 -10.942 1.00 67.78 111 ALA F O 1
ATOM 9190 N N . PHE F 1 114 ? -107.223 37.104 -9.210 1.00 65.42 112 PHE F N 1
ATOM 9191 C CA . PHE F 1 114 ? -106.445 36.349 -8.215 1.00 65.48 112 PHE F CA 1
ATOM 9192 C C . PHE F 1 114 ? -106.891 34.895 -8.261 1.00 65.82 112 PHE F C 1
ATOM 9193 O O . PHE F 1 114 ? -108.062 34.603 -8.515 1.00 64.70 112 PHE F O 1
ATOM 9201 N N . LEU F 1 115 ? -105.956 33.984 -8.030 1.00 67.34 113 LEU F N 1
ATOM 9202 C CA . LEU F 1 115 ? -106.268 32.553 -8.074 1.00 72.24 113 LEU F CA 1
ATOM 9203 C C . LEU F 1 115 ? -107.058 32.100 -6.839 1.00 71.25 113 LEU F C 1
ATOM 9204 O O . LEU F 1 115 ? -107.911 31.215 -6.933 1.00 69.02 113 LEU F O 1
ATOM 9209 N N . ASP F 1 116 ? -106.765 32.704 -5.692 1.00 72.93 114 ASP F N 1
ATOM 9210 C CA . ASP F 1 116 ? -107.500 32.441 -4.455 1.00 75.46 114 ASP F CA 1
ATOM 9211 C C . ASP F 1 116 ? -107.289 33.562 -3.435 1.00 77.12 114 ASP F C 1
ATOM 9212 O O . ASP F 1 116 ? -106.464 34.462 -3.641 1.00 73.02 114 ASP F O 1
ATOM 9217 N N . GLU F 1 117 ? -108.020 33.477 -2.327 1.00 79.72 115 GLU F N 1
ATOM 9218 C CA . GLU F 1 117 ? -107.912 34.459 -1.238 1.00 85.35 115 GLU F CA 1
ATOM 9219 C C . GLU F 1 117 ? -106.465 34.652 -0.762 1.00 77.83 115 GLU F C 1
ATOM 9220 O O . GLU F 1 117 ? -106.050 35.765 -0.484 1.00 77.65 115 GLU F O 1
ATOM 9226 N N . ALA F 1 118 ? -105.708 33.565 -0.690 1.00 74.67 116 ALA F N 1
ATOM 9227 C CA . ALA F 1 118 ? -104.305 33.610 -0.266 1.00 75.34 116 ALA F CA 1
ATOM 9228 C C . ALA F 1 118 ? -103.403 34.490 -1.137 1.00 78.04 116 ALA F C 1
ATOM 9229 O O . ALA F 1 118 ? -102.447 35.087 -0.632 1.00 82.07 116 ALA F O 1
ATOM 9231 N N . GLU F 1 119 ? -103.690 34.554 -2.438 1.00 79.61 117 GLU F N 1
ATOM 9232 C CA . GLU F 1 119 ? -102.903 35.391 -3.349 1.00 78.56 117 GLU F CA 1
ATOM 9233 C C . GLU F 1 119 ? -103.290 36.854 -3.164 1.00 82.01 117 GLU F C 1
ATOM 9234 O O . GLU F 1 119 ? -102.418 37.719 -3.064 1.00 81.40 117 GLU F O 1
ATOM 9240 N N . GLU F 1 120 ? -104.596 37.117 -3.118 1.00 85.62 118 GLU F N 1
ATOM 9241 C CA . GLU F 1 120 ? -105.130 38.458 -2.830 1.00 86.55 118 GLU F CA 1
ATOM 9242 C C . GLU F 1 120 ? -104.499 39.066 -1.581 1.00 82.30 118 GLU F C 1
ATOM 9243 O O . GLU F 1 120 ? -104.160 40.249 -1.573 1.00 80.60 118 GLU F O 1
ATOM 9249 N N . LYS F 1 121 ? -104.340 38.246 -0.544 1.00 80.58 119 LYS F N 1
ATOM 9250 C CA . LYS F 1 121 ? -103.667 38.657 0.682 1.00 85.12 119 LYS F CA 1
ATOM 9251 C C . LYS F 1 121 ? -102.208 38.988 0.417 1.00 83.89 119 LYS F C 1
ATOM 9252 O O . LYS F 1 121 ? -101.772 40.104 0.711 1.00 87.22 119 LYS F O 1
ATOM 9258 N N . PHE F 1 122 ? -101.469 38.025 -0.142 1.00 80.72 120 PHE F N 1
ATOM 9259 C CA . PHE F 1 122 ? -100.048 38.219 -0.497 1.00 80.97 120 PHE F CA 1
ATOM 9260 C C . PHE F 1 122 ? -99.802 39.552 -1.216 1.00 79.55 120 PHE F C 1
ATOM 9261 O O . PHE F 1 122 ? -98.812 40.233 -0.948 1.00 77.08 120 PHE F O 1
ATOM 9269 N N . ALA F 1 123 ? -100.691 39.889 -2.148 1.00 80.53 121 ALA F N 1
ATOM 9270 C CA . ALA F 1 123 ? -100.611 41.140 -2.906 1.00 84.30 121 ALA F CA 1
ATOM 9271 C C . ALA F 1 123 ? -100.734 42.363 -2.007 1.00 85.81 121 ALA F C 1
ATOM 9272 O O . ALA F 1 123 ? -99.926 43.283 -2.107 1.00 79.50 121 ALA F O 1
ATOM 9274 N N . ALA F 1 124 ? -101.751 42.356 -1.142 1.00 88.55 122 ALA F N 1
ATOM 9275 C CA . ALA F 1 124 ? -101.965 43.421 -0.141 1.00 84.25 122 ALA F CA 1
ATOM 9276 C C . ALA F 1 124 ? -100.811 43.565 0.866 1.00 83.56 122 ALA F C 1
ATOM 9277 O O . ALA F 1 124 ? -100.442 44.680 1.226 1.00 83.91 122 ALA F O 1
ATOM 9279 N N . ALA F 1 125 ? -100.252 42.442 1.312 1.00 80.56 123 ALA F N 1
ATOM 9280 C CA . ALA F 1 125 ? -99.115 42.448 2.235 1.00 81.75 123 ALA F CA 1
ATOM 9281 C C . ALA F 1 125 ? -97.828 43.009 1.604 1.00 84.55 123 ALA F C 1
ATOM 9282 O O . ALA F 1 125 ? -97.224 43.918 2.156 1.00 84.99 123 ALA F O 1
ATOM 9284 N N . HIS F 1 126 ? -97.426 42.468 0.454 1.00 93.46 124 HIS F N 1
ATOM 9285 C CA . HIS F 1 126 ? -96.237 42.942 -0.296 1.00 97.08 124 HIS F CA 1
ATOM 9286 C C . HIS F 1 126 ? -96.665 43.516 -1.666 1.00 100.07 124 HIS F C 1
ATOM 9287 O O . HIS F 1 126 ? -96.532 42.843 -2.694 1.00 101.25 124 HIS F O 1
ATOM 9294 N N . PRO F 1 127 ? -97.198 44.757 -1.688 1.00 100.66 125 PRO F N 1
ATOM 9295 C CA . PRO F 1 127 ? -97.735 45.341 -2.932 1.00 102.38 125 PRO F CA 1
ATOM 9296 C C . PRO F 1 127 ? -96.725 45.511 -4.054 1.00 106.99 125 PRO F C 1
ATOM 9297 O O . PRO F 1 127 ? -96.966 45.049 -5.172 1.00 116.87 125 PRO F O 1
ATOM 9301 N N . HIS F 1 128 ? -95.607 46.159 -3.745 1.00 108.42 126 HIS F N 1
ATOM 9302 C CA . HIS F 1 128 ? -94.590 46.488 -4.741 1.00 111.65 126 HIS F CA 1
ATOM 9303 C C . HIS F 1 128 ? -93.435 45.502 -4.604 1.00 105.42 126 HIS F C 1
ATOM 9304 O O . HIS F 1 128 ? -92.278 45.890 -4.426 1.00 100.20 126 HIS F O 1
ATOM 9311 N N . ALA F 1 129 ? -93.780 44.218 -4.713 1.00 103.12 127 ALA F N 1
ATOM 9312 C CA . ALA F 1 129 ? -92.857 43.115 -4.433 1.00 98.20 127 ALA F CA 1
ATOM 9313 C C . ALA F 1 129 ? -91.906 42.858 -5.585 1.00 92.50 127 ALA F C 1
ATOM 9314 O O . ALA F 1 129 ? -90.720 42.645 -5.360 1.00 89.53 127 ALA F O 1
ATOM 9316 N N . CYS F 1 130 ? -92.423 42.847 -6.810 1.00 90.42 128 CYS F N 1
ATOM 9317 C CA . CYS F 1 130 ? -91.568 42.664 -7.982 1.00 87.71 128 CYS F CA 1
ATOM 9318 C C . CYS F 1 130 ? -90.940 44.005 -8.419 1.00 84.01 128 CYS F C 1
ATOM 9319 O O . CYS F 1 130 ? -91.608 44.866 -8.990 1.00 86.78 128 CYS F O 1
ATOM 9322 N N . LEU F 1 131 ? -89.655 44.175 -8.129 1.00 78.83 129 LEU F N 1
ATOM 9323 C CA . LEU F 1 131 ? -88.958 45.437 -8.386 1.00 77.40 129 LEU F CA 1
ATOM 9324 C C . LEU F 1 131 ? -88.579 45.635 -9.842 1.00 78.04 129 LEU F C 1
ATOM 9325 O O . LEU F 1 131 ? -88.542 46.762 -10.314 1.00 83.31 129 LEU F O 1
ATOM 9330 N N . GLY F 1 132 ? -88.259 44.557 -10.545 1.00 78.25 130 GLY F N 1
ATOM 9331 C CA . GLY F 1 132 ? -87.780 44.682 -11.917 1.00 81.22 130 GLY F CA 1
ATOM 9332 C C . GLY F 1 132 ? -87.250 43.393 -12.497 1.00 83.49 130 GLY F C 1
ATOM 9333 O O . GLY F 1 132 ? -87.378 42.330 -11.889 1.00 89.85 130 GLY F O 1
ATOM 9334 N N . GLU F 1 133 ? -86.654 43.502 -13.682 1.00 83.55 131 GLU F N 1
ATOM 9335 C CA . GLU F 1 133 ? -86.067 42.360 -14.374 1.00 85.27 131 GLU F CA 1
ATOM 9336 C C . GLU F 1 133 ? -84.694 42.733 -14.925 1.00 84.36 131 GLU F C 1
ATOM 9337 O O . GLU F 1 133 ? -84.593 43.451 -15.912 1.00 87.05 131 GLU F O 1
ATOM 9343 N N . ILE F 1 134 ? -83.647 42.221 -14.284 1.00 86.52 132 ILE F N 1
ATOM 9344 C CA . ILE F 1 134 ? -82.267 42.470 -14.691 1.00 88.42 132 ILE F CA 1
ATOM 9345 C C . ILE F 1 134 ? -81.938 41.675 -15.953 1.00 94.09 132 ILE F C 1
ATOM 9346 O O . ILE F 1 134 ? -82.270 40.496 -16.049 1.00 102.57 132 ILE F O 1
ATOM 9351 N N . ASN F 1 135 ? -81.270 42.328 -16.899 1.00 97.89 133 ASN F N 1
ATOM 9352 C CA . ASN F 1 135 ? -80.901 41.725 -18.183 1.00 104.50 133 ASN F CA 1
ATOM 9353 C C . ASN F 1 135 ? -79.471 42.135 -18.527 1.00 115.50 133 ASN F C 1
ATOM 9354 O O . ASN F 1 135 ? -79.218 42.709 -19.585 1.00 137.01 133 ASN F O 1
ATOM 9356 N N . LYS F 1 136 ? -78.546 41.819 -17.619 1.00 119.31 134 LYS F N 1
ATOM 9357 C CA . LYS F 1 136 ? -77.146 42.282 -17.673 1.00 115.88 134 LYS F CA 1
ATOM 9358 C C . LYS F 1 136 ? -77.072 43.821 -17.535 1.00 122.05 134 LYS F C 1
ATOM 9359 O O . LYS F 1 136 ? -76.585 44.518 -18.433 1.00 129.03 134 LYS F O 1
ATOM 9361 N N . SER F 1 137 ? -77.572 44.319 -16.400 1.00 123.39 135 SER F N 1
ATOM 9362 C CA . SER F 1 137 ? -77.678 45.764 -16.097 1.00 130.89 135 SER F CA 1
ATOM 9363 C C . SER F 1 137 ? -78.665 46.464 -17.052 1.00 143.55 135 SER F C 1
ATOM 9364 O O . SER F 1 137 ? -78.274 47.334 -17.835 1.00 152.38 135 SER F O 1
ATOM 9366 N N . THR F 1 138 ? -79.937 46.059 -16.969 1.00 147.07 136 THR F N 1
ATOM 9367 C CA . THR F 1 138 ? -81.040 46.587 -17.813 1.00 147.42 136 THR F CA 1
ATOM 9368 C C . THR F 1 138 ? -82.151 47.162 -16.934 1.00 146.55 136 THR F C 1
ATOM 9369 O O . THR F 1 138 ? -82.460 48.349 -17.014 1.00 153.93 136 THR F O 1
ATOM 9373 N N . VAL F 1 139 ? -82.749 46.296 -16.116 1.00 142.70 137 VAL F N 1
ATOM 9374 C CA . VAL F 1 139 ? -83.809 46.655 -15.151 1.00 131.68 137 VAL F CA 1
ATOM 9375 C C . VAL F 1 139 ? -85.095 47.190 -15.826 1.00 127.53 137 VAL F C 1
ATOM 9376 O O . VAL F 1 139 ? -85.523 48.317 -15.577 1.00 134.68 137 VAL F O 1
ATOM 9380 N N . GLY F 1 140 ? -85.696 46.364 -16.683 1.00 117.84 138 GLY F N 1
ATOM 9381 C CA . GLY F 1 140 ? -87.070 46.583 -17.166 1.00 109.83 138 GLY F CA 1
ATOM 9382 C C . GLY F 1 140 ? -88.100 46.414 -16.049 1.00 104.36 138 GLY F C 1
ATOM 9383 O O . GLY F 1 140 ? -87.804 45.841 -14.998 1.00 96.63 138 GLY F O 1
ATOM 9384 N N . GLY F 1 141 ? -89.312 46.913 -16.289 1.00 106.22 139 GLY F N 1
ATOM 9385 C CA . GLY F 1 141 ? -90.371 46.989 -15.263 1.00 101.73 139 GLY F CA 1
ATOM 9386 C C . GLY F 1 141 ? -91.335 45.812 -15.273 1.00 95.60 139 GLY F C 1
ATOM 9387 O O . GLY F 1 141 ? -92.317 45.800 -16.025 1.00 94.73 139 GLY F O 1
ATOM 9388 N N . SER F 1 142 ? -91.055 44.827 -14.423 1.00 86.33 140 SER F N 1
ATOM 9389 C CA . SER F 1 142 ? -91.888 43.636 -14.299 1.00 84.03 140 SER F CA 1
ATOM 9390 C C . SER F 1 142 ? -92.994 43.774 -13.233 1.00 80.87 140 SER F C 1
ATOM 9391 O O . SER F 1 142 ? -92.802 44.406 -12.197 1.00 79.89 140 SER F O 1
ATOM 9394 N N . HIS F 1 143 ? -94.151 43.175 -13.516 1.00 79.56 141 HIS F N 1
ATOM 9395 C CA . HIS F 1 143 ? -95.298 43.146 -12.601 1.00 77.10 141 HIS F CA 1
ATOM 9396 C C . HIS F 1 143 ? -95.932 41.758 -12.615 1.00 70.90 141 HIS F C 1
ATOM 9397 O O . HIS F 1 143 ? -95.785 41.018 -13.576 1.00 69.90 141 HIS F O 1
ATOM 9404 N N . PHE F 1 144 ? -96.654 41.419 -11.553 1.00 67.80 142 PHE F N 1
ATOM 9405 C CA . PHE F 1 144 ? -97.502 40.227 -11.554 1.00 65.98 142 PHE F CA 1
ATOM 9406 C C . PHE F 1 144 ? -98.695 40.546 -12.435 1.00 63.81 142 PHE F C 1
ATOM 9407 O O . PHE F 1 144 ? -99.068 41.709 -12.555 1.00 63.43 142 PHE F O 1
ATOM 9415 N N . ILE F 1 145 ? -99.308 39.530 -13.032 1.00 62.57 143 ILE F N 1
ATOM 9416 C CA . ILE F 1 145 ? -100.415 39.754 -13.973 1.00 61.51 143 ILE F CA 1
ATOM 9417 C C . ILE F 1 145 ? -101.652 40.366 -13.288 1.00 64.31 143 ILE F C 1
ATOM 9418 O O . ILE F 1 145 ? -102.444 41.066 -13.926 1.00 69.37 143 ILE F O 1
ATOM 9423 N N . PHE F 1 146 ? -101.797 40.112 -11.989 1.00 63.25 144 PHE F N 1
ATOM 9424 C CA . PHE F 1 146 ? -102.855 40.736 -11.187 1.00 62.86 144 PHE F CA 1
ATOM 9425 C C . PHE F 1 146 ? -102.590 42.200 -10.801 1.00 65.67 144 PHE F C 1
ATOM 9426 O O . PHE F 1 146 ? -103.464 42.831 -10.205 1.00 68.45 144 PHE F O 1
ATOM 9434 N N . SER F 1 147 ? -101.412 42.743 -11.121 1.00 68.27 145 SER F N 1
ATOM 9435 C CA . SER F 1 147 ? -101.070 44.113 -10.718 1.00 72.92 145 SER F CA 1
ATOM 9436 C C . SER F 1 147 ? -102.003 45.135 -11.351 1.00 74.48 145 SER F C 1
ATOM 9437 O O . SER F 1 147 ? -102.399 45.007 -12.508 1.00 69.78 145 SER F O 1
ATOM 9440 N N . GLN F 1 148 ? -102.334 46.144 -10.555 1.00 83.53 146 GLN F N 1
ATOM 9441 C CA . GLN F 1 148 ? -103.233 47.236 -10.950 1.00 86.75 146 GLN F CA 1
ATOM 9442 C C . GLN F 1 148 ? -102.542 48.265 -11.857 1.00 84.74 146 GLN F C 1
ATOM 9443 O O . GLN F 1 148 ? -103.222 49.025 -12.534 1.00 77.20 146 GLN F O 1
ATOM 9449 N N . TYR F 1 149 ? -101.206 48.278 -11.870 1.00 86.50 147 TYR F N 1
ATOM 9450 C CA . TYR F 1 149 ? -100.428 49.198 -12.721 1.00 90.03 147 TYR F CA 1
ATOM 9451 C C . TYR F 1 149 ? -100.306 48.767 -14.182 1.00 83.89 147 TYR F C 1
ATOM 9452 O O . TYR F 1 149 ? -99.827 49.543 -15.003 1.00 87.41 147 TYR F O 1
ATOM 9461 N N . LEU F 1 150 ? -100.708 47.539 -14.505 1.00 77.33 148 LEU F N 1
ATOM 9462 C CA . LEU F 1 150 ? -100.648 47.044 -15.882 1.00 73.60 148 LEU F CA 1
ATOM 9463 C C . LEU F 1 150 ? -101.811 47.579 -16.694 1.00 72.37 148 LEU F C 1
ATOM 9464 O O . LEU F 1 150 ? -102.877 47.824 -16.140 1.00 73.62 148 LEU F O 1
ATOM 9469 N N . PRO F 1 151 ? -101.615 47.756 -18.018 1.00 73.85 149 PRO F N 1
ATOM 9470 C CA . PRO F 1 151 ? -102.748 48.030 -18.895 1.00 70.46 149 PRO F CA 1
ATOM 9471 C C . PRO F 1 151 ? -103.750 46.887 -18.896 1.00 71.91 149 PRO F C 1
ATOM 9472 O O . PRO F 1 151 ? -103.414 45.768 -18.520 1.00 70.10 149 PRO F O 1
ATOM 9476 N N . PRO F 1 152 ? -104.989 47.169 -19.298 1.00 77.66 150 PRO F N 1
ATOM 9477 C CA . PRO F 1 152 ? -105.986 46.138 -19.531 1.00 78.14 150 PRO F CA 1
ATOM 9478 C C . PRO F 1 152 ? -105.557 45.113 -20.567 1.00 75.66 150 PRO F C 1
ATOM 9479 O O . PRO F 1 152 ? -105.796 43.925 -20.390 1.00 80.30 150 PRO F O 1
ATOM 9483 N N . LEU F 1 153 ? -104.931 45.587 -21.636 1.00 71.59 151 LEU F N 1
ATOM 9484 C CA . LEU F 1 153 ? -104.522 44.732 -22.743 1.00 71.35 151 LEU F CA 1
ATOM 9485 C C . LEU F 1 153 ? -103.065 44.364 -22.649 1.00 69.42 151 LEU F C 1
ATOM 9486 O O . LEU F 1 153 ? -102.213 45.240 -22.552 1.00 64.25 151 LEU F O 1
ATOM 9491 N N . LEU F 1 154 ? -102.791 43.066 -22.710 1.00 68.34 152 LEU F N 1
ATOM 9492 C CA . LEU F 1 154 ? -101.434 42.562 -22.685 1.00 67.13 152 LEU F CA 1
ATOM 9493 C C . LEU F 1 154 ? -101.293 41.724 -23.919 1.00 69.59 152 LEU F C 1
ATOM 9494 O O . LEU F 1 154 ? -101.442 40.491 -23.851 1.00 67.46 152 LEU F O 1
ATOM 9499 N N . PRO F 1 155 ? -101.032 42.382 -25.081 1.00 74.22 153 PRO F N 1
ATOM 9500 C CA . PRO F 1 155 ? -100.740 41.540 -26.234 1.00 74.36 153 PRO F CA 1
ATOM 9501 C C . PRO F 1 155 ? -99.404 40.873 -26.023 1.00 74.22 153 PRO F C 1
ATOM 9502 O O . PRO F 1 155 ? -98.664 41.269 -25.109 1.00 77.69 153 PRO F O 1
ATOM 9506 N N . ALA F 1 156 ? -99.065 39.899 -26.857 1.00 73.50 154 ALA F N 1
ATOM 9507 C CA . ALA F 1 156 ? -97.773 39.234 -26.726 1.00 71.89 154 ALA F CA 1
ATOM 9508 C C . ALA F 1 156 ? -96.676 40.172 -27.225 1.00 75.81 154 ALA F C 1
ATOM 9509 O O . ALA F 1 156 ? -95.813 39.784 -27.996 1.00 79.11 154 ALA F O 1
ATOM 9511 N N . ASP F 1 157 ? -96.738 41.417 -26.746 1.00 85.19 155 ASP F N 1
ATOM 9512 C CA . ASP F 1 157 ? -95.747 42.481 -26.968 1.00 81.70 155 ASP F CA 1
ATOM 9513 C C . ASP F 1 157 ? -95.501 43.140 -25.590 1.00 75.77 155 ASP F C 1
ATOM 9514 O O . ASP F 1 157 ? -95.450 44.355 -25.412 1.00 61.49 155 ASP F O 1
ATOM 9519 N N . ALA F 1 158 ? -95.362 42.200 -24.653 1.00 73.66 156 ALA F N 1
ATOM 9520 C CA . ALA F 1 158 ? -95.035 42.303 -23.257 1.00 64.22 156 ALA F CA 1
ATOM 9521 C C . ALA F 1 158 ? -94.223 40.991 -23.163 1.00 63.18 156 ALA F C 1
ATOM 9522 O O . ALA F 1 158 ? -94.258 40.185 -24.097 1.00 62.66 156 ALA F O 1
ATOM 9524 N N . VAL F 1 159 ? -93.483 40.770 -22.092 1.00 60.08 157 VAL F N 1
ATOM 9525 C CA . VAL F 1 159 ? -92.688 39.541 -21.954 1.00 57.14 157 VAL F CA 1
ATOM 9526 C C . VAL F 1 159 ? -93.247 38.643 -20.851 1.00 61.04 157 VAL F C 1
ATOM 9527 O O . VAL F 1 159 ? -93.220 39.044 -19.693 1.00 68.57 157 VAL F O 1
ATOM 9529 N N . ALA F 1 160 ? -93.730 37.433 -21.167 1.00 62.92 158 ALA F N 1
ATOM 9530 C CA . ALA F 1 160 ? -94.351 36.572 -20.114 1.00 67.93 158 ALA F CA 1
ATOM 9531 C C . ALA F 1 160 ? -93.343 35.710 -19.335 1.00 76.31 158 ALA F C 1
ATOM 9532 O O . ALA F 1 160 ? -93.686 34.629 -18.856 1.00 91.31 158 ALA F O 1
ATOM 9534 N N . LEU F 1 161 ? -92.107 36.184 -19.198 1.00 79.59 159 LEU F N 1
ATOM 9535 C CA . LEU F 1 161 ? -91.114 35.590 -18.284 1.00 90.71 159 LEU F CA 1
ATOM 9536 C C . LEU F 1 161 ? -90.374 34.320 -18.733 1.00 105.92 159 LEU F C 1
ATOM 9537 O O . LEU F 1 161 ? -89.397 33.915 -18.085 1.00 114.28 159 LEU F O 1
ATOM 9542 N N . VAL F 1 162 ? -90.826 33.712 -19.831 1.00 110.00 160 VAL F N 1
ATOM 9543 C CA . VAL F 1 162 ? -90.356 32.407 -20.303 1.00 96.07 160 VAL F CA 1
ATOM 9544 C C . VAL F 1 162 ? -90.594 32.323 -21.813 1.00 94.34 160 VAL F C 1
ATOM 9545 O O . VAL F 1 162 ? -91.473 33.007 -22.322 1.00 84.48 160 VAL F O 1
ATOM 9549 N N . GLY F 1 163 ? -89.828 31.488 -22.521 1.00 98.69 161 GLY F N 1
ATOM 9550 C CA . GLY F 1 163 ? -90.105 31.201 -23.941 1.00 98.51 161 GLY F CA 1
ATOM 9551 C C . GLY F 1 163 ? -89.591 29.864 -24.426 1.00 94.11 161 GLY F C 1
ATOM 9552 O O . GLY F 1 163 ? -88.726 29.817 -25.291 1.00 97.43 161 GLY F O 1
ATOM 9553 N N . ALA F 1 174 ? -92.640 47.076 -24.270 1.00 97.46 172 ALA F N 1
ATOM 9554 C CA . ALA F 1 174 ? -91.711 46.010 -23.925 1.00 101.14 172 ALA F CA 1
ATOM 9555 C C . ALA F 1 174 ? -91.405 46.045 -22.415 1.00 108.37 172 ALA F C 1
ATOM 9556 O O . ALA F 1 174 ? -90.263 46.279 -22.010 1.00 120.24 172 ALA F O 1
ATOM 9558 N N . CYS F 1 175 ? -92.456 45.855 -21.604 1.00 105.32 173 CYS F N 1
ATOM 9559 C CA . CYS F 1 175 ? -92.345 45.490 -20.167 1.00 93.57 173 CYS F CA 1
ATOM 9560 C C . CYS F 1 175 ? -92.361 43.947 -20.020 1.00 80.78 173 CYS F C 1
ATOM 9561 O O . CYS F 1 175 ? -92.346 43.230 -21.021 1.00 79.37 173 CYS F O 1
ATOM 9564 N N . SER F 1 176 ? -92.415 43.436 -18.792 1.00 71.59 174 SER F N 1
ATOM 9565 C CA . SER F 1 176 ? -92.568 41.979 -18.580 1.00 71.14 174 SER F CA 1
ATOM 9566 C C . SER F 1 176 ? -93.542 41.646 -17.448 1.00 65.91 174 SER F C 1
ATOM 9567 O O . SER F 1 176 ? -93.513 42.279 -16.414 1.00 68.80 174 SER F O 1
ATOM 9570 N N . VAL F 1 177 ? -94.419 40.669 -17.656 1.00 59.48 175 VAL F N 1
ATOM 9571 C CA . VAL F 1 177 ? -95.376 40.272 -16.625 1.00 57.11 175 VAL F CA 1
ATOM 9572 C C . VAL F 1 177 ? -94.985 38.899 -16.110 1.00 56.24 175 VAL F C 1
ATOM 9573 O O . VAL F 1 177 ? -94.427 38.100 -16.863 1.00 57.01 175 VAL F O 1
ATOM 9577 N N . VAL F 1 178 ? -95.263 38.636 -14.831 1.00 55.04 176 VAL F N 1
ATOM 9578 C CA . VAL F 1 178 ? -95.070 37.294 -14.243 1.00 54.01 176 VAL F CA 1
ATOM 9579 C C . VAL F 1 178 ? -96.463 36.748 -13.973 1.00 53.41 176 VAL F C 1
ATOM 9580 O O . VAL F 1 178 ? -97.274 37.430 -13.365 1.00 50.88 176 VAL F O 1
ATOM 9584 N N . ASP F 1 179 ? -96.730 35.536 -14.464 1.00 57.19 177 ASP F N 1
ATOM 9585 C CA . ASP F 1 179 ? -98.034 34.890 -14.341 1.00 58.95 177 ASP F CA 1
ATOM 9586 C C . ASP F 1 179 ? -97.895 33.667 -13.439 1.00 62.61 177 ASP F C 1
ATOM 9587 O O . ASP F 1 179 ? -98.265 32.563 -13.817 1.00 69.03 177 ASP F O 1
ATOM 9592 N N . VAL F 1 180 ? -97.375 33.879 -12.235 1.00 64.13 178 VAL F N 1
ATOM 9593 C CA . VAL F 1 180 ? -97.081 32.793 -11.297 1.00 64.04 178 VAL F CA 1
ATOM 9594 C C . VAL F 1 180 ? -97.906 33.004 -10.047 1.00 62.85 178 VAL F C 1
ATOM 9595 O O . VAL F 1 180 ? -97.981 34.121 -9.550 1.00 63.70 178 VAL F O 1
ATOM 9599 N N . TYR F 1 181 ? -98.517 31.933 -9.543 1.00 64.13 179 TYR F N 1
ATOM 9600 C CA . TYR F 1 181 ? -99.183 31.959 -8.232 1.00 67.17 179 TYR F CA 1
ATOM 9601 C C . TYR F 1 181 ? -98.232 32.560 -7.213 1.00 66.30 179 TYR F C 1
ATOM 9602 O O . TYR F 1 181 ? -97.195 31.966 -6.922 1.00 67.63 179 TYR F O 1
ATOM 9611 N N . ALA F 1 182 ? -98.574 33.739 -6.695 1.00 64.97 180 ALA F N 1
ATOM 9612 C CA . ALA F 1 182 ? -97.606 34.584 -5.973 1.00 62.02 180 ALA F CA 1
ATOM 9613 C C . ALA F 1 182 ? -97.000 33.960 -4.695 1.00 62.18 180 ALA F C 1
ATOM 9614 O O . ALA F 1 182 ? -95.773 33.996 -4.527 1.00 55.56 180 ALA F O 1
ATOM 9616 N N . PRO F 1 183 ? -97.843 33.351 -3.822 1.00 63.19 181 PRO F N 1
ATOM 9617 C CA . PRO F 1 183 ? -97.345 32.564 -2.685 1.00 64.37 181 PRO F CA 1
ATOM 9618 C C . PRO F 1 183 ? -96.160 31.629 -2.963 1.00 67.02 181 PRO F C 1
ATOM 9619 O O . PRO F 1 183 ? -95.331 31.439 -2.084 1.00 70.49 181 PRO F O 1
ATOM 9623 N N . SER F 1 184 ? -96.072 31.068 -4.168 1.00 71.07 182 SER F N 1
ATOM 9624 C CA . SER F 1 184 ? -94.944 30.212 -4.563 1.00 71.50 182 SER F CA 1
ATOM 9625 C C . SER F 1 184 ? -93.583 30.877 -4.453 1.00 71.58 182 SER F C 1
ATOM 9626 O O . SER F 1 184 ? -92.579 30.183 -4.323 1.00 72.68 182 SER F O 1
ATOM 9629 N N . PHE F 1 185 ? -93.548 32.206 -4.525 1.00 74.96 183 PHE F N 1
ATOM 9630 C CA . PHE F 1 185 ? -92.316 32.967 -4.243 1.00 78.23 183 PHE F CA 1
ATOM 9631 C C . PHE F 1 185 ? -91.891 33.026 -2.760 1.00 79.80 183 PHE F C 1
ATOM 9632 O O . PHE F 1 185 ? -90.702 33.239 -2.484 1.00 78.31 183 PHE F O 1
ATOM 9640 N N . GLU F 1 186 ? -92.838 32.825 -1.832 1.00 78.74 184 GLU F N 1
ATOM 9641 C CA . GLU F 1 186 ? -92.605 32.967 -0.370 1.00 80.67 184 GLU F CA 1
ATOM 9642 C C . GLU F 1 186 ? -91.312 32.306 0.184 1.00 78.67 184 GLU F C 1
ATOM 9643 O O . GLU F 1 186 ? -90.619 32.926 0.994 1.00 79.87 184 GLU F O 1
ATOM 9649 N N . PRO F 1 187 ? -90.968 31.070 -0.259 1.00 74.32 185 PRO F N 1
ATOM 9650 C CA . PRO F 1 187 ? -89.675 30.468 0.111 1.00 74.02 185 PRO F CA 1
ATOM 9651 C C . PRO F 1 187 ? -88.408 31.273 -0.211 1.00 75.59 185 PRO F C 1
ATOM 9652 O O . PRO F 1 187 ? -87.345 30.971 0.331 1.00 77.92 185 PRO F O 1
ATOM 9656 N N . TYR F 1 188 ? -88.512 32.257 -1.098 1.00 77.40 186 TYR F N 1
ATOM 9657 C CA . TYR F 1 188 ? -87.360 33.050 -1.532 1.00 80.28 186 TYR F CA 1
ATOM 9658 C C . TYR F 1 188 ? -87.365 34.480 -0.987 1.00 82.35 186 TYR F C 1
ATOM 9659 O O . TYR F 1 188 ? -86.412 35.222 -1.195 1.00 78.56 186 TYR F O 1
ATOM 9668 N N . LEU F 1 189 ? -88.418 34.847 -0.264 1.00 84.73 187 LEU F N 1
ATOM 9669 C CA . LEU F 1 189 ? -88.640 36.239 0.158 1.00 87.56 187 LEU F CA 1
ATOM 9670 C C . LEU F 1 189 ? -88.199 36.544 1.596 1.00 91.55 187 LEU F C 1
ATOM 9671 O O . LEU F 1 189 ? -88.216 37.707 2.011 1.00 94.53 187 LEU F O 1
ATOM 9676 N N . HIS F 1 190 ? -87.774 35.516 2.332 1.00 92.36 188 HIS F N 1
ATOM 9677 C CA . HIS F 1 190 ? -87.413 35.659 3.740 1.00 90.83 188 HIS F CA 1
ATOM 9678 C C . HIS F 1 190 ? -86.028 35.068 4.007 1.00 84.28 188 HIS F C 1
ATOM 9679 O O . HIS F 1 190 ? -85.910 34.109 4.761 1.00 87.04 188 HIS F O 1
ATOM 9686 N N . PRO F 1 191 ? -84.970 35.640 3.388 1.00 80.19 189 PRO F N 1
ATOM 9687 C CA . PRO F 1 191 ? -83.600 35.204 3.681 1.00 80.43 189 PRO F CA 1
ATOM 9688 C C . PRO F 1 191 ? -83.136 35.635 5.065 1.00 84.12 189 PRO F C 1
ATOM 9689 O O . PRO F 1 191 ? -83.658 36.608 5.611 1.00 86.66 189 PRO F O 1
ATOM 9693 N N . GLU F 1 192 ? -82.163 34.908 5.613 1.00 89.86 190 GLU F N 1
ATOM 9694 C CA . GLU F 1 192 ? -81.582 35.217 6.931 1.00 93.48 190 GLU F CA 1
ATOM 9695 C C . GLU F 1 192 ? -80.700 36.463 6.839 1.00 85.02 190 GLU F C 1
ATOM 9696 O O . GLU F 1 192 ? -80.749 37.349 7.689 1.00 84.87 190 GLU F O 1
ATOM 9702 N N . THR F 1 193 ? -79.888 36.502 5.793 1.00 79.94 191 THR F N 1
ATOM 9703 C CA . THR F 1 193 ? -79.080 37.679 5.458 1.00 79.04 191 THR F CA 1
ATOM 9704 C C . THR F 1 193 ? -79.949 38.802 4.842 1.00 80.16 191 THR F C 1
ATOM 9705 O O . THR F 1 193 ? -81.131 38.595 4.540 1.00 85.04 191 THR F O 1
ATOM 9709 N N . LEU F 1 194 ? -79.363 39.991 4.688 1.00 78.74 192 LEU F N 1
ATOM 9710 C CA . LEU F 1 194 ? -80.071 41.147 4.101 1.00 75.47 192 LEU F CA 1
ATOM 9711 C C . LEU F 1 194 ? -80.392 40.959 2.627 1.00 75.96 192 LEU F C 1
ATOM 9712 O O . LEU F 1 194 ? -81.507 41.250 2.206 1.00 80.92 192 LEU F O 1
ATOM 9717 N N . SER F 1 195 ? -79.410 40.499 1.853 1.00 73.61 193 SER F N 1
ATOM 9718 C CA . SER F 1 195 ? -79.628 40.118 0.455 1.00 72.15 193 SER F CA 1
ATOM 9719 C C . SER F 1 195 ? -79.143 38.699 0.177 1.00 74.19 193 SER F C 1
ATOM 9720 O O . SER F 1 195 ? -78.096 38.292 0.665 1.00 84.62 193 SER F O 1
ATOM 9723 N N . ARG F 1 196 ? -79.910 37.958 -0.613 1.00 75.31 194 ARG F N 1
ATOM 9724 C CA . ARG F 1 196 ? -79.486 36.655 -1.133 1.00 79.04 194 ARG F CA 1
ATOM 9725 C C . ARG F 1 196 ? -79.867 36.577 -2.604 1.00 74.86 194 ARG F C 1
ATOM 9726 O O . ARG F 1 196 ? -80.892 37.124 -3.001 1.00 78.34 194 ARG F O 1
ATOM 9731 N N . VAL F 1 197 ? -79.040 35.911 -3.408 1.00 70.52 195 VAL F N 1
ATOM 9732 C CA . VAL F 1 197 ? -79.399 35.603 -4.795 1.00 67.97 195 VAL F CA 1
ATOM 9733 C C . VAL F 1 197 ? -79.706 34.108 -4.875 1.00 67.77 195 VAL F C 1
ATOM 9734 O O . VAL F 1 197 ? -78.810 33.284 -4.755 1.00 66.81 195 VAL F O 1
ATOM 9738 N N . TYR F 1 198 ? -80.988 33.774 -5.021 1.00 72.44 196 TYR F N 1
ATOM 9739 C CA . TYR F 1 198 ? -81.429 32.384 -5.221 1.00 73.16 196 TYR F CA 1
ATOM 9740 C C . TYR F 1 198 ? -81.410 32.010 -6.693 1.00 72.74 196 TYR F C 1
ATOM 9741 O O . TYR F 1 198 ? -81.492 32.875 -7.565 1.00 70.59 196 TYR F O 1
ATOM 9750 N N . LYS F 1 199 ? -81.336 30.707 -6.943 1.00 74.66 197 LYS F N 1
ATOM 9751 C CA . LYS F 1 199 ? -81.271 30.152 -8.289 1.00 75.03 197 LYS F CA 1
ATOM 9752 C C . LYS F 1 199 ? -82.448 29.201 -8.426 1.00 70.81 197 LYS F C 1
ATOM 9753 O O . LYS F 1 199 ? -82.584 28.275 -7.640 1.00 66.45 197 LYS F O 1
ATOM 9759 N N . ILE F 1 200 ? -83.317 29.473 -9.399 1.00 72.40 198 ILE F N 1
ATOM 9760 C CA . ILE F 1 200 ? -84.603 28.787 -9.540 1.00 70.53 198 ILE F CA 1
ATOM 9761 C C . ILE F 1 200 ? -84.973 28.561 -11.001 1.00 71.02 198 ILE F C 1
ATOM 9762 O O . ILE F 1 200 ? -84.244 28.961 -11.913 1.00 72.62 198 ILE F O 1
ATOM 9767 N N . MET F 1 201 ? -86.123 27.925 -11.203 1.00 70.14 199 MET F N 1
ATOM 9768 C CA . MET F 1 201 ? -86.731 27.781 -12.525 1.00 69.17 199 MET F CA 1
ATOM 9769 C C . MET F 1 201 ? -88.188 28.237 -12.529 1.00 67.27 199 MET F C 1
ATOM 9770 O O . MET F 1 201 ? -88.943 27.891 -11.625 1.00 69.28 199 MET F O 1
ATOM 9775 N N . ILE F 1 202 ? -88.573 29.022 -13.534 1.00 62.73 200 ILE F N 1
ATOM 9776 C CA . ILE F 1 202 ? -89.984 29.205 -13.858 1.00 62.07 200 ILE F CA 1
ATOM 9777 C C . ILE F 1 202 ? -90.245 28.494 -15.186 1.00 61.19 200 ILE F C 1
ATOM 9778 O O . ILE F 1 202 ? -89.581 28.787 -16.184 1.00 60.92 200 ILE F O 1
ATOM 9783 N N . ASP F 1 203 ? -91.201 27.560 -15.180 1.00 60.06 201 ASP F N 1
ATOM 9784 C CA . ASP F 1 203 ? -91.545 26.730 -16.349 1.00 59.76 201 ASP F CA 1
ATOM 9785 C C . ASP F 1 203 ? -90.297 26.002 -16.922 1.00 59.29 201 ASP F C 1
ATOM 9786 O O . ASP F 1 203 ? -90.121 25.869 -18.140 1.00 56.50 201 ASP F O 1
ATOM 9791 N N . PHE F 1 204 ? -89.448 25.537 -16.008 1.00 57.87 202 PHE F N 1
ATOM 9792 C CA . PHE F 1 204 ? -88.136 24.943 -16.308 1.00 58.02 202 PHE F CA 1
ATOM 9793 C C . PHE F 1 204 ? -87.158 25.824 -17.097 1.00 59.66 202 PHE F C 1
ATOM 9794 O O . PHE F 1 204 ? -86.281 25.298 -17.791 1.00 60.67 202 PHE F O 1
ATOM 9802 N N . LYS F 1 205 ? -87.295 27.145 -16.967 1.00 59.89 203 LYS F N 1
ATOM 9803 C CA . LYS F 1 205 ? -86.346 28.087 -17.529 1.00 62.90 203 LYS F CA 1
ATOM 9804 C C . LYS F 1 205 ? -85.487 28.594 -16.392 1.00 64.45 203 LYS F C 1
ATOM 9805 O O . LYS F 1 205 ? -86.019 29.198 -15.469 1.00 67.38 203 LYS F O 1
ATOM 9811 N N . PRO F 1 206 ? -84.163 28.340 -16.439 1.00 68.06 204 PRO F N 1
ATOM 9812 C CA . PRO F 1 206 ? -83.226 28.884 -15.455 1.00 69.12 204 PRO F CA 1
ATOM 9813 C C . PRO F 1 206 ? -83.321 30.397 -15.225 1.00 70.94 204 PRO F C 1
ATOM 9814 O O . PRO F 1 206 ? -83.148 31.188 -16.166 1.00 65.61 204 PRO F O 1
ATOM 9818 N N . CYS F 1 207 ? -83.617 30.758 -13.972 1.00 74.28 205 CYS F N 1
ATOM 9819 C CA . CYS F 1 207 ? -83.633 32.146 -13.497 1.00 76.98 205 CYS F CA 1
ATOM 9820 C C . CYS F 1 207 ? -82.852 32.317 -12.199 1.00 77.28 205 CYS F C 1
ATOM 9821 O O . CYS F 1 207 ? -82.600 31.341 -11.490 1.00 78.71 205 CYS F O 1
ATOM 9824 N N . ARG F 1 208 ? -82.457 33.562 -11.920 1.00 73.96 206 ARG F N 1
ATOM 9825 C CA . ARG F 1 208 ? -81.948 33.976 -10.600 1.00 70.66 206 ARG F CA 1
ATOM 9826 C C . ARG F 1 208 ? -82.945 34.970 -9.983 1.00 69.08 206 ARG F C 1
ATOM 9827 O O . ARG F 1 208 ? -83.616 35.709 -10.703 1.00 69.14 206 ARG F O 1
ATOM 9830 N N . LEU F 1 209 ? -83.033 34.966 -8.656 1.00 70.00 207 LEU F N 1
ATOM 9831 C CA . LEU F 1 209 ? -83.823 35.933 -7.884 1.00 71.22 207 LEU F CA 1
ATOM 9832 C C . LEU F 1 209 ? -82.911 36.720 -6.953 1.00 74.46 207 LEU F C 1
ATOM 9833 O O . LEU F 1 209 ? -82.421 36.146 -5.988 1.00 77.97 207 LEU F O 1
ATOM 9838 N N . MET F 1 210 ? -82.689 38.012 -7.230 1.00 74.67 208 MET F N 1
ATOM 9839 C CA . MET F 1 210 ? -81.926 38.892 -6.306 1.00 74.51 208 MET F CA 1
ATOM 9840 C C . MET F 1 210 ? -82.934 39.454 -5.317 1.00 70.80 208 MET F C 1
ATOM 9841 O O . MET F 1 210 ? -83.868 40.122 -5.721 1.00 73.90 208 MET F O 1
ATOM 9846 N N . VAL F 1 211 ? -82.729 39.208 -4.031 1.00 68.34 209 VAL F N 1
ATOM 9847 C CA . VAL F 1 211 ? -83.755 39.454 -3.017 1.00 69.61 209 VAL F CA 1
ATOM 9848 C C . VAL F 1 211 ? -83.213 40.356 -1.908 1.00 71.61 209 VAL F C 1
ATOM 9849 O O . VAL F 1 211 ? -82.022 40.346 -1.639 1.00 73.55 209 VAL F O 1
ATOM 9853 N N . TRP F 1 212 ? -84.093 41.158 -1.307 1.00 74.95 210 TRP F N 1
ATOM 9854 C CA . TRP F 1 212 ? -83.802 41.915 -0.076 1.00 77.54 210 TRP F CA 1
ATOM 9855 C C . TRP F 1 212 ? -84.616 41.294 1.071 1.00 79.13 210 TRP F C 1
ATOM 9856 O O . TRP F 1 212 ? -85.566 40.564 0.803 1.00 78.14 210 TRP F O 1
ATOM 9867 N N . ARG F 1 213 ? -84.266 41.578 2.332 1.00 82.33 211 ARG F N 1
ATOM 9868 C CA . ARG F 1 213 ? -84.925 40.910 3.485 1.00 86.12 211 ARG F CA 1
ATOM 9869 C C . ARG F 1 213 ? -86.387 41.356 3.690 1.00 83.54 211 ARG F C 1
ATOM 9870 O O . ARG F 1 213 ? -87.227 40.567 4.133 1.00 78.64 211 ARG F O 1
ATOM 9878 N N . ASN F 1 214 ? -86.672 42.622 3.392 1.00 82.30 212 ASN F N 1
ATOM 9879 C CA . ASN F 1 214 ? -88.037 43.037 3.053 1.00 81.89 212 ASN F CA 1
ATOM 9880 C C . ASN F 1 214 ? -88.399 42.320 1.755 1.00 84.81 212 ASN F C 1
ATOM 9881 O O . ASN F 1 214 ? -87.594 42.281 0.826 1.00 93.99 212 ASN F O 1
ATOM 9886 N N . ALA F 1 215 ? -89.592 41.752 1.685 1.00 82.96 213 ALA F N 1
ATOM 9887 C CA . ALA F 1 215 ? -89.947 40.862 0.578 1.00 85.01 213 ALA F CA 1
ATOM 9888 C C . ALA F 1 215 ? -90.051 41.581 -0.777 1.00 84.91 213 ALA F C 1
ATOM 9889 O O . ALA F 1 215 ? -91.150 41.858 -1.270 1.00 92.64 213 ALA F O 1
ATOM 9891 N N . THR F 1 216 ? -88.891 41.874 -1.362 1.00 80.28 214 THR F N 1
ATOM 9892 C CA . THR F 1 216 ? -88.782 42.514 -2.679 1.00 76.37 214 THR F CA 1
ATOM 9893 C C . THR F 1 216 ? -87.677 41.838 -3.470 1.00 74.37 214 THR F C 1
ATOM 9894 O O . THR F 1 216 ? -86.715 41.342 -2.887 1.00 75.17 214 THR F O 1
ATOM 9898 N N . PHE F 1 217 ? -87.810 41.826 -4.792 1.00 71.00 215 PHE F N 1
ATOM 9899 C CA . PHE F 1 217 ? -86.849 41.132 -5.630 1.00 70.04 215 PHE F CA 1
ATOM 9900 C C . PHE F 1 217 ? -86.842 41.547 -7.090 1.00 71.57 215 PHE F C 1
ATOM 9901 O O . PHE F 1 217 ? -87.833 42.048 -7.608 1.00 75.35 215 PHE F O 1
ATOM 9909 N N . TYR F 1 218 ? -85.700 41.308 -7.731 1.00 73.97 216 TYR F N 1
ATOM 9910 C CA . TYR F 1 218 ? -85.548 41.401 -9.176 1.00 74.16 216 TYR F CA 1
ATOM 9911 C C . TYR F 1 218 ? -85.489 39.988 -9.709 1.00 76.72 216 TYR F C 1
ATOM 9912 O O . TYR F 1 218 ? -85.127 39.065 -8.977 1.00 75.83 216 TYR F O 1
ATOM 9921 N N . VAL F 1 219 ? -85.821 39.840 -10.990 1.00 79.85 217 VAL F N 1
ATOM 9922 C CA . VAL F 1 219 ? -85.777 38.553 -11.694 1.00 78.77 217 VAL F CA 1
ATOM 9923 C C . VAL F 1 219 ? -84.715 38.612 -12.781 1.00 79.08 217 VAL F C 1
ATOM 9924 O O . VAL F 1 219 ? -84.402 39.685 -13.279 1.00 79.88 217 VAL F O 1
ATOM 9928 N N . GLN F 1 220 ? -84.157 37.462 -13.144 1.00 80.72 218 GLN F N 1
ATOM 9929 C CA . GLN F 1 220 ? -83.182 37.398 -14.223 1.00 82.33 218 GLN F CA 1
ATOM 9930 C C . GLN F 1 220 ? -83.476 36.280 -15.232 1.00 90.56 218 GLN F C 1
ATOM 9931 O O . GLN F 1 220 ? -83.639 35.119 -14.841 1.00 85.37 218 GLN F O 1
ATOM 9937 N N . GLU F 1 221 ? -83.505 36.670 -16.520 1.00 96.10 219 GLU F N 1
ATOM 9938 C CA . GLU F 1 221 ? -83.905 35.851 -17.714 1.00 96.95 219 GLU F CA 1
ATOM 9939 C C . GLU F 1 221 ? -85.275 35.089 -17.659 1.00 101.04 219 GLU F C 1
ATOM 9940 O O . GLU F 1 221 ? -85.309 33.876 -17.465 1.00 113.58 219 GLU F O 1
#

Foldseek 3Di:
DQFKFADQLLVVLVPAQEACPADNHHYDDPVCVQVDEHEYCDDHQFYKHKAQDDDDPQWDFAQEWIDGRPDTDFGQPPDGRITIFGHHRNDTDHDDDAFEAGSCQVVVNLDQNDVVLVVVCVQQVQQDAWDDDFAEIGNPAESNHDFFDSHFDDDLWTFAKGDDPPTYIDGGATHHHTNVCVCVVVQDDPDQWDWDFHHYSNDTKIWTYGHSHYIHMDD/DFDKFAPQLLQVLVPAQEECPADNHHHDDPVCQAVDEHEECDDHQFYWHKHPDDDDPQWDFDQAWMAGHVRTAFGQPPDTRITIWGHHRHDTDHDDAAFEFGRCQVVLHLDANDDVLVVVCVQAVQADEWDDDFAEIGRQAESNYDFFDSHFDPDLWGFAKGDDPPTHIDGGATYHRTNVCVCVVPQDDPDQWDWDFHHYSNHTWIWTYGHSHYIHIDD/DAFKWAQVLLQVLVPAAEDCPADNHHHDDPVCVQVDEHEGCDDHQFYKHKHQDDDDPQKAFAQAWIAGHPRTDFGQPPDGGIIIWGHHRHDTDHDDDAFEAGRCQVVVDLDANDVVLVVVCVQAVQQDAWDDDFAEIGRNAESNHDFFDSHFDDDLWGWGKGDDPPTYIDHTFTHGRTRPCVCVVPQADPDQWDWDFHHYSNHTWIWTYGHSHYIHIDD/DFLKFAQVLLVVLVPAAEACRAPNHHHDPPVCCLPDEHEGCDDHQFYKHKAADDDDPQWAFDQEWIDGHPRTDFGQPPDGRITIWGHHNRDTDHDDDAFEAGCCVVVLHLDQNDVVLVVVCVVCVAQEPAADDPPDTHHEEESNHPPDDSDDDVVCDEDGPPCHYDRGNVCVCVVVQADPDQKDWDWHHYSSNIWIWIYGNNNHTYIYD/DFQKFAQQQLVVLVPAAEECDAPNHHHDHPVCVQPDEHEYCDDHQFYWHKHADDDDPQWAFAQAWIAGHVRTAFGLPPDGSITIWGRHRNDTDHDDDAFEAGCCVVVLHLDQSDPVLVVVCVVCVQAEQAAQEPNDGAREEESNRPPDDSDDPPCVDAQGPVHHYDRGNVVVCVVVQADPDQWDWAWHHYSNHTKIWTYGNSNHIYIYD/DDDQQKWAQQLLVVLVPAAEACHHDNHHHDPPVCCLPDEHEECDDHQFYWHKAQDDDDDQWAFDQAWIDGHPDIDFGQPPDGSIIIFGHHRNDTDHDDDAFEFGCCLVVLHLDQNDPVLVVVCVVCVQAEQAADEPNDGAAEEESNHPPDDSDDDVCVDAQTSVGHYDRTNVCVCVVVQADPDQWDWDWHHYSSDTKIWIYGNHNHTYIYD

Sequence (1286 aa):
SNKISCLPRVAQNLGYHYSPDLPGFCPIPKELAEHWPVVSNDRYPNCLQITLQQVCELSKPCSAGYMVGQSVFVQTPGVTSYWLTEWVDGKARALPDSLFSSGRFETNSRAFLDEAEEKFAAAHPHACLGEINKSTVGGSHFIFSQYLPPLLPADAVALVGASLAGKAAAAACSVVDVYAPSFEPYLHPETLSRVYKIMIDFKPCRLMVWRNATFYVQESNKISCLPRVAQNLGYHYSPDLPGFCPIPKELAEHWPVVSNDRYPNCLQITLQQVCELSKPCSAGYMVGQSVFVQTPGVTSYWLTEWVDGKARALPDSLFSSGRFETNSRAFLDEAEEKFAAAHPHACLGEINKSTVGGSHFIFSQYLPPLLPADAVALVGASLAGKAAAAACSVVDVYAPSFEPYLHPETLSRVYKIMIDFKPCRLMVWRNATFYVQESNKISCLPRVAQNLGYHYSPDLPGFCPIPKELAEHWPVVSNDRYPNCLQITLQQVCELSKPCSAGYMVGQSVFVQTPGVTSYWLTEWVDGKARALPDSLFSSGRFETNSRAFLDEAEEKFAAAHPHACLGEINKSTVGGSHFIFSQYLPPLLPADAVALVGASLAGKAAAAACSVVDVYAPSFEPYLHPETLSRVYKIMIDFKPCRLMVWRNATFYVQESNKISCLPRVAQNLGYHYSPDLPGFCPIPKELAEHWPVVSNDRYPNCLQITLQQVCELSKPCSAGYMVGQSVFVQTPGVTSYWLTEWVDGKARALPDSLFSSGRFETNSRAFLDEAEEKFAAAHPHACLGEINKSTVGGSHFIFSQYLPPLLPADAVALVGACSVVDVYAPSFEPYLHPETLSRVYKIMIDFKPCRLMVWRNATFYVQESNKISCLPRVAQNLGYHYSPDLPGFCPIPKELAEHWPVVSNDRYPNCLQITLQQVCELSKPCSAGYMVGQSVFVQTPGVTSYWLTEWVDGKARALPDSLFSSGRFETNSRAFLDEAEEKFAAAHPHACLGEINKSTVGGSHFIFSQYLPPLLPADAVALVGACSVVDVYAPSFEPYLHPETLSRVYKIMIDFKPCRLMVWRNATFYVQEESSNKISCLPRVAQNLGYHYSPDLPGFCPIPKELAEHWPVVSNDRYPNCLQITLQQVCELSKPCSAGYMVGQSVFVQTPGVTSYWLTEWVDGKARALPDSLFSSGRFETNSRAFLDEAEEKFAAAHPHACLGEINKSTVGGSHFIFSQYLPPLLPADAVALVGACSVVDVYAPSFEPYLHPETLSRVYKIMIDFKPCRLMVWRNATFYVQE

InterPro domains:
  IPR001205 RNA-directed RNA polymerase, C-terminal domain [PF00680] (1962-2316)
  IPR007094 RNA-directed RNA polymerase, catalytic domain [PS50507] (2116-2251)
  IPR008741 Arterivirus papain-like cysteine protease alpha (PCPalpha) domain [PS51539] (66-156)
  IPR008743 Arterivirus Nsp2, peptidase C33 [PF05412] (261-357)
  IPR008743 Arterivirus Nsp2, peptidase C33 [PS51538] (261-360)
  IPR008760 Equine arteritis virus peptidase S32 [PF05579] (963-1269)
  IPR009003 Peptidase S1, PA clan [SSF50494] (1074-1264)
  IPR022230 Protein of unknown function DUF3756 [PF12581] (3084-3124)
  IPR023183 Serine protease, chymotrypsin-like serine protease, C-terminal [G3DSA:3.30.40.20] (1220-1268)
  IPR023338 Arterivirus NSP4 peptidase domain [PS51493] (1065-1268)
  IPR025773 Arterivirus papain-like cysteine protease beta (PCPbeta) domain [PS51540] (157-260)
  IPR027351 (+) RNA virus helicase core domain [PF01443] (2526-2759)
  IPR027351 (+) RNA virus helicase core domain [PS51657] (2496-2793)
  IPR027355 Nonstructural protein 10, zinc-binding domain, arterivirus [PS51652] (2371-2438)
  IPR027355 Nonstructural protein 10, zinc-binding domain, arterivirus [cd21405] (2372-2438)
  IPR027417 P-loop containing nucleoside triphosphate hydrolase [SSF52540] (2626-2761)
  IPR029323 Equine arteritis virus, non-structural protein 1 [PF14754] (1-249)
  IPR031932 Arterivirus nonstructural protein 7 alpha [PF16749] (1454-1574)
  IPR032786 Nsp2, transmembrane domain [PF14755] (361-508)
  IPR037227 Endoribonuclease EndoU-like [SSF142877] (2932-3055)

Nearest PDB structures (foldseek):
  5f17-assembly1_D  TM=9.934E-01  e=2.129E-40  Equine arteritis virus Bucyrus
  5f17-assembly3_E  TM=9.906E-01  e=5.146E-39  Equine arteritis virus Bucyrus
  5hc1-assembly2_B  TM=9.373E-01  e=1.318E-37  Equine arteritis virus Bucyrus
  5hc1-assembly1_A  TM=9.389E-01  e=3.143E-37  Equine arteritis virus Bucyrus
  5hc1-assembly2_C  TM=8.783E-01  e=2.879E-35  Equine arteritis virus Bucyrus

B-factor: mean 73.9, std 16.07, range [43.95, 168.74]

GO terms:
  GO:0016887 ATP hydrolysis activity (F, EXP)
  GO:0005515 protein binding (F, IPI)

Solvent-accessible surface area: 57013 Å² total; per-residue (Å²): 107,145,67,14,2,0,2,33,27,1,0,59,50,39,44,13,97,79,2,32,34,4,60,30,15,64,106,23,88,144,143,81,0,80,146,114,55,0,0,0,33,80,134,20,47,40,0,0,16,0,25,126,132,103,74,33,153,74,9,40,72,1,38,0,0,53,23,37,3,151,58,36,83,49,13,76,29,83,83,47,16,0,58,0,0,11,20,44,113,33,147,20,134,68,19,60,122,15,26,17,1,0,0,0,10,66,56,101,39,76,60,61,41,55,119,53,0,89,133,20,0,67,72,47,49,67,1,0,65,8,44,52,24,126,29,28,8,6,8,0,20,2,1,25,10,117,34,19,1,55,77,24,61,45,59,5,4,0,101,7,2,0,10,61,11,24,128,1,1,17,31,69,20,12,0,1,0,1,25,0,28,42,1,60,102,53,10,124,16,172,80,69,12,99,15,33,77,14,42,0,0,2,82,84,6,30,0,1,2,33,74,130,22,10,7,19,6,42,115,86,137,72,10,3,0,3,36,28,0,0,61,52,41,28,24,32,12,2,32,34,7,57,30,20,17,84,15,55,148,153,32,0,67,154,28,41,0,0,0,39,71,136,21,57,42,0,0,14,0,21,133,123,102,75,29,169,83,10,42,72,1,31,1,0,56,26,48,1,132,59,43,91,50,10,81,33,78,91,48,18,0,45,0,0,34,16,76,128,27,74,30,29,69,16,64,124,17,24,18,0,0,0,0,8,57,44,123,34,85,64,72,33,55,133,54,0,86,64,16,1,66,68,40,56,71,0,0,64,14,43,53,23,168,70,35,10,9,8,1,33,2,1,20,10,109,33,29,39,118,150,21,60,47,60,5,3,0,104,21,40,5,59,68,95,89,141,9,61,18,93,72,18,14,0,6,0,1,28,0,31,35,0,67,106,54,10,125,17,105,77,93,16,106,15,32,78,14,52,0,1,4,82,83,7,32,0,1,1,34,71,126,25,14,6,23,7,41,106,133,126,29,13,0,0,1,32,26,2,0,63,56,43,26,21,33,9,2,38,56,5,70,25,22,22,94,10,54,150,125,26,0,73,131,14,56,0,0,0,38,85,138,26,50,36,0,0,15,0,20,136,139,104,67,41,169,81,10,39,75,0,33,1,1,53,20,44,3,157,58,39,91,51,16,75,31,84,79,48,22,0,60,0,0,18,17,53,133,27,69,24,141,57,20,59,125,14,30,17,1,0,0,1,9,63,55,83,38,78,62,73,36,52,122,58,0,86,138,17,0,68,68,36,47,64,0,0,70,8,61,66,24,128,77,38,7,5,12,1,25,2,1,22,10,119,34,27,39,113,148,21,60,45,58,4,4,1,108,18,38,4,65,70,96,96,57,11,62,15,102,71,18,12,0,3,0,1,24,0,29,34,0,61,111,53,9,122,8,133,80,77,19,96,14,30,134,8,56,0,0,5,84,74,3,25,0,1,1,32,86,128,23,10,6,16,6,45,111,126,81,74,5,1,0,4,33,24,2,0,58,45,34,48,17,95,88,3,37,34,4,60,24,18,61,121,23,77,134,116,98,0,84,147,143,57,0,0,0,21,79,130,18,50,48,0,0,14,0,25,94,140,97,67,31,153,74,7,37,72,1,37,1,1,47,21,62,18,142,65,48,95,44,14,79,27,85,72,44,9,0,58,0,0,23,15,40,121,24,162,23,89,64,19,62,123,20,19,16,2,0,0,0,44,66,58,124,24,68,59,75,34,52,118,51,0,92,128,13,16,77,72,42,90,114,4,18,60,1,13,2,81,135,56,75,48,36,43,2,54,12,1,29,25,93,121,22,78,112,134,19,80,83,139,17,98,23,2,34,32,164,105,8,0,0,1,1,33,0,30,38,0,56,93,46,0,112,14,75,20,15,21,91,57,31,188,16,46,0,1,2,46,77,5,32,0,3,2,3,107,60,7,19,0,9,1,32,100,114,43,61,4,0,0,4,35,28,1,0,59,45,32,47,16,91,92,2,30,28,5,55,26,20,64,117,25,76,144,80,93,0,81,145,138,60,0,0,0,23,77,127,20,54,40,0,0,16,0,27,14,110,94,68,38,164,83,7,34,72,0,36,0,1,4,14,0,9,140,11,17,13,36,15,63,27,83,44,32,1,0,53,0,2,9,20,48,62,34,160,26,129,62,20,60,125,17,24,17,1,0,0,0,43,58,11,112,27,73,62,75,31,34,108,40,0,96,138,11,19,82,65,45,87,108,3,16,53,0,25,0,62,77,18,90,53,29,37,2,42,10,0,29,24,146,85,12,3,77,90,18,47,85,83,23,53,23,3,24,72,88,31,6,0,0,3,1,33,0,33,36,0,60,98,52,0,106,11,84,20,20,27,74,67,39,176,16,43,0,0,1,47,81,2,25,0,2,2,3,95,62,6,19,0,6,0,37,99,236,102,45,71,75,4,0,0,5,33,26,1,0,60,44,37,45,16,94,89,2,33,27,7,55,24,17,63,120,26,78,144,127,93,0,83,138,138,51,0,0,0,13,74,128,14,47,42,0,0,12,0,29,91,136,96,61,43,157,84,9,35,71,1,33,1,0,47,15,62,19,130,66,40,93,48,14,84,27,82,80,44,11,0,60,0,0,10,14,42,68,25,148,26,130,62,20,64,121,19,21,17,1,0,0,1,35,68,49,128,28,67,65,77,32,50,111,50,0,85,142,13,18,84,70,46,89,114,3,18,58,0,26,0,59,86,44,87,53,30,39,2,39,11,0,30,24,148,83,9,2,71,95,20,42,88,77,18,48,21,8,22,74,86,22,9,0,1,1,1,31,0,31,37,1,60,99,51,0,113,8,89,19,18,29,71,72,37,178,16,45,0,0,2,59,78,4,31,0,3,1,3,96,57,12,20,0,4,1,40,113

Radius of gyration: 38.52 Å; Cα contacts (8 Å, |Δi|>4): 3201; chains: 6; bounding box: 100×103×79 Å

Secondary structure (DSSP, 8-state):
---EEE-HHHHHHHT--EESS-TTSEE--HHHHTTS-EEESS--SEEEEEESS--STTPEEE-S-EEETTEEEPPPTTS--EEEEEEESS-EEPPPP-B---SHHHHT--S-SSHHHHHHHHHSHHHHT-EEETTEEE---BTT-SS--S----SSEEEEEEEETTTEEEEEEEEE-S-GGGGGGGS--SSSEEEEEEEETTEEEEEEEETTTEEEEE-/---EEE-THHHHHTT--B-SS-TTSB---TTTTSSS-EEESS--SSEEEEESS--STTPEEE-S-EEETTEEEPPPTTS--EEEEEEETTEEEPPPP-B-B-STTTTT--S-SSHHHHHHHHHSTTTSS-EEETTEEE---BTT-SS--S----SSEEEEEEEETTTEEEEEEEEE-B-GGGGGGGS--SSSEEEEEEEETTEEEEEEEETTTEEEEE-/---EEE-HHHHHHHT--B-SS-TTSB---HHHHHHS-EEESS--SSEEEEESS--STTPEEE-S-EEETTEEE---TTS--EEEEEEETTEE-PPPP-B---SHHHHT--S-SSHHHHHHHHHSHHHHT-EEETTEEE---BTT-SS--S----SSEEEEEEEETTTEEEEEEEEE-S-GGGGGGGSS-SSSEEEEEEEETTEEEEEEEETTTEEEEE-/---EEE-HHHHHHTT--B-SS-TTSB---GGGTTSS-EEESS--SSEEEEESS--STTPEEE-S-EEETTEEEPPPTTS--EEEEEEETTEEE-----B-B-S-GGGT----SSHHHHHHHHHSTT-EEEEE-SS-EE-EEETT-TTS-S---TTSB-SS---EEE-B-GGGGTTTS--SSSEEEEEEEETTEEEEEEEETTTEEEEE-/---EEE-HHHHHHTT--EESS-TTSEE--HHHHTTS-EEESS--SSEEEEESS--STTPEEE-S-EEETTEEE---TTS--EEEEEEETTEEE-----B---S-GGGT----SSHHHHHHHHHSTT-EEEEESSS--B-EEETT-TTS-S---SSSB-S----EEE-S-GGGGTTTS--SSSEEEEEEEETTEEEEEEEETTTEEEEE-/-----EEE-HHHHHHTT--EESS-TTSEE--HHHHTTS-EEESS--SSEEEEESS--STTPEEE-S-EEETTEEEPPPTTS--EEEEEEETTEEEP----B-B-S-GGGT----SSHHHHHHHHHSTT-EEEEESSS--B-EEETT-TTS-S---SSSB-S----EEE-B-GGGGGGGS--SSSEEEEEEEETTEEEEEEEETTTEEEEE-

Organism: Equine arteritis virus (strain Bucyrus) (NCBI:txid299386)